Protein AF-0000000075289304 (afdb_homodimer)

Secondary structure (DSSP, 8-state):
---------S---------------------------------------EEEEEESSEEESSSEEETTEEHHHHHHH--HHHHHHHHHHSSPPPHHHHHHHHHHHHHHHHH--HHHHHHHHHHTT---HHHHHHHHHHHHHHHHHHHHHH----GGGG-HHHHHHHHHHHHHHHHTTTTS-TTSPPP-PPPS-HHHHHHHHS-S------TTTTS---S--GGGTGGGSS-----------TTHHHHHHHHHHHHHHHS---S-HHHHHHHHHHHSTT--HHHHHHHHHHHHHHHHTT--HHHHHHHHHS-----TTTTT------TTSSS---------TTHHHHHHHHHHTHHHHEES--TTHHHHHHHHHHHHHHHHHS-HHHHHHHHHHHHHHHHHHHHH--EE-TTHHHHHHHHHHT--GGGHHHHHHHHHHHHHHHHHHHHHHH-PPPEEEEEE-SPPPB---------------/---------SS-------------B-----------S------------EEEEEESSEEESSSEEETTEEHHHHHHH--HHHHHHHHHHSSPPPHHHHHHHHHHHHHHHHH--HHHHHHHHHHTT---HHHHHHHHHHHHHHHHHHHHHH----GGGG-HHHHHHHHHHHHHHHHTTTTS-TTSPPP-PPPS-HHHHHHHHS-S------TTTTS---S--GGGTGGGSS-----------TTHHHHHHHHHHHHHHHS---S-HHHHHHHHHHHSTT--HHHHHHHHHHHHHHHHTT--HHHHHHHHHT-----TTTTT-----STTSSS---------TTHHHHHHHHHHTHHHHEES--TTHHHHHHHHHHHHHHHHHS-HHHHHHHHHHHHHHHHHHHHH--EE-TTHHHHHHHHHHT--GGGHHHHHHHHHHHHHHHHHHHHHHH-PPPEEEEEE-SPPPB---------------

InterPro domains:
  IPR002020 Citrate synthase [PF00285] (64-291)
  IPR002020 Citrate synthase [PF00285] (367-456)
  IPR002020 Citrate synthase [PTHR11739] (62-292)
  IPR016142 Citrate synthase-like, large alpha subdomain [G3DSA:1.10.580.10] (58-292)
  IPR016142 Citrate synthase-like, large alpha subdomain [G3DSA:1.10.580.10] (422-454)
  IPR016143 Citrate synthase-like, small alpha subdomain [G3DSA:1.10.230.10] (369-421)
  IPR036969 Citrate synthase superfamily [SSF48256] (52-286)
  IPR036969 Citrate synthase superfamily [SSF48256] (368-467)

Sequence (962 aa):
MRSLKRALPTTRGREFHLPNNPVYLIRRHSYHLHKNGDRSESTCGHPQPCVMLETEIFLDFKGHFYRGMDVRDLCRRATFDEVIFFFLHKRWPNESELKRKNCYVQNELNRFCERNVLEMGRLLQTSDPLQLIRIALLKFSHQSEQQTETEGEPKSTHDPLFNYLKILAASVKLLLRWGHSELVSPPMNDYADFTSFLIDAYPTEGKEVNFHNKGKEEDDAENLNASRESNESKGQTLTPHPWREERIKLLNAFLVCMCEQGINENTFFVRMLSSVQCHNYFSLCVSASTFYIDAFRNVDLRDSLEGFLRFVVPSVGTIKRGEHNKFHKNREPEGGHLRQGNHLDDEIATHLNVDFFFHKGNSYREKNAILKEHLTEYCNNTCEKNLHCLKHFEQVEEFFLKNQKKHASCYYYPLLTFHLLGVPLPLLPSVFFIMRLLSFMAHRQEQITNNKLVKYAGVYVGVPPRGFHMQPLHRGATSPHMRSLKRALPTTRGREFHLPNNPVYLIRRHSYHLHKNGDRSESTCGHPQPCVMLETEIFLDFKGHFYRGMDVRDLCRRATFDEVIFFFLHKRWPNESELKRKNCYVQNELNRFCERNVLEMGRLLQTSDPLQLIRIALLKFSHQSEQQTETEGEPKSTHDPLFNYLKILAASVKLLLRWGHSELVSPPMNDYADFTSFLIDAYPTEGKEVNFHNKGKEEDDAENLNASRESNESKGQTLTPHPWREERIKLLNAFLVCMCEQGINENTFFVRMLSSVQCHNYFSLCVSASTFYIDAFRNVDLRDSLEGFLRFVVPSVGTIKRGEHNKFHKNREPEGGHLRQGNHLDDEIATHLNVDFFFHKGNSYREKNAILKEHLTEYCNNTCEKNLHCLKHFEQVEEFFLKNQKKHASCYYYPLLTFHLLGVPLPLLPSVFFIMRLLSFMAHRQEQITNNKLVKYAGVYVGVPPRGFHMQPLHRGATSPH

Solvent-accessible surface area (backbone atoms only — not comparable to full-atom values): 57203 Å² total; per-residue (Å²): 140,86,79,75,79,69,86,58,76,59,88,68,83,71,78,82,62,83,72,83,60,78,68,72,57,69,81,75,82,74,80,76,75,77,76,78,72,82,72,77,71,81,69,85,73,67,76,61,60,68,51,74,44,79,36,45,50,53,38,85,68,104,49,53,22,50,52,15,34,43,42,74,56,40,34,75,74,47,50,49,64,49,48,51,36,30,58,64,70,71,38,77,66,49,74,70,54,51,49,50,48,32,49,48,33,42,50,38,44,70,65,54,70,58,63,59,40,52,50,45,22,56,71,58,71,48,84,51,54,48,60,44,40,38,49,44,30,48,45,49,31,50,51,54,55,53,45,66,74,71,46,90,66,68,82,76,82,70,43,66,61,58,56,52,39,46,51,49,23,50,40,51,57,51,54,58,41,61,95,44,60,91,86,54,80,64,88,74,74,81,59,75,44,67,47,54,48,54,49,63,70,38,56,62,74,62,73,74,76,75,78,72,78,68,75,85,86,75,78,84,73,72,70,75,68,68,77,70,67,72,81,69,79,62,86,66,74,74,71,72,48,92,53,46,70,54,46,34,50,43,52,28,26,48,46,52,52,62,22,59,78,59,41,38,71,68,45,47,48,46,27,53,54,44,55,43,81,69,58,49,72,38,50,52,49,35,44,54,46,48,56,47,52,34,66,46,64,88,54,58,63,67,55,25,50,51,42,58,74,63,54,80,77,83,62,85,72,62,73,69,71,66,76,80,75,62,94,56,68,78,76,80,78,79,77,76,80,72,78,59,84,69,52,69,54,53,57,55,35,63,62,37,44,41,73,70,31,31,30,73,56,65,87,32,50,67,56,49,51,55,47,46,53,44,48,50,53,42,19,74,71,68,43,69,68,51,39,51,52,52,52,50,49,50,51,52,47,49,46,38,33,73,74,64,54,23,26,56,34,84,54,42,62,54,53,50,49,31,58,76,59,26,41,67,67,79,46,50,57,36,52,50,45,60,38,35,46,54,40,42,52,32,46,24,52,49,30,54,73,65,61,72,62,74,44,54,40,52,29,33,67,46,57,68,81,45,77,88,71,67,76,74,74,82,78,78,76,80,71,86,124,141,86,81,75,78,70,82,80,71,84,69,74,79,73,79,81,60,82,71,82,58,74,65,70,54,68,79,74,81,75,79,77,76,76,75,75,75,79,72,75,71,75,71,84,67,68,76,59,60,68,51,74,43,79,36,46,50,53,40,84,66,104,48,53,22,51,52,18,34,42,40,74,55,41,33,74,74,47,51,50,63,49,46,52,36,30,58,62,70,72,40,77,67,49,75,68,54,51,52,50,48,31,50,48,32,41,50,38,43,70,64,54,72,58,62,61,40,52,50,44,23,56,71,57,70,48,84,50,54,47,59,43,41,38,49,45,29,48,45,49,30,49,51,53,54,52,43,66,73,71,48,89,66,69,84,75,81,68,43,66,60,58,57,51,39,47,52,49,22,49,40,50,57,51,53,58,39,62,97,45,62,91,84,54,79,64,88,75,74,81,60,76,44,69,47,55,50,54,50,66,70,36,60,50,86,74,69,73,76,73,76,72,79,71,72,82,82,75,76,85,75,71,71,75,67,68,79,70,68,72,82,70,78,63,87,68,74,73,73,73,58,92,52,46,71,53,44,34,50,42,50,27,26,49,46,50,52,60,22,61,80,59,41,38,72,67,44,46,47,47,29,51,53,42,55,46,80,68,56,46,71,38,50,51,49,37,44,55,46,48,54,48,50,32,67,46,65,87,54,58,64,67,55,24,51,52,42,59,74,62,55,79,77,81,62,86,72,60,75,70,68,69,74,85,73,63,94,59,66,76,76,81,79,77,78,74,80,71,77,58,85,70,54,70,51,56,59,54,35,62,62,36,44,40,75,71,31,32,29,73,58,64,87,34,51,66,55,49,50,54,49,47,53,45,48,50,53,42,19,73,71,67,44,69,68,51,41,50,52,52,50,49,51,51,49,51,47,48,48,39,33,74,76,64,54,23,25,56,33,86,53,41,61,53,55,52,49,30,58,77,57,44,42,67,67,81,48,49,58,37,51,50,44,60,38,34,47,53,41,44,52,28,44,25,52,50,30,55,72,64,60,73,62,74,46,57,42,54,29,38,71,44,57,66,80,42,76,86,73,66,76,73,73,81,77,79,73,80,69,87,121

Nearest PDB structures (foldseek):
  3o8j-assembly2_D  TM=7.242E-01  e=1.486E-09  Salmonella enterica subsp. enterica serovar Typhimurium
  7e8n-assembly1_B-2  TM=7.116E-01  e=1.364E-09  Hymenobacter psoromatis
  7e8n-assembly1_A-2  TM=7.198E-01  e=1.571E-08  Hymenobacter psoromatis
  3msu-assembly1_B  TM=6.867E-01  e=1.284E-07  Francisella tularensis
  8gmi-assembly1_B  TM=5.875E-01  e=1.301E-06  Mycobacterium tuberculosis H37Rv

Foldseek 3Di:
DDCPDPPDPDPPDPDCPPPVPPPPPDPDPDPDDDPDPPPPCPDDVPPDDDDDDDDQAWDDDVAIDGNRHGLLVCLQPHFLLQVLCCLQVVDGDDPVRLVVLLVLLQVLLVVDDLVVLVVVCVVVVHLQLLVSLLSVLVVVLVVVVVCVVPDPDDPPVPRLSSVLSSSLSNSLQSLLCPPPDPVDRQDADRGNDSLLRQLVSQQDFQPVPPPPPPDDPPDPPDPPPPPPPDPPVPPPPPPGRPCSVLLSSLVRSLLSLQLDQPDDPLLVVLLQVLLPPPDDPSVSLSVSSVVLCVLCVLPDLVQLLVLLQPPDQDDPPVVPPPDPDPVPDDDDDDPDPPPPPCPVVPVSCSRNVCPSFWALDCSCVNSVVSSLVSQCVSDVPPDVVSVVSSVSLVSVQVSCCVPVVIHTDSVSVVSSSCNVSSNDSSCSSSSSSSSNVSNSSSSSVVSNVVSDHDDDDDDDPDDPDDPPPVVPDDPPPPDDD/DDDPDPDADPVPDPDPPPPVPVPPPDPDPPPDDDPDPPPPCPPPVPPDDDDDDDDQAWDDDVAIAGNRHGLLCCLQPHFLLQVLCCLQVVDGDDPVRLVVLLVLLQVLLVVDDLVVLVVVCVVVVHLQLLVSLLSVLVVVLVVVVVCVVPDPDDPPVPRLSSVLSSSVSNSLQSLLCVPPDPVDRQDADRGNDSLLRQLVSQQDPPPVPPPPPPPDPPDPPDPPPPVPPDPPVPPPPPPHDPCSVLLSSLVRSLLSLQLDQPDDPLLVVLLQVLLPPPDDPSVSLSVSSVVLCVLCVPPDLVQLLVLLQPPDQDDPPVVPPPDPDPVPPDDDCDPDPPPPPCPVPPVSCSRNVCPSFWALDCSCVNSVVSSLVSQCVSDVPPDVVSVVSSVSLVSVQVRCCVPVVIHTDSVSVVSSSCVVSSNDSSCSSSSSSSSNVSNSSSSSVVSNVVSDHDDDDDDDPDDPDDPPPVVPPPPPPPDDD

pLDDT: mean 70.98, std 28.03, range [16.8, 98.56]

Organism: Plasmodium knowlesi (strain H) (NCBI:txid5851)

Structure (mmCIF, N/CA/C/O backbone):
data_AF-0000000075289304-model_v1
#
loop_
_entity.id
_entity.type
_entity.pdbx_description
1 polymer 'Citrate synthase-like protein, putative'
#
loop_
_atom_site.group_PDB
_atom_site.id
_atom_site.type_symbol
_atom_site.label_atom_id
_atom_site.label_alt_id
_atom_site.label_comp_id
_atom_site.label_asym_id
_atom_site.label_entity_id
_atom_site.label_seq_id
_atom_site.pdbx_PDB_ins_code
_atom_site.Cartn_x
_atom_site.Cartn_y
_atom_site.Cartn_z
_atom_site.occupancy
_atom_site.B_iso_or_equiv
_atom_site.auth_seq_id
_atom_site.auth_comp_id
_atom_site.auth_asym_id
_atom_site.auth_atom_id
_atom_site.pdbx_PDB_model_num
ATOM 1 N N . MET A 1 1 ? 5.77 -47.656 28.656 1 18.08 1 MET A N 1
ATOM 2 C CA . MET A 1 1 ? 4.812 -47.531 29.75 1 18.08 1 MET A CA 1
ATOM 3 C C . MET A 1 1 ? 4.227 -46.125 29.766 1 18.08 1 MET A C 1
ATOM 5 O O . MET A 1 1 ? 4.965 -45.125 29.859 1 18.08 1 MET A O 1
ATOM 9 N N . ARG A 1 2 ? 2.807 -45.938 29.328 1 18.14 2 ARG A N 1
ATOM 10 C CA . ARG A 1 2 ? 1.944 -45.062 28.578 1 18.14 2 ARG A CA 1
ATOM 11 C C . ARG A 1 2 ? 1.284 -44.031 29.484 1 18.14 2 ARG A C 1
ATOM 13 O O . ARG A 1 2 ? 0.062 -44.031 29.656 1 18.14 2 ARG A O 1
ATOM 20 N N . SER A 1 3 ? 1.942 -43.562 30.531 1 17.09 3 SER A N 1
ATOM 21 C CA . SER A 1 3 ? 1.271 -43.062 31.719 1 17.09 3 SER A CA 1
ATOM 22 C C . SER A 1 3 ? 0.66 -41.688 31.438 1 17.09 3 SER A C 1
ATOM 24 O O . SER A 1 3 ? 1.35 -40.781 30.984 1 17.09 3 SER A O 1
ATOM 26 N N . LEU A 1 4 ? -0.726 -41.594 31.281 1 17.64 4 LEU A N 1
ATOM 27 C CA . LEU A 1 4 ? -1.718 -40.594 30.969 1 17.64 4 LEU A CA 1
ATOM 28 C C . LEU A 1 4 ? -1.835 -39.594 32.094 1 17.64 4 LEU A C 1
ATOM 30 O O . LEU A 1 4 ? -2.51 -39.844 33.094 1 17.64 4 LEU A O 1
ATOM 34 N N . LYS A 1 5 ? -0.793 -39.031 32.688 1 17.34 5 LYS A N 1
ATOM 35 C CA . LYS A 1 5 ? -1.085 -38.531 34.031 1 17.34 5 LYS A CA 1
ATOM 36 C C . LYS A 1 5 ? -2.031 -37.344 34 1 17.34 5 LYS A C 1
ATOM 38 O O . LYS A 1 5 ? -1.835 -36.406 33.188 1 17.34 5 LYS A O 1
ATOM 43 N N . ARG A 1 6 ? -3.232 -37.438 34.562 1 16.8 6 ARG A N 1
ATOM 44 C CA . ARG A 1 6 ? -4.453 -36.656 34.719 1 16.8 6 ARG A CA 1
ATOM 45 C C . ARG A 1 6 ? -4.168 -35.344 35.469 1 16.8 6 ARG A C 1
ATOM 47 O O . ARG A 1 6 ? -5.008 -34.438 35.469 1 16.8 6 ARG A O 1
ATOM 54 N N . ALA A 1 7 ? -3.123 -34.625 35.719 1 19.14 7 ALA A N 1
ATOM 55 C CA . ALA A 1 7 ? -3.256 -34.031 37.062 1 19.14 7 ALA A CA 1
ATOM 56 C C . ALA A 1 7 ? -4.391 -33 37.062 1 19.14 7 ALA A C 1
ATOM 58 O O . ALA A 1 7 ? -4.562 -32.25 36.125 1 19.14 7 ALA A O 1
ATOM 59 N N . LEU A 1 8 ? -5.52 -33.188 37.844 1 18.33 8 LEU A N 1
ATOM 60 C CA . LEU A 1 8 ? -6.672 -32.438 38.281 1 18.33 8 LEU A CA 1
ATOM 61 C C . LEU A 1 8 ? -6.25 -31.047 38.781 1 18.33 8 LEU A C 1
ATOM 63 O O . LEU A 1 8 ? -7.086 -30.156 38.969 1 18.33 8 LEU A O 1
ATOM 67 N N . PRO A 1 9 ? -5.461 -30.25 39.312 1 20.98 9 PRO A N 1
ATOM 68 C CA . PRO A 1 9 ? -5.543 -29.875 40.719 1 20.98 9 PRO A CA 1
ATOM 69 C C . PRO A 1 9 ? -6.973 -29.594 41.188 1 20.98 9 PRO A C 1
ATOM 71 O O . PRO A 1 9 ? -7.801 -29.156 40.375 1 20.98 9 PRO A O 1
ATOM 74 N N . THR A 1 10 ? -7.355 -28.797 40.875 1 24.89 10 THR A N 1
ATOM 75 C CA . THR A 1 10 ? -6.594 -28 39.938 1 24.89 10 THR A CA 1
ATOM 76 C C . THR A 1 10 ? -7.516 -27.359 38.875 1 24.89 10 THR A C 1
ATOM 78 O O . THR A 1 10 ? -8.07 -28.062 38.031 1 24.89 10 THR A O 1
ATOM 81 N N . THR A 1 11 ? -8.695 -26.406 38.031 1 22.91 11 THR A N 1
ATOM 82 C CA . THR A 1 11 ? -9.781 -25.734 38.75 1 22.91 11 THR A CA 1
ATOM 83 C C . THR A 1 11 ? -10.961 -26.688 38.938 1 22.91 11 THR A C 1
ATOM 85 O O . THR A 1 11 ? -11.359 -27.391 38 1 22.91 11 THR A O 1
ATOM 88 N N . ARG A 1 12 ? -11.57 -27.484 39.906 1 21.45 12 ARG A N 1
ATOM 89 C CA . ARG A 1 12 ? -12.531 -28.594 39.844 1 21.45 12 ARG A CA 1
ATOM 90 C C . ARG A 1 12 ? -13.859 -28.125 39.25 1 21.45 12 ARG A C 1
ATOM 92 O O . ARG A 1 12 ? -14.773 -28.922 39.062 1 21.45 12 ARG A O 1
ATOM 99 N N . GLY A 1 13 ? -14.352 -26.984 39.688 1 20.56 13 GLY A N 1
ATOM 100 C CA . GLY A 1 13 ? -15.797 -26.828 39.75 1 20.56 13 GLY A CA 1
ATOM 101 C C . GLY A 1 13 ? -16.516 -27.266 38.5 1 20.56 13 GLY A C 1
ATOM 102 O O . GLY A 1 13 ? -15.953 -27.172 37.406 1 20.56 13 GLY A O 1
ATOM 103 N N . ARG A 1 14 ? -17.453 -28.266 38.344 1 22.67 14 ARG A N 1
ATOM 104 C CA . ARG A 1 14 ? -18.188 -29.125 37.438 1 22.67 14 ARG A CA 1
ATOM 105 C C . ARG A 1 14 ? -18.906 -28.297 36.375 1 22.67 14 ARG A C 1
ATOM 107 O O . ARG A 1 14 ? -19.625 -28.844 35.531 1 22.67 14 ARG A O 1
ATOM 114 N N . GLU A 1 15 ? -19.297 -27.125 36.75 1 22.06 15 GLU A N 1
ATOM 115 C CA . GLU A 1 15 ? -20.359 -26.672 35.844 1 22.06 15 GLU A CA 1
ATOM 116 C C . GLU A 1 15 ? -19.938 -26.797 34.375 1 22.06 15 GLU A C 1
ATOM 118 O O . GLU A 1 15 ? -18.781 -26.594 34.031 1 22.06 15 GLU A O 1
ATOM 123 N N . PHE A 1 16 ? -20.578 -27.625 33.5 1 22.64 16 PHE A N 1
ATOM 124 C CA . PHE A 1 16 ? -20.469 -28.172 32.156 1 22.64 16 PHE A CA 1
ATOM 125 C C . PHE A 1 16 ? -20.141 -27.078 31.141 1 22.64 16 PHE A C 1
ATOM 127 O O . PHE A 1 16 ? -21.031 -26.344 30.703 1 22.64 16 PHE A O 1
ATOM 134 N N . HIS A 1 17 ? -19.312 -26.203 31.531 1 21.69 17 HIS A N 1
ATOM 135 C CA . HIS A 1 17 ? -19.047 -25.094 30.625 1 21.69 17 HIS A CA 1
ATOM 136 C C . HIS A 1 17 ? -18.547 -25.609 29.266 1 21.69 17 HIS A C 1
ATOM 138 O O . HIS A 1 17 ? -17.688 -26.5 29.219 1 21.69 17 HIS A O 1
ATOM 144 N N . LEU A 1 18 ? -19.438 -25.578 28.188 1 24.5 18 LEU A N 1
ATOM 145 C CA . LEU A 1 18 ? -19.141 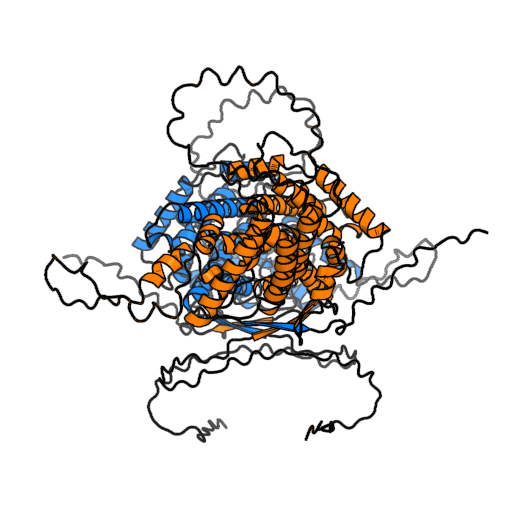-26.203 26.906 1 24.5 18 LEU A CA 1
ATOM 146 C C . LEU A 1 18 ? -17.688 -26.016 26.516 1 24.5 18 LEU A C 1
ATOM 148 O O . LEU A 1 18 ? -17.156 -24.906 26.609 1 24.5 18 LEU A O 1
ATOM 152 N N . PRO A 1 19 ? -16.797 -27.094 26.578 1 24.83 19 PRO A N 1
ATOM 153 C CA . PRO A 1 19 ? -15.352 -27.234 26.406 1 24.83 19 PRO A CA 1
ATOM 154 C C . PRO A 1 19 ? -14.859 -26.688 25.078 1 24.83 19 PRO A C 1
ATOM 156 O O . PRO A 1 19 ? -13.781 -27.062 24.609 1 24.83 19 PRO A O 1
ATOM 159 N N . ASN A 1 20 ? -15.844 -26.141 24.234 1 24.64 20 ASN A N 1
ATOM 160 C CA . ASN A 1 20 ? -15.32 -25.953 22.875 1 24.64 20 ASN A CA 1
ATOM 161 C C . ASN A 1 20 ? -14.039 -25.125 22.891 1 24.64 20 ASN A C 1
ATOM 163 O O . ASN A 1 20 ? -14.086 -23.906 22.844 1 24.64 20 ASN A O 1
ATOM 167 N N . ASN A 1 21 ? -13.164 -25.5 23.703 1 23.39 21 ASN A N 1
ATOM 168 C CA . ASN A 1 21 ? -11.867 -24.844 23.828 1 23.39 21 ASN A CA 1
ATOM 169 C C . ASN A 1 21 ? -11.102 -24.844 22.516 1 23.39 21 ASN A C 1
ATOM 171 O O . ASN A 1 21 ? -10.859 -25.906 21.938 1 23.39 21 ASN A O 1
ATOM 175 N N . PRO A 1 22 ? -11.227 -23.875 21.672 1 23.81 22 PRO A N 1
ATOM 176 C CA . PRO A 1 22 ? -10.477 -23.938 20.422 1 23.81 22 PRO A CA 1
ATOM 177 C C . PRO A 1 22 ? -9.016 -24.328 20.625 1 23.81 22 PRO A C 1
ATOM 179 O O . PRO A 1 22 ? -8.406 -23.953 21.625 1 23.81 22 PRO A O 1
ATOM 182 N N . VAL A 1 23 ? -8.641 -25.609 20.359 1 24.55 23 VAL A N 1
ATOM 183 C CA . VAL A 1 23 ? -7.289 -26.156 20.375 1 24.55 23 VAL A CA 1
ATOM 184 C C . VAL A 1 23 ? -6.367 -25.266 19.547 1 24.55 23 VAL A C 1
ATOM 186 O O . VAL A 1 23 ? -6.66 -24.969 18.391 1 24.55 23 VAL A O 1
ATOM 189 N N . TYR A 1 24 ? -5.672 -24.406 20.188 1 24.19 24 TYR A N 1
ATOM 190 C CA . TYR A 1 24 ? -4.668 -23.562 19.562 1 24.19 24 TYR A CA 1
ATOM 191 C C . TYR A 1 24 ? -3.436 -24.359 19.172 1 24.19 24 TYR A C 1
ATOM 193 O O . TYR A 1 24 ? -2.906 -25.125 19.984 1 24.19 24 TYR A O 1
ATOM 201 N N . LEU A 1 25 ? -3.387 -24.984 18.016 1 23.69 25 LEU A N 1
ATOM 202 C CA . LEU A 1 25 ? -2.158 -25.625 17.578 1 23.69 25 LEU A CA 1
ATOM 203 C C . LEU A 1 25 ? -1.113 -24.594 17.172 1 23.69 25 LEU A C 1
ATOM 205 O O . LEU A 1 25 ? -1.366 -23.766 16.297 1 23.69 25 LEU A O 1
ATOM 209 N N . ILE A 1 26 ? -0.324 -24.203 18.094 1 25.67 26 ILE A N 1
ATOM 210 C CA . ILE A 1 26 ? 0.767 -23.266 17.844 1 25.67 26 ILE A CA 1
ATOM 211 C C . ILE A 1 26 ? 1.959 -24.016 17.25 1 25.67 26 ILE A C 1
ATOM 213 O O . ILE A 1 26 ? 2.441 -24.984 17.828 1 25.67 26 ILE A O 1
ATOM 217 N N . ARG A 1 27 ? 2.182 -24 15.992 1 26.81 27 ARG A N 1
ATOM 218 C CA . ARG A 1 27 ? 3.443 -24.531 15.492 1 26.81 27 ARG A CA 1
ATOM 219 C C . ARG A 1 27 ? 4.625 -23.719 16 1 26.81 27 ARG A C 1
ATOM 221 O O . ARG A 1 27 ? 4.715 -22.516 15.742 1 26.81 27 ARG A O 1
ATOM 228 N N . ARG A 1 28 ? 5.285 -24.219 17 1 25.47 28 ARG A N 1
ATOM 229 C CA . ARG A 1 28 ? 6.516 -23.625 17.516 1 25.47 28 ARG A CA 1
ATOM 230 C C . ARG A 1 28 ? 7.684 -23.875 16.562 1 25.47 28 ARG A C 1
ATOM 232 O O . ARG A 1 28 ? 7.977 -25.031 16.234 1 25.47 28 ARG A O 1
ATOM 239 N N . HIS A 1 29 ? 8.008 -23.016 15.625 1 25.59 29 HIS A N 1
ATOM 240 C CA . HIS A 1 29 ? 9.266 -23.188 14.914 1 25.59 29 HIS A CA 1
ATOM 241 C C . HIS A 1 29 ? 10.453 -23.109 15.867 1 25.59 29 HIS A C 1
ATOM 243 O O . HIS A 1 29 ? 10.594 -22.141 16.609 1 25.59 29 HIS A 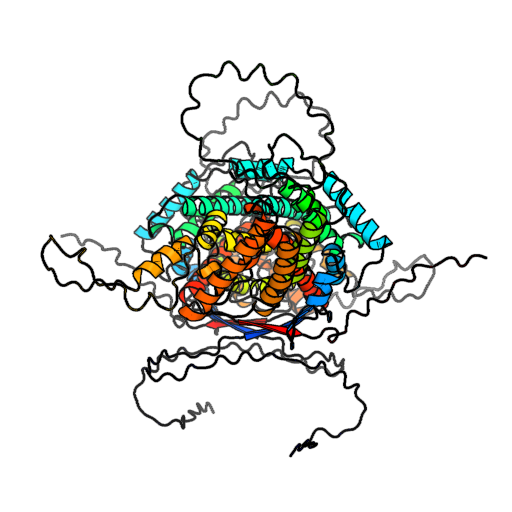O 1
ATOM 249 N N . SER A 1 30 ? 10.93 -24.25 16.281 1 25.78 30 SER A N 1
ATOM 250 C CA . SER A 1 30 ? 12.164 -24.375 17.047 1 25.78 30 SER A CA 1
ATOM 251 C C . SER A 1 30 ? 13.375 -23.953 16.203 1 25.78 30 SER A C 1
ATOM 253 O O . SER A 1 30 ? 13.602 -24.5 15.125 1 25.78 30 SER A O 1
ATOM 255 N N . TYR A 1 31 ? 13.82 -22.734 16.141 1 26.02 31 TYR A N 1
ATOM 256 C CA . TYR A 1 31 ? 15.141 -22.438 15.594 1 26.02 31 TYR A CA 1
ATOM 257 C C . TYR A 1 31 ? 16.219 -23.234 16.328 1 26.02 31 TYR A C 1
ATOM 259 O O . TYR A 1 31 ? 16.297 -23.203 17.547 1 26.02 31 TYR A O 1
ATOM 267 N N . HIS A 1 32 ? 16.594 -24.328 15.781 1 25.47 32 HIS A N 1
ATOM 268 C CA . HIS A 1 32 ? 17.75 -25.094 16.266 1 25.47 32 HIS A CA 1
ATOM 269 C C . HIS A 1 32 ? 19.016 -24.266 16.172 1 25.47 32 HIS A C 1
ATOM 271 O O . HIS A 1 32 ? 19.328 -23.672 15.133 1 25.47 32 HIS A O 1
ATOM 277 N N . LEU A 1 33 ? 19.562 -23.844 17.266 1 26.38 33 LEU A N 1
ATOM 278 C CA . LEU A 1 33 ? 20.938 -23.422 17.469 1 26.38 33 LEU A CA 1
ATOM 279 C C . LEU A 1 33 ? 21.922 -24.453 16.953 1 26.38 33 LEU A C 1
ATOM 281 O O . LEU A 1 33 ? 21.891 -25.609 17.375 1 26.38 33 LEU A O 1
ATOM 285 N N . HIS A 1 34 ? 22.344 -24.344 15.766 1 26.31 34 HIS A N 1
ATOM 286 C CA . HIS A 1 34 ? 23.469 -25.203 15.422 1 26.31 34 HIS A CA 1
ATOM 287 C C . HIS A 1 34 ? 24.562 -25.156 16.484 1 26.31 34 HIS A C 1
ATOM 289 O O . HIS A 1 34 ? 24.906 -24.078 16.969 1 26.31 34 HIS A O 1
ATOM 295 N N . LYS A 1 35 ? 24.922 -26.219 17.156 1 25.73 35 LYS A N 1
ATOM 296 C CA . LYS A 1 35 ? 25.938 -26.547 18.156 1 25.73 35 LYS A CA 1
ATOM 297 C C . LYS A 1 35 ? 27.344 -26.297 17.609 1 25.73 35 LYS A C 1
ATOM 299 O O . LYS A 1 35 ? 28.328 -26.672 18.234 1 25.73 35 LYS A O 1
ATOM 304 N N . ASN A 1 36 ? 27.609 -26.109 16.375 1 26.84 36 ASN A N 1
ATOM 305 C CA . ASN A 1 36 ? 29.062 -26.062 16.219 1 26.84 36 ASN A CA 1
ATOM 306 C C . ASN A 1 36 ? 29.672 -24.906 17.016 1 26.84 36 ASN A C 1
ATOM 308 O O . ASN A 1 36 ? 29.031 -23.875 17.219 1 26.84 36 ASN A O 1
ATOM 312 N N . GLY A 1 37 ? 30.844 -25.078 17.875 1 26.33 37 GLY A N 1
ATOM 313 C CA . GLY A 1 37 ? 31.766 -24.438 18.797 1 26.33 37 GLY A CA 1
ATOM 314 C C . GLY A 1 37 ? 32.188 -23.047 18.344 1 26.33 37 GLY A C 1
ATOM 315 O O . GLY A 1 37 ? 33 -22.391 19.016 1 26.33 37 GLY A O 1
ATOM 316 N N . ASP A 1 38 ? 32.562 -22.859 17.156 1 25.92 38 ASP A N 1
ATOM 317 C CA . ASP A 1 38 ? 33.219 -21.562 17.078 1 25.92 38 ASP A CA 1
ATOM 318 C C . ASP A 1 38 ? 32.281 -20.438 17.531 1 25.92 38 ASP A C 1
ATOM 320 O O . ASP A 1 38 ? 31.172 -20.297 16.984 1 25.92 38 ASP A O 1
ATOM 324 N N . ARG A 1 39 ? 32.375 -19.984 18.859 1 26.12 39 ARG A N 1
ATOM 325 C CA . ARG A 1 39 ? 31.875 -18.922 19.719 1 26.12 39 ARG A CA 1
ATOM 326 C C . ARG A 1 39 ? 31.703 -17.625 18.938 1 26.12 39 ARG A C 1
ATOM 328 O O . ARG A 1 39 ? 32.469 -16.672 19.141 1 26.12 39 ARG A O 1
ATOM 335 N N . SER A 1 40 ? 31.844 -17.562 17.703 1 26.31 40 SER A N 1
ATOM 336 C CA . SER A 1 40 ? 31.547 -16.156 17.438 1 26.31 40 SER A CA 1
ATOM 337 C C . SER A 1 40 ? 30.234 -15.734 18.062 1 26.31 40 SER A C 1
ATOM 339 O O . SER A 1 40 ? 29.203 -16.359 17.828 1 26.31 40 SER A O 1
ATOM 341 N N . GLU A 1 41 ? 30.188 -15.242 19.391 1 26.69 41 GLU A N 1
ATOM 342 C CA . GLU A 1 41 ? 29.297 -14.5 20.281 1 26.69 41 GLU A CA 1
ATOM 343 C C . GLU A 1 41 ? 28.328 -13.617 19.484 1 26.69 41 GLU A C 1
ATOM 345 O O . GLU A 1 41 ? 28.625 -12.453 19.234 1 26.69 41 GLU A O 1
ATOM 350 N N . SER A 1 42 ? 28.094 -13.914 18.359 1 27.55 42 SER A N 1
ATOM 351 C CA . SER A 1 42 ? 27.141 -12.945 17.828 1 27.55 42 SER A CA 1
ATOM 352 C C . SER A 1 42 ? 25.984 -12.719 18.797 1 27.55 42 SER A C 1
ATOM 354 O O . SER A 1 42 ? 25.328 -13.672 19.219 1 27.55 42 SER A O 1
ATOM 356 N N . THR A 1 43 ? 26.078 -11.727 19.781 1 27.92 43 THR A N 1
ATOM 357 C CA . THR A 1 43 ? 25.453 -11.141 20.969 1 27.92 43 THR A CA 1
ATOM 358 C C . THR A 1 43 ? 23.938 -11.344 20.922 1 27.92 43 THR A C 1
ATOM 360 O O . THR A 1 43 ? 23.344 -11.836 21.891 1 27.92 43 THR A O 1
ATOM 363 N N . CYS A 1 44 ? 23.109 -10.156 20.578 1 28.44 44 CYS A N 1
ATOM 364 C CA . CYS A 1 44 ? 21.781 -9.859 21.094 1 28.44 44 CYS A CA 1
ATOM 365 C C . CYS A 1 44 ? 20.766 -10.891 20.594 1 28.44 44 CYS A C 1
ATOM 367 O O . CYS A 1 44 ? 20.391 -10.883 19.438 1 28.44 44 CYS A O 1
ATOM 369 N N . GLY A 1 45 ? 20.734 -11.984 20.906 1 32.12 45 GLY A N 1
ATOM 370 C CA . GLY A 1 45 ? 19.703 -12.984 20.719 1 32.12 45 GLY A CA 1
ATOM 371 C C . GLY A 1 45 ? 18.312 -12.453 20.969 1 32.12 45 GLY A C 1
ATOM 372 O O . GLY A 1 45 ? 17.688 -12.789 21.984 1 32.12 45 GLY A O 1
ATOM 373 N N . HIS A 1 46 ? 17.969 -11.156 21.031 1 34.16 46 HIS A N 1
ATOM 374 C CA . HIS A 1 46 ? 16.609 -10.688 21.281 1 34.16 46 HIS A CA 1
ATOM 375 C C . HIS A 1 46 ? 15.594 -11.531 20.531 1 34.16 46 HIS A C 1
ATOM 377 O O . HIS A 1 46 ? 15.805 -11.867 19.359 1 34.16 46 HIS A O 1
ATOM 383 N N . PRO A 1 47 ? 14.836 -12.328 21.281 1 38 47 PRO A N 1
ATOM 384 C CA . PRO A 1 47 ? 13.734 -13.062 20.656 1 38 47 PRO A CA 1
ATOM 385 C C . PRO A 1 47 ? 13.016 -12.25 19.578 1 38 47 PRO A C 1
ATOM 387 O O . PRO A 1 47 ? 12.828 -11.039 19.75 1 38 47 PRO A O 1
ATOM 390 N N . GLN A 1 48 ? 13.219 -12.57 18.469 1 50.5 48 GLN A N 1
ATOM 391 C CA . GLN A 1 48 ? 12.484 -11.914 17.391 1 50.5 48 GLN A CA 1
ATOM 392 C C . GLN A 1 48 ? 10.984 -11.883 17.688 1 50.5 48 GLN A C 1
ATOM 394 O O . GLN A 1 48 ? 10.398 -12.891 18.078 1 50.5 48 GLN A O 1
ATOM 399 N N . PRO A 1 49 ? 10.445 -10.656 17.984 1 56.12 49 PRO A N 1
ATOM 400 C CA . PRO A 1 49 ? 9 -10.547 18.203 1 56.12 49 PRO A CA 1
ATOM 401 C C . PRO A 1 49 ? 8.188 -11.297 17.141 1 56.12 49 PRO A C 1
ATOM 403 O O . PRO A 1 49 ? 8.586 -11.359 15.984 1 56.12 49 PRO A O 1
ATOM 406 N N . CYS A 1 50 ? 7.457 -12.43 17.641 1 59.19 50 CYS A N 1
ATOM 407 C CA . CYS A 1 50 ? 6.547 -13.148 16.766 1 59.19 50 CYS A CA 1
ATOM 408 C C . CYS A 1 50 ? 5.105 -12.719 17 1 59.19 50 CYS A C 1
ATOM 410 O O . CYS A 1 50 ? 4.656 -12.625 18.141 1 59.19 50 CYS A O 1
ATOM 412 N N . VAL A 1 51 ? 4.461 -12.203 15.977 1 68.12 51 VAL A N 1
ATOM 413 C CA . VAL A 1 51 ? 3.053 -11.836 16.031 1 68.12 51 VAL A CA 1
ATOM 414 C C . VAL A 1 51 ? 2.197 -12.977 15.484 1 68.12 51 VAL A C 1
ATOM 416 O O . VAL A 1 51 ? 2.449 -13.484 14.391 1 68.12 51 VAL A O 1
ATOM 419 N N . MET A 1 52 ? 1.255 -13.484 16.281 1 68.88 52 MET A N 1
ATOM 420 C CA . MET A 1 52 ? 0.373 -14.57 15.859 1 68.88 52 MET A CA 1
ATOM 421 C C . MET A 1 52 ? -1.046 -14.062 15.633 1 68.88 52 MET A C 1
ATOM 423 O O . MET A 1 52 ? -1.571 -13.289 16.438 1 68.88 52 MET A O 1
ATOM 427 N N . LEU A 1 53 ? -1.596 -14.383 14.469 1 76.31 53 LEU A N 1
ATOM 428 C CA . LEU A 1 53 ? -2.982 -14.055 14.148 1 76.31 53 LEU A CA 1
ATOM 429 C C . LEU A 1 53 ? -3.826 -15.312 14.023 1 76.31 53 LEU A C 1
ATOM 431 O O . LEU A 1 53 ? -3.357 -16.328 13.508 1 76.31 53 LEU A O 1
ATOM 435 N N . GLU A 1 54 ? -5.004 -15.25 14.414 1 79.88 54 GLU A N 1
ATOM 436 C CA . GLU A 1 54 ? -5.934 -16.359 14.234 1 79.88 54 GLU A CA 1
ATOM 437 C C . GLU A 1 54 ? -6.5 -16.391 12.82 1 79.88 54 GLU A C 1
ATOM 439 O O . GLU A 1 54 ? -6.773 -15.336 12.242 1 79.88 54 GLU A O 1
ATOM 444 N N . THR A 1 55 ? -6.617 -17.625 12.258 1 87.56 55 THR A N 1
ATOM 445 C CA . THR A 1 55 ? -7.191 -17.734 10.922 1 87.56 55 THR A CA 1
ATOM 446 C C . THR A 1 55 ? -7.941 -19.047 10.758 1 87.56 55 THR A C 1
ATOM 448 O O . THR A 1 55 ? -7.574 -20.047 11.367 1 87.56 55 THR A O 1
ATOM 451 N N . GLU A 1 56 ? -8.969 -19.031 10.039 1 89.81 56 GLU A N 1
ATOM 452 C CA . GLU A 1 56 ? -9.727 -20.234 9.703 1 89.81 56 GLU A CA 1
ATOM 453 C C . GLU A 1 56 ? -9.398 -20.703 8.289 1 89.81 56 GLU A C 1
ATOM 455 O O . GLU A 1 56 ? -10.031 -21.625 7.773 1 89.81 56 GLU A O 1
ATOM 460 N N . ILE A 1 57 ? -8.453 -20.172 7.645 1 92.44 57 ILE A N 1
ATOM 461 C CA . ILE A 1 57 ? -8.266 -20.375 6.211 1 92.44 57 ILE A CA 1
ATOM 462 C C . ILE A 1 57 ? -7.195 -21.438 5.973 1 92.44 57 ILE A C 1
ATOM 464 O O . ILE A 1 57 ? -7.406 -22.359 5.184 1 92.44 57 ILE A O 1
ATOM 468 N N . PHE A 1 58 ? -6.066 -21.391 6.609 1 92.06 58 PHE A N 1
ATOM 469 C CA . PHE A 1 58 ? -4.953 -22.281 6.297 1 92.06 58 PHE A CA 1
ATOM 470 C C . PHE A 1 58 ? -4.477 -23.016 7.547 1 92.06 58 PHE A C 1
ATOM 472 O O . PHE A 1 58 ? -4.234 -22.391 8.578 1 92.06 58 PHE A O 1
ATOM 479 N N . LEU A 1 59 ? -4.359 -24.281 7.477 1 85.44 59 LEU A N 1
ATOM 480 C CA . LEU A 1 59 ? -3.83 -25.125 8.539 1 85.44 59 LEU A CA 1
ATOM 481 C C . LEU A 1 59 ? -2.676 -25.984 8.031 1 85.44 59 LEU A C 1
ATOM 483 O O . LEU A 1 59 ? -2.803 -26.656 7.012 1 85.44 59 LEU A O 1
ATOM 487 N N . ASP A 1 60 ? -1.572 -25.844 8.625 1 82.75 60 ASP A N 1
ATOM 488 C CA . ASP A 1 60 ? -0.411 -26.688 8.367 1 82.75 60 ASP A CA 1
ATOM 489 C C . ASP A 1 60 ? -0.231 -27.734 9.477 1 82.75 60 ASP A C 1
ATOM 491 O O . ASP A 1 60 ? 0.335 -27.422 10.531 1 82.75 60 ASP A O 1
ATOM 495 N N . PHE A 1 61 ? -0.756 -28.938 9.273 1 78.69 61 PHE A N 1
ATOM 496 C CA . PHE A 1 61 ? -0.702 -30.016 10.242 1 78.69 61 PHE A CA 1
ATOM 497 C C . PHE A 1 61 ? -0.654 -31.375 9.539 1 78.69 61 PHE A C 1
ATOM 499 O O . PHE A 1 61 ? -1.693 -31.922 9.172 1 78.69 61 PHE A O 1
ATOM 506 N N . LYS A 1 62 ? 0.541 -32.062 9.523 1 76 62 LYS A N 1
ATOM 507 C CA . LYS A 1 62 ? 0.742 -33.344 8.805 1 76 62 LYS A CA 1
ATOM 508 C C . LYS A 1 62 ? 0.199 -33.25 7.383 1 76 62 LYS A C 1
ATOM 510 O O . LYS A 1 62 ? -0.4 -34.188 6.883 1 76 62 LYS A O 1
ATOM 515 N N . GLY A 1 63 ? 0.163 -32.062 6.906 1 83.5 63 GLY A N 1
ATOM 516 C CA . GLY A 1 63 ? -0.349 -31.688 5.598 1 83.5 63 GLY A CA 1
ATOM 517 C C . GLY A 1 63 ? -0.882 -30.266 5.543 1 83.5 63 GLY A C 1
ATOM 518 O O . GLY A 1 63 ? -0.819 -29.531 6.531 1 83.5 63 GLY A O 1
ATOM 519 N N . HIS A 1 64 ? -1.28 -29.875 4.367 1 91.25 64 HIS A N 1
ATOM 520 C CA . HIS A 1 64 ? -1.842 -28.547 4.199 1 91.25 64 HIS A CA 1
ATOM 521 C C . HIS A 1 64 ? -3.348 -28.609 3.971 1 91.25 64 HIS A C 1
ATOM 523 O O . HIS A 1 64 ? -3.83 -29.438 3.207 1 91.25 64 HIS A O 1
ATOM 529 N N . PHE A 1 65 ? -4.07 -27.781 4.641 1 90.56 65 PHE A N 1
ATOM 530 C CA . PHE A 1 65 ? -5.523 -27.75 4.543 1 90.56 65 PHE A CA 1
ATOM 531 C C . PHE A 1 65 ? -6.031 -26.328 4.344 1 90.56 65 PHE A C 1
ATOM 533 O O . PHE A 1 65 ? -5.527 -25.391 4.969 1 90.56 65 PHE A O 1
ATOM 540 N N . TYR A 1 66 ? -6.914 -26.156 3.414 1 94.5 66 TYR A N 1
ATOM 541 C CA . TYR A 1 66 ? -7.676 -24.922 3.273 1 94.5 66 TYR A CA 1
ATOM 542 C C . TYR A 1 66 ? -9.055 -25.062 3.898 1 94.5 66 TYR A C 1
ATOM 544 O O . TYR A 1 66 ? -9.875 -25.859 3.441 1 94.5 66 TYR A O 1
ATOM 552 N N . ARG A 1 67 ? -9.312 -24.25 4.926 1 91.81 67 ARG A N 1
ATOM 553 C CA . ARG A 1 67 ? -10.578 -24.297 5.652 1 91.81 67 ARG A CA 1
ATOM 554 C C . ARG A 1 67 ? -10.969 -25.75 5.961 1 91.81 67 ARG A C 1
ATOM 556 O O . ARG A 1 67 ? -12.109 -26.141 5.727 1 91.81 67 ARG A O 1
ATOM 563 N N . GLY A 1 68 ? -10.047 -26.5 6.242 1 87.81 68 GLY A N 1
ATOM 564 C CA . GLY A 1 68 ? -10.281 -27.859 6.703 1 87.81 68 GLY A CA 1
ATOM 565 C C . GLY A 1 68 ? -10.203 -28.891 5.59 1 87.81 68 GLY A C 1
ATOM 566 O O . GLY A 1 68 ? -10.227 -30.094 5.848 1 87.81 68 GLY A O 1
ATOM 567 N N . MET A 1 69 ? -10.031 -28.5 4.348 1 91.88 69 MET A N 1
ATOM 568 C CA . MET A 1 69 ? -9.969 -29.438 3.227 1 91.88 69 MET A CA 1
ATOM 569 C C . MET A 1 69 ? -8.531 -29.656 2.779 1 91.88 69 MET A C 1
ATOM 571 O O . MET A 1 69 ? -7.766 -28.703 2.645 1 91.88 69 MET A O 1
ATOM 575 N N . ASP A 1 70 ? -8.227 -30.875 2.541 1 92.56 70 ASP A N 1
ATOM 576 C CA . ASP A 1 70 ? -6.875 -31.219 2.129 1 92.56 70 ASP A CA 1
ATOM 577 C C . ASP A 1 70 ? -6.527 -30.594 0.783 1 92.56 70 ASP A C 1
ATOM 579 O O . ASP A 1 70 ? -7.281 -30.719 -0.183 1 92.56 70 ASP A O 1
ATOM 583 N N . VAL A 1 71 ? -5.414 -29.953 0.702 1 95.88 71 VAL A N 1
ATOM 584 C CA . VAL A 1 71 ? -4.992 -29.234 -0.494 1 95.88 71 VAL A CA 1
ATOM 585 C C . VAL A 1 71 ? -4.777 -30.219 -1.644 1 95.88 71 VAL A C 1
ATOM 587 O O . VAL A 1 71 ? -5.094 -29.906 -2.795 1 95.88 71 VAL A O 1
ATOM 590 N N . ARG A 1 72 ? -4.219 -31.453 -1.393 1 95.19 72 ARG A N 1
ATOM 591 C CA . ARG A 1 72 ? -4.016 -32.469 -2.416 1 95.19 72 ARG A CA 1
ATOM 592 C C . ARG A 1 72 ? -5.332 -32.844 -3.072 1 95.19 72 ARG A C 1
ATOM 594 O O . ARG A 1 72 ? -5.41 -33 -4.293 1 95.19 72 ARG A O 1
ATOM 601 N N . ASP A 1 73 ? -6.305 -32.969 -2.238 1 94.44 73 ASP A N 1
ATOM 602 C CA . ASP A 1 73 ? -7.633 -33.312 -2.74 1 94.44 73 ASP A CA 1
ATOM 603 C C . ASP A 1 73 ? -8.234 -32.156 -3.539 1 94.44 73 ASP A C 1
ATOM 605 O O . ASP A 1 73 ? -8.859 -32.375 -4.578 1 94.44 73 ASP A O 1
ATOM 609 N N . LEU A 1 74 ? -8.055 -31 -3.035 1 95.94 74 LEU A N 1
ATOM 610 C CA . LEU A 1 74 ? -8.586 -29.828 -3.719 1 95.94 74 LEU A CA 1
ATOM 611 C C . LEU A 1 74 ? -7.973 -29.688 -5.109 1 95.94 74 LEU A C 1
ATOM 613 O O . LEU A 1 74 ? -8.672 -29.359 -6.07 1 95.94 74 LEU A O 1
ATOM 617 N N . CYS A 1 75 ? -6.684 -29.922 -5.246 1 97.06 75 CYS A N 1
ATOM 618 C CA . CYS A 1 75 ? -5.98 -29.781 -6.52 1 97.06 75 CYS A CA 1
ATOM 619 C C . CYS A 1 75 ? -6.516 -30.781 -7.547 1 97.06 75 CYS A C 1
ATOM 621 O O . CYS A 1 75 ? -6.492 -30.5 -8.75 1 97.06 75 CYS A O 1
ATOM 623 N N . ARG A 1 76 ? -7.031 -31.906 -7.102 1 94.94 76 ARG A N 1
ATOM 624 C CA . ARG A 1 76 ? -7.477 -32.969 -8 1 94.94 76 ARG A CA 1
ATOM 625 C C . ARG A 1 76 ? -8.961 -32.844 -8.312 1 94.94 76 ARG A C 1
ATOM 627 O O . ARG A 1 76 ? -9.414 -33.219 -9.391 1 94.94 76 ARG A O 1
ATOM 634 N N . ARG A 1 77 ? -9.727 -32.219 -7.395 1 93.94 77 ARG A N 1
ATOM 635 C CA . ARG A 1 77 ? -11.172 -32.375 -7.504 1 93.94 77 ARG A CA 1
ATOM 636 C C . ARG A 1 77 ? -11.867 -31.031 -7.691 1 93.94 77 ARG A C 1
ATOM 638 O O . ARG A 1 77 ? -13.031 -30.969 -8.078 1 93.94 77 ARG A O 1
ATOM 645 N N . ALA A 1 78 ? -11.18 -30 -7.402 1 95 78 ALA A N 1
ATOM 646 C CA . ALA A 1 78 ? -11.828 -28.703 -7.457 1 95 78 ALA A CA 1
ATOM 647 C C . ALA A 1 78 ? -11.172 -27.797 -8.5 1 95 78 ALA A C 1
ATOM 649 O O . ALA A 1 78 ? -9.969 -27.906 -8.75 1 95 78 ALA A O 1
ATOM 650 N N . THR A 1 79 ? -11.969 -26.953 -9.094 1 95.44 79 THR A N 1
ATOM 651 C CA . THR A 1 79 ? -11.438 -25.906 -9.969 1 95.44 79 THR A CA 1
ATOM 652 C C . THR A 1 79 ? -11.102 -24.656 -9.164 1 95.44 79 THR A C 1
ATOM 654 O O . THR A 1 79 ? -11.656 -24.438 -8.086 1 95.44 79 THR A O 1
ATOM 657 N N . PHE A 1 80 ? -10.195 -23.859 -9.703 1 97.19 80 PHE A N 1
ATOM 658 C CA . PHE A 1 80 ? -9.836 -22.609 -9.047 1 97.19 80 PHE A CA 1
ATOM 659 C C . PHE A 1 80 ? -11.07 -21.734 -8.844 1 97.19 80 PHE A C 1
ATOM 661 O O . PHE A 1 80 ? -11.195 -21.078 -7.812 1 97.19 80 PHE A O 1
ATOM 668 N N . ASP A 1 81 ? -11.992 -21.719 -9.773 1 95.19 81 ASP A N 1
ATOM 669 C CA . ASP A 1 81 ? -13.211 -20.922 -9.695 1 95.19 81 ASP A CA 1
ATOM 670 C C . ASP A 1 81 ? -14.086 -21.375 -8.531 1 95.19 81 ASP A C 1
ATOM 672 O O . ASP A 1 81 ? -14.711 -20.547 -7.863 1 95.19 81 ASP A O 1
ATOM 676 N N . GLU A 1 82 ? -14.18 -22.672 -8.328 1 95 82 GLU A N 1
ATOM 677 C CA . GLU A 1 82 ? -14.922 -23.188 -7.176 1 95 82 GLU A CA 1
ATOM 678 C C . GLU A 1 82 ? -14.242 -22.797 -5.863 1 95 82 GLU A C 1
ATOM 680 O O . GLU A 1 82 ? -14.922 -22.5 -4.875 1 95 82 GLU A O 1
ATOM 685 N N . VAL A 1 83 ? -12.938 -22.797 -5.871 1 96.25 83 VAL A N 1
ATOM 686 C CA . VAL A 1 83 ? -12.164 -22.453 -4.684 1 96.25 83 VAL A CA 1
ATOM 687 C C . VAL A 1 83 ? -12.359 -20.984 -4.348 1 96.25 83 VAL A C 1
ATOM 689 O O . VAL A 1 83 ? -12.344 -20.594 -3.174 1 96.25 83 VAL A O 1
ATOM 692 N N . ILE A 1 84 ? -12.586 -20.109 -5.387 1 96 84 ILE A N 1
ATOM 693 C CA . ILE A 1 84 ? -12.891 -18.703 -5.148 1 96 84 ILE A CA 1
ATOM 694 C C . ILE A 1 84 ? -14.109 -18.594 -4.238 1 96 84 ILE A C 1
ATOM 696 O O . ILE A 1 84 ? -14.078 -17.859 -3.244 1 96 84 ILE A O 1
ATOM 700 N N . PHE A 1 85 ? -15.141 -19.375 -4.52 1 92.81 85 PHE A N 1
ATOM 701 C CA . PHE A 1 85 ? -16.359 -19.359 -3.711 1 92.81 85 PHE A CA 1
ATOM 702 C C . PHE A 1 85 ? -16.078 -19.922 -2.316 1 92.81 85 PHE A C 1
ATOM 704 O O . PHE A 1 85 ? -16.562 -19.375 -1.321 1 92.81 85 PHE A O 1
ATOM 711 N N . PHE A 1 86 ? -15.32 -20.953 -2.363 1 94.19 86 PHE A N 1
ATOM 712 C CA . PHE A 1 86 ? -15 -21.656 -1.126 1 94.19 86 PHE A CA 1
ATOM 713 C C . PHE A 1 86 ? -14.258 -20.734 -0.164 1 94.19 86 PHE A C 1
ATOM 715 O O . PHE A 1 86 ? -14.523 -20.734 1.038 1 94.19 86 PHE A O 1
ATOM 722 N N . PHE A 1 87 ? -13.344 -19.891 -0.646 1 96.06 87 PHE A N 1
ATOM 723 C CA . PHE A 1 87 ? -12.555 -19 0.181 1 96.06 87 PHE A CA 1
ATOM 724 C C . PHE A 1 87 ? -13.391 -17.828 0.667 1 96.06 87 PHE A C 1
ATOM 726 O O . PHE A 1 87 ? -13.344 -17.469 1.845 1 96.06 87 PHE A O 1
ATOM 733 N N . LEU A 1 88 ? -14.195 -17.266 -0.17 1 94.12 88 LEU A N 1
ATOM 734 C CA . LEU A 1 88 ? -14.828 -15.992 0.133 1 94.12 88 LEU A CA 1
ATOM 735 C C . LEU A 1 88 ? -16.203 -16.203 0.77 1 94.12 88 LEU A C 1
ATOM 737 O O . LEU A 1 88 ? -16.656 -15.367 1.556 1 94.12 88 LEU A O 1
ATOM 741 N N . HIS A 1 89 ? -16.922 -17.328 0.499 1 91.81 89 HIS A N 1
ATOM 742 C CA . HIS A 1 89 ? -18.234 -17.578 1.074 1 91.81 89 HIS A CA 1
ATOM 743 C C . HIS A 1 89 ? -18.188 -18.703 2.094 1 91.81 89 HIS A C 1
ATOM 745 O O . HIS A 1 89 ? -19.203 -19.031 2.721 1 91.81 89 HIS A O 1
ATOM 751 N N . LYS A 1 90 ? -17.016 -19.391 2.209 1 89.88 90 LYS A N 1
ATOM 752 C CA . LYS A 1 90 ? -16.766 -20.391 3.232 1 89.88 90 LYS A CA 1
ATOM 753 C C . LYS A 1 90 ? -17.594 -21.656 2.975 1 89.88 90 LYS A C 1
ATOM 755 O O . LYS A 1 90 ? -17.875 -22.406 3.9 1 89.88 90 LYS A O 1
ATOM 760 N N . ARG A 1 91 ? -18.094 -21.719 1.726 1 89.38 91 ARG A N 1
ATOM 761 C CA . ARG A 1 91 ? -18.844 -22.906 1.299 1 89.38 91 ARG A CA 1
ATOM 762 C C . ARG A 1 91 ? -18.672 -23.141 -0.196 1 89.38 91 ARG A C 1
ATOM 764 O O . ARG A 1 91 ? -18.219 -22.266 -0.928 1 89.38 91 ARG A O 1
ATOM 771 N N . TRP A 1 92 ? -19.078 -24.359 -0.583 1 91.75 92 TRP A N 1
ATOM 772 C CA . TRP A 1 92 ? -18.984 -24.703 -1.999 1 91.75 92 TRP A CA 1
ATOM 773 C C . TRP A 1 92 ? -20.172 -24.109 -2.771 1 91.75 92 TRP A C 1
ATOM 775 O O . TRP A 1 92 ? -21.281 -24.016 -2.246 1 91.75 92 TRP A O 1
ATOM 785 N N . PRO A 1 93 ? -19.906 -23.703 -3.975 1 92.31 93 PRO A N 1
ATOM 786 C CA . PRO A 1 93 ? -21 -23.203 -4.801 1 92.31 93 PRO A CA 1
ATOM 787 C C . PRO A 1 93 ? -21.859 -24.312 -5.391 1 92.31 93 PRO A C 1
ATOM 789 O O . PRO A 1 93 ? -21.359 -25.438 -5.59 1 92.31 93 PRO A O 1
ATOM 792 N N . ASN A 1 94 ? -23.109 -23.953 -5.621 1 91.88 94 ASN A N 1
ATOM 793 C CA . ASN A 1 94 ? -23.922 -24.828 -6.457 1 91.88 94 ASN A CA 1
ATOM 794 C C . ASN A 1 94 ? -23.812 -24.453 -7.934 1 91.88 94 ASN A C 1
ATOM 796 O O . ASN A 1 94 ? -23.141 -23.484 -8.281 1 91.88 94 ASN A O 1
ATOM 800 N N . GLU A 1 95 ? -24.422 -25.312 -8.734 1 90.94 95 GLU A N 1
ATOM 801 C CA . GLU A 1 95 ? -24.281 -25.125 -10.172 1 90.94 95 GLU A CA 1
ATOM 802 C C . GLU A 1 95 ? -24.859 -23.781 -10.602 1 90.94 95 GLU A C 1
ATOM 804 O O . GLU A 1 95 ? -24.297 -23.109 -11.477 1 90.94 95 GLU A O 1
ATOM 809 N N . SER A 1 96 ? -25.922 -23.438 -10.008 1 92.06 96 SER A N 1
ATOM 810 C CA . SER A 1 96 ? -26.562 -22.172 -10.352 1 92.06 96 SER A CA 1
ATOM 811 C C . SER A 1 96 ? -25.688 -20.984 -9.945 1 92.06 96 SER A C 1
ATOM 813 O O . SER A 1 96 ? -25.609 -19.984 -10.672 1 92.06 96 SER A O 1
ATOM 815 N N . GLU A 1 97 ? -25.031 -21.078 -8.789 1 91.25 97 GLU A N 1
ATOM 816 C CA . GLU A 1 97 ? -24.141 -20.031 -8.305 1 91.25 97 GLU A CA 1
ATOM 817 C C . GLU A 1 97 ? -22.922 -19.891 -9.203 1 91.25 97 GLU A C 1
ATOM 819 O O . GLU A 1 97 ? -22.453 -18.781 -9.469 1 91.25 97 GLU A O 1
ATOM 824 N N . LEU A 1 98 ? -22.406 -20.984 -9.641 1 91.19 98 LEU A N 1
ATOM 825 C CA . LEU A 1 98 ? -21.25 -20.953 -10.539 1 91.19 98 LEU A CA 1
ATOM 826 C C . LEU A 1 98 ? -21.609 -20.312 -11.875 1 91.19 98 LEU A C 1
ATOM 828 O O . LEU A 1 98 ? -20.812 -19.547 -12.43 1 91.19 98 LEU A O 1
ATOM 832 N N . LYS A 1 99 ? -22.797 -20.641 -12.383 1 90.5 99 LYS A N 1
ATOM 833 C CA . LYS A 1 99 ? -23.266 -20.047 -13.633 1 90.5 99 LYS A CA 1
ATOM 834 C C . LYS A 1 99 ? -23.438 -18.531 -13.484 1 90.5 99 LYS A C 1
ATOM 836 O O . LYS A 1 99 ? -23.078 -17.766 -14.383 1 90.5 99 LYS A O 1
ATOM 841 N N . ARG A 1 100 ? -23.969 -18.172 -12.391 1 90.5 100 ARG A N 1
ATOM 842 C CA . ARG A 1 100 ? -24.156 -16.75 -12.117 1 90.5 100 ARG A CA 1
ATOM 843 C C . ARG A 1 100 ? -22.812 -16.031 -12.023 1 90.5 100 ARG A C 1
ATOM 845 O O . ARG A 1 100 ? -22.672 -14.906 -12.508 1 90.5 100 ARG A O 1
ATOM 852 N N . LYS A 1 101 ? -21.969 -16.656 -11.375 1 91.31 101 LYS A N 1
ATOM 853 C CA . LYS A 1 101 ? -20.625 -16.109 -11.266 1 91.31 101 LYS A CA 1
ATOM 854 C C . LYS A 1 101 ? -20 -15.93 -12.648 1 91.31 101 LYS A C 1
ATOM 856 O O . LYS A 1 101 ? -19.438 -14.867 -12.938 1 91.31 101 LYS A O 1
ATOM 861 N N . ASN A 1 102 ? -20.094 -16.953 -13.461 1 91.5 102 ASN A N 1
ATOM 862 C CA . ASN A 1 102 ? -19.531 -16.891 -14.797 1 91.5 102 ASN A CA 1
ATOM 863 C C . ASN A 1 102 ? -20.172 -15.789 -15.633 1 91.5 102 ASN A C 1
ATOM 865 O O . ASN A 1 102 ? -19.484 -15.094 -16.375 1 91.5 102 ASN A O 1
ATOM 869 N N . CYS A 1 103 ? -21.422 -15.633 -15.453 1 91.44 103 CYS A N 1
ATOM 870 C CA . CYS A 1 103 ? -22.141 -14.57 -16.156 1 91.44 103 CYS A CA 1
ATOM 871 C C . CYS A 1 103 ? -21.672 -13.203 -15.688 1 91.44 103 CYS A C 1
ATOM 873 O O . CYS A 1 103 ? -21.5 -12.289 -16.5 1 91.44 103 CYS A O 1
ATOM 875 N N . TYR A 1 104 ? -21.484 -13.133 -14.43 1 92.19 104 TYR A N 1
ATOM 876 C CA . TYR A 1 104 ? -21 -11.867 -13.883 1 92.19 104 TYR A CA 1
ATOM 877 C C . TYR A 1 104 ? -19.625 -11.531 -14.438 1 92.19 104 TYR A C 1
ATOM 879 O O . TYR A 1 104 ? -19.375 -10.391 -14.852 1 92.19 104 TYR A O 1
ATOM 887 N N . VAL A 1 105 ? -18.734 -12.477 -14.438 1 92.75 105 VAL A N 1
ATOM 888 C CA . VAL A 1 105 ? -17.391 -12.258 -14.945 1 92.75 105 VAL A CA 1
ATOM 889 C C . VAL A 1 105 ? -17.438 -11.859 -16.422 1 92.75 105 VAL A C 1
ATOM 891 O O . VAL A 1 105 ? -16.734 -10.945 -16.844 1 92.75 105 VAL A O 1
ATOM 894 N N . GLN A 1 106 ? -18.297 -12.531 -17.141 1 91.19 106 GLN A N 1
ATOM 895 C CA . GLN A 1 106 ? -18.453 -12.227 -18.562 1 91.19 106 GLN A CA 1
ATOM 896 C C . GLN A 1 106 ? -18.938 -10.797 -18.766 1 91.19 106 GLN A C 1
ATOM 898 O O . GLN A 1 106 ? -18.438 -10.086 -19.641 1 91.19 106 GLN A O 1
ATOM 903 N N . ASN A 1 107 ? -19.875 -10.422 -18 1 91.81 107 ASN A N 1
ATOM 904 C CA . ASN A 1 107 ? -20.391 -9.062 -18.094 1 91.81 107 ASN A CA 1
ATOM 905 C C . ASN A 1 107 ? -19.328 -8.031 -17.75 1 91.81 107 ASN A C 1
ATOM 907 O O . ASN A 1 107 ? -19.219 -6.992 -18.406 1 91.81 107 ASN A O 1
ATOM 911 N N . GLU A 1 108 ? -18.594 -8.32 -16.672 1 91.69 108 GLU A N 1
ATOM 912 C CA . GLU A 1 108 ? -17.531 -7.406 -16.266 1 91.69 108 GLU A CA 1
ATOM 913 C C . GLU A 1 108 ? -16.438 -7.324 -17.328 1 91.69 108 GLU A C 1
ATOM 915 O O . GLU A 1 108 ? -15.852 -6.266 -17.547 1 91.69 108 GLU A O 1
ATOM 920 N N . LEU A 1 109 ? -16.188 -8.445 -17.984 1 89.94 109 LEU A N 1
ATOM 921 C CA . LEU A 1 109 ? -15.227 -8.469 -19.078 1 89.94 109 LEU A CA 1
ATOM 922 C C . LEU A 1 109 ? -15.672 -7.543 -20.203 1 89.94 109 LEU A C 1
ATOM 924 O O . LEU A 1 109 ? -14.852 -6.816 -20.781 1 89.94 109 LEU A O 1
ATOM 928 N N . ASN A 1 110 ? -16.906 -7.594 -20.469 1 87.69 110 ASN A N 1
ATOM 929 C CA . ASN A 1 110 ? -17.469 -6.785 -21.547 1 87.69 110 ASN A CA 1
ATOM 930 C C . ASN A 1 110 ? -17.5 -5.309 -21.172 1 87.69 110 ASN A C 1
ATOM 932 O O . ASN A 1 110 ? -17.312 -4.441 -22.031 1 87.69 110 ASN A O 1
ATOM 936 N N . ARG A 1 111 ? -17.719 -5.008 -19.953 1 88.19 111 ARG A N 1
ATOM 937 C CA . ARG A 1 111 ? -17.891 -3.639 -19.469 1 88.19 111 ARG A CA 1
ATOM 938 C C . ARG A 1 111 ? -16.547 -2.955 -19.281 1 88.19 111 ARG A C 1
ATOM 940 O O . ARG A 1 111 ? -16.422 -1.737 -19.438 1 88.19 111 ARG A O 1
ATOM 947 N N . PHE A 1 112 ? -15.586 -3.686 -18.891 1 89.25 112 PHE A N 1
ATOM 948 C CA . PHE A 1 112 ? -14.281 -3.117 -18.578 1 89.25 112 PHE A CA 1
ATOM 949 C C . PHE A 1 112 ? -13.641 -2.502 -19.812 1 89.25 112 PHE A C 1
ATOM 951 O O . PHE A 1 112 ? -13.422 -3.191 -20.812 1 89.25 112 PHE A O 1
ATOM 958 N N . CYS A 1 113 ? -13.406 -1.153 -19.734 1 83.62 113 CYS A N 1
ATOM 959 C CA . CYS A 1 113 ? -12.742 -0.433 -20.812 1 83.62 113 CYS A CA 1
ATOM 960 C C . CYS A 1 113 ? -11.242 -0.346 -20.562 1 83.62 113 CYS A C 1
ATOM 962 O O . CYS A 1 113 ? -10.797 0.395 -19.672 1 83.62 113 CYS A O 1
ATOM 964 N N . GLU A 1 114 ? -10.5 -1.055 -21.375 1 87.88 114 GLU A N 1
ATOM 965 C CA . GLU A 1 114 ? -9.055 -1.137 -21.188 1 87.88 114 GLU A CA 1
ATOM 966 C C . GLU A 1 114 ? -8.352 0.069 -21.797 1 87.88 114 GLU A C 1
ATOM 968 O O . GLU A 1 114 ? -7.168 0.306 -21.531 1 87.88 114 GLU A O 1
ATOM 973 N N . ARG A 1 115 ? -9.031 0.889 -22.578 1 87.12 115 ARG A N 1
ATOM 974 C CA . ARG A 1 115 ? -8.398 1.981 -23.312 1 87.12 115 ARG A CA 1
ATOM 975 C C . ARG A 1 115 ? -7.734 2.971 -22.359 1 87.12 115 ARG A C 1
ATOM 977 O O . ARG A 1 115 ? -6.586 3.367 -22.578 1 87.12 115 ARG A O 1
ATOM 984 N N . ASN A 1 116 ? -8.453 3.33 -21.312 1 90 116 ASN A N 1
ATOM 985 C CA . ASN A 1 116 ? -7.902 4.281 -20.359 1 90 116 ASN A CA 1
ATOM 986 C C . ASN A 1 116 ? -6.688 3.705 -19.641 1 90 116 ASN A C 1
ATOM 988 O O . ASN A 1 116 ? -5.719 4.422 -19.375 1 90 116 ASN A O 1
ATOM 992 N N . VAL A 1 117 ? -6.801 2.453 -19.375 1 93.44 117 VAL A N 1
ATOM 993 C CA . VAL A 1 117 ? -5.711 1.785 -18.672 1 93.44 117 VAL A CA 1
ATOM 994 C C . VAL A 1 117 ? -4.48 1.719 -19.578 1 93.44 117 VAL A C 1
ATOM 996 O O . VAL A 1 117 ? -3.363 2 -19.141 1 93.44 117 VAL A O 1
ATOM 999 N N . LEU A 1 118 ? -4.668 1.379 -20.844 1 92.19 118 LEU A N 1
ATOM 1000 C CA . LEU A 1 118 ? -3.572 1.283 -21.812 1 92.19 118 LEU A CA 1
ATOM 1001 C C . LEU A 1 118 ? -2.967 2.656 -22.078 1 92.19 118 LEU A C 1
ATOM 1003 O O . LEU A 1 118 ? -1.749 2.785 -22.219 1 92.19 118 LEU A O 1
ATOM 1007 N N . GLU A 1 119 ? -3.842 3.641 -22.141 1 92.94 119 GLU A N 1
ATOM 1008 C CA . GLU A 1 119 ? -3.35 5.004 -22.328 1 92.94 119 GLU A CA 1
ATOM 1009 C C . GLU A 1 119 ? -2.488 5.445 -21.156 1 92.94 119 GLU A C 1
ATOM 1011 O O . GLU A 1 119 ? -1.44 6.07 -21.344 1 92.94 119 GLU A O 1
ATOM 1016 N N . MET A 1 120 ? -2.936 5.16 -20 1 92.75 120 MET A N 1
ATOM 1017 C CA . MET A 1 120 ? -2.139 5.484 -18.828 1 92.75 120 MET A CA 1
ATOM 1018 C C . MET A 1 120 ? -0.826 4.707 -18.828 1 92.75 120 MET A C 1
ATOM 1020 O O . MET A 1 120 ? 0.214 5.234 -18.422 1 92.75 120 MET A O 1
ATOM 1024 N N . GLY A 1 121 ? -0.941 3.447 -19.219 1 91.62 121 GLY A N 1
ATOM 1025 C CA . GLY A 1 121 ? 0.278 2.67 -19.375 1 91.62 121 GLY A CA 1
ATOM 1026 C C . GLY A 1 121 ? 1.274 3.311 -20.328 1 91.62 121 GLY A C 1
ATOM 1027 O O . GLY A 1 121 ? 2.479 3.314 -20.062 1 91.62 121 GLY A O 1
ATOM 1028 N N . ARG A 1 122 ? 0.811 3.863 -21.375 1 90.88 122 ARG A N 1
ATOM 1029 C CA . ARG A 1 122 ? 1.664 4.547 -22.344 1 90.88 122 ARG A CA 1
ATOM 1030 C C . ARG A 1 122 ? 2.303 5.789 -21.734 1 90.88 122 ARG A C 1
ATOM 1032 O O . ARG A 1 122 ? 3.49 6.051 -21.938 1 90.88 122 ARG A O 1
ATOM 1039 N N . LEU A 1 123 ? 1.468 6.492 -20.984 1 90.62 123 LEU A N 1
ATOM 1040 C CA . LEU A 1 123 ? 1.967 7.699 -20.328 1 90.62 123 LEU A CA 1
ATOM 1041 C C . LEU A 1 123 ? 3.064 7.355 -19.328 1 90.62 123 LEU A C 1
ATOM 1043 O O . LEU A 1 123 ? 4.004 8.133 -19.141 1 90.62 123 LEU A O 1
ATOM 1047 N N . LEU A 1 124 ? 2.936 6.227 -18.766 1 89 124 LEU A N 1
ATOM 1048 C CA . LEU A 1 124 ? 3.918 5.773 -17.781 1 89 124 LEU A CA 1
ATOM 1049 C C . LEU A 1 124 ? 5.027 4.973 -18.453 1 89 124 LEU A C 1
ATOM 1051 O O . LEU A 1 124 ? 5.973 4.535 -17.797 1 89 124 LEU A O 1
ATOM 1055 N N . GLN A 1 125 ? 4.906 4.699 -19.719 1 85.88 125 GLN A N 1
ATOM 1056 C CA . GLN A 1 125 ? 5.863 3.955 -20.531 1 85.88 125 GLN A CA 1
ATOM 1057 C C . GLN A 1 125 ? 6.039 2.531 -20 1 85.88 125 GLN A C 1
ATOM 1059 O O . GLN A 1 125 ? 7.164 2.068 -19.812 1 85.88 125 GLN A O 1
ATOM 1064 N N . THR A 1 126 ? 4.926 1.912 -19.672 1 86.19 126 THR A N 1
ATOM 1065 C CA . THR A 1 126 ? 4.977 0.522 -19.234 1 86.19 126 THR A CA 1
ATOM 1066 C C . THR A 1 126 ? 3.928 -0.314 -19.969 1 86.19 126 THR A C 1
ATOM 1068 O O . THR A 1 126 ? 2.836 0.174 -20.266 1 86.19 126 THR A O 1
ATOM 1071 N N . SER A 1 127 ? 4.367 -1.526 -20.297 1 84.94 127 SER A N 1
ATOM 1072 C CA . SER A 1 127 ? 3.441 -2.494 -20.891 1 84.94 127 SER A CA 1
ATOM 1073 C C . SER A 1 127 ? 3.42 -3.791 -20.078 1 84.94 127 SER A C 1
ATOM 1075 O O . SER A 1 127 ? 2.879 -4.801 -20.531 1 84.94 127 SER A O 1
ATOM 1077 N N . ASP A 1 128 ? 4.031 -3.711 -18.875 1 90.38 128 ASP A N 1
ATOM 1078 C CA . ASP A 1 128 ? 4.055 -4.879 -18 1 90.38 128 ASP A CA 1
ATOM 1079 C C . ASP A 1 128 ? 2.646 -5.23 -17.516 1 90.38 128 ASP A C 1
ATOM 1081 O O . ASP A 1 128 ? 1.92 -4.367 -17.031 1 90.38 128 ASP A O 1
ATOM 1085 N N . PRO A 1 129 ? 2.289 -6.48 -17.672 1 93.81 129 PRO A N 1
ATOM 1086 C CA . PRO A 1 129 ? 0.912 -6.867 -17.359 1 93.81 129 PRO A CA 1
ATOM 1087 C C . PRO A 1 129 ? 0.516 -6.547 -15.914 1 93.81 129 PRO A C 1
ATOM 1089 O O . PRO A 1 129 ? -0.589 -6.055 -15.672 1 93.81 129 PRO A O 1
ATOM 1092 N N . LEU A 1 130 ? 1.352 -6.82 -14.953 1 95.62 130 LEU A N 1
ATOM 1093 C CA . LEU A 1 130 ? 0.993 -6.574 -13.562 1 95.62 130 LEU A CA 1
ATOM 1094 C C . LEU A 1 130 ? 0.91 -5.078 -13.281 1 95.62 130 LEU A C 1
ATOM 1096 O O . LEU A 1 130 ? 0.091 -4.641 -12.469 1 95.62 130 LEU A O 1
ATOM 1100 N N . GLN A 1 131 ? 1.739 -4.289 -13.938 1 93.38 131 GLN A N 1
ATOM 1101 C CA . GLN A 1 131 ? 1.648 -2.838 -13.812 1 93.38 131 GLN A CA 1
ATOM 1102 C C . GLN A 1 131 ? 0.333 -2.316 -14.391 1 93.38 131 GLN A C 1
ATOM 1104 O O . GLN A 1 131 ? -0.275 -1.402 -13.828 1 93.38 131 GLN A O 1
ATOM 1109 N N . LEU A 1 132 ? -0.062 -2.869 -15.508 1 94.44 132 LEU A N 1
ATOM 1110 C CA . LEU A 1 132 ? -1.339 -2.48 -16.094 1 94.44 132 LEU A CA 1
ATOM 1111 C C . LEU A 1 132 ? -2.496 -2.842 -15.172 1 94.44 132 LEU A C 1
ATOM 1113 O O . LEU A 1 132 ? -3.459 -2.08 -15.055 1 94.44 132 LEU A O 1
ATOM 1117 N N . ILE A 1 133 ? -2.389 -3.998 -14.547 1 97.06 133 ILE A N 1
ATOM 1118 C CA . ILE A 1 133 ? -3.406 -4.402 -13.586 1 97.06 133 ILE A CA 1
ATOM 1119 C C . ILE A 1 133 ? -3.438 -3.414 -12.422 1 97.06 133 ILE A C 1
ATOM 1121 O O . ILE A 1 133 ? -4.512 -3.025 -11.953 1 97.06 133 ILE A O 1
ATOM 1125 N N . ARG A 1 134 ? -2.279 -2.992 -11.945 1 95.06 134 ARG A N 1
ATOM 1126 C CA . ARG A 1 134 ? -2.211 -2.008 -10.867 1 95.06 134 ARG A CA 1
ATOM 1127 C C . ARG A 1 134 ? -2.916 -0.716 -11.266 1 95.06 134 ARG A C 1
ATOM 1129 O O . ARG A 1 134 ? -3.613 -0.108 -10.453 1 95.06 134 ARG A O 1
ATOM 1136 N N . ILE A 1 135 ? -2.717 -0.261 -12.477 1 94 135 ILE A N 1
ATOM 1137 C CA . ILE A 1 135 ? -3.369 0.942 -12.984 1 94 135 ILE A CA 1
ATOM 1138 C C . ILE A 1 135 ? -4.883 0.739 -13 1 94 135 ILE A C 1
ATOM 1140 O O . ILE A 1 135 ? -5.641 1.639 -12.625 1 94 135 ILE A O 1
ATOM 1144 N N . ALA A 1 136 ? -5.324 -0.424 -13.453 1 95.75 136 ALA A N 1
ATOM 1145 C CA . ALA A 1 136 ? -6.75 -0.727 -13.445 1 95.75 136 ALA A CA 1
ATOM 1146 C C . ALA A 1 136 ? -7.316 -0.666 -12.023 1 95.75 136 ALA A C 1
ATOM 1148 O O . ALA A 1 136 ? -8.422 -0.164 -11.812 1 95.75 136 ALA A O 1
ATOM 1149 N N . LEU A 1 137 ? -6.578 -1.211 -11.117 1 95.19 137 LEU A N 1
ATOM 1150 C CA . LEU A 1 137 ? -7.008 -1.181 -9.719 1 95.19 137 LEU A CA 1
ATOM 1151 C C . LEU A 1 137 ? -7.105 0.254 -9.211 1 95.19 137 LEU A C 1
ATOM 1153 O O . LEU A 1 137 ? -8.016 0.584 -8.445 1 95.19 137 LEU A O 1
ATOM 1157 N N . LEU A 1 138 ? -6.121 1.035 -9.586 1 92.31 138 LEU A N 1
ATOM 1158 C CA . LEU A 1 138 ? -6.164 2.451 -9.242 1 92.31 138 LEU A CA 1
ATOM 1159 C C . LEU A 1 138 ? -7.441 3.102 -9.766 1 92.31 138 LEU A C 1
ATOM 1161 O O . LEU A 1 138 ? -8.086 3.881 -9.055 1 92.31 138 LEU A O 1
ATOM 1165 N N . LYS A 1 139 ? -7.758 2.812 -10.961 1 92.69 139 LYS A N 1
ATOM 1166 C CA . LYS A 1 139 ? -8.992 3.316 -11.555 1 92.69 139 LYS A CA 1
ATOM 1167 C C . LYS A 1 139 ? -10.211 2.869 -10.758 1 92.69 139 LYS A C 1
ATOM 1169 O O . LYS A 1 139 ? -11.109 3.672 -10.484 1 92.69 139 LYS A O 1
ATOM 1174 N N . PHE A 1 140 ? -10.227 1.569 -10.375 1 92 140 PHE A N 1
ATOM 1175 C CA . PHE A 1 140 ? -11.328 1.048 -9.578 1 92 140 PHE A CA 1
ATOM 1176 C C . PHE A 1 140 ? -11.422 1.773 -8.242 1 92 140 PHE A C 1
ATOM 1178 O O . PHE A 1 140 ? -12.523 2.053 -7.758 1 92 140 PHE A O 1
ATOM 1185 N N . SER A 1 141 ? -10.297 2.027 -7.66 1 89.06 141 SER A N 1
ATOM 1186 C CA . SER A 1 141 ? -10.266 2.705 -6.367 1 89.06 141 SER A CA 1
ATOM 1187 C C . SER A 1 141 ? -10.883 4.098 -6.461 1 89.06 141 SER A C 1
ATOM 1189 O O . SER A 1 141 ? -11.609 4.523 -5.562 1 89.06 141 SER A O 1
ATOM 1191 N N . HIS A 1 142 ? -10.602 4.801 -7.52 1 84.94 142 HIS A N 1
ATOM 1192 C CA . HIS A 1 142 ? -11.148 6.137 -7.73 1 84.94 142 HIS A CA 1
ATOM 1193 C C . HIS A 1 142 ? -12.648 6.086 -7.977 1 84.94 142 HIS A C 1
ATOM 1195 O O . HIS A 1 142 ? -13.391 6.926 -7.465 1 84.94 142 HIS A O 1
ATOM 1201 N N . GLN A 1 143 ? -13.07 5.137 -8.758 1 83.06 143 GLN A N 1
ATOM 1202 C CA . GLN A 1 143 ? -14.484 4.996 -9.078 1 83.06 143 GLN A CA 1
ATOM 1203 C C . GLN A 1 143 ? -15.305 4.648 -7.84 1 83.06 143 GLN A C 1
ATOM 1205 O O . GLN A 1 143 ? -16.422 5.125 -7.676 1 83.06 143 GLN A O 1
ATOM 1210 N N . SER A 1 144 ? -14.727 3.838 -7.078 1 79.94 144 SER A N 1
ATOM 1211 C CA . SER A 1 144 ? -15.414 3.438 -5.852 1 79.94 144 SER A CA 1
ATOM 1212 C C . SER A 1 144 ? -15.555 4.613 -4.891 1 79.94 144 SER A C 1
ATOM 1214 O O . SER A 1 144 ? -16.531 4.703 -4.152 1 79.94 144 SER A O 1
ATOM 1216 N N . GLU A 1 145 ? -14.68 5.461 -4.883 1 69.69 145 GLU A N 1
ATOM 1217 C CA . GLU A 1 145 ? -14.711 6.645 -4.031 1 69.69 145 GLU A CA 1
ATOM 1218 C C . GLU A 1 145 ? -15.797 7.617 -4.469 1 69.69 145 GLU A C 1
ATOM 1220 O O . GLU A 1 145 ? -16.469 8.227 -3.631 1 69.69 145 GLU A O 1
ATOM 1225 N N . GLN A 1 146 ? -15.992 7.711 -5.742 1 66.12 146 GLN A N 1
ATOM 1226 C CA . GLN A 1 146 ? -16.984 8.617 -6.297 1 66.12 146 GLN A CA 1
ATOM 1227 C C . GLN A 1 146 ? -18.406 8.078 -6.07 1 66.12 146 GLN A C 1
ATOM 1229 O O . GLN A 1 146 ? -19.344 8.852 -5.863 1 66.12 146 GLN A O 1
ATOM 1234 N N . GLN A 1 147 ? -18.516 6.766 -6.172 1 62.31 147 GLN A N 1
ATOM 1235 C CA . GLN A 1 147 ? -19.828 6.152 -5.988 1 62.31 147 GLN A CA 1
ATOM 1236 C C . GLN A 1 147 ? -20.312 6.297 -4.547 1 62.31 147 GLN A C 1
ATOM 1238 O O . GLN A 1 147 ? -21.5 6.492 -4.301 1 62.31 147 GLN A O 1
ATOM 1243 N N . THR A 1 148 ? -19.453 6.141 -3.613 1 55.75 148 THR A N 1
ATOM 1244 C CA . THR A 1 148 ? -19.844 6.316 -2.219 1 55.75 148 THR A CA 1
ATOM 1245 C C . THR A 1 148 ? -20.312 7.746 -1.962 1 55.75 148 THR A C 1
ATOM 1247 O O . THR A 1 148 ? -21.219 7.973 -1.166 1 55.75 148 THR A O 1
ATOM 1250 N N . GLU A 1 149 ? -19.75 8.75 -2.689 1 51.62 149 GLU A N 1
ATOM 1251 C CA . GLU A 1 149 ? -20.109 10.148 -2.502 1 51.62 149 GLU A CA 1
ATOM 1252 C C . GLU A 1 149 ? -21.516 10.438 -3.045 1 51.62 149 GLU A C 1
ATOM 1254 O O . GLU A 1 149 ? -22.219 11.312 -2.533 1 51.62 149 GLU A O 1
ATOM 1259 N N . THR A 1 150 ? -21.875 9.789 -4.223 1 47.94 150 THR A N 1
ATOM 1260 C CA . THR A 1 150 ? -23.141 10.133 -4.867 1 47.94 150 THR A CA 1
ATOM 1261 C C . THR A 1 150 ? -24.281 9.266 -4.328 1 47.94 150 THR A C 1
ATOM 1263 O O . THR A 1 150 ? -25.422 9.719 -4.219 1 47.94 150 THR A O 1
ATOM 1266 N N . GLU A 1 151 ? -24.219 7.871 -4.461 1 45.28 151 GLU A N 1
ATOM 1267 C CA . GLU A 1 151 ? -25.422 7.043 -4.336 1 45.28 151 GLU A CA 1
ATOM 1268 C C . GLU A 1 151 ? -25.438 6.297 -3.006 1 45.28 151 GLU A C 1
ATOM 1270 O O . GLU A 1 151 ? -24.391 5.941 -2.475 1 45.28 151 GLU A O 1
ATOM 1275 N N . GLY A 1 152 ? -26.359 6.559 -2.049 1 40.94 152 GLY A N 1
ATOM 1276 C CA . GLY A 1 152 ? -26.859 5.648 -1.029 1 40.94 152 GLY A CA 1
ATOM 1277 C C . GLY A 1 152 ? -26.781 4.188 -1.438 1 40.94 152 GLY A C 1
ATOM 1278 O O . GLY A 1 152 ? -27.797 3.533 -1.644 1 40.94 152 GLY A O 1
ATOM 1279 N N . GLU A 1 153 ? -26.047 3.77 -2.217 1 41.38 153 GLU A N 1
ATOM 1280 C CA . GLU A 1 153 ? -26.141 2.504 -2.941 1 41.38 153 GLU A CA 1
ATOM 1281 C C . GLU A 1 153 ? -26.406 1.343 -1.989 1 41.38 153 GLU A C 1
ATOM 1283 O O . GLU A 1 153 ? -25.828 1.272 -0.906 1 41.38 153 GLU A O 1
ATOM 1288 N N . PRO A 1 154 ? -27.406 0.584 -2.348 1 41.75 154 PRO A N 1
ATOM 1289 C CA . PRO A 1 154 ? -27.875 -0.602 -1.627 1 41.75 154 PRO A CA 1
ATOM 1290 C C . PRO A 1 154 ? -26.734 -1.505 -1.172 1 41.75 154 PRO A C 1
ATOM 1292 O O . PRO A 1 154 ? -25.656 -1.497 -1.776 1 41.75 154 PRO A O 1
ATOM 1295 N N . LYS A 1 155 ? -26.922 -2.33 -0.119 1 42.47 155 LYS A N 1
ATOM 1296 C CA . LYS A 1 155 ? -26.219 -3.379 0.614 1 42.47 155 LYS A CA 1
ATOM 1297 C C . LYS A 1 155 ? -25.516 -4.336 -0.34 1 42.47 155 LYS A C 1
ATOM 1299 O O . LYS A 1 155 ? -24.75 -5.203 0.095 1 42.47 155 LYS A O 1
ATOM 1304 N N . SER A 1 156 ? -26 -4.527 -1.541 1 42.62 156 SER A N 1
ATOM 1305 C CA . SER A 1 156 ? -25.594 -5.57 -2.479 1 42.62 156 SER A CA 1
ATOM 1306 C C . SER A 1 156 ? -24.125 -5.441 -2.852 1 42.62 156 SER A C 1
ATOM 1308 O O . SER A 1 156 ? -23.484 -6.43 -3.209 1 42.62 156 SER A O 1
ATOM 1310 N N . THR A 1 157 ? -23.484 -4.191 -2.91 1 50.81 157 THR A N 1
ATOM 1311 C CA . THR A 1 157 ? -22.156 -3.811 -3.377 1 50.81 157 THR A CA 1
ATOM 1312 C C . THR A 1 157 ? -21.078 -4.242 -2.377 1 50.81 157 THR A C 1
ATOM 1314 O O . THR A 1 157 ? -19.891 -4.148 -2.658 1 50.81 157 THR A O 1
ATOM 1317 N N . HIS A 1 158 ? -21.516 -5.023 -1.409 1 61.88 158 HIS A N 1
ATOM 1318 C CA . HIS A 1 158 ? -20.594 -5.289 -0.318 1 61.88 158 HIS A CA 1
ATOM 1319 C C . HIS A 1 158 ? -20.125 -6.738 -0.329 1 61.88 158 HIS A C 1
ATOM 1321 O O . HIS A 1 158 ? -19.484 -7.199 0.621 1 61.88 158 HIS A O 1
ATOM 1327 N N . ASP A 1 159 ? -20.562 -7.375 -1.488 1 79.25 159 ASP A N 1
ATOM 1328 C CA . ASP A 1 159 ? -20.094 -8.758 -1.483 1 79.25 159 ASP A CA 1
ATOM 1329 C C . ASP A 1 159 ? -18.656 -8.852 -1.956 1 79.25 159 ASP A C 1
ATOM 1331 O O . ASP A 1 159 ? -18.344 -8.5 -3.096 1 79.25 159 ASP A O 1
ATOM 1335 N N . PRO A 1 160 ? -17.844 -9.328 -1.095 1 83.25 160 PRO A N 1
ATOM 1336 C CA . PRO A 1 160 ? -16.422 -9.445 -1.43 1 83.25 160 PRO A CA 1
ATOM 1337 C C . PRO A 1 160 ? -16.172 -10.297 -2.672 1 83.25 160 PRO A C 1
ATOM 1339 O O . PRO A 1 160 ? -15.188 -10.094 -3.377 1 83.25 160 PRO A O 1
ATOM 1342 N N . LEU A 1 161 ? -17.125 -11.219 -2.969 1 89.94 161 LEU A N 1
ATOM 1343 C CA . LEU A 1 161 ? -16.984 -12.086 -4.129 1 89.94 161 LEU A CA 1
ATOM 1344 C C . LEU A 1 161 ? -17.016 -11.281 -5.422 1 89.94 161 LEU A C 1
ATOM 1346 O O . LEU A 1 161 ? -16.172 -11.461 -6.297 1 89.94 161 LEU A O 1
ATOM 1350 N N . PHE A 1 162 ? -17.875 -10.391 -5.504 1 90.62 162 PHE A N 1
ATOM 1351 C CA . PHE A 1 162 ? -18.078 -9.672 -6.758 1 90.62 162 PHE A CA 1
ATOM 1352 C C . PHE A 1 162 ? -16.953 -8.664 -6.984 1 90.62 162 PHE A C 1
ATOM 1354 O O . PHE A 1 162 ? -16.562 -8.406 -8.125 1 90.62 162 PHE A O 1
ATOM 1361 N N . ASN A 1 163 ? -16.438 -8.078 -5.902 1 92.44 163 ASN A N 1
ATOM 1362 C CA . ASN A 1 163 ? -15.273 -7.215 -6.051 1 92.44 163 ASN A CA 1
ATOM 1363 C C . ASN A 1 163 ? -14.078 -7.98 -6.594 1 92.44 163 ASN A C 1
ATOM 1365 O O . ASN A 1 163 ? -13.375 -7.496 -7.484 1 92.44 163 ASN A O 1
ATOM 1369 N N . TYR A 1 164 ? -13.859 -9.133 -6.027 1 96.06 164 TYR A N 1
ATOM 1370 C CA . TYR A 1 164 ? -12.758 -9.953 -6.516 1 96.06 164 TYR A CA 1
ATOM 1371 C C . TYR A 1 164 ? -12.961 -10.32 -7.98 1 96.06 164 TYR A C 1
ATOM 1373 O O . TYR A 1 164 ? -12.016 -10.266 -8.773 1 96.06 164 TYR A O 1
ATOM 1381 N N . LEU A 1 165 ? -14.195 -10.742 -8.305 1 95.62 165 LEU A N 1
ATOM 1382 C CA . LEU A 1 165 ? -14.484 -11.172 -9.672 1 95.62 165 LEU A CA 1
ATOM 1383 C C . LEU A 1 165 ? -14.336 -10.008 -10.648 1 95.62 165 LEU A C 1
ATOM 1385 O O . LEU A 1 165 ? -13.922 -10.211 -11.797 1 95.62 165 LEU A O 1
ATOM 1389 N N . LYS A 1 166 ? -14.672 -8.836 -10.234 1 94.44 166 LYS A N 1
ATOM 1390 C CA . LYS A 1 166 ? -14.461 -7.645 -11.055 1 94.44 166 LYS A CA 1
ATOM 1391 C C . LYS A 1 166 ? -12.984 -7.461 -11.383 1 94.44 166 LYS A C 1
ATOM 1393 O O . LYS A 1 166 ? -12.625 -7.18 -12.523 1 94.44 166 LYS A O 1
ATOM 1398 N N . ILE A 1 167 ? -12.148 -7.586 -10.383 1 96.31 167 ILE A N 1
ATOM 1399 C CA . ILE A 1 167 ? -10.711 -7.473 -10.562 1 96.31 167 ILE A CA 1
ATOM 1400 C C . ILE A 1 167 ? -10.211 -8.602 -11.469 1 96.31 167 ILE A C 1
ATOM 1402 O O . ILE A 1 167 ? -9.383 -8.375 -12.359 1 96.31 167 ILE A O 1
ATOM 1406 N N . LEU A 1 168 ? -10.727 -9.805 -11.234 1 96.31 168 LEU A N 1
ATOM 1407 C CA . LEU A 1 168 ? -10.352 -10.953 -12.055 1 96.31 168 LEU A CA 1
ATOM 1408 C C . LEU A 1 168 ? -10.664 -10.688 -13.523 1 96.31 168 LEU A C 1
ATOM 1410 O O . LEU A 1 168 ? -9.82 -10.914 -14.398 1 96.31 168 LEU A O 1
ATOM 1414 N N . ALA A 1 169 ? -11.828 -10.219 -13.789 1 94.56 169 ALA A N 1
ATOM 1415 C CA . ALA A 1 169 ? -12.258 -9.953 -15.156 1 94.56 169 ALA A CA 1
ATOM 1416 C C . ALA A 1 169 ? -11.344 -8.922 -15.828 1 94.56 169 ALA A C 1
ATOM 1418 O O . ALA A 1 169 ? -10.867 -9.141 -16.938 1 94.56 169 ALA A O 1
ATOM 1419 N N . ALA A 1 170 ? -11.094 -7.824 -15.148 1 94.38 170 ALA A N 1
ATOM 1420 C CA . ALA A 1 170 ? -10.227 -6.781 -15.688 1 94.38 170 ALA A CA 1
ATOM 1421 C C . ALA A 1 170 ? -8.82 -7.316 -15.93 1 94.38 170 ALA A C 1
ATOM 1423 O O . ALA A 1 170 ? -8.203 -7.023 -16.953 1 94.38 170 ALA A O 1
ATOM 1424 N N . SER A 1 171 ? -8.312 -8.047 -14.938 1 95 171 SER A N 1
ATOM 1425 C CA . SER A 1 171 ? -6.965 -8.602 -15.031 1 95 171 SER A CA 1
ATOM 1426 C C . SER A 1 171 ? -6.836 -9.555 -16.219 1 95 171 SER A C 1
ATOM 1428 O O . SER A 1 171 ? -5.867 -9.477 -16.969 1 95 171 SER A O 1
ATOM 1430 N N . VAL A 1 172 ? -7.809 -10.414 -16.344 1 92 172 VAL A N 1
ATOM 1431 C CA . VAL A 1 172 ? -7.77 -11.406 -17.422 1 92 172 VAL A CA 1
ATOM 1432 C C . VAL A 1 172 ? -7.801 -10.703 -18.766 1 92 172 VAL A C 1
ATOM 1434 O O . VAL A 1 172 ? -7.082 -11.086 -19.688 1 92 172 VAL A O 1
ATOM 1437 N N . LYS A 1 173 ? -8.609 -9.742 -18.891 1 90.31 173 LYS A N 1
ATOM 1438 C CA . LYS A 1 173 ? -8.68 -8.984 -20.141 1 90.31 173 LYS A CA 1
ATOM 1439 C C . LYS A 1 173 ? -7.336 -8.344 -20.484 1 90.31 173 LYS A C 1
ATOM 1441 O O . LYS A 1 173 ? -6.922 -8.328 -21.641 1 90.31 173 LYS A O 1
ATOM 1446 N N . LEU A 1 174 ? -6.695 -7.848 -19.516 1 91.81 174 LEU A N 1
ATOM 1447 C CA . LEU A 1 174 ? -5.398 -7.207 -19.719 1 91.81 174 LEU A CA 1
ATOM 1448 C C . LEU A 1 174 ? -4.324 -8.242 -20.047 1 91.81 174 LEU A C 1
ATOM 1450 O O . LEU A 1 174 ? -3.412 -7.965 -20.828 1 91.81 174 LEU A O 1
ATOM 1454 N N . LEU A 1 175 ? -4.406 -9.422 -19.406 1 90.25 175 LEU A N 1
ATOM 1455 C CA . LEU A 1 175 ? -3.457 -10.492 -19.688 1 90.25 175 LEU A CA 1
ATOM 1456 C C . LEU A 1 175 ? -3.564 -10.938 -21.141 1 90.25 175 LEU A C 1
ATOM 1458 O O . LEU A 1 175 ? -2.553 -11.25 -21.781 1 90.25 175 LEU A O 1
ATOM 1462 N N . LEU A 1 176 ? -4.734 -10.953 -21.625 1 84.75 176 LEU A N 1
ATOM 1463 C CA . LEU A 1 176 ? -4.98 -11.422 -22.984 1 84.75 176 LEU A CA 1
ATOM 1464 C C . LEU A 1 176 ? -4.398 -10.453 -24 1 84.75 176 LEU A C 1
ATOM 1466 O O . LEU A 1 176 ? -4.191 -10.812 -25.156 1 84.75 176 LEU A O 1
ATOM 1470 N N . ARG A 1 177 ? -4.113 -9.266 -23.547 1 81.88 177 ARG A N 1
ATOM 1471 C CA . ARG A 1 177 ? -3.566 -8.266 -24.453 1 81.88 177 ARG A CA 1
ATOM 1472 C C . ARG A 1 177 ? -2.072 -8.477 -24.672 1 81.88 177 ARG A C 1
ATOM 1474 O O . ARG A 1 177 ? -1.498 -7.945 -25.625 1 81.88 177 ARG A O 1
ATOM 1481 N N . TRP A 1 178 ? -1.582 -9.18 -23.781 1 79.94 178 TRP A N 1
ATOM 1482 C CA . TRP A 1 178 ? -0.146 -9.406 -23.906 1 79.94 178 TRP A CA 1
ATOM 1483 C C . TRP A 1 178 ? 0.18 -10.102 -25.219 1 79.94 178 TRP A C 1
ATOM 1485 O O . TRP A 1 178 ? -0.409 -11.141 -25.547 1 79.94 178 TRP A O 1
ATOM 1495 N N . GLY A 1 179 ? 1.128 -9.594 -25.953 1 70.5 179 GLY A N 1
ATOM 1496 C CA . GLY A 1 179 ? 1.552 -10.18 -27.219 1 70.5 179 GLY A CA 1
ATOM 1497 C C . GLY A 1 179 ? 0.72 -9.719 -28.406 1 70.5 179 GLY A C 1
ATOM 1498 O O . GLY A 1 179 ? 1.007 -10.078 -29.547 1 70.5 179 GLY A O 1
ATOM 1499 N N . HIS A 1 180 ? -0.364 -9.047 -28.016 1 67 180 HIS A N 1
ATOM 1500 C CA . HIS A 1 180 ? -1.22 -8.547 -29.094 1 67 180 HIS A CA 1
ATOM 1501 C C . HIS A 1 180 ? -1.091 -7.035 -29.25 1 67 180 HIS A C 1
ATOM 1503 O O . HIS A 1 180 ? -0.696 -6.344 -28.297 1 67 180 HIS A O 1
ATOM 1509 N N . SER A 1 181 ? -1.296 -6.715 -30.469 1 60.56 181 SER A N 1
ATOM 1510 C CA . SER A 1 181 ? -1.25 -5.281 -30.734 1 60.56 181 SER A CA 1
ATOM 1511 C C . SER A 1 181 ? -2.342 -4.539 -29.984 1 60.56 181 SER A C 1
ATOM 1513 O O . SER A 1 181 ? -3.393 -5.109 -29.672 1 60.56 181 SER A O 1
ATOM 1515 N N . GLU A 1 182 ? -2.086 -3.41 -29.5 1 60.97 182 GLU A N 1
ATOM 1516 C CA . GLU A 1 182 ? -2.99 -2.572 -28.719 1 60.97 182 GLU A CA 1
ATOM 1517 C C . GLU A 1 182 ? -4.262 -2.256 -29.484 1 60.97 182 GLU A C 1
ATOM 1519 O O . GLU A 1 182 ? -5.297 -1.939 -28.906 1 60.97 182 GLU A O 1
ATOM 1524 N N . LEU A 1 183 ? -4.207 -2.424 -30.719 1 51.62 183 LEU A N 1
ATOM 1525 C CA . LEU A 1 183 ? -5.281 -1.951 -31.578 1 51.62 183 LEU A CA 1
ATOM 1526 C C . LEU A 1 183 ? -6.344 -3.031 -31.766 1 51.62 183 LEU A C 1
ATOM 1528 O O . LEU A 1 183 ? -7.473 -2.736 -32.156 1 51.62 183 LEU A O 1
ATOM 1532 N N . VAL A 1 184 ? -5.934 -4.289 -31.516 1 55.22 184 VAL A N 1
ATOM 1533 C CA . VAL A 1 184 ? -6.871 -5.375 -31.781 1 55.22 184 VAL A CA 1
ATOM 1534 C C . VAL A 1 184 ? -7.301 -6.027 -30.484 1 55.22 184 VAL A C 1
ATOM 1536 O O . VAL A 1 184 ? -6.469 -6.297 -29.609 1 55.22 184 VAL A O 1
ATOM 1539 N N . SER A 1 185 ? -8.609 -5.977 -30.297 1 61.16 185 SER A N 1
ATOM 1540 C CA . SER A 1 185 ? -9.109 -6.711 -29.156 1 61.16 185 SER A CA 1
ATOM 1541 C C . SER A 1 185 ? -8.977 -8.219 -29.344 1 61.16 185 SER A C 1
ATOM 1543 O O . SER A 1 185 ? -9.391 -8.75 -30.375 1 61.16 185 SER A O 1
ATOM 1545 N N . PRO A 1 186 ? -8.297 -8.805 -28.484 1 59.94 186 PRO A N 1
ATOM 1546 C CA . PRO A 1 186 ? -8.172 -10.258 -28.656 1 59.94 186 PRO A CA 1
ATOM 1547 C C . PRO A 1 186 ? -9.523 -10.969 -28.656 1 59.94 186 PRO A C 1
ATOM 1549 O O . PRO A 1 186 ? -10.469 -10.5 -28.016 1 59.94 186 PRO A O 1
ATOM 1552 N N . PRO A 1 187 ? -9.695 -11.953 -29.531 1 57.41 187 PRO A N 1
ATOM 1553 C CA . PRO A 1 187 ? -10.93 -12.742 -29.5 1 57.41 187 PRO A CA 1
ATOM 1554 C C . PRO A 1 187 ? -11.18 -13.398 -28.141 1 57.41 187 PRO A C 1
ATOM 1556 O O . PRO A 1 187 ? -10.25 -13.906 -27.516 1 57.41 187 PRO A O 1
ATOM 1559 N N . MET A 1 188 ? -12.32 -12.953 -27.594 1 63.47 188 MET A N 1
ATOM 1560 C CA . MET A 1 188 ? -12.578 -13.539 -26.281 1 63.47 188 MET A CA 1
ATOM 1561 C C . MET A 1 188 ? -13.703 -14.57 -26.359 1 63.47 188 MET A C 1
ATOM 1563 O O . MET A 1 188 ? -14.766 -14.297 -26.938 1 63.47 188 MET A O 1
ATOM 1567 N N . ASN A 1 189 ? -13.336 -15.859 -26.031 1 68 189 ASN A N 1
ATOM 1568 C CA . ASN A 1 189 ? -14.391 -16.844 -25.781 1 68 189 ASN A CA 1
ATOM 1569 C C . ASN A 1 189 ? -15.172 -16.516 -24.516 1 68 189 ASN A C 1
ATOM 1571 O O . ASN A 1 189 ? -14.766 -15.656 -23.734 1 68 189 ASN A O 1
ATOM 1575 N N . ASP A 1 190 ? -16.312 -17.125 -24.484 1 83 190 ASP A N 1
ATOM 1576 C CA . ASP A 1 190 ? -17.078 -16.969 -23.266 1 83 190 ASP A CA 1
ATOM 1577 C C . ASP A 1 190 ? -16.297 -17.469 -22.047 1 83 190 ASP A C 1
ATOM 1579 O O . ASP A 1 190 ? -15.594 -18.484 -22.125 1 83 190 ASP A O 1
ATOM 1583 N N . TYR A 1 191 ? -16.375 -16.75 -21.078 1 88.31 191 TYR A N 1
ATOM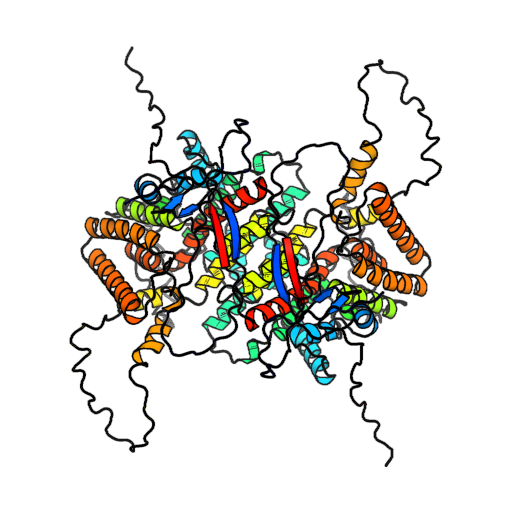 1584 C CA . TYR A 1 191 ? -15.672 -17.109 -19.859 1 88.31 191 TYR A CA 1
ATOM 1585 C C . TYR A 1 191 ? -16.281 -18.344 -19.219 1 88.31 191 TYR A C 1
ATOM 1587 O O . TYR A 1 191 ? -17.484 -18.359 -18.891 1 88.31 191 TYR A O 1
ATOM 1595 N N . ALA A 1 192 ? -15.586 -19.406 -19.109 1 85.88 192 ALA A N 1
ATOM 1596 C CA . ALA A 1 192 ? -16.016 -20.609 -18.406 1 85.88 192 ALA A CA 1
ATOM 1597 C C . ALA A 1 192 ? -15.336 -20.703 -17.047 1 85.88 192 ALA A C 1
ATOM 1599 O O . ALA A 1 192 ? -16.016 -20.844 -16.016 1 85.88 192 ALA A O 1
ATOM 1600 N N . ASP A 1 193 ? -14.078 -20.703 -17 1 90.56 193 ASP A N 1
ATOM 1601 C CA . ASP A 1 193 ? -13.242 -20.641 -15.805 1 90.56 193 ASP A CA 1
ATOM 1602 C C . ASP A 1 193 ? -11.898 -20 -16.109 1 90.56 193 ASP A C 1
ATOM 1604 O O . ASP A 1 193 ? -11.484 -19.906 -17.266 1 90.56 193 ASP A O 1
ATOM 1608 N N . PHE A 1 194 ? -11.234 -19.531 -15.125 1 93.12 194 PHE A N 1
ATOM 1609 C CA . PHE A 1 194 ? -10.008 -18.75 -15.281 1 93.12 194 PHE A CA 1
ATOM 1610 C C . PHE A 1 194 ? -8.938 -19.578 -15.992 1 93.12 194 PHE A C 1
ATOM 1612 O O . PHE A 1 194 ? -8.273 -19.094 -16.906 1 93.12 194 PHE A O 1
ATOM 1619 N N . THR A 1 195 ? -8.766 -20.875 -15.57 1 94.5 195 THR A N 1
ATOM 1620 C CA . THR A 1 195 ? -7.719 -21.75 -16.094 1 94.5 195 THR A CA 1
ATOM 1621 C C . THR A 1 195 ? -7.918 -22 -17.594 1 94.5 195 THR A C 1
ATOM 1623 O O . THR A 1 195 ? -6.984 -21.828 -18.375 1 94.5 195 THR A O 1
ATOM 1626 N N . SER A 1 196 ? -9.094 -22.422 -17.969 1 91.69 196 SER A N 1
ATOM 1627 C CA . SER A 1 196 ? -9.383 -22.688 -19.375 1 91.69 196 SER A CA 1
ATOM 1628 C C . SER A 1 196 ? -9.273 -21.422 -20.219 1 91.69 196 SER A C 1
ATOM 1630 O O . SER A 1 196 ? -8.797 -21.453 -21.359 1 91.69 196 SER A O 1
ATOM 1632 N N . PHE A 1 197 ? -9.711 -20.359 -19.641 1 89.62 197 PHE A N 1
ATOM 1633 C CA . PHE A 1 197 ? -9.664 -19.078 -20.344 1 89.62 197 PHE A CA 1
ATOM 1634 C C . PHE A 1 197 ? -8.227 -18.703 -20.672 1 89.62 197 PHE A C 1
ATOM 1636 O O . PHE A 1 197 ? -7.934 -18.266 -21.797 1 89.62 197 PHE A O 1
ATOM 1643 N N . LEU A 1 198 ? -7.336 -18.828 -19.75 1 90.62 198 LEU A N 1
ATOM 1644 C CA . LEU A 1 198 ? -5.934 -18.469 -19.938 1 90.62 198 LEU A CA 1
ATOM 1645 C C . LEU A 1 198 ? -5.258 -19.422 -20.922 1 90.62 198 LEU A C 1
ATOM 1647 O O . LEU A 1 198 ? -4.508 -18.984 -21.797 1 90.62 198 LEU A O 1
ATOM 1651 N N . ILE A 1 199 ? -5.5 -20.734 -20.781 1 91.56 199 ILE A N 1
ATOM 1652 C CA . ILE A 1 199 ? -4.887 -21.75 -21.641 1 91.56 199 ILE A CA 1
ATOM 1653 C C . ILE A 1 199 ? -5.363 -21.547 -23.078 1 91.56 199 ILE A C 1
ATOM 1655 O O . ILE A 1 199 ? -4.578 -21.672 -24.031 1 91.56 199 ILE A O 1
ATOM 1659 N N . ASP A 1 200 ? -6.637 -21.25 -23.25 1 87.88 200 ASP A N 1
ATOM 1660 C CA . ASP A 1 200 ? -7.215 -21.094 -24.578 1 87.88 200 ASP A CA 1
ATOM 1661 C C . ASP A 1 200 ? -6.707 -19.812 -25.234 1 87.88 200 ASP A C 1
ATOM 1663 O O . ASP A 1 200 ? -6.695 -19.703 -26.469 1 87.88 200 ASP A O 1
ATOM 1667 N N . ALA A 1 201 ? -6.359 -18.891 -24.453 1 83 201 ALA A N 1
ATOM 1668 C CA . ALA A 1 201 ? -5.84 -17.625 -24.984 1 83 201 ALA A CA 1
ATOM 1669 C C . ALA A 1 201 ? -4.426 -17.797 -25.531 1 83 201 ALA A C 1
ATOM 1671 O O . ALA A 1 201 ? -3.984 -17.031 -26.391 1 83 201 ALA A O 1
ATOM 1672 N N . TYR A 1 202 ? -3.785 -18.719 -25.062 1 80.94 202 TYR A N 1
ATOM 1673 C CA . TYR A 1 202 ? -2.416 -18.969 -25.484 1 80.94 202 TYR A CA 1
ATOM 1674 C C . TYR A 1 202 ? -2.258 -20.406 -25.969 1 80.94 202 TYR A C 1
ATOM 1676 O O . TYR A 1 202 ? -1.604 -21.219 -25.312 1 80.94 202 TYR A O 1
ATOM 1684 N N . PRO A 1 203 ? -3.031 -20.688 -27.188 1 66.5 203 PRO A N 1
ATOM 1685 C CA . PRO A 1 203 ? -3.051 -22.078 -27.672 1 66.5 203 PRO A CA 1
ATOM 1686 C C . PRO A 1 203 ? -1.665 -22.578 -28.047 1 66.5 203 PRO A C 1
ATOM 1688 O O . PRO A 1 203 ? -1.406 -23.797 -27.984 1 66.5 203 PRO A O 1
ATOM 1691 N N . THR A 1 204 ? -1.122 -21.734 -29.203 1 56.19 204 THR A N 1
ATOM 1692 C CA . THR A 1 204 ? 0.044 -22.297 -29.875 1 56.19 204 THR A CA 1
ATOM 1693 C C . THR A 1 204 ? 1.215 -22.438 -28.906 1 56.19 204 THR A C 1
ATOM 1695 O O . THR A 1 204 ? 1.276 -21.734 -27.891 1 56.19 204 THR A O 1
ATOM 1698 N N . GLU A 1 205 ? 2.176 -23.438 -29.203 1 47.88 205 GLU A N 1
ATOM 1699 C CA . GLU A 1 205 ? 3.551 -23.438 -28.719 1 47.88 205 GLU A CA 1
ATOM 1700 C C . GLU A 1 205 ? 4.137 -22.031 -28.703 1 47.88 205 GLU A C 1
ATOM 1702 O O . GLU A 1 205 ? 3.754 -21.188 -29.516 1 47.88 205 GLU A O 1
ATOM 1707 N N . GLY A 1 206 ? 4.691 -21.469 -27.641 1 37.88 206 GLY A N 1
ATOM 1708 C CA . GLY A 1 206 ? 5.508 -20.281 -27.484 1 37.88 206 GLY A CA 1
ATOM 1709 C C . GLY A 1 206 ? 6.094 -19.797 -28.797 1 37.88 206 GLY A C 1
ATOM 1710 O O . GLY A 1 206 ? 7.039 -20.391 -29.328 1 37.88 206 GLY A O 1
ATOM 1711 N N . LYS A 1 207 ? 5.582 -19.516 -29.875 1 34.16 207 LYS A N 1
ATOM 1712 C CA . LYS A 1 207 ? 6.445 -18.797 -30.797 1 34.16 207 LYS A CA 1
ATOM 1713 C C . LYS A 1 207 ? 7.414 -17.875 -30.047 1 34.16 207 LYS A C 1
ATOM 1715 O O . LYS A 1 207 ? 6.992 -17.016 -29.281 1 34.16 207 LYS A O 1
ATOM 1720 N N . GLU A 1 208 ? 8.625 -18.297 -29.703 1 32.28 208 GLU A N 1
ATOM 1721 C CA . GLU A 1 208 ? 9.695 -17.391 -29.297 1 32.28 208 GLU A CA 1
ATOM 1722 C C . GLU A 1 208 ? 9.656 -16.094 -30.094 1 32.28 208 GLU A C 1
ATOM 1724 O O . GLU A 1 208 ? 9.781 -16.109 -31.328 1 32.28 208 GLU A O 1
ATOM 1729 N N . VAL A 1 209 ? 8.945 -15.211 -29.969 1 32.53 209 VAL A N 1
ATOM 1730 C CA . VAL A 1 209 ? 9.219 -13.922 -30.594 1 32.53 209 VAL A CA 1
ATOM 1731 C C . VAL A 1 209 ? 10.711 -13.609 -30.5 1 32.53 209 VAL A C 1
ATOM 1733 O O . VAL A 1 209 ? 11.258 -13.484 -29.391 1 32.53 209 VAL A O 1
ATOM 1736 N N . ASN A 1 210 ? 11.57 -13.977 -31.531 1 28.17 210 ASN A N 1
ATOM 1737 C CA . ASN A 1 210 ? 12.945 -13.516 -31.703 1 28.17 210 ASN A CA 1
ATOM 1738 C C . ASN A 1 210 ? 13.039 -11.992 -31.578 1 28.17 210 ASN A C 1
ATOM 1740 O O . ASN A 1 210 ? 12.672 -11.273 -32.5 1 28.17 210 ASN A O 1
ATOM 1744 N N . PHE A 1 211 ? 13.016 -11.469 -30.516 1 28.44 211 PHE A N 1
ATOM 1745 C CA . PHE A 1 211 ? 13.258 -10.055 -30.266 1 28.44 211 PHE A CA 1
ATOM 1746 C C . PHE A 1 211 ? 14.633 -9.641 -30.781 1 28.44 211 PHE A C 1
ATOM 1748 O O . PHE A 1 211 ? 15.047 -8.492 -30.609 1 28.44 211 PHE A O 1
ATOM 1755 N N . HIS A 1 212 ? 15.492 -10.516 -31.391 1 28.66 212 HIS A N 1
ATOM 1756 C CA . HIS A 1 212 ? 16.812 -10.039 -31.828 1 28.66 212 HIS A CA 1
ATOM 1757 C C . HIS A 1 212 ? 16.688 -9.148 -33.062 1 28.66 212 HIS A C 1
ATOM 1759 O O . HIS A 1 212 ? 17.703 -8.633 -33.531 1 28.66 212 HIS A O 1
ATOM 1765 N N . ASN A 1 213 ? 15.789 -9.156 -33.938 1 26.12 213 ASN A N 1
ATOM 1766 C CA . ASN A 1 213 ? 16.078 -8.438 -35.188 1 26.12 213 ASN A CA 1
ATOM 1767 C C . ASN A 1 213 ? 15.906 -6.934 -35 1 26.12 213 ASN A C 1
ATOM 1769 O O . ASN A 1 213 ? 14.875 -6.367 -35.375 1 26.12 213 ASN A O 1
ATOM 1773 N N . LYS A 1 214 ? 16.344 -6.383 -34 1 29.06 214 LYS A N 1
ATOM 1774 C CA . LYS A 1 214 ? 16.391 -4.926 -34.062 1 29.06 214 LYS A CA 1
ATOM 1775 C C . LYS A 1 214 ? 17.375 -4.469 -35.156 1 29.06 214 LYS A C 1
ATOM 1777 O O . LYS A 1 214 ? 17.672 -3.277 -35.281 1 29.06 214 LYS A O 1
ATOM 1782 N N . GLY A 1 215 ? 18.234 -5.215 -35.906 1 26.69 215 GLY A N 1
ATOM 1783 C CA . GLY A 1 215 ? 19.156 -4.434 -36.719 1 26.69 215 GLY A CA 1
ATOM 1784 C C . GLY A 1 215 ? 18.453 -3.586 -37.781 1 26.69 215 GLY A C 1
ATOM 1785 O O . GLY A 1 215 ? 18.375 -2.363 -37.625 1 26.69 215 GLY A O 1
ATOM 1786 N N . LYS A 1 216 ? 18.875 -3.828 -39.312 1 25.72 216 LYS A N 1
ATOM 1787 C CA . LYS A 1 216 ? 18.906 -2.941 -40.469 1 25.72 216 LYS A CA 1
ATOM 1788 C C . LYS A 1 216 ? 17.516 -2.791 -41.094 1 25.72 216 LYS A C 1
ATOM 1790 O O . LYS A 1 216 ? 17.156 -3.518 -42.031 1 25.72 216 LYS A O 1
ATOM 1795 N N . GLU A 1 217 ? 16.375 -2.742 -40.562 1 27.22 217 GLU A N 1
ATOM 1796 C CA . GLU A 1 217 ? 15.234 -2.395 -41.406 1 27.22 217 GLU A CA 1
ATOM 1797 C C . GLU A 1 217 ? 15.391 -0.999 -42 1 27.22 217 GLU A C 1
ATOM 1799 O O . GLU A 1 217 ? 15.055 -0.002 -41.375 1 27.22 217 GLU A O 1
ATOM 1804 N N . GLU A 1 218 ? 16.562 -0.599 -42.5 1 28.94 218 GLU A N 1
ATOM 1805 C CA . GLU A 1 218 ? 16.547 0.607 -43.312 1 28.94 218 GLU A CA 1
ATOM 1806 C C . GLU A 1 218 ? 15.406 0.57 -44.344 1 28.94 218 GLU A C 1
ATOM 1808 O O . GLU A 1 218 ? 14.625 1.519 -44.438 1 28.94 218 GLU A O 1
ATOM 1813 N N . ASP A 1 219 ? 15.742 0.177 -45.781 1 27.67 219 ASP A N 1
ATOM 1814 C CA . ASP A 1 219 ? 15.359 0.736 -47.062 1 27.67 219 ASP A CA 1
ATOM 1815 C C . ASP A 1 219 ? 13.992 0.215 -47.5 1 27.67 219 ASP A C 1
ATOM 1817 O O . ASP A 1 219 ? 13.383 0.754 -48.438 1 27.67 219 ASP A O 1
ATOM 1821 N N . ASP A 1 220 ? 13.656 -1.083 -47.531 1 24.28 220 ASP A N 1
ATOM 1822 C CA . ASP A 1 220 ? 12.57 -1.468 -48.438 1 24.28 220 ASP A CA 1
ATOM 1823 C C . ASP A 1 220 ? 11.211 -1.099 -47.844 1 24.28 220 ASP A C 1
ATOM 1825 O O . ASP A 1 220 ? 10.641 -1.864 -47.062 1 24.28 220 ASP A O 1
ATOM 1829 N N . ALA A 1 221 ? 10.812 0.155 -47.5 1 30.52 221 ALA A N 1
ATOM 1830 C CA . ALA A 1 221 ? 9.555 0.864 -47.281 1 30.52 221 ALA A CA 1
ATOM 1831 C C . ALA A 1 221 ? 8.484 0.414 -48.281 1 30.52 221 ALA A C 1
ATOM 1833 O O . ALA A 1 221 ? 7.297 0.666 -48.062 1 30.52 221 ALA A O 1
ATOM 1834 N N . GLU A 1 222 ? 8.938 0.049 -49.469 1 26.67 222 GLU A N 1
ATOM 1835 C CA . GLU A 1 222 ? 7.98 0 -50.562 1 26.67 222 GLU A CA 1
ATOM 1836 C C . GLU A 1 222 ? 6.953 -1.107 -50.344 1 26.67 222 GLU A C 1
ATOM 1838 O O . GLU A 1 222 ? 5.777 -0.94 -50.688 1 26.67 222 GLU A O 1
ATOM 1843 N N . ASN A 1 223 ? 7.402 -2.35 -50.062 1 25.39 223 ASN A N 1
ATOM 1844 C CA . ASN A 1 223 ? 6.492 -3.447 -50.375 1 25.39 223 ASN A CA 1
ATOM 1845 C C . ASN A 1 223 ? 5.531 -3.723 -49.219 1 25.39 223 ASN A C 1
ATOM 1847 O O . ASN A 1 223 ? 4.965 -4.812 -49.125 1 25.39 223 ASN A O 1
ATOM 1851 N N . LEU A 1 224 ? 5.445 -2.967 -48.188 1 29.47 224 LEU A N 1
ATOM 1852 C CA . LEU A 1 224 ? 4.539 -3.219 -47.094 1 29.47 224 LEU A CA 1
ATOM 1853 C C . LEU A 1 224 ? 3.084 -3.078 -47.531 1 29.47 224 LEU A C 1
ATOM 1855 O O . LEU A 1 224 ? 2.17 -3.289 -46.719 1 29.47 224 LEU A O 1
ATOM 1859 N N . ASN A 1 225 ? 2.801 -2.439 -48.625 1 27.16 225 ASN A N 1
ATOM 1860 C CA . ASN A 1 225 ? 1.447 -2.18 -49.094 1 27.16 225 ASN A CA 1
ATOM 1861 C C . ASN A 1 225 ? 0.748 -3.467 -49.531 1 27.16 225 ASN A C 1
ATOM 1863 O O . ASN A 1 225 ? -0.481 -3.553 -49.5 1 27.16 225 ASN A O 1
ATOM 1867 N N . ALA A 1 226 ? 1.408 -4.375 -50.344 1 27.52 226 ALA A N 1
ATOM 1868 C CA . ALA A 1 226 ? 0.656 -5.371 -51.094 1 27.52 226 ALA A CA 1
ATOM 1869 C C . ALA A 1 226 ? 0.074 -6.438 -50.188 1 27.52 226 ALA A C 1
ATOM 1871 O O . ALA A 1 226 ? -0.951 -7.047 -50.5 1 27.52 226 ALA A O 1
ATOM 1872 N N . SER A 1 227 ? 0.826 -6.91 -49.188 1 24.12 227 SER A N 1
ATOM 1873 C CA . SER A 1 227 ? 0.328 -8.164 -48.625 1 24.12 227 SER A CA 1
ATOM 1874 C C . SER A 1 227 ? -0.832 -7.93 -47.656 1 24.12 227 SER A C 1
ATOM 1876 O O . SER A 1 227 ? -1.208 -8.828 -46.906 1 24.12 227 SER A O 1
ATOM 1878 N N . ARG A 1 228 ? -1.428 -6.82 -47.5 1 29.12 228 ARG A N 1
ATOM 1879 C CA . ARG A 1 228 ? -2.662 -6.5 -46.781 1 29.12 228 ARG A CA 1
ATOM 1880 C C . ARG A 1 228 ? -3.84 -7.285 -47.375 1 29.12 228 ARG A C 1
ATOM 1882 O O . ARG A 1 228 ? -4.961 -7.184 -46.844 1 29.12 228 ARG A O 1
ATOM 1889 N N . GLU A 1 229 ? -3.764 -7.41 -48.625 1 26.38 229 GLU A N 1
ATOM 1890 C CA . GLU A 1 229 ? -5.039 -7.805 -49.219 1 26.38 229 GLU A CA 1
ATOM 1891 C C . GLU A 1 229 ? -5.605 -9.047 -48.531 1 26.38 229 GLU A C 1
ATOM 1893 O O . GLU A 1 229 ? -6.781 -9.078 -48.188 1 26.38 229 GLU A O 1
ATOM 1898 N N . SER A 1 230 ? -5.254 -10.297 -49.031 1 25.78 230 SER A N 1
ATOM 1899 C CA . SER A 1 230 ? -6.129 -11.461 -49.156 1 25.78 230 SER A CA 1
ATOM 1900 C C . SER A 1 230 ? -6.242 -12.203 -47.812 1 25.78 230 SER A C 1
ATOM 1902 O O . SER A 1 230 ? -7.043 -13.133 -47.688 1 25.78 230 SER A O 1
ATOM 1904 N N . ASN A 1 231 ? -5.203 -12.289 -47.031 1 24.48 231 ASN A N 1
ATOM 1905 C CA . ASN A 1 231 ? -5.445 -13.398 -46.094 1 24.48 231 ASN A CA 1
ATOM 1906 C C . ASN A 1 231 ? -6.484 -13.039 -45.031 1 24.48 231 ASN A C 1
ATOM 1908 O O . ASN A 1 231 ? -6.203 -12.25 -44.125 1 24.48 231 ASN A O 1
ATOM 1912 N N . GLU A 1 232 ? -7.711 -12.758 -45.312 1 29.11 232 GLU A N 1
ATOM 1913 C CA . GLU A 1 232 ? -8.93 -13.047 -44.562 1 29.11 232 GLU A CA 1
ATOM 1914 C C . GLU A 1 232 ? -8.758 -14.273 -43.656 1 29.11 232 GLU A C 1
ATOM 1916 O O . GLU A 1 232 ? -8.672 -15.398 -44.156 1 29.11 232 GLU A O 1
ATOM 1921 N N . SER A 1 233 ? -7.805 -14.242 -42.812 1 27.58 233 SER A N 1
ATOM 1922 C CA . SER A 1 233 ? -7.797 -15.391 -41.938 1 27.58 233 SER A CA 1
ATOM 1923 C C . SER A 1 233 ? -9.211 -15.781 -41.5 1 27.58 233 SER A C 1
ATOM 1925 O O . SER A 1 233 ? -9.867 -15.039 -40.781 1 27.58 233 SER A O 1
ATOM 1927 N N . LYS A 1 234 ? -9.977 -16.359 -42.25 1 28.28 234 LYS A N 1
ATOM 1928 C CA . LYS A 1 234 ? -11.148 -17.203 -42.031 1 28.28 234 LYS A CA 1
ATOM 1929 C C . LYS A 1 234 ? -11.07 -17.922 -40.688 1 28.28 234 LYS A C 1
ATOM 1931 O O . LYS A 1 234 ? -9.977 -18.234 -40.219 1 28.28 234 LYS A O 1
ATOM 1936 N N . GLY A 1 235 ? -12.266 -18.094 -39.938 1 32.09 235 GLY A N 1
ATOM 1937 C CA . GLY A 1 235 ? -12.609 -18.797 -38.719 1 32.09 235 GLY A CA 1
ATOM 1938 C C . GLY A 1 235 ? -11.75 -20.016 -38.469 1 32.09 235 GLY A C 1
ATOM 1939 O O . GLY A 1 235 ? -12.18 -21.141 -38.719 1 32.09 235 GLY A O 1
ATOM 1940 N N . GLN A 1 236 ? -10.57 -20.031 -38.844 1 32.28 236 GLN A N 1
ATOM 1941 C CA . GLN A 1 236 ? -9.914 -21.312 -38.625 1 32.28 236 GLN A CA 1
ATOM 1942 C C . GLN A 1 236 ? -10.195 -21.875 -37.25 1 32.28 236 GLN A C 1
ATOM 1944 O O . GLN A 1 236 ? -10.016 -21.172 -36.25 1 32.28 236 GLN A O 1
ATOM 1949 N N . THR A 1 237 ? -11.094 -22.734 -37.125 1 34.47 237 THR A N 1
ATOM 1950 C CA . THR A 1 237 ? -11.352 -23.609 -35.969 1 34.47 237 THR A CA 1
ATOM 1951 C C . THR A 1 237 ? -10.047 -24 -35.281 1 34.47 237 THR A C 1
ATOM 1953 O O . THR A 1 237 ? -9.227 -24.719 -35.875 1 34.47 237 THR A O 1
ATOM 1956 N N . LEU A 1 238 ? -9.383 -23.125 -34.656 1 41.81 238 LEU A N 1
ATOM 1957 C CA . LEU A 1 238 ? -8.188 -23.469 -33.906 1 41.81 238 LEU A CA 1
ATOM 1958 C C . LEU A 1 238 ? -8.336 -24.828 -33.25 1 41.81 238 LEU A C 1
ATOM 1960 O O . LEU A 1 238 ? -9.211 -25.016 -32.375 1 41.81 238 LEU A O 1
ATOM 1964 N N . THR A 1 239 ? -8.016 -25.938 -33.906 1 46.62 239 THR A N 1
ATOM 1965 C CA . THR A 1 239 ? -7.922 -27.25 -33.281 1 46.62 239 THR A CA 1
ATOM 1966 C C . THR A 1 239 ? -7.258 -27.172 -31.922 1 46.62 239 THR A C 1
ATOM 1968 O O . THR A 1 239 ? -6.191 -26.562 -31.781 1 46.62 239 THR A O 1
ATOM 1971 N N . PRO A 1 240 ? -8.133 -27.422 -30.906 1 58.84 240 PRO A N 1
ATOM 1972 C CA . PRO A 1 240 ? -7.57 -27.375 -29.562 1 58.84 240 PRO A CA 1
ATOM 1973 C C . PRO A 1 240 ? -6.262 -28.156 -29.438 1 58.84 240 PRO A C 1
ATOM 1975 O O . PRO A 1 240 ? -6.078 -29.172 -30.125 1 58.84 240 PRO A O 1
ATOM 1978 N N . HIS A 1 241 ? -5.203 -27.578 -28.875 1 68 241 HIS A N 1
ATOM 1979 C CA . HIS A 1 241 ? -3.947 -28.25 -28.562 1 68 241 HIS A CA 1
ATOM 1980 C C . HIS A 1 241 ? -4.195 -29.641 -28.016 1 68 241 HIS A C 1
ATOM 1982 O O . HIS A 1 241 ? -5.117 -29.859 -27.234 1 68 241 HIS A O 1
ATOM 1988 N N . PRO A 1 242 ? -3.633 -30.656 -28.625 1 77.19 242 PRO A N 1
ATOM 1989 C CA . PRO A 1 242 ? -3.877 -32.031 -28.219 1 77.19 242 PRO A CA 1
ATOM 1990 C C . PRO A 1 242 ? -3.787 -32.219 -26.703 1 77.19 242 PRO A C 1
ATOM 1992 O O . PRO A 1 242 ? -4.438 -33.125 -26.141 1 77.19 242 PRO A O 1
ATOM 1995 N N . TRP A 1 243 ? -3.09 -31.359 -26.047 1 89.62 243 TRP A N 1
ATOM 1996 C CA . TRP A 1 243 ? -2.916 -31.516 -24.609 1 89.62 243 TRP A CA 1
ATOM 1997 C C . TRP A 1 243 ? -3.715 -30.484 -23.844 1 89.62 243 TRP A C 1
ATOM 1999 O O . TRP A 1 243 ? -3.363 -30.125 -22.719 1 89.62 243 TRP A O 1
ATOM 2009 N N . ARG A 1 244 ? -4.707 -29.938 -24.391 1 91.25 244 ARG A N 1
ATOM 2010 C CA . ARG A 1 244 ? -5.473 -28.859 -23.781 1 91.25 244 ARG A CA 1
ATOM 2011 C C . ARG A 1 244 ? -5.953 -29.25 -22.375 1 91.25 244 ARG A C 1
ATOM 2013 O O . ARG A 1 244 ? -5.742 -28.516 -21.422 1 91.25 244 ARG A O 1
ATOM 2020 N N . GLU A 1 245 ? -6.617 -30.438 -22.25 1 93.94 245 GLU A N 1
ATOM 2021 C CA . GLU A 1 245 ? -7.184 -30.875 -20.984 1 93.94 245 GLU A CA 1
ATOM 2022 C C . GLU A 1 245 ? -6.094 -31.062 -19.938 1 93.94 245 GLU A C 1
ATOM 2024 O O . GLU A 1 245 ? -6.277 -30.703 -18.766 1 93.94 245 GLU A O 1
ATOM 2029 N N . GLU A 1 246 ? -4.949 -31.641 -20.344 1 95.62 246 GLU A N 1
ATOM 2030 C CA . GLU A 1 246 ? -3.832 -31.828 -19.422 1 95.62 246 GLU A CA 1
ATOM 2031 C C . GLU A 1 246 ? -3.24 -30.5 -18.984 1 95.62 246 GLU A C 1
ATOM 2033 O O . GLU A 1 246 ? -2.836 -30.344 -17.828 1 95.62 246 GLU A O 1
ATOM 2038 N N . ARG A 1 247 ? -3.18 -29.578 -19.938 1 96.31 247 ARG A N 1
ATOM 2039 C CA . ARG A 1 247 ? -2.674 -28.25 -19.625 1 96.31 247 ARG A CA 1
ATOM 2040 C C . ARG A 1 247 ? -3.559 -27.547 -18.594 1 96.31 247 ARG A C 1
ATOM 2042 O O . ARG A 1 247 ? -3.059 -26.922 -17.656 1 96.31 247 ARG A O 1
ATOM 2049 N N . ILE A 1 248 ? -4.887 -27.656 -18.766 1 96.25 248 ILE A N 1
ATOM 2050 C CA . ILE A 1 248 ? -5.855 -27.047 -17.859 1 96.25 248 ILE A CA 1
ATOM 2051 C C . ILE A 1 248 ? -5.727 -27.656 -16.469 1 96.25 248 ILE A C 1
ATOM 2053 O O . ILE A 1 248 ? -5.723 -26.953 -15.469 1 96.25 248 ILE A O 1
ATOM 2057 N N . LYS A 1 249 ? -5.574 -28.953 -16.438 1 97.06 249 LYS A N 1
ATOM 2058 C CA . LYS A 1 249 ? -5.449 -29.656 -15.164 1 97.06 249 LYS A CA 1
ATOM 2059 C C . LYS A 1 249 ? -4.219 -29.188 -14.391 1 97.06 249 LYS A C 1
ATOM 2061 O O . LYS A 1 249 ? -4.293 -28.938 -13.188 1 97.06 249 LYS A O 1
ATOM 2066 N N . LEU A 1 250 ? -3.107 -29.062 -15.07 1 98.12 250 LEU A N 1
ATOM 2067 C CA . LEU A 1 250 ? -1.865 -28.672 -14.414 1 98.12 250 LEU A CA 1
ATOM 2068 C C . LEU A 1 250 ? -1.94 -27.234 -13.93 1 98.12 250 LEU A C 1
ATOM 2070 O O . LEU A 1 250 ? -1.552 -26.922 -12.805 1 98.12 250 LEU A O 1
ATOM 2074 N N . LEU A 1 251 ? -2.424 -26.328 -14.82 1 98.06 251 LEU A N 1
ATOM 2075 C CA . LEU A 1 251 ? -2.541 -24.922 -14.414 1 98.06 251 LEU A CA 1
ATOM 2076 C C . LEU A 1 251 ? -3.484 -24.781 -13.227 1 98.06 251 LEU A C 1
ATOM 2078 O O . LEU A 1 251 ? -3.217 -24 -12.305 1 98.06 251 LEU A O 1
ATOM 2082 N N . ASN A 1 252 ? -4.613 -25.5 -13.242 1 98.25 252 ASN A N 1
ATOM 2083 C CA . ASN A 1 252 ? -5.566 -25.469 -12.141 1 98.25 252 ASN A CA 1
ATOM 2084 C C . ASN A 1 252 ? -4.922 -25.938 -10.836 1 98.25 252 ASN A C 1
ATOM 2086 O O . ASN A 1 252 ? -5.129 -25.328 -9.781 1 98.25 252 ASN A O 1
ATOM 2090 N N . ALA A 1 253 ? -4.176 -27 -10.938 1 98.44 253 ALA A N 1
ATOM 2091 C CA . ALA A 1 253 ? -3.496 -27.516 -9.758 1 98.44 253 ALA A CA 1
ATOM 2092 C C . ALA A 1 253 ? -2.529 -26.484 -9.18 1 98.44 253 ALA A C 1
ATOM 2094 O O . ALA A 1 253 ? -2.428 -26.344 -7.965 1 98.44 253 ALA A O 1
ATOM 2095 N N . PHE A 1 254 ? -1.83 -25.812 -10.086 1 98.56 254 PHE A N 1
ATOM 2096 C CA . PHE A 1 254 ? -0.914 -24.766 -9.656 1 98.56 254 PHE A CA 1
ATOM 2097 C C . PHE A 1 254 ? -1.661 -23.672 -8.914 1 98.56 254 PHE A C 1
ATOM 2099 O O . PHE A 1 254 ? -1.265 -23.281 -7.812 1 98.56 254 PHE A O 1
ATOM 2106 N N . LEU A 1 255 ? -2.744 -23.172 -9.469 1 98.5 255 LEU A N 1
ATOM 2107 C CA . LEU A 1 255 ? -3.508 -22.078 -8.875 1 98.5 255 LEU A CA 1
ATOM 2108 C C . LEU A 1 255 ? -4.078 -22.484 -7.52 1 98.5 255 LEU A C 1
ATOM 2110 O O . LEU A 1 255 ? -3.951 -21.734 -6.543 1 98.5 255 LEU A O 1
ATOM 2114 N N . VAL A 1 256 ? -4.652 -23.641 -7.449 1 98.31 256 VAL A N 1
ATOM 2115 C CA . VAL A 1 256 ? -5.293 -24.094 -6.223 1 98.31 256 VAL A CA 1
ATOM 2116 C C . VAL A 1 256 ? -4.234 -24.375 -5.156 1 98.31 256 VAL A C 1
ATOM 2118 O O . VAL A 1 256 ? -4.398 -24 -3.994 1 98.31 256 VAL A O 1
ATOM 2121 N N . CYS A 1 257 ? -3.137 -24.953 -5.527 1 98 257 CYS A N 1
ATOM 2122 C CA . CYS A 1 257 ? -2.082 -25.359 -4.605 1 98 257 CYS A CA 1
ATOM 2123 C C . CYS A 1 257 ? -1.411 -24.141 -3.969 1 98 257 CYS A C 1
ATOM 2125 O O . CYS A 1 257 ? -1.141 -24.141 -2.768 1 98 257 CYS A O 1
ATOM 2127 N N . MET A 1 258 ? -1.192 -23.109 -4.727 1 97.25 258 MET A N 1
ATOM 2128 C CA . MET A 1 258 ? -0.323 -22.031 -4.281 1 97.25 258 MET A CA 1
ATOM 2129 C C . MET A 1 258 ? -1.144 -20.812 -3.852 1 97.25 258 MET A C 1
ATOM 2131 O O . MET A 1 258 ? -0.587 -19.812 -3.393 1 97.25 258 MET A O 1
ATOM 2135 N N . CYS A 1 259 ? -2.434 -20.844 -3.908 1 97.31 259 CYS A N 1
ATOM 2136 C CA . CYS A 1 259 ? -3.248 -19.656 -3.721 1 97.31 259 CYS A CA 1
ATOM 2137 C C . CYS A 1 259 ? -3.236 -19.203 -2.264 1 97.31 259 CYS A C 1
ATOM 2139 O O . CYS A 1 259 ? -3.543 -18.062 -1.959 1 97.31 259 CYS A O 1
ATOM 2141 N N . GLU A 1 260 ? -2.934 -20 -1.35 1 96 260 GLU A N 1
ATOM 2142 C CA . GLU A 1 260 ? -2.861 -19.656 0.068 1 96 260 GLU A CA 1
ATOM 2143 C C . GLU A 1 260 ? -1.52 -20.062 0.667 1 96 260 GLU A C 1
ATOM 2145 O O . GLU A 1 260 ? -1.046 -21.188 0.445 1 96 260 GLU A O 1
ATOM 2150 N N . GLN A 1 261 ? -0.889 -19.156 1.353 1 91.19 261 GLN A N 1
ATOM 2151 C CA . GLN A 1 261 ? 0.464 -19.406 1.845 1 91.19 261 GLN A CA 1
ATOM 2152 C C . GLN A 1 261 ? 0.56 -19.125 3.344 1 91.19 261 GLN A C 1
ATOM 2154 O O . GLN A 1 261 ? 1.655 -18.938 3.877 1 91.19 261 GLN A O 1
ATOM 2159 N N . GLY A 1 262 ? -0.524 -19.031 4.008 1 89.12 262 GLY A N 1
ATOM 2160 C CA . GLY A 1 262 ? -0.499 -18.781 5.441 1 89.12 262 GLY A CA 1
ATOM 2161 C C . GLY A 1 262 ? -0.31 -17.328 5.789 1 89.12 262 GLY A C 1
ATOM 2162 O O . GLY A 1 262 ? -0.475 -16.453 4.938 1 89.12 262 GLY A O 1
ATOM 2163 N N . ILE A 1 263 ? -0.012 -17.109 7.07 1 86.94 263 ILE A N 1
ATOM 2164 C CA . ILE A 1 263 ? 0.153 -15.742 7.543 1 86.94 263 ILE A CA 1
ATOM 2165 C C . ILE A 1 263 ? 1.615 -15.328 7.41 1 86.94 263 ILE A C 1
ATOM 2167 O O . ILE A 1 263 ? 2.371 -15.367 8.383 1 86.94 263 ILE A O 1
ATOM 2171 N N . ASN A 1 264 ? 1.96 -15.016 6.254 1 82.88 264 ASN A N 1
ATOM 2172 C CA . ASN A 1 264 ? 3.279 -14.438 6.031 1 82.88 264 ASN A CA 1
ATOM 2173 C C . ASN A 1 264 ? 3.25 -12.914 6.141 1 82.88 264 ASN A C 1
ATOM 2175 O O . ASN A 1 264 ? 2.262 -12.344 6.605 1 82.88 264 ASN A O 1
ATOM 2179 N N . GLU A 1 265 ? 4.312 -12.25 5.824 1 80.5 265 GLU A N 1
ATOM 2180 C CA . GLU A 1 265 ? 4.422 -10.797 5.957 1 80.5 265 GLU A CA 1
ATOM 2181 C C . GLU A 1 265 ? 3.344 -10.086 5.141 1 80.5 265 GLU A C 1
ATOM 2183 O O . GLU A 1 265 ? 2.705 -9.148 5.629 1 80.5 265 GLU A O 1
ATOM 2188 N N . ASN A 1 266 ? 3.129 -10.555 3.871 1 86.5 266 ASN A N 1
ATOM 2189 C CA . ASN A 1 266 ? 2.148 -9.93 2.992 1 86.5 266 ASN A CA 1
ATOM 2190 C C . ASN A 1 266 ? 0.729 -10.094 3.523 1 86.5 266 ASN A C 1
ATOM 2192 O O . ASN A 1 266 ? -0.052 -9.141 3.535 1 86.5 266 ASN A O 1
ATOM 2196 N N . THR A 1 267 ? 0.429 -11.305 3.951 1 90.06 267 THR A N 1
ATOM 2197 C CA . THR A 1 267 ? -0.901 -11.562 4.492 1 90.06 267 THR A CA 1
ATOM 2198 C C . THR A 1 267 ? -1.136 -10.75 5.762 1 90.06 267 THR A C 1
ATOM 2200 O O . THR A 1 267 ? -2.232 -10.227 5.977 1 90.06 267 THR A O 1
ATOM 2203 N N . PHE A 1 268 ? -0.169 -10.711 6.602 1 84.06 268 PHE A N 1
ATOM 2204 C CA . PHE A 1 268 ? -0.269 -9.914 7.816 1 84.06 268 PHE A CA 1
ATOM 2205 C C . PHE A 1 268 ? -0.547 -8.453 7.488 1 84.06 268 PHE A C 1
ATOM 2207 O O . PHE A 1 268 ? -1.368 -7.809 8.141 1 84.06 268 PHE A O 1
ATOM 2214 N N . PHE A 1 269 ? 0.161 -8.031 6.535 1 82.25 269 PHE A N 1
ATOM 2215 C CA . PHE A 1 269 ? 0.001 -6.645 6.105 1 82.25 269 PHE A CA 1
ATOM 2216 C C . PHE A 1 269 ? -1.43 -6.379 5.652 1 82.25 269 PHE A C 1
ATOM 2218 O O . PHE A 1 269 ? -2.027 -5.371 6.027 1 82.25 269 PHE A O 1
ATOM 2225 N N . VAL A 1 270 ? -1.94 -7.207 4.82 1 88.25 270 VAL A N 1
ATOM 2226 C CA . VAL A 1 270 ? -3.299 -7.059 4.309 1 88.25 270 VAL A CA 1
ATOM 2227 C C . VAL A 1 270 ? -4.293 -7.062 5.469 1 88.25 270 VAL A C 1
ATOM 2229 O O . VAL A 1 270 ? -5.234 -6.266 5.488 1 88.25 270 VAL A O 1
ATOM 2232 N N . ARG A 1 271 ? -4.098 -7.91 6.414 1 86.38 271 ARG A N 1
ATOM 2233 C CA . ARG A 1 271 ? -4.988 -7.984 7.57 1 86.38 271 ARG A CA 1
ATOM 2234 C C . ARG A 1 271 ? -4.898 -6.719 8.414 1 86.38 271 ARG A C 1
ATOM 2236 O O . ARG A 1 271 ? -5.914 -6.215 8.898 1 86.38 271 ARG A O 1
ATOM 2243 N N . MET A 1 272 ? -3.734 -6.293 8.594 1 80.19 272 MET A N 1
ATOM 2244 C CA . MET A 1 272 ? -3.541 -5.082 9.391 1 80.19 272 MET A CA 1
ATOM 2245 C C . MET A 1 272 ? -4.219 -3.887 8.734 1 80.19 272 MET A C 1
ATOM 2247 O O . MET A 1 272 ? -4.898 -3.105 9.406 1 80.19 272 MET A O 1
ATOM 2251 N N . LEU A 1 273 ? -4.016 -3.756 7.449 1 79.44 273 LEU A N 1
ATOM 2252 C CA . LEU A 1 273 ? -4.625 -2.643 6.734 1 79.44 273 LEU A CA 1
ATOM 2253 C C . LEU A 1 273 ? -6.145 -2.746 6.758 1 79.44 273 LEU A C 1
ATOM 2255 O O . LEU A 1 273 ? -6.844 -1.73 6.727 1 79.44 273 LEU A O 1
ATOM 2259 N N . SER A 1 274 ? -6.559 -3.945 6.82 1 81.5 274 SER A N 1
ATOM 2260 C CA . SER A 1 274 ? -8 -4.168 6.816 1 81.5 274 SER A CA 1
ATOM 2261 C C . SER A 1 274 ? -8.625 -3.803 8.156 1 81.5 274 SER A C 1
ATOM 2263 O O . SER A 1 274 ? -9.836 -3.605 8.25 1 81.5 274 SER A O 1
ATOM 2265 N N . SER A 1 275 ? -7.777 -3.83 9.188 1 71.5 275 SER A N 1
ATOM 2266 C CA . SER A 1 275 ? -8.273 -3.521 10.523 1 71.5 275 SER A CA 1
ATOM 2267 C C . SER A 1 275 ? -8.461 -2.02 10.711 1 71.5 275 SER A C 1
ATOM 2269 O O . SER A 1 275 ? -9.258 -1.589 11.547 1 71.5 275 SER A O 1
ATOM 2271 N N . VAL A 1 276 ? -7.473 -1.326 10.117 1 61.5 276 VAL A N 1
ATOM 2272 C CA . VAL A 1 276 ? -7.551 0.123 10.266 1 61.5 276 VAL A CA 1
ATOM 2273 C C . VAL A 1 276 ? -8.82 0.646 9.594 1 61.5 276 VAL A C 1
ATOM 2275 O O . VAL A 1 276 ? -9.328 0.03 8.656 1 61.5 276 VAL A O 1
ATOM 2278 N N . GLN A 1 277 ? -9.484 1.532 10.188 1 57.09 277 GLN A N 1
ATOM 2279 C CA . GLN A 1 277 ? -10.75 2.131 9.789 1 57.09 277 GLN A CA 1
ATOM 2280 C C . GLN A 1 277 ? -10.758 2.459 8.297 1 57.09 277 GLN A C 1
ATOM 2282 O O . GLN A 1 277 ? -9.789 3.01 7.777 1 57.09 277 GLN A O 1
ATOM 2287 N N . CYS A 1 278 ? -11.859 2.174 7.496 1 60.97 278 CYS A N 1
ATOM 2288 C CA . CYS A 1 278 ? -12.57 2.516 6.27 1 60.97 278 CYS A CA 1
ATOM 2289 C C . CYS A 1 278 ? -11.656 2.393 5.055 1 60.97 278 CYS A C 1
ATOM 2291 O O . CYS A 1 278 ? -11.562 3.32 4.25 1 60.97 278 CYS A O 1
ATOM 2293 N N . HIS A 1 279 ? -10.828 1.248 5.086 1 67.62 279 HIS A N 1
ATOM 2294 C CA . HIS A 1 279 ? -10.016 1.156 3.883 1 67.62 279 HIS A CA 1
ATOM 2295 C C . HIS A 1 279 ? -10.836 0.679 2.693 1 67.62 279 HIS A C 1
ATOM 2297 O O . HIS A 1 279 ? -11.648 -0.242 2.824 1 67.62 279 HIS A O 1
ATOM 2303 N N . ASN A 1 280 ? -10.656 1.442 1.668 1 80.25 280 ASN A N 1
ATOM 2304 C CA . ASN A 1 280 ? -11.25 1.088 0.383 1 80.25 280 ASN A CA 1
ATOM 2305 C C . ASN A 1 280 ? -10.719 -0.243 -0.134 1 80.25 280 ASN A C 1
ATOM 2307 O O . ASN A 1 280 ? -9.508 -0.484 -0.104 1 80.25 280 ASN A O 1
ATOM 2311 N N . TYR A 1 281 ? -11.617 -1.156 -0.495 1 87.12 281 TYR A N 1
ATOM 2312 C CA . TYR A 1 281 ? -11.289 -2.486 -0.994 1 87.12 281 TYR A CA 1
ATOM 2313 C C . TYR A 1 281 ? -10.234 -2.406 -2.096 1 87.12 281 TYR A C 1
ATOM 2315 O O . TYR A 1 281 ? -9.211 -3.094 -2.037 1 87.12 281 TYR A O 1
ATOM 2323 N N . PHE A 1 282 ? -10.43 -1.579 -3.057 1 90.88 282 PHE A N 1
ATOM 2324 C CA . PHE A 1 282 ? -9.562 -1.515 -4.227 1 90.88 282 PHE A CA 1
ATOM 2325 C C . PHE A 1 282 ? -8.242 -0.834 -3.887 1 90.88 282 PHE A C 1
ATOM 2327 O O . PHE A 1 282 ? -7.199 -1.168 -4.457 1 90.88 282 PHE A O 1
ATOM 2334 N N . SER A 1 283 ? -8.25 0.112 -3.01 1 88.44 283 SER A N 1
ATOM 2335 C CA . SER A 1 283 ? -7 0.723 -2.564 1 88.44 283 SER A CA 1
ATOM 2336 C C . SER A 1 283 ? -6.086 -0.305 -1.907 1 88.44 283 SER A C 1
ATOM 2338 O O . SER A 1 283 ? -4.867 -0.256 -2.076 1 88.44 283 SER A O 1
ATOM 2340 N N . LEU A 1 284 ? -6.738 -1.14 -1.137 1 89.88 284 LEU A N 1
ATOM 2341 C CA . LEU A 1 284 ? -5.977 -2.229 -0.535 1 89.88 284 LEU A CA 1
ATOM 2342 C C . LEU A 1 284 ? -5.367 -3.123 -1.609 1 89.88 284 LEU A C 1
ATOM 2344 O O . LEU A 1 284 ? -4.223 -3.572 -1.476 1 89.88 284 LEU A O 1
ATOM 2348 N N . CYS A 1 285 ? -6.094 -3.363 -2.643 1 94.19 285 CYS A N 1
ATOM 2349 C CA . CYS A 1 285 ? -5.617 -4.219 -3.725 1 94.19 285 CYS A CA 1
ATOM 2350 C C . CYS A 1 285 ? -4.469 -3.557 -4.48 1 94.19 285 CYS A C 1
ATOM 2352 O O . CYS A 1 285 ? -3.561 -4.238 -4.957 1 94.19 285 CYS A O 1
ATOM 2354 N N . VAL A 1 286 ? -4.512 -2.227 -4.609 1 92.19 286 VAL A N 1
ATOM 2355 C CA . VAL A 1 286 ? -3.406 -1.492 -5.211 1 92.19 286 VAL A CA 1
ATOM 2356 C C . VAL A 1 286 ? -2.133 -1.72 -4.398 1 92.19 286 VAL A C 1
ATOM 2358 O O . VAL A 1 286 ? -1.079 -2.031 -4.961 1 92.19 286 VAL A O 1
ATOM 2361 N N . SER A 1 287 ? -2.254 -1.622 -3.111 1 89.31 287 SER A N 1
ATOM 2362 C CA . SER A 1 287 ? -1.104 -1.849 -2.242 1 89.31 287 SER A CA 1
ATOM 2363 C C . SER A 1 287 ? -0.61 -3.287 -2.342 1 89.31 287 SER A C 1
ATOM 2365 O O . SER A 1 287 ? 0.598 -3.533 -2.387 1 89.31 287 SER A O 1
ATOM 2367 N N . ALA A 1 288 ? -1.526 -4.211 -2.393 1 92.69 288 ALA A N 1
ATOM 2368 C CA . ALA A 1 288 ? -1.158 -5.621 -2.475 1 92.69 288 ALA A CA 1
ATOM 2369 C C . ALA A 1 288 ? -0.425 -5.922 -3.779 1 92.69 288 ALA A C 1
ATOM 2371 O O . ALA A 1 288 ? 0.467 -6.773 -3.816 1 92.69 288 ALA A O 1
ATOM 2372 N N . SER A 1 289 ? -0.794 -5.23 -4.875 1 93.62 289 SER A N 1
ATOM 2373 C CA . SER A 1 289 ? -0.134 -5.457 -6.156 1 93.62 289 SER A CA 1
ATOM 2374 C C . SER A 1 289 ? 1.344 -5.086 -6.09 1 93.62 289 SER A C 1
ATOM 2376 O O . SER A 1 289 ? 2.168 -5.672 -6.793 1 93.62 289 SER A O 1
ATOM 2378 N N . THR A 1 290 ? 1.68 -4.145 -5.25 1 87.62 290 THR A N 1
ATOM 2379 C CA . THR A 1 290 ? 3.061 -3.691 -5.113 1 87.62 290 THR A CA 1
ATOM 2380 C C . THR A 1 290 ? 3.943 -4.812 -4.57 1 87.62 290 THR A C 1
ATOM 2382 O O . THR A 1 290 ? 5.121 -4.902 -4.918 1 87.62 290 THR A O 1
ATOM 2385 N N . PHE A 1 291 ? 3.344 -5.75 -3.783 1 88.56 291 PHE A N 1
ATOM 2386 C CA . PHE A 1 291 ? 4.102 -6.867 -3.236 1 88.56 291 PHE A CA 1
ATOM 2387 C C . PHE A 1 291 ? 4.754 -7.676 -4.352 1 88.56 291 PHE A C 1
ATOM 2389 O O . PHE A 1 291 ? 5.941 -8 -4.277 1 88.56 291 PHE A O 1
ATOM 2396 N N . TYR A 1 292 ? 4.027 -7.91 -5.309 1 91.62 292 TYR A N 1
ATOM 2397 C CA . TYR A 1 292 ? 4.504 -8.828 -6.34 1 91.62 292 TYR A CA 1
ATOM 2398 C C . TYR A 1 292 ? 5.227 -8.07 -7.449 1 91.62 292 TYR A C 1
ATOM 2400 O O . TYR A 1 292 ? 6.086 -8.633 -8.133 1 91.62 292 TYR A O 1
ATOM 2408 N N . ILE A 1 293 ? 4.891 -6.785 -7.633 1 90.25 293 ILE A N 1
ATOM 2409 C CA . ILE A 1 293 ? 5.691 -5.965 -8.539 1 90.25 293 ILE A CA 1
ATOM 2410 C C . ILE A 1 293 ? 7.117 -5.855 -8.008 1 90.25 293 ILE A C 1
ATOM 2412 O O . ILE A 1 293 ? 8.078 -6.062 -8.75 1 90.25 293 ILE A O 1
ATOM 2416 N N . ASP A 1 294 ? 7.227 -5.648 -6.734 1 85 294 ASP A N 1
ATOM 2417 C CA . ASP A 1 294 ? 8.539 -5.492 -6.113 1 85 294 ASP A CA 1
ATOM 2418 C C . ASP A 1 294 ? 9.281 -6.824 -6.059 1 85 294 ASP A C 1
ATOM 2420 O O . ASP A 1 294 ? 10.492 -6.875 -6.266 1 85 294 ASP A O 1
ATOM 2424 N N . ALA A 1 295 ? 8.562 -7.914 -5.754 1 86.88 295 ALA A N 1
ATOM 2425 C CA . ALA A 1 295 ? 9.188 -9.234 -5.66 1 86.88 295 ALA A CA 1
ATOM 2426 C C . ALA A 1 295 ? 9.836 -9.625 -6.98 1 86.88 295 ALA A C 1
ATOM 2428 O O . ALA A 1 295 ? 10.914 -10.234 -6.992 1 86.88 295 ALA A O 1
ATOM 2429 N N . PHE A 1 296 ? 9.195 -9.25 -8.094 1 89.88 296 PHE A N 1
ATOM 2430 C CA . PHE A 1 296 ? 9.656 -9.727 -9.391 1 89.88 296 PHE A CA 1
ATOM 2431 C C . PHE A 1 296 ? 10.484 -8.656 -10.094 1 89.88 296 PHE A C 1
ATOM 2433 O O . PHE A 1 296 ? 10.977 -8.875 -11.203 1 89.88 296 PHE A O 1
ATOM 2440 N N . ARG A 1 297 ? 10.664 -7.539 -9.5 1 81.38 297 ARG A N 1
ATOM 2441 C CA . ARG A 1 297 ? 11.281 -6.375 -10.125 1 81.38 297 ARG A CA 1
ATOM 2442 C C . ARG A 1 297 ? 12.68 -6.707 -10.641 1 81.38 297 ARG A C 1
ATOM 2444 O O . ARG A 1 297 ? 13.062 -6.277 -11.727 1 81.38 297 ARG A O 1
ATOM 2451 N N . ASN A 1 298 ? 13.469 -7.422 -9.938 1 78.31 298 ASN A N 1
ATOM 2452 C CA . ASN A 1 298 ? 14.852 -7.684 -10.312 1 78.31 298 ASN A CA 1
ATOM 2453 C C . ASN A 1 298 ? 15.039 -9.117 -10.805 1 78.31 298 ASN A C 1
ATOM 2455 O O . ASN A 1 298 ? 16.156 -9.656 -10.758 1 78.31 298 ASN A O 1
ATOM 2459 N N . VAL A 1 299 ? 13.984 -9.688 -11.266 1 87.75 299 VAL A N 1
ATOM 2460 C CA . VAL A 1 299 ? 14.078 -11.078 -11.703 1 87.75 299 VAL A CA 1
ATOM 2461 C C . VAL A 1 299 ? 13.758 -11.18 -13.188 1 87.75 299 VAL A C 1
ATOM 2463 O O . VAL A 1 299 ? 12.656 -10.836 -13.625 1 87.75 299 VAL A O 1
ATOM 2466 N N . ASP A 1 300 ? 14.719 -11.5 -13.945 1 88.75 300 ASP A N 1
ATOM 2467 C CA . ASP A 1 300 ? 14.453 -11.867 -15.328 1 88.75 300 ASP A CA 1
ATOM 2468 C C . ASP A 1 300 ? 14.039 -13.336 -15.438 1 88.75 300 ASP A C 1
ATOM 2470 O O . ASP A 1 300 ? 14.883 -14.234 -15.422 1 88.75 300 ASP A O 1
ATOM 2474 N N . LEU A 1 301 ? 12.828 -13.539 -15.633 1 93.69 301 LEU A N 1
ATOM 2475 C CA . LEU A 1 301 ? 12.266 -14.883 -15.602 1 93.69 301 LEU A CA 1
ATOM 2476 C C . LEU A 1 301 ? 12.781 -15.719 -16.766 1 93.69 301 LEU A C 1
ATOM 2478 O O . LEU A 1 301 ? 13.031 -16.906 -16.625 1 93.69 301 LEU A O 1
ATOM 2482 N N . ARG A 1 302 ? 12.945 -15.109 -17.922 1 92.62 302 ARG A N 1
ATOM 2483 C CA . ARG A 1 302 ? 13.438 -15.828 -19.078 1 92.62 302 ARG A CA 1
ATOM 2484 C C . ARG A 1 302 ? 14.883 -16.266 -18.891 1 92.62 302 ARG A C 1
ATOM 2486 O O . ARG A 1 302 ? 15.227 -17.422 -19.156 1 92.62 302 ARG A O 1
ATOM 2493 N N . ASP A 1 303 ? 15.617 -15.312 -18.406 1 92.19 303 ASP A N 1
ATOM 2494 C CA . ASP A 1 303 ? 17.031 -15.617 -18.141 1 92.19 303 ASP A CA 1
ATOM 2495 C C . ASP A 1 303 ? 17.172 -16.688 -17.062 1 92.19 303 ASP A C 1
ATOM 2497 O O . ASP A 1 303 ? 18.031 -17.562 -17.156 1 92.19 303 ASP A O 1
ATOM 2501 N N . SER A 1 304 ? 16.375 -16.578 -16.109 1 94 304 SER A N 1
ATOM 2502 C CA . SER A 1 304 ? 16.422 -17.562 -15.031 1 94 304 SER A CA 1
ATOM 2503 C C . SER A 1 304 ? 16.016 -18.953 -15.531 1 94 304 SER A C 1
ATOM 2505 O O . SER A 1 304 ? 16.656 -19.953 -15.188 1 94 304 SER A O 1
ATOM 2507 N N . LEU A 1 305 ? 14.969 -19.016 -16.312 1 95.44 305 LEU A N 1
ATOM 2508 C CA . LEU A 1 305 ? 14.516 -20.281 -16.859 1 95.44 305 LEU A CA 1
ATOM 2509 C C . LEU A 1 305 ? 15.609 -20.922 -17.719 1 95.44 305 LEU A C 1
ATOM 2511 O O . LEU A 1 305 ? 15.922 -22.109 -17.547 1 95.44 305 LEU A O 1
ATOM 2515 N N . GLU A 1 306 ? 16.172 -20.125 -18.578 1 93.06 306 GLU A N 1
ATOM 2516 C CA . GLU A 1 306 ? 17.234 -20.641 -19.438 1 93.06 306 GLU A CA 1
ATOM 2517 C C . GLU A 1 306 ? 18.438 -21.078 -18.625 1 93.06 306 GLU A C 1
ATOM 2519 O O . GLU A 1 306 ? 19.047 -22.109 -18.922 1 93.06 306 GLU A O 1
ATOM 2524 N N . GLY A 1 307 ? 18.688 -20.297 -17.641 1 92.25 307 GLY A N 1
ATOM 2525 C CA . GLY A 1 307 ? 19.781 -20.656 -16.75 1 92.25 307 GLY A CA 1
ATOM 2526 C C . GLY A 1 307 ? 19.562 -22 -16.062 1 92.25 307 GLY A C 1
ATOM 2527 O O . GLY A 1 307 ? 20.484 -22.812 -15.977 1 92.25 307 GLY A O 1
ATOM 2528 N N . PHE A 1 308 ? 18.391 -22.234 -15.602 1 94.38 308 PHE A N 1
ATOM 2529 C CA . PHE A 1 308 ? 18.078 -23.484 -14.922 1 94.38 308 PHE A CA 1
ATOM 2530 C C . PHE A 1 308 ? 18.047 -24.641 -15.906 1 94.38 308 PHE A C 1
ATOM 2532 O O . PHE A 1 308 ? 18.484 -25.75 -15.586 1 94.38 308 PHE A O 1
ATOM 2539 N N . LEU A 1 309 ? 17.531 -24.406 -17.094 1 93.06 309 LEU A N 1
ATOM 2540 C CA . LEU A 1 309 ? 17.438 -25.453 -18.094 1 93.06 309 LEU A CA 1
ATOM 2541 C C . LEU A 1 309 ? 18.828 -25.875 -18.562 1 93.06 309 LEU A C 1
ATOM 2543 O O . LEU A 1 309 ? 19.047 -27.031 -18.938 1 93.06 309 LEU A O 1
ATOM 2547 N N . ARG A 1 310 ? 19.734 -24.938 -18.484 1 90.88 310 ARG A N 1
ATOM 2548 C CA . ARG A 1 310 ? 21.078 -25.203 -18.984 1 90.88 310 ARG A CA 1
ATOM 2549 C C . ARG A 1 310 ? 22.047 -25.484 -17.844 1 90.88 310 ARG A C 1
ATOM 2551 O O . ARG A 1 310 ? 23.234 -25.734 -18.062 1 90.88 310 ARG A O 1
ATOM 2558 N N . PHE A 1 311 ? 21.5 -25.438 -16.719 1 90.5 311 PHE A N 1
ATOM 2559 C CA . PHE A 1 311 ? 22.344 -25.656 -15.539 1 90.5 311 PHE A CA 1
ATOM 2560 C C . PHE A 1 311 ? 23 -27.031 -15.594 1 90.5 311 PHE A C 1
ATOM 2562 O O . PHE A 1 311 ? 22.328 -28.047 -15.789 1 90.5 311 PHE A O 1
ATOM 2569 N N . VAL A 1 312 ? 24.359 -27.078 -15.508 1 86.5 312 VAL A N 1
ATOM 2570 C CA . VAL A 1 312 ? 25.078 -28.344 -15.531 1 86.5 312 VAL A CA 1
ATOM 2571 C C . VAL A 1 312 ? 25.297 -28.844 -14.102 1 86.5 312 VAL A C 1
ATOM 2573 O O . VAL A 1 312 ? 26 -28.219 -13.32 1 86.5 312 VAL A O 1
ATOM 2576 N N . VAL A 1 313 ? 24.609 -29.859 -13.742 1 85.25 313 VAL A N 1
ATOM 2577 C CA . VAL A 1 313 ? 24.75 -30.469 -12.422 1 85.25 313 VAL A CA 1
ATOM 2578 C C . VAL A 1 313 ? 26.016 -31.297 -12.367 1 85.25 313 VAL A C 1
ATOM 2580 O O . VAL A 1 313 ? 26.203 -32.219 -13.164 1 85.25 313 VAL A O 1
ATOM 2583 N N . PRO A 1 314 ? 27.031 -30.875 -11.57 1 74.62 314 PRO A N 1
ATOM 2584 C CA . PRO A 1 314 ? 28.281 -31.641 -11.5 1 74.62 314 PRO A CA 1
ATOM 2585 C C . PRO A 1 314 ? 28.078 -33.062 -11.031 1 74.62 314 PRO A C 1
ATOM 2587 O O . PRO A 1 314 ? 27.203 -33.344 -10.188 1 74.62 314 PRO A O 1
ATOM 2590 N N . SER A 1 315 ? 28.531 -34.188 -11.727 1 58.59 315 SER A N 1
ATOM 2591 C CA . SER A 1 315 ? 28.5 -35.594 -11.32 1 58.59 315 SER A CA 1
ATOM 2592 C C . SER A 1 315 ? 29.328 -35.844 -10.07 1 58.59 315 SER A C 1
ATOM 2594 O O . SER A 1 315 ? 30.328 -35.156 -9.836 1 58.59 315 SER A O 1
ATOM 2596 N N . VAL A 1 316 ? 28.922 -36.562 -9.016 1 48.66 316 VAL A N 1
ATOM 2597 C CA . VAL A 1 316 ? 29.625 -36.875 -7.773 1 48.66 316 VAL A CA 1
ATOM 2598 C C . VAL A 1 316 ? 31.078 -37.25 -8.07 1 48.66 316 VAL A C 1
ATOM 2600 O O . VAL A 1 316 ? 31.969 -36.938 -7.281 1 48.66 316 VAL A O 1
ATOM 2603 N N . GLY A 1 317 ? 31.531 -38.094 -9.07 1 40.56 317 GLY A N 1
ATOM 2604 C CA . GLY A 1 317 ? 32.875 -38.625 -9.273 1 40.56 317 GLY A CA 1
ATOM 2605 C C . GLY A 1 317 ? 33.875 -37.594 -9.766 1 40.56 317 GLY A C 1
ATOM 2606 O O . GLY A 1 317 ? 35.062 -37.812 -9.672 1 40.56 317 GLY A O 1
ATOM 2607 N N . THR A 1 318 ? 33.594 -36.75 -10.633 1 38.38 318 THR A N 1
ATOM 2608 C CA . THR A 1 318 ? 34.531 -35.875 -11.281 1 38.38 318 THR A CA 1
ATOM 2609 C C . THR A 1 318 ? 34.938 -34.719 -10.352 1 38.38 318 THR A C 1
ATOM 2611 O O . THR A 1 318 ? 35.719 -33.844 -10.727 1 38.38 318 THR A O 1
ATOM 2614 N N . ILE A 1 319 ? 34.312 -34.5 -9.273 1 37.53 319 ILE A N 1
ATOM 2615 C CA . ILE A 1 319 ? 34.875 -33.5 -8.398 1 37.53 319 ILE A CA 1
ATOM 2616 C C . ILE A 1 319 ? 36.25 -33.938 -7.891 1 37.53 319 ILE A C 1
ATOM 2618 O O . ILE A 1 319 ? 37 -33.156 -7.328 1 37.53 319 ILE A O 1
ATOM 2622 N N . LYS A 1 320 ? 36.625 -35.25 -7.879 1 34.03 320 LYS A N 1
ATOM 2623 C CA . LYS A 1 320 ? 37.969 -35.562 -7.434 1 34.03 320 LYS A CA 1
ATOM 2624 C C . LYS A 1 320 ? 39 -35.219 -8.5 1 34.03 320 LYS A C 1
ATOM 2626 O O . LYS A 1 320 ? 40.125 -34.875 -8.188 1 34.03 320 LYS A O 1
ATOM 2631 N N . ARG A 1 321 ? 39.031 -35.75 -9.766 1 31.56 321 ARG A N 1
ATOM 2632 C CA . ARG A 1 321 ? 40.219 -35.719 -10.641 1 31.56 321 ARG A CA 1
ATOM 2633 C C . ARG A 1 321 ? 40.312 -34.375 -11.375 1 31.56 321 ARG A C 1
ATOM 2635 O O . ARG A 1 321 ? 40.656 -34.344 -12.562 1 31.56 321 ARG A O 1
ATOM 2642 N N . GLY A 1 322 ? 39.562 -33.406 -11.188 1 29.66 322 GLY A N 1
ATOM 2643 C CA . GLY A 1 322 ? 40 -32.25 -11.945 1 29.66 322 GLY A CA 1
ATOM 2644 C C . GLY A 1 322 ? 41.438 -31.844 -11.648 1 29.66 322 GLY A C 1
ATOM 2645 O O . GLY A 1 322 ? 41.781 -31.625 -10.492 1 29.66 322 GLY A O 1
ATOM 2646 N N . GLU A 1 323 ? 42.375 -32.375 -12.453 1 28.2 323 GLU A N 1
ATOM 2647 C CA . GLU A 1 323 ? 43.719 -31.828 -12.758 1 28.2 323 GLU A CA 1
ATOM 2648 C C . GLU A 1 323 ? 43.688 -30.297 -12.695 1 28.2 323 GLU A C 1
ATOM 2650 O O . GLU A 1 323 ? 42.75 -29.656 -13.156 1 28.2 323 GLU A O 1
ATOM 2655 N N . HIS A 1 324 ? 44.594 -29.703 -11.859 1 29.48 324 HIS A N 1
ATOM 2656 C CA . HIS A 1 324 ? 45.375 -28.469 -11.727 1 29.48 324 HIS A CA 1
ATOM 2657 C C . HIS A 1 324 ? 45.906 -28.016 -13.078 1 29.48 324 HIS A C 1
ATOM 2659 O O . HIS A 1 324 ? 47 -27.422 -13.148 1 29.48 324 HIS A O 1
ATOM 2665 N N . ASN A 1 325 ? 45.719 -28.531 -14.219 1 24.48 325 ASN A N 1
ATOM 2666 C CA . ASN A 1 325 ? 46.531 -28.031 -15.328 1 24.48 325 ASN A CA 1
ATOM 2667 C C . ASN A 1 325 ? 46.562 -26.5 -15.336 1 24.48 325 ASN A C 1
ATOM 2669 O O . ASN A 1 325 ? 45.625 -25.844 -14.883 1 24.48 325 ASN A O 1
ATOM 2673 N N . LYS A 1 326 ? 47.75 -25.938 -16.016 1 26.19 326 LYS A N 1
ATOM 2674 C CA . LYS A 1 326 ? 48.562 -24.734 -16.172 1 26.19 326 LYS A CA 1
ATOM 2675 C C . LYS A 1 326 ? 47.781 -23.594 -16.781 1 26.19 326 LYS A C 1
ATOM 2677 O O . LYS A 1 326 ? 47.938 -23.266 -17.953 1 26.19 326 LYS A O 1
ATOM 2682 N N . PHE A 1 327 ? 46.594 -23.266 -16.75 1 25.45 327 PHE A N 1
ATOM 2683 C CA . PHE A 1 327 ? 46.719 -21.875 -17.188 1 25.45 327 PHE A CA 1
ATOM 2684 C C . PHE A 1 327 ? 47.812 -21.141 -16.438 1 25.45 327 PHE A C 1
ATOM 2686 O O . PHE A 1 327 ? 47.531 -20.359 -15.516 1 25.45 327 PHE A O 1
ATOM 2693 N N . HIS A 1 328 ? 48.781 -22.016 -15.914 1 25.3 328 HIS A N 1
ATOM 2694 C CA . HIS A 1 328 ? 50 -21.5 -15.297 1 25.3 328 HIS A CA 1
ATOM 2695 C C . HIS A 1 328 ? 50.75 -20.594 -16.25 1 25.3 328 HIS A C 1
ATOM 2697 O O . HIS A 1 328 ? 51.781 -20.031 -15.891 1 25.3 328 HIS A O 1
ATOM 2703 N N . LYS A 1 329 ? 50.938 -21.016 -17.531 1 24.17 329 LYS A N 1
ATOM 2704 C CA . LYS A 1 329 ? 52.344 -20.781 -17.859 1 24.17 329 LYS A CA 1
ATOM 2705 C C . LYS A 1 329 ? 52.719 -19.297 -17.688 1 24.17 329 LYS A C 1
ATOM 2707 O O . LYS A 1 329 ? 53.781 -18.984 -17.172 1 24.17 329 LYS A O 1
ATOM 2712 N N . ASN A 1 330 ? 52.5 -18.422 -18.688 1 24.06 330 ASN A N 1
ATOM 2713 C CA . ASN A 1 330 ? 53.625 -17.5 -18.844 1 24.06 330 ASN A CA 1
ATOM 2714 C C . ASN A 1 330 ? 53.688 -16.5 -17.688 1 24.06 330 ASN A C 1
ATOM 2716 O O . ASN A 1 330 ? 54.75 -15.93 -17.422 1 24.06 330 ASN A O 1
ATOM 2720 N N . ARG A 1 331 ? 52.688 -15.594 -17.531 1 23.53 331 ARG A N 1
ATOM 2721 C CA . ARG A 1 331 ? 53.312 -14.445 -16.906 1 23.53 331 ARG A CA 1
ATOM 2722 C C . ARG A 1 331 ? 53.75 -14.766 -15.477 1 23.53 331 ARG A C 1
ATOM 2724 O O . ARG A 1 331 ? 53.219 -15.688 -14.859 1 23.53 331 ARG A O 1
ATOM 2731 N N . GLU A 1 332 ? 54.625 -14.008 -14.852 1 26.2 332 GLU A N 1
ATOM 2732 C CA . GLU A 1 332 ? 55.344 -13.945 -13.594 1 26.2 332 GLU A CA 1
ATOM 2733 C C . GLU A 1 332 ? 54.469 -14.312 -12.414 1 26.2 332 GLU A C 1
ATOM 2735 O O . GLU A 1 332 ? 53.25 -14.078 -12.438 1 26.2 332 GLU A O 1
ATOM 2740 N N . PRO A 1 333 ? 55 -15.211 -11.422 1 27.08 333 PRO A N 1
ATOM 2741 C CA . PRO A 1 333 ? 54.656 -15.969 -10.219 1 27.08 333 PRO A CA 1
ATOM 2742 C C . PRO A 1 333 ? 53.844 -15.156 -9.211 1 27.08 333 PRO A C 1
ATOM 2744 O O . PRO A 1 333 ? 53.75 -15.539 -8.047 1 27.08 333 PRO A O 1
ATOM 2747 N N . GLU A 1 334 ? 53.438 -13.914 -9.516 1 25.89 334 GLU A N 1
ATOM 2748 C CA . GLU A 1 334 ? 53.156 -13.281 -8.234 1 25.89 334 GLU A CA 1
ATOM 2749 C C . GLU A 1 334 ? 52.062 -14.031 -7.473 1 25.89 334 GLU A C 1
ATOM 2751 O O . GLU A 1 334 ? 51.156 -14.594 -8.078 1 25.89 334 GLU A O 1
ATOM 2756 N N . GLY A 1 335 ? 52.188 -14.484 -6.195 1 24.92 335 GLY A N 1
ATOM 2757 C CA . GLY A 1 335 ? 51.688 -15.32 -5.109 1 24.92 335 GLY A CA 1
ATOM 2758 C C . GLY A 1 335 ? 50.188 -15.18 -4.883 1 24.92 335 GLY A C 1
ATOM 2759 O O . GLY A 1 335 ? 49.688 -15.633 -3.861 1 24.92 335 GLY A O 1
ATOM 2760 N N . GLY A 1 336 ? 49.469 -14.242 -5.449 1 25.45 336 GLY A N 1
ATOM 2761 C CA . GLY A 1 336 ? 48.219 -14.016 -4.734 1 25.45 336 GLY A CA 1
ATOM 2762 C C . GLY A 1 336 ? 47.188 -15.133 -4.922 1 25.45 336 GLY A C 1
ATOM 2763 O O . GLY A 1 336 ? 47 -15.602 -6.043 1 25.45 336 GLY A O 1
ATOM 2764 N N . HIS A 1 337 ? 47 -16.094 -3.928 1 26.09 337 HIS A N 1
ATOM 2765 C CA . HIS A 1 337 ? 46.094 -17.234 -3.779 1 26.09 337 HIS A CA 1
ATOM 2766 C C . HIS A 1 337 ? 44.719 -16.891 -4.285 1 26.09 337 HIS A C 1
ATOM 2768 O O . HIS A 1 337 ? 44 -16.062 -3.701 1 26.09 337 HIS A O 1
ATOM 2774 N N . LEU A 1 338 ? 44.5 -16.984 -5.547 1 27.95 338 LEU A N 1
ATOM 2775 C CA . LEU A 1 338 ? 43.188 -16.812 -6.137 1 27.95 338 LEU A CA 1
ATOM 2776 C C . LEU A 1 338 ? 42.219 -17.875 -5.633 1 27.95 338 LEU A C 1
ATOM 2778 O O . LEU A 1 338 ? 42.438 -19.062 -5.844 1 27.95 338 LEU A O 1
ATOM 2782 N N . ARG A 1 339 ? 41.531 -17.625 -4.488 1 27.67 339 ARG A N 1
ATOM 2783 C CA . ARG A 1 339 ? 40.406 -18.391 -3.967 1 27.67 339 ARG A CA 1
ATOM 2784 C C . ARG A 1 339 ? 39.5 -18.891 -5.098 1 27.67 339 ARG A C 1
ATOM 2786 O O . ARG A 1 339 ? 38.719 -18.109 -5.648 1 27.67 339 ARG A O 1
ATOM 2793 N N . GLN A 1 340 ? 39.719 -19.781 -5.895 1 30.2 340 GLN A N 1
ATOM 2794 C CA . GLN A 1 340 ? 39.188 -20.359 -7.121 1 30.2 340 GLN A CA 1
ATOM 2795 C C . GLN A 1 340 ? 37.812 -20.969 -6.879 1 30.2 340 GLN A C 1
ATOM 2797 O O . GLN A 1 340 ? 36.969 -21 -7.785 1 30.2 340 GLN A O 1
ATOM 2802 N N . GLY A 1 341 ? 37.656 -21.859 -5.934 1 34.91 341 GLY A N 1
ATOM 2803 C CA . GLY A 1 341 ? 36.469 -22.672 -5.805 1 34.91 341 GLY A CA 1
ATOM 2804 C C . GLY A 1 341 ? 35.188 -21.844 -5.637 1 34.91 341 GLY A C 1
ATOM 2805 O O . GLY A 1 341 ? 34.094 -22.375 -5.75 1 34.91 341 GLY A O 1
ATOM 2806 N N . ASN A 1 342 ? 35.156 -20.734 -4.914 1 35.59 342 ASN A N 1
ATOM 2807 C CA . ASN A 1 342 ? 34.094 -19.797 -4.594 1 35.59 342 ASN A CA 1
ATOM 2808 C C . ASN A 1 342 ? 33.656 -19 -5.82 1 35.59 342 ASN A C 1
ATOM 2810 O O . ASN A 1 342 ? 32.781 -18.125 -5.723 1 35.59 342 ASN A O 1
ATOM 2814 N N . HIS A 1 343 ? 34.219 -19.016 -6.914 1 38.56 343 HIS A N 1
ATOM 2815 C CA . HIS A 1 343 ? 34.031 -18.156 -8.07 1 38.56 343 HIS A CA 1
ATOM 2816 C C . HIS A 1 343 ? 32.938 -18.719 -8.992 1 38.56 343 HIS A C 1
ATOM 2818 O O . HIS A 1 343 ? 32.406 -18 -9.844 1 38.56 343 HIS A O 1
ATOM 2824 N N . LEU A 1 344 ? 33.094 -20 -9.398 1 42 344 LEU A N 1
ATOM 2825 C CA . LEU A 1 344 ? 31.984 -20.516 -10.18 1 42 344 LEU A CA 1
ATOM 2826 C C . LEU A 1 344 ? 30.641 -20.094 -9.578 1 42 344 LEU A C 1
ATOM 2828 O O . LEU A 1 344 ? 29.625 -20.062 -10.266 1 42 344 LEU A O 1
ATOM 2832 N N . ASP A 1 345 ? 30.453 -20.062 -8.266 1 46.06 345 ASP A N 1
ATOM 2833 C CA . ASP A 1 345 ? 29.328 -19.906 -7.348 1 46.06 345 ASP A CA 1
ATOM 2834 C C . ASP A 1 345 ? 28.672 -18.531 -7.516 1 46.06 345 ASP A C 1
ATOM 2836 O O . ASP A 1 345 ? 27.438 -18.422 -7.516 1 46.06 345 ASP A O 1
ATOM 2840 N N . ASP A 1 346 ? 29.531 -17.531 -7.539 1 49.12 346 ASP A N 1
ATOM 2841 C CA . ASP A 1 346 ? 28.922 -16.203 -7.438 1 49.12 346 ASP A CA 1
ATOM 2842 C C . ASP A 1 346 ? 28.266 -15.805 -8.758 1 49.12 346 ASP A C 1
ATOM 2844 O O . ASP A 1 346 ? 27.188 -15.203 -8.766 1 49.12 346 ASP A O 1
ATOM 2848 N N . GLU A 1 347 ? 28.938 -16.094 -9.945 1 50.81 347 GLU A N 1
ATOM 2849 C CA . GLU A 1 347 ? 28.391 -15.648 -11.227 1 50.81 347 GLU A CA 1
ATOM 2850 C C . GLU A 1 347 ? 27.125 -16.422 -11.586 1 50.81 347 GLU A C 1
ATOM 2852 O O . GLU A 1 347 ? 26.156 -15.844 -12.086 1 50.81 347 GLU A O 1
ATOM 2857 N N . ILE A 1 348 ? 27.25 -17.75 -11.43 1 54.31 348 ILE A N 1
ATOM 2858 C CA . ILE A 1 348 ? 26.078 -18.562 -11.703 1 54.31 348 ILE A CA 1
ATOM 2859 C C . ILE A 1 348 ? 24.922 -18.125 -10.805 1 54.31 348 ILE A C 1
ATOM 2861 O O . ILE A 1 348 ? 23.781 -18.047 -11.258 1 54.31 348 ILE A O 1
ATOM 2865 N N . ALA A 1 349 ? 25.328 -17.781 -9.656 1 57.12 349 ALA A N 1
ATOM 2866 C CA . ALA A 1 349 ? 24.312 -17.406 -8.68 1 57.12 349 ALA A CA 1
ATOM 2867 C C . ALA A 1 349 ? 23.641 -16.094 -9.062 1 57.12 349 ALA A C 1
ATOM 2869 O O . ALA A 1 349 ? 22.422 -15.945 -8.922 1 57.12 349 ALA A O 1
ATOM 2870 N N . THR A 1 350 ? 24.422 -15.164 -9.547 1 58.56 350 THR A N 1
ATOM 2871 C CA . THR A 1 350 ? 23.859 -13.859 -9.867 1 58.56 350 THR A CA 1
ATOM 2872 C C . THR A 1 350 ? 22.953 -13.953 -11.094 1 58.56 350 THR A C 1
ATOM 2874 O O . THR A 1 350 ? 21.875 -13.367 -11.125 1 58.56 350 THR A O 1
ATOM 2877 N N . HIS A 1 351 ? 23.375 -14.789 -12.07 1 61.28 351 HIS A N 1
ATOM 2878 C CA . HIS A 1 351 ? 22.609 -14.883 -13.312 1 61.28 351 HIS A CA 1
ATOM 2879 C C . HIS A 1 351 ? 21.328 -15.688 -13.117 1 61.28 351 HIS A C 1
ATOM 2881 O O . HIS A 1 351 ? 20.312 -15.406 -13.75 1 61.28 351 HIS A O 1
ATOM 2887 N N . LEU A 1 352 ? 21.312 -16.531 -12.148 1 71.56 352 LEU A N 1
ATOM 2888 C CA . LEU A 1 352 ? 20.203 -17.438 -11.938 1 71.56 352 LEU A CA 1
ATOM 2889 C C . LEU A 1 352 ? 19.219 -16.875 -10.914 1 71.56 352 LEU A C 1
ATOM 2891 O O . LEU A 1 352 ? 18.109 -17.375 -10.766 1 71.56 352 LEU A O 1
ATOM 2895 N N . ASN A 1 353 ? 19.453 -15.734 -10.484 1 80.81 353 ASN A N 1
ATOM 2896 C CA . ASN A 1 353 ? 18.656 -15.242 -9.367 1 80.81 353 ASN A CA 1
ATOM 2897 C C . ASN A 1 353 ? 18.375 -16.344 -8.352 1 80.81 353 ASN A C 1
ATOM 2899 O O . ASN A 1 353 ? 17.219 -16.531 -7.938 1 80.81 353 ASN A O 1
ATOM 2903 N N . VAL A 1 354 ? 19.391 -17.078 -7.941 1 88 354 VAL A N 1
ATOM 2904 C CA . VAL A 1 354 ? 19.281 -18.266 -7.102 1 88 354 VAL A CA 1
ATOM 2905 C C . VAL A 1 354 ? 18.594 -17.891 -5.785 1 88 354 VAL A C 1
ATOM 2907 O O . VAL A 1 354 ? 17.766 -18.656 -5.277 1 88 354 VAL A O 1
ATOM 2910 N N . ASP A 1 355 ? 18.812 -16.734 -5.289 1 87.31 355 ASP A N 1
ATOM 2911 C CA . ASP A 1 355 ? 18.266 -16.344 -3.992 1 87.31 355 ASP A CA 1
ATOM 2912 C C . ASP A 1 355 ? 16.766 -16.109 -4.078 1 87.31 355 ASP A C 1
ATOM 2914 O O . ASP A 1 355 ? 16.062 -16.109 -3.061 1 87.31 355 ASP A O 1
ATOM 2918 N N . PHE A 1 356 ? 16.312 -15.867 -5.277 1 91.19 356 PHE A N 1
ATOM 2919 C CA . PHE A 1 356 ? 14.883 -15.695 -5.484 1 91.19 356 PHE A CA 1
ATOM 2920 C C . PHE A 1 356 ? 14.172 -17.047 -5.531 1 91.19 356 PHE A C 1
ATOM 2922 O O . PHE A 1 356 ? 13.07 -17.188 -5 1 91.19 356 PHE A O 1
ATOM 2929 N N . PHE A 1 357 ? 14.82 -17.984 -6.051 1 95.62 357 PHE A N 1
ATOM 2930 C CA . PHE A 1 357 ? 14.164 -19.266 -6.336 1 95.62 357 PHE A CA 1
ATOM 2931 C C . PHE A 1 357 ? 14.516 -20.297 -5.277 1 95.62 357 PHE A C 1
ATOM 2933 O O . PHE A 1 357 ? 13.859 -21.344 -5.172 1 95.62 357 PHE A O 1
ATOM 2940 N N . PHE A 1 358 ? 15.547 -20.062 -4.5 1 94.5 358 PHE A N 1
ATOM 2941 C CA . PHE A 1 358 ? 15.969 -21 -3.467 1 94.5 358 PHE A CA 1
ATOM 2942 C C . PHE A 1 358 ? 16.234 -20.266 -2.154 1 94.5 358 PHE A C 1
ATOM 2944 O O . PHE A 1 358 ? 16.969 -19.281 -2.123 1 94.5 358 PHE A O 1
ATOM 2951 N N . HIS A 1 359 ? 15.562 -20.828 -1.174 1 91.69 359 HIS A N 1
ATOM 2952 C CA . HIS A 1 359 ? 15.664 -20.203 0.138 1 91.69 359 HIS A CA 1
ATOM 2953 C C . HIS A 1 359 ? 16.172 -21.188 1.184 1 91.69 359 HIS A C 1
ATOM 2955 O O . HIS A 1 359 ? 16.109 -22.406 0.979 1 91.69 359 HIS A O 1
ATOM 2961 N N . LYS A 1 360 ? 16.641 -20.656 2.271 1 88.19 360 LYS A N 1
ATOM 2962 C CA . LYS A 1 360 ? 17.109 -21.5 3.375 1 88.19 360 LYS A CA 1
ATOM 2963 C C . LYS A 1 360 ? 15.922 -22.141 4.102 1 88.19 360 LYS A C 1
ATOM 2965 O O . LYS A 1 360 ? 16.031 -23.281 4.57 1 88.19 360 LYS A O 1
ATOM 2970 N N . GLY A 1 361 ? 14.82 -21.484 4.027 1 86.06 361 GLY A N 1
ATOM 2971 C CA . GLY A 1 361 ? 13.633 -22.031 4.656 1 86.06 361 GLY A CA 1
ATOM 2972 C C . GLY A 1 361 ? 12.914 -23.047 3.795 1 86.06 361 GLY A C 1
ATOM 2973 O O . GLY A 1 361 ? 12.883 -22.922 2.568 1 86.06 361 GLY A O 1
ATOM 2974 N N . ASN A 1 362 ? 12.289 -24.047 4.457 1 88.06 362 ASN A N 1
ATOM 2975 C CA . ASN A 1 362 ? 11.586 -25.094 3.727 1 88.06 362 ASN A CA 1
ATOM 2976 C C . ASN A 1 362 ? 10.078 -24.891 3.76 1 88.06 362 ASN A C 1
ATOM 2978 O O . ASN A 1 362 ? 9.312 -25.859 3.715 1 88.06 362 ASN A O 1
ATOM 2982 N N . SER A 1 363 ? 9.609 -23.688 3.793 1 85.81 363 SER A N 1
ATOM 2983 C CA . SER A 1 363 ? 8.203 -23.344 4 1 85.81 363 SER A CA 1
ATOM 2984 C C . SER A 1 363 ? 7.336 -23.875 2.859 1 85.81 363 SER A C 1
ATOM 2986 O O . SER A 1 363 ? 6.141 -24.125 3.045 1 85.81 363 SER A O 1
ATOM 2988 N N . TYR A 1 364 ? 7.91 -24.141 1.691 1 92.81 364 TYR A N 1
ATOM 2989 C CA . TYR A 1 364 ? 7.09 -24.5 0.54 1 92.81 364 TYR A CA 1
ATOM 2990 C C . TYR A 1 364 ? 7.379 -25.922 0.082 1 92.81 364 TYR A C 1
ATOM 2992 O O . TYR A 1 364 ? 6.988 -26.312 -1.019 1 92.81 364 TYR A O 1
ATOM 3000 N N . ARG A 1 365 ? 8.031 -26.688 0.918 1 93.19 365 ARG A N 1
ATOM 3001 C CA . ARG A 1 365 ? 8.406 -28.062 0.572 1 93.19 365 ARG A CA 1
ATOM 3002 C C . ARG A 1 365 ? 7.18 -28.906 0.247 1 93.19 365 ARG A C 1
ATOM 3004 O O . ARG A 1 365 ? 7.148 -29.594 -0.769 1 93.19 365 ARG A O 1
ATOM 3011 N N . GLU A 1 366 ? 6.172 -28.797 1.093 1 93.94 366 GLU A N 1
ATOM 3012 C CA . GLU A 1 366 ? 4.969 -29.609 0.904 1 93.94 366 GLU A CA 1
ATOM 3013 C C . GLU A 1 366 ? 4.207 -29.172 -0.348 1 93.94 366 GLU A C 1
ATOM 3015 O O . GLU A 1 366 ? 3.775 -30.016 -1.138 1 93.94 366 GLU A O 1
ATOM 3020 N N . LYS A 1 367 ? 4.027 -27.953 -0.554 1 96.12 367 LYS A N 1
ATOM 3021 C CA . LYS A 1 367 ? 3.307 -27.438 -1.719 1 96.12 367 LYS A CA 1
ATOM 3022 C C . LYS A 1 367 ? 4.066 -27.75 -3.008 1 96.12 367 LYS A C 1
ATOM 3024 O O . LYS A 1 367 ? 3.459 -28.062 -4.031 1 96.12 367 LYS A O 1
ATOM 3029 N N . ASN A 1 368 ? 5.371 -27.609 -2.951 1 97.19 368 ASN A N 1
ATOM 3030 C CA . ASN A 1 368 ? 6.172 -27.984 -4.109 1 97.19 368 ASN A CA 1
ATOM 3031 C C . ASN A 1 368 ? 6.047 -29.484 -4.418 1 97.19 368 ASN A C 1
ATOM 3033 O O . ASN A 1 368 ? 6.055 -29.875 -5.582 1 97.19 368 ASN A O 1
ATOM 3037 N N . ALA A 1 369 ? 5.984 -30.266 -3.355 1 96.81 369 ALA A N 1
ATOM 3038 C CA . ALA A 1 369 ? 5.797 -31.703 -3.553 1 96.81 369 ALA A CA 1
ATOM 3039 C C . ALA A 1 369 ? 4.477 -31.984 -4.258 1 96.81 369 ALA A C 1
ATOM 3041 O O . ALA A 1 369 ? 4.414 -32.844 -5.152 1 96.81 369 ALA A O 1
ATOM 3042 N N . ILE A 1 370 ? 3.441 -31.312 -3.832 1 97.38 370 ILE A N 1
ATOM 3043 C CA . ILE A 1 370 ? 2.129 -31.484 -4.449 1 97.38 370 ILE A CA 1
ATOM 3044 C C . ILE A 1 370 ? 2.195 -31.062 -5.918 1 97.38 370 ILE A C 1
ATOM 3046 O O . ILE A 1 370 ? 1.697 -31.781 -6.793 1 97.38 370 ILE A O 1
ATOM 3050 N N . LEU A 1 371 ? 2.783 -29.938 -6.207 1 98.19 371 LEU A N 1
ATOM 3051 C CA . LEU A 1 371 ? 2.865 -29.438 -7.574 1 98.19 371 LEU A CA 1
ATOM 3052 C C . LEU A 1 371 ? 3.701 -30.375 -8.445 1 98.19 371 LEU A C 1
ATOM 3054 O O . LEU A 1 371 ? 3.377 -30.594 -9.609 1 98.19 371 LEU A O 1
ATOM 3058 N N . LYS A 1 372 ? 4.793 -30.938 -7.891 1 98 372 LYS A N 1
ATOM 3059 C CA . LYS A 1 372 ? 5.648 -31.875 -8.617 1 98 372 LYS A CA 1
ATOM 3060 C C . LYS A 1 372 ? 4.867 -33.125 -9.031 1 98 372 LYS A C 1
ATOM 3062 O O . LYS A 1 372 ? 5.102 -33.656 -10.117 1 98 372 LYS A O 1
ATOM 3067 N N . GLU A 1 373 ? 3.988 -33.562 -8.188 1 97.94 373 GLU A N 1
ATOM 3068 C CA . GLU A 1 373 ? 3.146 -34.688 -8.539 1 97.94 373 GLU A CA 1
ATOM 3069 C C . GLU A 1 373 ? 2.309 -34.406 -9.781 1 97.94 373 GLU A C 1
ATOM 3071 O O . GLU A 1 373 ? 2.203 -35.25 -10.672 1 97.94 373 GLU A O 1
ATOM 3076 N N . HIS A 1 374 ? 1.759 -33.281 -9.805 1 98.31 374 HIS A N 1
ATOM 3077 C CA . HIS A 1 374 ? 0.934 -32.875 -10.945 1 98.31 374 HIS A CA 1
ATOM 3078 C C . HIS A 1 374 ? 1.788 -32.625 -12.188 1 98.31 374 HIS A C 1
ATOM 3080 O O . HIS A 1 374 ? 1.365 -32.906 -13.305 1 98.31 374 HIS A O 1
ATOM 3086 N N . LEU A 1 375 ? 2.953 -32.062 -11.992 1 98.44 375 LEU A N 1
ATOM 3087 C CA . LEU A 1 375 ? 3.898 -31.875 -13.094 1 98.44 375 LEU A CA 1
ATOM 3088 C C . LEU A 1 375 ? 4.312 -33.219 -13.68 1 98.44 375 LEU A C 1
ATOM 3090 O O . LEU A 1 375 ? 4.395 -33.375 -14.906 1 98.44 375 LEU A O 1
ATOM 3094 N N . THR A 1 376 ? 4.609 -34.156 -12.797 1 98.19 376 THR A N 1
ATOM 3095 C CA . THR A 1 376 ? 4.984 -35.5 -13.234 1 98.19 376 THR A CA 1
ATOM 3096 C C . THR A 1 376 ? 3.867 -36.125 -14.062 1 98.19 376 THR A C 1
ATOM 3098 O O . THR A 1 376 ? 4.117 -36.719 -15.117 1 98.19 376 THR A O 1
ATOM 3101 N N . GLU A 1 377 ? 2.65 -36.031 -13.555 1 97.5 377 GLU A N 1
ATOM 3102 C CA . GLU A 1 377 ? 1.496 -36.562 -14.273 1 97.5 377 GLU A CA 1
ATOM 3103 C C . GLU A 1 377 ? 1.358 -35.906 -15.648 1 97.5 377 GLU A C 1
ATOM 3105 O O . GLU A 1 377 ? 1.129 -36.594 -16.641 1 97.5 377 GLU A O 1
ATOM 3110 N N . TYR A 1 378 ? 1.477 -34.625 -15.727 1 97.69 378 TYR A N 1
ATOM 3111 C CA . TYR A 1 378 ? 1.395 -33.875 -16.984 1 97.69 378 TYR A CA 1
ATOM 3112 C C . TYR A 1 378 ? 2.465 -34.344 -17.969 1 97.69 378 TYR A C 1
ATOM 3114 O O . TYR A 1 378 ? 2.178 -34.594 -19.141 1 97.69 378 TYR A O 1
ATOM 3122 N N . CYS A 1 379 ? 3.705 -34.406 -17.469 1 97.12 379 CYS A N 1
ATOM 3123 C CA . CYS A 1 379 ? 4.828 -34.781 -18.328 1 97.12 379 CYS A CA 1
ATOM 3124 C C . CYS A 1 379 ? 4.684 -36.219 -18.844 1 97.12 379 CYS A C 1
ATOM 3126 O O . CYS A 1 379 ? 5.004 -36.5 -20 1 97.12 379 CYS A O 1
ATOM 3128 N N . ASN A 1 380 ? 4.219 -37.094 -17.984 1 96.75 380 ASN A N 1
ATOM 3129 C CA . ASN A 1 380 ? 3.998 -38.469 -18.391 1 96.75 380 ASN A CA 1
ATOM 3130 C C . ASN A 1 380 ? 2.912 -38.562 -19.469 1 96.75 380 ASN A C 1
ATOM 3132 O O . ASN A 1 380 ? 2.977 -39.438 -20.344 1 96.75 380 ASN A O 1
ATOM 3136 N N . ASN A 1 381 ? 1.909 -37.719 -19.422 1 95.44 381 ASN A N 1
ATOM 3137 C CA . ASN A 1 381 ? 0.753 -37.781 -20.297 1 95.44 381 ASN A CA 1
ATOM 3138 C C . ASN A 1 381 ? 0.998 -37 -21.594 1 95.44 381 ASN A C 1
ATOM 3140 O O . ASN A 1 381 ? 0.189 -37.031 -22.516 1 95.44 381 ASN A O 1
ATOM 3144 N N . THR A 1 382 ? 2.047 -36.312 -21.75 1 93.38 382 THR A N 1
ATOM 3145 C CA . THR A 1 382 ? 2.234 -35.438 -22.906 1 93.38 382 THR A CA 1
ATOM 3146 C C . THR A 1 382 ? 3.41 -35.938 -23.75 1 93.38 382 THR A C 1
ATOM 3148 O O . THR A 1 382 ? 3.234 -36.75 -24.656 1 93.38 382 THR A O 1
ATOM 3151 N N . CYS A 1 383 ? 4.738 -35.562 -23.391 1 91.75 383 CYS A N 1
ATOM 3152 C CA . CYS A 1 383 ? 5.875 -36 -24.203 1 91.75 383 CYS A CA 1
ATOM 3153 C C . CYS A 1 383 ? 7.109 -36.219 -23.328 1 91.75 383 CYS A C 1
ATOM 3155 O O . CYS A 1 383 ? 7.188 -35.688 -22.219 1 91.75 383 CYS A O 1
ATOM 3157 N N . GLU A 1 384 ? 8.031 -36.906 -23.844 1 93.62 384 GLU A N 1
ATOM 3158 C CA . GLU A 1 384 ? 9.25 -37.281 -23.141 1 93.62 384 GLU A CA 1
ATOM 3159 C C . GLU A 1 384 ? 10.125 -36.062 -22.875 1 93.62 384 GLU A C 1
ATOM 3161 O O . GLU A 1 384 ? 10.812 -35.969 -21.859 1 93.62 384 GLU A O 1
ATOM 3166 N N . LYS A 1 385 ? 10.102 -35.156 -23.719 1 94.25 385 LYS A N 1
ATOM 3167 C CA . LYS A 1 385 ? 10.883 -33.906 -23.547 1 94.25 385 LYS A CA 1
ATOM 3168 C C . LYS A 1 385 ? 10.484 -33.188 -22.281 1 94.25 385 LYS A C 1
ATOM 3170 O O . LYS A 1 385 ? 11.336 -32.656 -21.562 1 94.25 385 LYS A O 1
ATOM 3175 N N . ASN A 1 386 ? 9.156 -33.125 -22.047 1 95.69 386 ASN A N 1
ATOM 3176 C CA . ASN A 1 386 ? 8.664 -32.469 -20.828 1 95.69 386 ASN A CA 1
ATOM 3177 C C . ASN A 1 386 ? 9.156 -33.219 -19.578 1 95.69 386 ASN A C 1
ATOM 3179 O O . ASN A 1 386 ? 9.5 -32.562 -18.594 1 95.69 386 ASN A O 1
ATOM 3183 N N . LEU A 1 387 ? 9.172 -34.5 -19.641 1 96.56 387 LEU A N 1
ATOM 3184 C CA . LEU A 1 387 ? 9.648 -35.312 -18.5 1 96.56 387 LEU A CA 1
ATOM 3185 C C . LEU A 1 387 ? 11.117 -35.031 -18.234 1 96.56 387 LEU A C 1
ATOM 3187 O O . LEU A 1 387 ? 11.539 -34.969 -17.078 1 96.56 387 LEU A O 1
ATOM 3191 N N . HIS A 1 388 ? 11.898 -34.906 -19.312 1 95.88 388 HIS A N 1
ATOM 3192 C CA . HIS A 1 388 ? 13.32 -34.594 -19.156 1 95.88 388 HIS A CA 1
ATOM 3193 C C . HIS A 1 388 ? 13.523 -33.25 -18.5 1 95.88 388 HIS A C 1
ATOM 3195 O O . HIS A 1 388 ? 14.414 -33.094 -17.656 1 95.88 388 HIS A O 1
ATOM 3201 N N . CYS A 1 389 ? 12.711 -32.25 -18.906 1 96.25 389 CYS A N 1
ATOM 3202 C CA . CYS A 1 389 ? 12.797 -30.938 -18.297 1 96.25 389 CYS A CA 1
ATOM 3203 C C . CYS A 1 389 ? 12.516 -30.984 -16.797 1 96.25 389 CYS A C 1
ATOM 3205 O O . CYS A 1 389 ? 13.242 -30.391 -16 1 96.25 389 CYS A O 1
ATOM 3207 N N . LEU A 1 390 ? 11.469 -31.703 -16.438 1 98.19 390 LEU A N 1
ATOM 3208 C CA . LEU A 1 390 ? 11.086 -31.828 -15.031 1 98.19 390 LEU A CA 1
ATOM 3209 C C . LEU A 1 390 ? 12.188 -32.5 -14.234 1 98.19 390 LEU A C 1
ATOM 3211 O O . LEU A 1 390 ? 12.555 -32.031 -13.148 1 98.19 390 LEU A O 1
ATOM 3215 N N . LYS A 1 391 ? 12.734 -33.594 -14.766 1 97.19 391 LYS A N 1
ATOM 3216 C CA . LYS A 1 391 ? 13.789 -34.312 -14.078 1 97.19 391 LYS A CA 1
ATOM 3217 C C . LYS A 1 391 ? 15.031 -33.438 -13.891 1 97.19 391 LYS A C 1
ATOM 3219 O O . LYS A 1 391 ? 15.68 -33.5 -12.844 1 97.19 391 LYS A O 1
ATOM 3224 N N . HIS A 1 392 ? 15.32 -32.719 -14.938 1 96.56 392 HIS A N 1
ATOM 3225 C CA . HIS A 1 392 ? 16.453 -31.812 -14.836 1 96.56 392 HIS A CA 1
ATOM 3226 C C . HIS A 1 392 ? 16.234 -30.766 -13.742 1 96.56 392 HIS A C 1
ATOM 3228 O O . HIS A 1 392 ? 17.141 -30.5 -12.953 1 96.56 392 HIS A O 1
ATOM 3234 N N . PHE A 1 393 ? 15.047 -30.172 -13.68 1 97.62 393 PHE A N 1
ATOM 3235 C CA . PHE A 1 393 ? 14.711 -29.188 -12.648 1 97.62 393 PHE A CA 1
ATOM 3236 C C . PHE A 1 393 ? 14.836 -29.812 -11.266 1 97.62 393 PHE A C 1
ATOM 3238 O O . PHE A 1 393 ? 15.305 -29.156 -10.328 1 97.62 393 PHE A O 1
ATOM 3245 N N . GLU A 1 394 ? 14.398 -31.047 -11.094 1 97.81 394 GLU A N 1
ATOM 3246 C CA . GLU A 1 394 ? 14.516 -31.734 -9.82 1 97.81 394 GLU A CA 1
ATOM 3247 C C . GLU A 1 394 ? 15.977 -31.953 -9.438 1 97.81 394 GLU A C 1
ATOM 3249 O O . GLU A 1 394 ? 16.328 -31.859 -8.266 1 97.81 394 GLU A O 1
ATOM 3254 N N . GLN A 1 395 ? 16.797 -32.25 -10.422 1 96.19 395 GLN A N 1
ATOM 3255 C CA . GLN A 1 395 ? 18.219 -32.406 -10.164 1 96.19 395 GLN A CA 1
ATOM 3256 C C . GLN A 1 395 ? 18.859 -31.125 -9.688 1 96.19 395 GLN A C 1
ATOM 3258 O O . GLN A 1 395 ? 19.719 -31.141 -8.797 1 96.19 395 GLN A O 1
ATOM 3263 N N . VAL A 1 396 ? 18.422 -30.078 -10.328 1 95.44 396 VAL A N 1
ATOM 3264 C CA . VAL A 1 396 ? 18.938 -28.766 -9.93 1 95.44 396 VAL A CA 1
ATOM 3265 C C . VAL A 1 396 ? 18.516 -28.469 -8.492 1 95.44 396 VAL A C 1
ATOM 3267 O O . VAL A 1 396 ? 19.312 -27.969 -7.699 1 95.44 396 VAL A O 1
ATOM 3270 N N . GLU A 1 397 ? 17.25 -28.703 -8.156 1 96.56 397 GLU A N 1
ATOM 3271 C CA . GLU A 1 397 ? 16.781 -28.516 -6.789 1 96.56 397 GLU A CA 1
ATOM 3272 C C . GLU A 1 397 ? 17.609 -29.328 -5.797 1 96.56 397 GLU A C 1
ATOM 3274 O O . GLU A 1 397 ? 18 -28.812 -4.746 1 96.56 397 GLU A O 1
ATOM 3279 N N . GLU A 1 398 ? 17.891 -30.594 -6.133 1 95.56 398 GLU A N 1
ATOM 3280 C CA . GLU A 1 398 ? 18.672 -31.453 -5.27 1 95.56 398 GLU A CA 1
ATOM 3281 C C . GLU A 1 398 ? 20.094 -30.922 -5.09 1 95.56 398 GLU A C 1
ATOM 3283 O O . GLU A 1 398 ? 20.672 -31.031 -4.008 1 95.56 398 GLU A O 1
ATOM 3288 N N . PHE A 1 399 ? 20.594 -30.422 -6.113 1 93.38 399 PHE A N 1
ATOM 3289 C CA . PHE A 1 399 ? 21.938 -29.844 -6.066 1 93.38 399 PHE A CA 1
ATOM 3290 C C . PHE A 1 399 ? 22 -28.719 -5.039 1 93.38 399 PHE A C 1
ATOM 3292 O O . PHE A 1 399 ? 22.906 -28.688 -4.203 1 93.38 399 PHE A O 1
ATOM 3299 N N . PHE A 1 400 ? 21.062 -27.828 -5.129 1 93.69 400 PHE A N 1
ATOM 3300 C CA . PHE A 1 400 ? 21.094 -26.688 -4.223 1 93.69 400 PHE A CA 1
ATOM 3301 C C . PHE A 1 400 ? 20.797 -27.125 -2.793 1 93.69 400 PHE A C 1
ATOM 3303 O O . PHE A 1 400 ? 21.328 -26.547 -1.84 1 93.69 400 PHE A O 1
ATOM 3310 N N . LEU A 1 401 ? 19.906 -28.094 -2.627 1 94.44 401 LEU A N 1
ATOM 3311 C CA . LEU A 1 401 ? 19.625 -28.609 -1.297 1 94.44 401 LEU A CA 1
ATOM 3312 C C . LEU A 1 401 ? 20.875 -29.234 -0.687 1 94.44 401 LEU A C 1
ATOM 3314 O O . LEU A 1 401 ? 21.203 -28.984 0.471 1 94.44 401 LEU A O 1
ATOM 3318 N N . LYS A 1 402 ? 21.609 -30.016 -1.41 1 92.12 402 LYS A N 1
ATOM 3319 C CA . LYS A 1 402 ? 22.766 -30.766 -0.923 1 92.12 402 LYS A CA 1
ATOM 3320 C C . LYS A 1 402 ? 23.969 -29.844 -0.699 1 92.12 402 LYS A C 1
ATOM 3322 O O . LYS A 1 402 ? 24.688 -29.984 0.29 1 92.12 402 LYS A O 1
ATOM 3327 N N . ASN A 1 403 ? 24.141 -28.906 -1.585 1 89.44 403 ASN A N 1
ATOM 3328 C CA . ASN A 1 403 ? 25.375 -28.125 -1.574 1 89.44 403 ASN A CA 1
ATOM 3329 C C . ASN A 1 403 ? 25.188 -26.828 -0.806 1 89.44 403 ASN A C 1
ATOM 3331 O O . ASN A 1 403 ? 26.156 -26.297 -0.242 1 89.44 403 ASN A O 1
ATOM 3335 N N . GLN A 1 404 ? 24 -26.344 -0.826 1 89.81 404 GLN A N 1
ATOM 3336 C CA . GLN A 1 404 ? 23.812 -25.031 -0.212 1 89.81 404 GLN A CA 1
ATOM 3337 C C . GLN A 1 404 ? 22.734 -25.062 0.867 1 89.81 404 GLN A C 1
ATOM 3339 O O . GLN A 1 404 ? 22.469 -24.062 1.515 1 89.81 404 GLN A O 1
ATOM 3344 N N . LYS A 1 405 ? 22.156 -26.172 1.072 1 93.06 405 LYS A N 1
ATOM 3345 C CA . LYS A 1 405 ? 21.078 -26.344 2.055 1 93.06 405 LYS A CA 1
ATOM 3346 C C . LYS A 1 405 ? 19.938 -25.359 1.803 1 93.06 405 LYS A C 1
ATOM 3348 O O . LYS A 1 405 ? 19.422 -24.75 2.74 1 93.06 405 LYS A O 1
ATOM 3353 N N . LYS A 1 406 ? 19.641 -25.109 0.567 1 94.44 406 LYS A N 1
ATOM 3354 C CA . LYS A 1 406 ? 18.531 -24.234 0.157 1 94.44 406 LYS A CA 1
ATOM 3355 C C . LYS A 1 406 ? 17.391 -25.047 -0.454 1 94.44 406 LYS A C 1
ATOM 3357 O O . LYS A 1 406 ? 17.625 -26.047 -1.127 1 94.44 406 LYS A O 1
ATOM 3362 N N . HIS A 1 407 ? 16.25 -24.625 -0.166 1 95.69 407 HIS A N 1
ATOM 3363 C CA . HIS A 1 407 ? 15.039 -25.266 -0.672 1 95.69 407 HIS A CA 1
ATOM 3364 C C . HIS A 1 407 ? 14.391 -24.422 -1.768 1 95.69 407 HIS A C 1
ATOM 3366 O O . HIS A 1 407 ? 14.516 -23.188 -1.776 1 95.69 407 HIS A O 1
ATOM 3372 N N . ALA A 1 408 ? 13.719 -25.141 -2.639 1 96.62 408 ALA A N 1
ATOM 3373 C CA . ALA A 1 408 ? 13.016 -24.438 -3.715 1 96.62 408 ALA A CA 1
ATOM 3374 C C . ALA A 1 408 ? 11.93 -23.531 -3.162 1 96.62 408 ALA A C 1
ATOM 3376 O O . ALA A 1 408 ? 11.188 -23.906 -2.252 1 96.62 408 ALA A O 1
ATOM 3377 N N . SER A 1 409 ? 11.836 -22.297 -3.686 1 95.75 409 SER A N 1
ATOM 3378 C CA . SER A 1 409 ? 10.805 -21.328 -3.303 1 95.75 409 SER A CA 1
ATOM 3379 C C . SER A 1 409 ? 9.469 -21.656 -3.973 1 95.75 409 SER A C 1
ATOM 3381 O O . SER A 1 409 ? 9.375 -22.609 -4.738 1 95.75 409 SER A O 1
ATOM 3383 N N . CYS A 1 410 ? 8.469 -20.812 -3.691 1 95.75 410 CYS A N 1
ATOM 3384 C CA . CYS A 1 410 ? 7.145 -20.984 -4.281 1 95.75 410 CYS A CA 1
ATOM 3385 C C . CYS A 1 410 ? 7.145 -20.562 -5.746 1 95.75 410 CYS A C 1
ATOM 3387 O O . CYS A 1 410 ? 6.168 -20.812 -6.461 1 95.75 410 CYS A O 1
ATOM 3389 N N . TYR A 1 411 ? 8.297 -20.062 -6.289 1 96.5 411 TYR A N 1
ATOM 3390 C CA . TYR A 1 411 ? 8.359 -19.547 -7.652 1 96.5 411 TYR A CA 1
ATOM 3391 C C . TYR A 1 411 ? 9.086 -20.516 -8.57 1 96.5 411 TYR A C 1
ATOM 3393 O O . TYR A 1 411 ? 8.992 -20.406 -9.797 1 96.5 411 TYR A O 1
ATOM 3401 N N . TYR A 1 412 ? 9.82 -21.469 -8.016 1 97.75 412 TYR A N 1
ATOM 3402 C CA . TYR A 1 412 ? 10.719 -22.297 -8.805 1 97.75 412 TYR A CA 1
ATOM 3403 C C . TYR A 1 412 ? 9.938 -23.203 -9.742 1 97.75 412 TYR A C 1
ATOM 3405 O O . TYR A 1 412 ? 10.133 -23.156 -10.961 1 97.75 412 TYR A O 1
ATOM 3413 N N . TYR A 1 413 ? 9.047 -23.984 -9.273 1 98.25 413 TYR A N 1
ATOM 3414 C CA . TYR A 1 413 ? 8.32 -24.922 -10.117 1 98.25 413 TYR A CA 1
ATOM 3415 C C . TYR A 1 413 ? 7.242 -24.219 -10.93 1 98.25 413 TYR A C 1
ATOM 3417 O O . TYR A 1 413 ? 6.891 -24.656 -12.023 1 98.25 413 TYR A O 1
ATOM 3425 N N . PRO A 1 414 ? 6.652 -23.109 -10.391 1 98 414 PRO A N 1
ATOM 3426 C CA . PRO A 1 414 ? 5.777 -22.312 -11.258 1 98 414 PRO A CA 1
ATOM 3427 C C . PRO A 1 414 ? 6.488 -21.797 -12.508 1 98 414 PRO A C 1
ATOM 3429 O O . PRO A 1 414 ? 5.887 -21.719 -13.578 1 98 414 PRO A O 1
ATOM 3432 N N . LEU A 1 415 ? 7.727 -21.438 -12.352 1 97.69 415 LEU A N 1
ATOM 3433 C CA . LEU A 1 415 ? 8.539 -21.047 -13.508 1 97.69 415 LEU A CA 1
ATOM 3434 C C . LEU A 1 415 ? 8.531 -22.141 -14.57 1 97.69 415 LEU A C 1
ATOM 3436 O O . LEU A 1 415 ? 8.281 -21.875 -15.742 1 97.69 415 LEU A O 1
ATOM 3440 N N . LEU A 1 416 ? 8.773 -23.359 -14.141 1 97.88 416 LEU A N 1
ATOM 3441 C CA . LEU A 1 416 ? 8.766 -24.516 -15.039 1 97.88 416 LEU A CA 1
ATOM 3442 C C . LEU A 1 416 ? 7.363 -24.766 -15.594 1 97.88 416 LEU A C 1
ATOM 3444 O O . LEU A 1 416 ? 7.207 -25.094 -16.766 1 97.88 416 LEU A O 1
ATOM 3448 N N . THR A 1 417 ? 6.363 -24.641 -14.742 1 97.88 417 THR A N 1
ATOM 3449 C CA . THR A 1 417 ? 4.977 -24.875 -15.133 1 97.88 417 THR A CA 1
ATOM 3450 C C . THR A 1 417 ? 4.586 -23.969 -16.297 1 97.88 417 THR A C 1
ATOM 3452 O O . THR A 1 417 ? 4.016 -24.422 -17.281 1 97.88 417 THR A O 1
ATOM 3455 N N . PHE A 1 418 ? 4.898 -22.703 -16.203 1 97.25 418 PHE A N 1
ATOM 3456 C CA . PHE A 1 418 ? 4.566 -21.766 -17.281 1 97.25 418 PHE A CA 1
ATOM 3457 C C . PHE A 1 418 ? 5.285 -22.141 -18.562 1 97.25 418 PHE A C 1
ATOM 3459 O O . PHE A 1 418 ? 4.703 -22.078 -19.656 1 97.25 418 PHE A O 1
ATOM 3466 N N . HIS A 1 419 ? 6.484 -22.594 -18.453 1 96.12 419 HIS A N 1
ATOM 3467 C CA . HIS A 1 419 ? 7.262 -23 -19.609 1 96.12 419 HIS A CA 1
ATOM 3468 C C . HIS A 1 419 ? 6.641 -24.219 -20.297 1 96.12 419 HIS A C 1
ATOM 3470 O O . HIS A 1 419 ? 6.461 -24.219 -21.516 1 96.12 419 HIS A O 1
ATOM 3476 N N . LEU A 1 420 ? 6.328 -25.188 -19.516 1 96.12 420 LEU A N 1
ATOM 3477 C CA . LEU A 1 420 ? 5.793 -26.438 -20.062 1 96.12 420 LEU A CA 1
ATOM 3478 C C . LEU A 1 420 ? 4.41 -26.219 -20.672 1 96.12 420 LEU A C 1
ATOM 3480 O O . LEU A 1 420 ? 4.047 -26.859 -21.656 1 96.12 420 LEU A O 1
ATOM 3484 N N . LEU A 1 421 ? 3.65 -25.297 -20.078 1 95.62 421 LEU A N 1
ATOM 3485 C CA . LEU A 1 421 ? 2.291 -25.031 -20.547 1 95.62 421 LEU A CA 1
ATOM 3486 C C . LEU A 1 421 ? 2.297 -24.125 -21.766 1 95.62 421 LEU A C 1
ATOM 3488 O O . LEU A 1 421 ? 1.28 -23.984 -22.453 1 95.62 421 LEU A O 1
ATOM 3492 N N . GLY A 1 422 ? 3.395 -23.5 -21.984 1 92.06 422 GLY A N 1
ATOM 3493 C CA . GLY A 1 422 ? 3.48 -22.578 -23.094 1 92.06 422 GLY A CA 1
ATOM 3494 C C . GLY A 1 422 ? 2.816 -21.234 -22.812 1 92.06 422 GLY A C 1
ATOM 3495 O O . GLY A 1 422 ? 2.367 -20.562 -23.734 1 92.06 422 GLY A O 1
ATOM 3496 N N . VAL A 1 423 ? 2.58 -20.953 -21.594 1 92.94 423 VAL A N 1
ATOM 3497 C CA . VAL A 1 423 ? 2.072 -19.641 -21.188 1 92.94 423 VAL A CA 1
ATOM 3498 C C . VAL A 1 423 ? 3.229 -18.656 -21.078 1 92.94 423 VAL A C 1
ATOM 3500 O O . VAL A 1 423 ? 4.273 -18.969 -20.5 1 92.94 423 VAL A O 1
ATOM 3503 N N . PRO A 1 424 ? 3.062 -17.438 -21.656 1 92.75 424 PRO A N 1
ATOM 3504 C CA . PRO A 1 424 ? 4.164 -16.469 -21.609 1 92.75 424 PRO A CA 1
ATOM 3505 C C . PRO A 1 424 ? 4.648 -16.188 -20.188 1 92.75 424 PRO A C 1
ATOM 3507 O O . PRO A 1 424 ? 3.838 -15.906 -19.312 1 92.75 424 PRO A O 1
ATOM 3510 N N . LEU A 1 425 ? 5.934 -16.266 -19.984 1 94.38 425 LEU A N 1
ATOM 3511 C CA . LEU A 1 425 ? 6.555 -16.156 -18.672 1 94.38 425 LEU A CA 1
ATOM 3512 C C . LEU A 1 425 ? 6.273 -14.789 -18.047 1 94.38 425 LEU A C 1
ATOM 3514 O O . LEU A 1 425 ? 6.109 -14.68 -16.844 1 94.38 425 LEU A O 1
ATOM 3518 N N . PRO A 1 426 ? 6.18 -13.734 -18.844 1 92.75 426 PRO A N 1
ATOM 3519 C CA . PRO A 1 426 ? 5.922 -12.414 -18.25 1 92.75 426 PRO A CA 1
ATOM 3520 C C . PRO A 1 426 ? 4.559 -12.336 -17.578 1 92.75 426 PRO A C 1
ATOM 3522 O O . PRO A 1 426 ? 4.297 -11.391 -16.828 1 92.75 426 PRO A O 1
ATOM 3525 N N . LEU A 1 427 ? 3.689 -13.289 -17.766 1 95.69 427 LEU A N 1
ATOM 3526 C CA . LEU A 1 427 ? 2.373 -13.297 -17.141 1 95.69 427 LEU A CA 1
ATOM 3527 C C . LEU A 1 427 ? 2.443 -13.883 -15.734 1 95.69 427 LEU A C 1
ATOM 3529 O O . LEU A 1 427 ? 1.499 -13.758 -14.953 1 95.69 427 LEU A O 1
ATOM 3533 N N . LEU A 1 428 ? 3.547 -14.5 -15.422 1 97.19 428 LEU A N 1
ATOM 3534 C CA . LEU A 1 428 ? 3.672 -15.242 -14.172 1 97.19 428 LEU A CA 1
ATOM 3535 C C . LEU A 1 428 ? 3.414 -14.336 -12.977 1 97.19 428 LEU A C 1
ATOM 3537 O O . LEU A 1 428 ? 2.6 -14.664 -12.109 1 97.19 428 LEU A O 1
ATOM 3541 N N . PRO A 1 429 ? 4.008 -13.102 -12.875 1 96.38 429 PRO A N 1
ATOM 3542 C CA . PRO A 1 429 ? 3.734 -12.242 -11.719 1 96.38 429 PRO A CA 1
ATOM 3543 C C . PRO A 1 429 ? 2.26 -11.867 -11.602 1 96.38 429 PRO A C 1
ATOM 3545 O O . PRO A 1 429 ? 1.716 -11.828 -10.492 1 96.38 429 PRO A O 1
ATOM 3548 N N . SER A 1 430 ? 1.634 -11.578 -12.75 1 97.31 430 SER A N 1
ATOM 3549 C CA . SER A 1 430 ? 0.227 -11.195 -12.75 1 97.31 430 SER A CA 1
ATOM 3550 C C . SER A 1 430 ? -0.664 -12.344 -12.297 1 97.31 430 SER A C 1
ATOM 3552 O O . SER A 1 430 ? -1.602 -12.141 -11.523 1 97.31 430 SER A O 1
ATOM 3554 N N . VAL A 1 431 ? -0.354 -13.5 -12.773 1 97.56 431 VAL A N 1
ATOM 3555 C CA . VAL A 1 431 ? -1.139 -14.68 -12.406 1 97.56 431 VAL A CA 1
ATOM 3556 C C . VAL A 1 431 ? -0.945 -14.984 -10.922 1 97.56 431 VAL A C 1
ATOM 3558 O O . VAL A 1 431 ? -1.903 -15.305 -10.219 1 97.56 431 VAL A O 1
ATOM 3561 N N . PHE A 1 432 ? 0.292 -14.859 -10.5 1 96.75 432 PHE A N 1
ATOM 3562 C CA . PHE A 1 432 ? 0.587 -15.055 -9.086 1 96.75 432 PHE A CA 1
ATOM 3563 C C . PHE A 1 432 ? -0.193 -14.062 -8.227 1 96.75 432 PHE A C 1
ATOM 3565 O O . PHE A 1 432 ? -0.732 -14.43 -7.184 1 96.75 432 PHE A O 1
ATOM 3572 N N . PHE A 1 433 ? -0.249 -12.844 -8.641 1 97.44 433 PHE A N 1
ATOM 3573 C CA . PHE A 1 433 ? -0.981 -11.812 -7.914 1 97.44 433 PHE A CA 1
ATOM 3574 C C . PHE A 1 433 ? -2.465 -12.148 -7.844 1 97.44 433 PHE A C 1
ATOM 3576 O O . PHE A 1 433 ? -3.066 -12.102 -6.77 1 97.44 433 PHE A O 1
ATOM 3583 N N . ILE A 1 434 ? -3.086 -12.453 -9 1 97.69 434 ILE A N 1
ATOM 3584 C CA . ILE A 1 434 ? -4.508 -12.758 -9.062 1 97.69 434 ILE A CA 1
ATOM 3585 C C . ILE A 1 434 ? -4.828 -13.93 -8.141 1 97.69 434 ILE A C 1
ATOM 3587 O O . ILE A 1 434 ? -5.812 -13.898 -7.398 1 97.69 434 ILE A O 1
ATOM 3591 N N . MET A 1 435 ? -3.955 -14.891 -8.203 1 97.5 435 MET A N 1
ATOM 3592 C CA . MET A 1 435 ? -4.133 -16.094 -7.391 1 97.5 435 MET A CA 1
ATOM 3593 C C . MET A 1 435 ? -4.039 -15.766 -5.906 1 97.5 435 MET A C 1
ATOM 3595 O O . MET A 1 435 ? -4.918 -16.125 -5.129 1 97.5 435 MET A O 1
ATOM 3599 N N . ARG A 1 436 ? -3.086 -14.984 -5.484 1 97.19 436 ARG A N 1
ATOM 3600 C CA . ARG A 1 436 ? -2.859 -14.664 -4.078 1 97.19 436 ARG A CA 1
ATOM 3601 C C . ARG A 1 436 ? -3.865 -13.633 -3.584 1 97.19 436 ARG A C 1
ATOM 3603 O O . ARG A 1 436 ? -4.172 -13.578 -2.393 1 97.19 436 ARG A O 1
ATOM 3610 N N . LEU A 1 437 ? -4.277 -12.797 -4.488 1 97.62 437 LEU A N 1
ATOM 3611 C CA . LEU A 1 437 ? -5.273 -11.797 -4.117 1 97.62 437 LEU A CA 1
ATOM 3612 C C . LEU A 1 437 ? -6.504 -12.461 -3.508 1 97.62 437 LEU A C 1
ATOM 3614 O O . LEU A 1 437 ? -7.129 -11.906 -2.602 1 97.62 437 LEU A O 1
ATOM 3618 N N . LEU A 1 438 ? -6.875 -13.656 -4.02 1 97.12 438 LEU A N 1
ATOM 3619 C CA . LEU A 1 438 ? -8.016 -14.391 -3.484 1 97.12 438 LEU A CA 1
ATOM 3620 C C . LEU A 1 438 ? -7.855 -14.633 -1.986 1 97.12 438 LEU A C 1
ATOM 3622 O O . LEU A 1 438 ? -8.758 -14.328 -1.205 1 97.12 438 LEU A O 1
ATOM 3626 N N . SER A 1 439 ? -6.723 -15.164 -1.611 1 96.56 439 SER A N 1
ATOM 3627 C CA . SER A 1 439 ? -6.473 -15.445 -0.201 1 96.56 439 SER A CA 1
ATOM 3628 C C . SER A 1 439 ? -6.406 -14.164 0.615 1 96.56 439 SER A C 1
ATOM 3630 O O . SER A 1 439 ? -6.895 -14.109 1.746 1 96.56 439 SER A O 1
ATOM 3632 N N . PHE A 1 440 ? -5.773 -13.102 0.099 1 95.81 440 PHE A N 1
ATOM 3633 C CA . PHE A 1 440 ? -5.711 -11.812 0.777 1 95.81 440 PHE A CA 1
ATOM 3634 C C . PHE A 1 440 ? -7.109 -11.312 1.119 1 95.81 440 PHE A C 1
ATOM 3636 O O . PHE A 1 440 ? -7.352 -10.844 2.232 1 95.81 440 PHE A O 1
ATOM 3643 N N . MET A 1 441 ? -7.992 -11.414 0.148 1 94.81 441 MET A N 1
ATOM 3644 C CA . MET A 1 441 ? -9.344 -10.906 0.348 1 94.81 441 MET A CA 1
ATOM 3645 C C . MET A 1 441 ? -10.102 -11.766 1.361 1 94.81 441 MET A C 1
ATOM 3647 O O . MET A 1 441 ? -10.93 -11.25 2.119 1 94.81 441 MET A O 1
ATOM 3651 N N . ALA A 1 442 ? -9.852 -13.055 1.33 1 95.12 442 ALA A N 1
ATOM 3652 C CA . ALA A 1 442 ? -10.438 -13.906 2.359 1 95.12 442 ALA A CA 1
ATOM 3653 C C . ALA A 1 442 ? -9.953 -13.508 3.748 1 95.12 442 ALA A C 1
ATOM 3655 O O . ALA A 1 442 ? -10.742 -13.438 4.691 1 95.12 442 ALA A O 1
ATOM 3656 N N . HIS A 1 443 ? -8.656 -13.25 3.914 1 93 443 HIS A N 1
ATOM 3657 C CA . HIS A 1 443 ? -8.078 -12.805 5.18 1 93 443 HIS A CA 1
ATOM 3658 C C . HIS A 1 443 ? -8.641 -11.453 5.59 1 93 443 HIS A C 1
ATOM 3660 O O . HIS A 1 443 ? -8.844 -11.195 6.781 1 93 443 HIS A O 1
ATOM 3666 N N . ARG A 1 444 ? -8.789 -10.609 4.621 1 91.19 444 ARG A N 1
ATOM 3667 C CA . ARG A 1 444 ? -9.406 -9.32 4.895 1 91.19 444 ARG A CA 1
ATOM 3668 C C . ARG A 1 444 ? -10.789 -9.492 5.5 1 91.19 444 ARG A C 1
ATOM 3670 O O . ARG A 1 444 ? -11.133 -8.828 6.484 1 91.19 444 ARG A O 1
ATOM 3677 N N . GLN A 1 445 ? -11.594 -10.336 4.836 1 88.75 445 GLN A N 1
ATOM 3678 C CA . GLN A 1 445 ? -12.953 -10.578 5.324 1 88.75 445 GLN A CA 1
ATOM 3679 C C . GLN A 1 445 ? -12.93 -11.133 6.746 1 88.75 445 GLN A C 1
ATOM 3681 O O . GLN A 1 445 ? -13.758 -10.758 7.578 1 88.75 445 GLN A O 1
ATOM 3686 N N . GLU A 1 446 ? -11.992 -11.992 6.938 1 87.81 446 GLU A N 1
ATOM 3687 C CA . GLU A 1 446 ? -11.844 -12.547 8.281 1 87.81 446 GLU A CA 1
ATOM 3688 C C . GLU A 1 446 ? -11.5 -11.461 9.289 1 87.81 446 GLU A C 1
ATOM 3690 O O . GLU A 1 446 ? -12.039 -11.453 10.406 1 87.81 446 GLU A O 1
ATOM 3695 N N . GLN A 1 447 ? -10.602 -10.609 8.93 1 85.5 447 GLN A N 1
ATOM 3696 C CA . GLN A 1 447 ? -10.164 -9.539 9.82 1 85.5 447 GLN A CA 1
ATOM 3697 C C . GLN A 1 447 ? -11.312 -8.57 10.125 1 85.5 447 GLN A C 1
ATOM 3699 O O . GLN A 1 447 ? -11.477 -8.141 11.266 1 85.5 447 GLN A O 1
ATOM 3704 N N . ILE A 1 448 ? -12.047 -8.203 9.125 1 82.31 448 ILE A N 1
ATOM 3705 C CA . ILE A 1 448 ? -13.156 -7.27 9.289 1 82.31 448 ILE A CA 1
ATOM 3706 C C . ILE A 1 448 ? -14.219 -7.883 10.203 1 82.31 448 ILE A C 1
ATOM 3708 O O . ILE A 1 448 ? -14.797 -7.195 11.039 1 82.31 448 ILE A O 1
ATOM 3712 N N . THR A 1 449 ? -14.492 -9.148 10.008 1 79.75 449 THR A N 1
ATOM 3713 C CA . THR A 1 449 ? -15.516 -9.836 10.781 1 79.75 449 THR A CA 1
ATOM 3714 C C . THR A 1 449 ? -15.086 -9.984 12.234 1 79.75 449 THR A C 1
ATOM 3716 O O . THR A 1 449 ? -15.898 -9.836 13.148 1 79.75 449 THR A O 1
ATOM 3719 N N . ASN A 1 450 ? -13.867 -10.32 12.484 1 75.44 450 ASN A N 1
ATOM 3720 C CA . ASN A 1 450 ? -13.359 -10.531 13.836 1 75.44 450 ASN A CA 1
ATOM 3721 C C . ASN A 1 450 ? -13.055 -9.211 14.531 1 75.44 450 ASN A C 1
ATOM 3723 O O . ASN A 1 450 ? -13.141 -9.117 15.758 1 75.44 450 ASN A O 1
ATOM 3727 N N . ASN A 1 451 ? -12.703 -8.18 13.859 1 67.62 451 ASN A N 1
ATOM 3728 C CA . ASN A 1 451 ? -12.406 -6.812 14.266 1 67.62 451 ASN A CA 1
ATOM 3729 C C . ASN A 1 451 ? -11.438 -6.773 15.445 1 67.62 451 ASN A C 1
ATOM 3731 O O . ASN A 1 451 ? -11.578 -5.941 16.344 1 67.62 451 ASN A O 1
ATOM 3735 N N . LYS A 1 452 ? -10.664 -7.828 15.664 1 64.69 452 LYS A N 1
ATOM 3736 C CA . LYS A 1 452 ? -9.633 -7.789 16.688 1 64.69 452 LYS A CA 1
ATOM 3737 C C . LYS A 1 452 ? -8.453 -6.914 16.266 1 64.69 452 LYS A C 1
ATOM 3739 O O . LYS A 1 452 ? -7.961 -7.035 15.141 1 64.69 452 LYS A O 1
ATOM 3744 N N . LEU A 1 453 ? -8.164 -5.902 17.062 1 62.12 453 LEU A N 1
ATOM 3745 C CA . LEU A 1 453 ? -7.148 -4.918 16.719 1 62.12 453 LEU A CA 1
ATOM 3746 C C . LEU A 1 453 ? -5.801 -5.289 17.328 1 62.12 453 LEU A C 1
ATOM 3748 O O . LEU A 1 453 ? -5.742 -5.785 18.453 1 62.12 453 LEU A O 1
ATOM 3752 N N . VAL A 1 454 ? -4.812 -5.352 16.516 1 64.62 454 VAL A N 1
ATOM 3753 C CA . VAL A 1 454 ? -3.445 -5.43 17.016 1 64.62 454 VAL A CA 1
ATOM 3754 C C . VAL A 1 454 ? -2.984 -4.051 17.484 1 64.62 454 VAL A C 1
ATOM 3756 O O . VAL A 1 454 ? -3.244 -3.045 16.828 1 64.62 454 VAL A O 1
ATOM 3759 N N . LYS A 1 455 ? -2.539 -3.996 18.719 1 65.25 455 LYS A N 1
ATOM 3760 C CA . LYS A 1 455 ? -1.996 -2.734 19.219 1 65.25 455 LYS A CA 1
ATOM 3761 C C . LYS A 1 455 ? -0.504 -2.621 18.922 1 65.25 455 LYS A C 1
ATOM 3763 O O . LYS A 1 455 ? 0.21 -3.625 18.906 1 65.25 455 LYS A O 1
ATOM 3768 N N . TYR A 1 456 ? -0.085 -1.429 18.562 1 68.06 456 TYR A N 1
ATOM 3769 C CA . TYR A 1 456 ? 1.308 -1.169 18.219 1 68.06 456 TYR A CA 1
ATOM 3770 C C . TYR A 1 456 ? 1.923 -0.144 19.156 1 68.06 456 TYR A C 1
ATOM 3772 O O . TYR A 1 456 ? 1.242 0.779 19.609 1 68.06 456 TYR A O 1
ATOM 3780 N N . ALA A 1 457 ? 3.148 -0.429 19.625 1 65.06 457 ALA A N 1
ATOM 3781 C CA . ALA A 1 457 ? 3.859 0.522 20.469 1 65.06 457 ALA A CA 1
ATOM 3782 C C . ALA A 1 457 ? 5.348 0.546 20.141 1 65.06 457 ALA A C 1
ATOM 3784 O O . ALA A 1 457 ? 5.859 -0.355 19.469 1 65.06 457 ALA A O 1
ATOM 3785 N N . GLY A 1 458 ? 5.977 1.651 20.453 1 62.94 458 GLY A N 1
ATOM 3786 C CA . GLY A 1 458 ? 7.406 1.798 20.219 1 62.94 458 GLY A CA 1
ATOM 3787 C C . GLY A 1 458 ? 8.219 1.886 21.484 1 62.94 458 GLY A C 1
ATOM 3788 O O . GLY A 1 458 ? 7.73 2.383 22.516 1 62.94 458 GLY A O 1
ATOM 3789 N N . VAL A 1 459 ? 9.359 1.262 21.453 1 64.38 459 VAL A N 1
ATOM 3790 C CA . VAL A 1 459 ? 10.359 1.433 22.5 1 64.38 459 VAL A CA 1
ATOM 3791 C C . VAL A 1 459 ? 11.469 2.369 22 1 64.38 459 VAL A C 1
ATOM 3793 O O . VAL A 1 459 ? 12.102 2.107 20.984 1 64.38 459 VAL A O 1
ATOM 3796 N N . TYR A 1 460 ? 11.656 3.465 22.719 1 62.69 460 TYR A N 1
ATOM 3797 C CA . TYR A 1 460 ? 12.633 4.461 22.297 1 62.69 460 TYR A CA 1
ATOM 3798 C C . TYR A 1 460 ? 14.047 4.039 22.688 1 62.69 460 TYR A C 1
ATOM 3800 O O . TYR A 1 460 ? 14.305 3.723 23.859 1 62.69 460 TYR A O 1
ATOM 3808 N N . VAL A 1 461 ? 14.969 3.998 21.766 1 70.44 461 VAL A N 1
ATOM 3809 C CA . VAL A 1 461 ? 16.344 3.586 22 1 70.44 461 VAL A CA 1
ATOM 3810 C C . VAL A 1 461 ? 17.297 4.668 21.516 1 70.44 461 VAL A C 1
ATOM 3812 O O . VAL A 1 461 ? 18.5 4.414 21.328 1 70.44 461 VAL A O 1
ATOM 3815 N N . GLY A 1 462 ? 16.781 5.906 21.281 1 72.88 462 GLY A N 1
ATOM 3816 C CA . GLY A 1 462 ? 17.594 6.984 20.75 1 72.88 462 GLY A CA 1
ATOM 3817 C C . GLY A 1 462 ? 18.266 7.82 21.812 1 72.88 462 GLY A C 1
ATOM 3818 O O . GLY A 1 462 ? 18.422 7.363 22.953 1 72.88 462 GLY A O 1
ATOM 3819 N N . VAL A 1 463 ? 18.781 9.031 21.422 1 73.06 463 VAL A N 1
ATOM 3820 C CA . VAL A 1 463 ? 19.484 9.969 22.297 1 73.06 463 VAL A CA 1
ATOM 3821 C C . VAL A 1 463 ? 18.547 10.453 23.406 1 73.06 463 VAL A C 1
ATOM 3823 O O . VAL A 1 463 ? 17.375 10.742 23.141 1 73.06 463 VAL A O 1
ATOM 3826 N N . PRO A 1 464 ? 18.953 10.406 24.594 1 68.88 464 PRO A N 1
ATOM 3827 C CA . PRO A 1 464 ? 18.094 10.906 25.688 1 68.88 464 PRO A CA 1
ATOM 3828 C C . PRO A 1 464 ? 17.688 12.367 25.484 1 68.88 464 PRO A C 1
ATOM 3830 O O . PRO A 1 464 ? 18.359 13.109 24.766 1 68.88 464 PRO A O 1
ATOM 3833 N N . PRO A 1 465 ? 16.594 12.695 26.078 1 72.56 465 PRO A N 1
ATOM 3834 C CA . PRO A 1 465 ? 16.125 14.078 25.953 1 72.56 465 PRO A CA 1
ATOM 3835 C C . PRO A 1 465 ? 17.203 15.102 26.328 1 72.56 465 PRO A C 1
ATOM 3837 O O . PRO A 1 465 ? 17.891 14.93 27.344 1 72.56 465 PRO A O 1
ATOM 3840 N N . ARG A 1 466 ? 17.609 15.969 25.391 1 68.12 466 ARG A N 1
ATOM 3841 C CA . ARG A 1 466 ? 18.594 17.016 25.641 1 68.12 466 ARG A CA 1
ATOM 3842 C C . ARG A 1 466 ? 18 18.391 25.297 1 68.12 466 ARG A C 1
ATOM 3844 O O . ARG A 1 466 ? 17.031 18.484 24.547 1 68.12 466 ARG A O 1
ATOM 3851 N N . GLY A 1 467 ? 18.25 19.453 26.109 1 58.09 467 GLY A N 1
ATOM 3852 C CA . GLY A 1 467 ? 17.828 20.812 25.781 1 58.09 467 GLY A CA 1
ATOM 3853 C C . GLY A 1 467 ? 18.375 21.281 24.438 1 58.09 467 GLY A C 1
ATOM 3854 O O . GLY A 1 467 ? 19.203 20.609 23.828 1 58.09 467 GLY A O 1
ATOM 3855 N N . PHE A 1 468 ? 17.703 22.141 23.781 1 53.91 468 PHE A N 1
ATOM 3856 C CA . PHE A 1 468 ? 18.047 22.688 22.469 1 53.91 468 PHE A CA 1
ATOM 3857 C C . PHE A 1 468 ? 19.484 23.203 22.453 1 53.91 468 PHE A C 1
ATOM 3859 O O . PHE A 1 468 ? 19.734 24.328 22.922 1 53.91 468 PHE A O 1
ATOM 3866 N N . HIS A 1 469 ? 20.531 22.688 22.953 1 45.69 469 HIS A N 1
ATOM 3867 C CA . HIS A 1 469 ? 21.828 23.312 22.672 1 45.69 469 HIS A CA 1
ATOM 3868 C C . HIS A 1 469 ? 22.141 23.25 21.188 1 45.69 469 HIS A C 1
ATOM 3870 O O . HIS A 1 469 ? 22.5 22.188 20.672 1 45.69 469 HIS A O 1
ATOM 3876 N N . MET A 1 470 ? 21.438 23.969 20.453 1 43.97 470 MET A N 1
ATOM 3877 C CA . MET A 1 470 ? 21.859 24.109 19.062 1 43.97 470 MET A CA 1
ATOM 3878 C C . MET A 1 470 ? 23.344 24.469 18.969 1 43.97 470 MET A C 1
ATOM 3880 O O . MET A 1 470 ? 23.797 25.422 19.609 1 43.97 470 MET A O 1
ATOM 3884 N N . GLN A 1 471 ? 24.344 23.781 19.062 1 37.31 471 GLN A N 1
ATOM 3885 C CA . GLN A 1 471 ? 25.656 24.344 18.781 1 37.31 471 GLN A CA 1
ATOM 3886 C C . GLN A 1 471 ? 25.578 25.359 17.641 1 37.31 471 GLN A C 1
ATOM 3888 O O . GLN A 1 471 ? 25.109 25.047 16.547 1 37.31 471 GLN A O 1
ATOM 3893 N N . PRO A 1 472 ? 25.453 26.781 17.984 1 34.56 472 PRO A N 1
ATOM 3894 C CA . PRO A 1 472 ? 25.688 27.781 16.938 1 34.56 472 PRO A CA 1
ATOM 3895 C C . PRO A 1 472 ? 26.875 27.422 16.047 1 34.56 472 PRO A C 1
ATOM 3897 O O . PRO A 1 472 ? 27.969 27.109 16.547 1 34.56 472 PRO A O 1
ATOM 3900 N N . LEU A 1 473 ? 26.859 26.781 15.031 1 34.5 473 LEU A N 1
ATOM 3901 C CA . LEU A 1 473 ? 28.062 26.953 14.227 1 34.5 473 LEU A CA 1
ATOM 3902 C C . LEU A 1 473 ? 28.531 28.406 14.258 1 34.5 473 LEU A C 1
ATOM 3904 O O . LEU A 1 473 ? 27.719 29.328 14.32 1 34.5 473 LEU A O 1
ATOM 3908 N N . HIS A 1 474 ? 29.875 28.797 14.609 1 31.67 474 HIS A N 1
ATOM 3909 C CA . HIS A 1 474 ? 30.703 30 14.5 1 31.67 474 HIS A CA 1
ATOM 3910 C C . HIS A 1 474 ? 30.359 30.797 13.25 1 31.67 474 HIS A C 1
ATOM 3912 O O . HIS A 1 474 ? 30.516 30.312 12.125 1 31.67 474 HIS A O 1
ATOM 3918 N N . ARG A 1 475 ? 29.438 31.75 13.25 1 30.25 475 ARG A N 1
ATOM 3919 C CA . ARG A 1 475 ? 29.562 32.875 12.352 1 30.25 475 ARG A CA 1
ATOM 3920 C C . ARG A 1 475 ? 30.906 33.594 12.547 1 30.25 475 ARG A C 1
ATOM 3922 O O . ARG A 1 475 ? 31.172 34.125 13.625 1 30.25 475 ARG A O 1
ATOM 3929 N N . GLY A 1 476 ? 32.062 33.094 12.062 1 27.36 476 GLY A N 1
ATOM 3930 C CA . GLY A 1 476 ? 33.375 33.688 12.078 1 27.36 476 GLY A CA 1
ATOM 3931 C C . GLY A 1 476 ? 33.344 35.188 11.758 1 27.36 476 GLY A C 1
ATOM 3932 O O . GLY A 1 476 ? 32.938 35.594 10.664 1 27.36 476 GLY A O 1
ATOM 3933 N N . ALA A 1 477 ? 33.094 36.125 12.734 1 27.47 477 ALA A N 1
ATOM 3934 C CA . ALA A 1 477 ? 33.531 37.5 12.766 1 27.47 477 ALA A CA 1
ATOM 3935 C C . ALA A 1 477 ? 35.031 37.594 12.508 1 27.47 477 ALA A C 1
ATOM 3937 O O . ALA A 1 477 ? 35.844 37.062 13.273 1 27.47 477 ALA A O 1
ATOM 3938 N N . THR A 1 478 ? 35.594 37.688 11.227 1 25.83 478 THR A N 1
ATOM 3939 C CA . THR A 1 478 ? 36.875 38.25 10.891 1 25.83 478 THR A CA 1
ATOM 3940 C C . THR A 1 478 ? 37.094 39.594 11.625 1 25.83 478 THR A C 1
ATOM 3942 O O . THR A 1 478 ? 36.281 40.5 11.523 1 25.83 478 THR A O 1
ATOM 3945 N N . SER A 1 479 ? 37.656 39.531 12.836 1 22.44 479 SER A N 1
ATOM 3946 C CA . SER A 1 479 ? 38.312 40.719 13.406 1 22.44 479 SER A CA 1
ATOM 3947 C C . SER A 1 479 ? 39.188 41.406 12.375 1 22.44 479 SER A C 1
ATOM 3949 O O . SER A 1 479 ? 39.781 40.75 11.516 1 22.44 479 SER A O 1
ATOM 3951 N N . PRO A 1 480 ? 39.094 42.719 12.195 1 28.19 480 PRO A N 1
ATOM 3952 C CA . PRO A 1 480 ? 40 43.625 11.453 1 28.19 480 PRO A CA 1
ATOM 3953 C C . PRO A 1 480 ? 41.469 43.406 11.82 1 28.19 480 PRO A C 1
ATOM 3955 O O . PRO A 1 480 ? 41.812 43.5 12.992 1 28.19 480 PRO A O 1
ATOM 3958 N N . HIS A 1 481 ? 42.219 42.312 11.477 1 20.38 481 HIS A N 1
ATOM 3959 C CA . HIS A 1 481 ? 43.531 42.906 11.227 1 20.38 481 HIS A CA 1
ATOM 3960 C C . HIS A 1 481 ? 43.562 43.656 9.914 1 20.38 481 HIS A C 1
ATOM 3962 O O . HIS A 1 481 ? 42.906 43.281 8.938 1 20.38 481 HIS A O 1
ATOM 3968 N N . MET B 1 1 ? 8.125 9.227 52.25 1 18.44 1 MET B N 1
ATOM 3969 C CA . MET B 1 1 ? 9.328 8.422 52.469 1 18.44 1 MET B CA 1
ATOM 3970 C C . MET B 1 1 ? 9.641 7.594 51.219 1 18.44 1 MET B C 1
ATOM 3972 O O . MET B 1 1 ? 8.805 6.793 50.781 1 18.44 1 MET B O 1
ATOM 3976 N N . ARG B 1 2 ? 10.719 8.055 50.281 1 18.81 2 ARG B N 1
ATOM 3977 C CA . ARG B 1 2 ? 11.062 8.125 48.875 1 18.81 2 ARG B CA 1
ATOM 3978 C C . ARG B 1 2 ? 11.852 6.887 48.438 1 18.81 2 ARG B C 1
ATOM 3980 O O . ARG B 1 2 ? 12.852 7 47.719 1 18.81 2 ARG B O 1
ATOM 3987 N N . SER B 1 3 ? 11.664 5.699 48.969 1 17.97 3 SER B N 1
ATOM 3988 C CA . SER B 1 3 ? 12.656 4.637 49.094 1 17.97 3 SER B CA 1
ATOM 3989 C C . SER B 1 3 ? 12.938 4.004 47.719 1 17.97 3 SER B C 1
ATOM 3991 O O . SER B 1 3 ? 12.008 3.623 47 1 17.97 3 SER B O 1
ATOM 3993 N N . LEU B 1 4 ? 14.148 4.316 47.094 1 18.91 4 LEU B N 1
ATOM 3994 C CA . LEU B 1 4 ? 14.859 3.969 45.875 1 18.91 4 LEU B CA 1
ATOM 3995 C C . LEU B 1 4 ? 15.242 2.494 45.875 1 18.91 4 LEU B C 1
ATOM 3997 O O . LEU B 1 4 ? 16.125 2.074 46.625 1 18.91 4 LEU B O 1
ATOM 4001 N N . LYS B 1 5 ? 14.461 1.521 46.094 1 18.72 5 LYS B N 1
ATOM 4002 C CA . LYS B 1 5 ? 15.07 0.248 46.469 1 18.72 5 LYS B CA 1
ATOM 4003 C C . LYS B 1 5 ? 15.867 -0.346 45.312 1 18.72 5 LYS B C 1
ATOM 4005 O O . LYS B 1 5 ? 15.383 -0.388 44.188 1 18.72 5 LYS B O 1
ATOM 4010 N N . ARG B 1 6 ? 17.156 -0.412 45.406 1 18.45 6 ARG B N 1
ATOM 4011 C CA . ARG B 1 6 ? 18.297 -0.883 44.594 1 18.45 6 ARG B CA 1
ATOM 4012 C C . ARG B 1 6 ? 18.156 -2.367 44.281 1 18.45 6 ARG B C 1
ATOM 4014 O O . ARG B 1 6 ? 18.875 -2.893 43.438 1 18.45 6 ARG B O 1
ATOM 4021 N N . ALA B 1 7 ? 17.203 -3.062 44.156 1 20.38 7 ALA B N 1
ATOM 4022 C CA . ALA B 1 7 ? 17.531 -4.457 44.438 1 20.38 7 ALA B CA 1
ATOM 4023 C C . ALA B 1 7 ? 18.672 -4.941 43.531 1 20.38 7 ALA B C 1
ATOM 4025 O O . ALA B 1 7 ? 18.812 -4.461 42.406 1 20.38 7 ALA B O 1
ATOM 4026 N N . LEU B 1 8 ? 19.859 -5.496 44.094 1 18.94 8 LEU B N 1
ATOM 4027 C CA . LEU B 1 8 ? 21.062 -6.242 43.781 1 18.94 8 LEU B CA 1
ATOM 4028 C C . LEU B 1 8 ? 20.781 -7.289 42.719 1 18.94 8 LEU B C 1
ATOM 4030 O O . LEU B 1 8 ? 19.781 -7.996 42.781 1 18.94 8 LEU B O 1
ATOM 4034 N N . PRO B 1 9 ? 21.188 -7.289 41.375 1 19.78 9 PRO B N 1
ATOM 4035 C CA . PRO B 1 9 ? 21.484 -8.594 40.781 1 19.78 9 PRO B CA 1
ATOM 4036 C C . PRO B 1 9 ? 22.609 -9.328 41.5 1 19.78 9 PRO B C 1
ATOM 4038 O O . PRO B 1 9 ? 23.531 -8.695 42.031 1 19.78 9 PRO B O 1
ATOM 4041 N N . THR B 1 10 ? 22.406 -10.57 42.219 1 18.8 10 THR B N 1
ATOM 4042 C CA . THR B 1 10 ? 22.391 -12.008 42 1 18.8 10 THR B CA 1
ATOM 4043 C C . THR B 1 10 ? 22.578 -12.32 40.5 1 18.8 10 THR B C 1
ATOM 4045 O O . THR B 1 10 ? 22.578 -13.492 40.125 1 18.8 10 THR B O 1
ATOM 4048 N N . THR B 1 11 ? 23 -11.992 39.219 1 21.64 11 THR B N 1
ATOM 4049 C CA . THR B 1 11 ? 24.203 -12.711 38.812 1 21.64 11 THR B CA 1
ATOM 4050 C C . THR B 1 11 ? 25.453 -12.039 39.375 1 21.64 11 THR B C 1
ATOM 4052 O O . THR B 1 11 ? 25.547 -10.812 39.406 1 21.64 11 THR B O 1
ATOM 4055 N N . ARG B 1 12 ? 26.25 -12.164 40.25 1 22.16 12 ARG B N 1
ATOM 4056 C CA . ARG B 1 12 ? 26.953 -11.102 40.969 1 22.16 12 ARG B CA 1
ATOM 4057 C C . ARG B 1 12 ? 27.844 -10.305 40.031 1 22.16 12 ARG B C 1
ATOM 4059 O O . ARG B 1 12 ? 28.281 -9.203 40.344 1 22.16 12 ARG B O 1
ATOM 4066 N N . GLY B 1 13 ? 28.5 -10.898 38.969 1 21.23 13 GLY B N 1
ATOM 4067 C CA . GLY B 1 13 ? 29.906 -10.758 38.594 1 21.23 13 GLY B CA 1
ATOM 4068 C C . GLY B 1 13 ? 30.234 -9.391 38.031 1 21.23 13 GLY B C 1
ATOM 4069 O O . GLY B 1 13 ? 29.359 -8.719 37.469 1 21.23 13 GLY B O 1
ATOM 4070 N N . ARG B 1 14 ? 31.312 -8.57 38.469 1 22.56 14 ARG B N 1
ATOM 4071 C CA . ARG B 1 14 ? 31.938 -7.258 38.406 1 22.56 14 ARG B CA 1
ATOM 4072 C C . ARG B 1 14 ? 32.312 -6.918 36.969 1 22.56 14 ARG B C 1
ATOM 4074 O O . ARG B 1 14 ? 32.938 -5.902 36.688 1 22.56 14 ARG B O 1
ATOM 4081 N N . GLU B 1 15 ? 32.5 -7.84 36.062 1 22.86 15 GLU B N 1
ATOM 4082 C CA . GLU B 1 15 ? 33.25 -7.301 34.938 1 22.86 15 GLU B CA 1
ATOM 4083 C C . GLU B 1 15 ? 32.562 -6.098 34.312 1 22.86 15 GLU B C 1
ATOM 4085 O O . GLU B 1 15 ? 31.328 -6.035 34.312 1 22.86 15 GLU B O 1
ATOM 4090 N N . PHE B 1 16 ? 33.156 -4.879 34.281 1 23.41 16 PHE B N 1
ATOM 4091 C CA . PHE B 1 16 ? 32.875 -3.492 33.938 1 23.41 16 PHE B CA 1
ATOM 4092 C C . PHE B 1 16 ? 32.156 -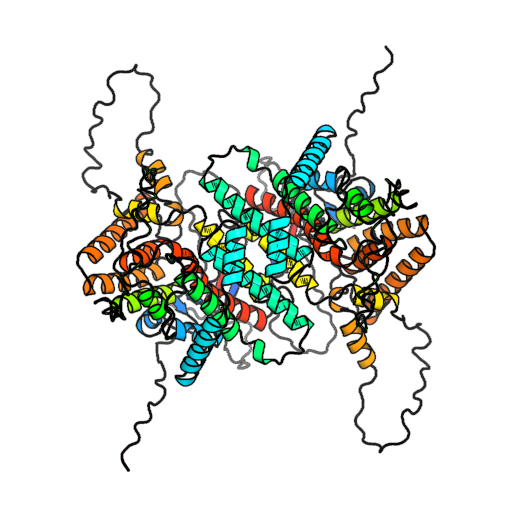3.395 32.594 1 23.41 16 PHE B C 1
ATOM 4094 O O . PHE B 1 16 ? 32.812 -3.371 31.562 1 23.41 16 PHE B O 1
ATOM 4101 N N . HIS B 1 17 ? 31.375 -4.324 32.312 1 22.97 17 HIS B N 1
ATOM 4102 C CA . HIS B 1 17 ? 30.797 -4.281 30.969 1 22.97 17 HIS B CA 1
ATOM 4103 C C . HIS B 1 17 ? 30.016 -2.988 30.75 1 22.97 17 HIS B C 1
ATOM 4105 O O . HIS B 1 17 ? 29.297 -2.535 31.641 1 22.97 17 HIS B O 1
ATOM 4111 N N . LEU B 1 18 ? 30.625 -2.029 29.922 1 24.95 18 LEU B N 1
ATOM 4112 C CA . LEU B 1 18 ? 30.062 -0.69 29.75 1 24.95 18 LEU B CA 1
ATOM 4113 C C . LEU B 1 18 ? 28.547 -0.733 29.719 1 24.95 18 LEU B C 1
ATOM 4115 O O . LEU B 1 18 ? 27.953 -1.544 29 1 24.95 18 LEU B O 1
ATOM 4119 N N . PRO B 1 19 ? 27.859 -0.316 30.828 1 25.45 19 PRO B N 1
ATOM 4120 C CA . PRO B 1 19 ? 26.438 -0.319 31.188 1 25.45 19 PRO B CA 1
ATOM 4121 C C . PRO B 1 19 ? 25.562 0.335 30.109 1 25.45 19 PRO B C 1
ATOM 4123 O O . PRO B 1 19 ? 24.438 0.777 30.406 1 25.45 19 PRO B O 1
ATOM 4126 N N . ASN B 1 20 ? 26.203 0.77 28.938 1 25.41 20 ASN B N 1
ATOM 4127 C CA . ASN B 1 20 ? 25.312 1.586 28.125 1 25.41 20 ASN B CA 1
ATOM 4128 C C . ASN B 1 20 ? 23.984 0.872 27.859 1 25.41 20 ASN B C 1
ATOM 4130 O O . ASN B 1 20 ? 23.875 0.108 26.891 1 25.41 20 ASN B O 1
ATOM 4134 N N . ASN B 1 21 ? 23.469 0.386 28.875 1 23.97 21 ASN B N 1
ATOM 4135 C CA . ASN B 1 21 ? 22.188 -0.326 28.844 1 23.97 21 ASN B CA 1
ATOM 4136 C C . ASN B 1 21 ? 21.078 0.537 28.234 1 23.97 21 ASN B C 1
ATOM 4138 O O . ASN B 1 21 ? 20.797 1.628 28.734 1 23.97 21 ASN B O 1
ATOM 4142 N N . PRO B 1 22 ? 20.859 0.513 26.969 1 24.41 22 PRO B N 1
ATOM 4143 C CA . PRO B 1 22 ? 19.75 1.333 26.469 1 24.41 22 PRO B CA 1
ATOM 4144 C C . PRO B 1 22 ? 18.484 1.206 27.297 1 24.41 22 PRO B C 1
ATOM 4146 O O . PRO B 1 22 ? 18.203 0.133 27.844 1 24.41 22 PRO B O 1
ATOM 4149 N N . VAL B 1 23 ? 18.219 2.174 28.234 1 25.14 23 VAL B N 1
ATOM 4150 C CA . VAL B 1 23 ? 17 2.305 29.031 1 25.14 23 VAL B CA 1
ATOM 4151 C C . VAL B 1 23 ? 15.781 2.141 28.141 1 25.14 23 VAL B C 1
ATOM 4153 O O . VAL B 1 23 ? 15.648 2.816 27.125 1 25.14 23 VAL B O 1
ATOM 4156 N N . TYR B 1 24 ? 15.234 0.974 28.125 1 24.66 24 TYR B N 1
ATOM 4157 C CA . TYR B 1 24 ? 13.984 0.67 27.422 1 24.66 24 TYR B CA 1
ATOM 4158 C C . TYR B 1 24 ? 12.797 1.29 28.141 1 24.66 24 TYR B C 1
ATOM 4160 O O . TYR B 1 24 ? 12.648 1.146 29.359 1 24.66 24 TYR B O 1
ATOM 4168 N N . LEU B 1 25 ? 12.445 2.508 27.906 1 24.22 25 LEU B N 1
ATOM 4169 C CA . LEU B 1 25 ? 11.219 3.064 28.469 1 24.22 25 LEU B CA 1
ATOM 4170 C C . LEU B 1 25 ? 9.992 2.521 27.75 1 24.22 25 LEU B C 1
ATOM 4172 O O . LEU B 1 25 ? 9.883 2.637 26.531 1 24.22 25 LEU B O 1
ATOM 4176 N N . ILE B 1 26 ? 9.445 1.478 28.297 1 26.3 26 ILE B N 1
ATOM 4177 C CA . ILE B 1 26 ? 8.234 0.882 27.75 1 26.3 26 ILE B CA 1
ATOM 4178 C C . ILE B 1 26 ? 7.012 1.628 28.266 1 26.3 26 ILE B C 1
ATOM 4180 O O . ILE B 1 26 ? 6.844 1.785 29.484 1 26.3 26 ILE B O 1
ATOM 4184 N N . ARG B 1 27 ? 6.422 2.475 27.578 1 27.12 27 ARG B N 1
ATOM 4185 C CA . ARG B 1 27 ? 5.133 2.996 28.016 1 27.12 27 ARG B CA 1
ATOM 4186 C C . ARG B 1 27 ? 4.074 1.898 28.031 1 27.12 27 ARG B C 1
ATOM 4188 O O . ARG B 1 27 ? 3.795 1.281 27.016 1 27.12 27 ARG B O 1
ATOM 4195 N N . ARG B 1 28 ? 3.807 1.381 29.219 1 25.86 28 ARG B N 1
ATOM 4196 C CA . ARG B 1 28 ? 2.732 0.412 29.406 1 25.86 28 ARG B CA 1
ATOM 4197 C C . ARG B 1 28 ? 1.369 1.097 29.391 1 25.86 28 ARG B C 1
ATOM 4199 O O . ARG B 1 28 ? 1.142 2.055 30.125 1 25.86 28 ARG B O 1
ATOM 4206 N N . HIS B 1 29 ? 0.652 1.163 28.297 1 25.92 29 HIS B N 1
ATOM 4207 C CA . HIS B 1 29 ? -0.733 1.614 28.375 1 25.92 29 HIS B CA 1
ATOM 4208 C C . HIS B 1 29 ? -1.571 0.674 29.234 1 25.92 29 HIS B C 1
ATOM 4210 O O . HIS B 1 29 ? -1.593 -0.536 29 1 25.92 29 HIS B O 1
ATOM 4216 N N . SER B 1 30 ? -1.729 1.034 30.5 1 26.08 30 SER B N 1
ATOM 4217 C CA . SER B 1 30 ? -2.643 0.33 31.391 1 26.08 30 SER B CA 1
ATOM 4218 C C . SER B 1 30 ? -4.094 0.536 30.969 1 26.08 30 SER B C 1
ATOM 4220 O O . SER B 1 30 ? -4.547 1.672 30.812 1 26.08 30 SER B O 1
ATOM 4222 N N . TYR B 1 31 ? -4.711 -0.275 30.172 1 26.33 31 TYR B N 1
ATOM 4223 C CA . TYR B 1 31 ? -6.164 -0.225 30.031 1 26.33 31 TYR B CA 1
ATOM 4224 C C . TYR B 1 31 ? -6.836 -0.4 31.391 1 26.33 31 TYR B C 1
ATOM 4226 O O . TYR B 1 31 ? -6.574 -1.373 32.094 1 26.33 31 TYR B O 1
ATOM 4234 N N . HIS B 1 32 ? -7.168 0.672 32.031 1 25.53 32 HIS B N 1
ATOM 4235 C CA . HIS B 1 32 ? -8 0.642 33.219 1 25.53 32 HIS B CA 1
ATOM 4236 C C . HIS B 1 32 ? -9.367 0.033 32.906 1 25.53 32 HIS B C 1
ATOM 4238 O O . HIS B 1 32 ? -10.039 0.436 31.969 1 25.53 32 HIS B O 1
ATOM 4244 N N . LEU B 1 33 ? -9.656 -1.109 33.406 1 26.53 33 LEU B N 1
ATOM 4245 C CA . LEU B 1 33 ? -10.977 -1.701 33.625 1 26.53 33 LEU B CA 1
ATOM 4246 C C . LEU B 1 33 ? -11.883 -0.753 34.375 1 26.53 33 LEU B C 1
ATOM 4248 O O . LEU B 1 33 ? -11.555 -0.344 35.5 1 26.53 33 LEU B O 1
ATOM 4252 N N . HIS B 1 34 ? -12.617 0.028 33.75 1 26.48 34 HIS B N 1
ATOM 4253 C CA . HIS B 1 34 ? -13.641 0.707 34.531 1 26.48 34 HIS B CA 1
ATOM 4254 C C . HIS B 1 34 ? -14.383 -0.275 35.438 1 26.48 34 HIS B C 1
ATOM 4256 O O . HIS B 1 34 ? -14.773 -1.357 34.969 1 26.48 34 HIS B O 1
ATOM 4262 N N . LYS B 1 35 ? -14.352 -0.165 36.75 1 25.66 35 LYS B N 1
ATOM 4263 C CA . LYS B 1 35 ? -14.984 -0.845 37.844 1 25.66 35 LYS B CA 1
ATOM 4264 C C . LYS B 1 35 ? -16.5 -0.733 37.781 1 25.66 35 LYS B C 1
ATOM 4266 O O . LYS B 1 35 ? -17.203 -1.08 38.719 1 25.66 35 LYS B O 1
ATOM 4271 N N . ASN B 1 36 ? -17.156 0.066 37 1 27.09 36 ASN B N 1
ATOM 4272 C CA . ASN B 1 36 ? -18.578 -0.025 37.312 1 27.09 36 ASN B CA 1
ATOM 4273 C C . ASN B 1 36 ? -19.109 -1.438 37.094 1 27.09 36 ASN B C 1
ATOM 4275 O O . ASN B 1 36 ? -18.578 -2.182 36.281 1 27.09 36 ASN B O 1
ATOM 4279 N N . GLY B 1 37 ? -19.969 -2.131 38.062 1 26.47 37 GLY B N 1
ATOM 4280 C CA . GLY B 1 37 ? -20.688 -3.355 38.375 1 26.47 37 GLY B CA 1
ATOM 4281 C C . GLY B 1 37 ? -21.359 -3.957 37.156 1 26.47 37 GLY B C 1
ATOM 4282 O O . GLY B 1 37 ? -22.031 -4.988 37.25 1 26.47 37 GLY B O 1
ATOM 4283 N N . ASP B 1 38 ? -22.078 -3.223 36.406 1 25.8 38 ASP B N 1
ATOM 4284 C CA . ASP B 1 38 ? -22.859 -4.07 35.5 1 25.8 38 ASP B CA 1
ATOM 4285 C C . ASP B 1 38 ? -21.953 -4.969 34.656 1 25.8 38 ASP B C 1
ATOM 4287 O O . ASP B 1 38 ? -21.078 -4.484 33.969 1 25.8 38 ASP B O 1
ATOM 4291 N N . ARG B 1 39 ? -21.703 -6.285 35.125 1 26.44 39 ARG B N 1
ATOM 4292 C CA . ARG B 1 39 ? -21.125 -7.535 34.625 1 26.44 39 ARG B CA 1
ATOM 4293 C C . ARG B 1 39 ? -21.375 -7.707 33.125 1 26.44 39 ARG B C 1
ATOM 4295 O O . ARG B 1 39 ? -22.188 -8.531 32.719 1 26.44 39 ARG B O 1
ATOM 4302 N N . SER B 1 40 ? -21.828 -6.785 32.406 1 26.3 40 SER B N 1
ATOM 4303 C CA . SER B 1 40 ? -21.797 -7.387 31.094 1 26.3 40 SER B CA 1
ATOM 4304 C C . SER B 1 40 ? -20.422 -7.965 30.781 1 26.3 40 SER B C 1
ATOM 4306 O O . SER B 1 40 ? -19.406 -7.258 30.844 1 26.3 40 SER B O 1
ATOM 4308 N N . GLU B 1 41 ? -20.047 -9.266 31.172 1 27.28 41 GLU B N 1
ATOM 4309 C CA . GLU B 1 41 ? -19.062 -10.305 30.875 1 27.28 41 GLU B CA 1
ATOM 4310 C C . GLU B 1 41 ? -18.516 -10.148 29.453 1 27.28 41 GLU B C 1
ATOM 4312 O O . GLU B 1 41 ? -19.062 -10.727 28.516 1 27.28 41 GLU B O 1
ATOM 4317 N N . SER B 1 42 ? -18.5 -9.062 28.953 1 27.67 42 SER B N 1
ATOM 4318 C CA . SER B 1 42 ? -17.922 -9.156 27.625 1 27.67 42 SER B CA 1
ATOM 4319 C C . SER B 1 42 ? -16.609 -9.953 27.641 1 27.67 42 SER B C 1
ATOM 4321 O O . SER B 1 42 ? -15.695 -9.625 28.391 1 27.67 42 SER B O 1
ATOM 4323 N N . THR B 1 43 ? -16.594 -11.336 27.594 1 28.64 43 THR B N 1
ATOM 4324 C CA . THR B 1 43 ? -15.75 -12.531 27.547 1 28.64 43 THR B CA 1
ATOM 4325 C C . THR B 1 43 ? -14.398 -12.211 26.906 1 28.64 43 THR B C 1
ATOM 4327 O O . THR B 1 43 ? -13.406 -12.891 27.172 1 28.64 43 THR B O 1
ATOM 4330 N N . CYS B 1 44 ? -14.367 -11.695 25.625 1 29.56 44 CYS B N 1
ATOM 4331 C CA . CYS B 1 44 ? -13.141 -11.898 24.875 1 29.56 44 CYS B CA 1
ATOM 4332 C C . CYS B 1 44 ? -11.984 -11.102 25.469 1 29.56 44 CYS B C 1
ATOM 4334 O O . CYS B 1 44 ? -11.797 -9.93 25.156 1 29.56 44 CYS B O 1
ATOM 4336 N N . GLY B 1 45 ? -11.742 -11.07 26.625 1 32.44 45 GLY B N 1
ATOM 4337 C CA . GLY B 1 45 ? -10.555 -10.531 27.266 1 32.44 45 GLY B CA 1
ATOM 4338 C C . GLY B 1 45 ? -9.266 -10.938 26.594 1 32.44 45 GLY B C 1
ATOM 4339 O O . GLY B 1 45 ? -8.25 -11.172 27.25 1 32.44 45 GLY B O 1
ATOM 4340 N N . HIS B 1 46 ? -9.219 -11.719 25.484 1 34.25 46 HIS B N 1
ATOM 4341 C CA . HIS B 1 46 ? -7.934 -12.102 24.922 1 34.25 46 HIS B CA 1
ATOM 4342 C C . HIS B 1 46 ? -6.984 -10.906 24.844 1 34.25 46 HIS B C 1
ATOM 4344 O O . HIS B 1 46 ? -7.406 -9.805 24.5 1 34.25 46 HIS B O 1
ATOM 4350 N N . PRO B 1 47 ? -5.941 -10.945 25.656 1 37.75 47 PRO B N 1
ATOM 4351 C CA . PRO B 1 47 ? -4.914 -9.914 25.531 1 37.75 47 PRO B CA 1
ATOM 4352 C C . PRO B 1 47 ? -4.648 -9.508 24.094 1 37.75 47 PRO B C 1
ATOM 4354 O O . PRO B 1 47 ? -4.621 -10.359 23.203 1 37.75 47 PRO B O 1
ATOM 4357 N N . GLN B 1 48 ? -5.094 -8.461 23.734 1 50.44 48 GLN B N 1
ATOM 4358 C CA . GLN B 1 48 ? -4.785 -7.953 22.406 1 50.44 48 GLN B CA 1
ATOM 4359 C C . GLN B 1 48 ? -3.283 -7.988 22.141 1 50.44 48 GLN B C 1
ATOM 4361 O O . GLN B 1 48 ? -2.486 -7.562 22.969 1 50.44 48 GLN B O 1
ATOM 4366 N N . PRO B 1 49 ? -2.848 -8.922 21.219 1 56.53 49 PRO B N 1
ATOM 4367 C CA . PRO B 1 49 ? -1.428 -8.953 20.859 1 56.53 49 PRO B CA 1
ATOM 4368 C C . PRO B 1 49 ? -0.86 -7.559 20.594 1 56.53 49 PRO B C 1
ATOM 4370 O O . PRO B 1 49 ? -1.565 -6.688 20.078 1 56.53 49 PRO B O 1
ATOM 4373 N N . CYS B 1 50 ? 0.136 -7.113 21.531 1 59.69 50 CYS B N 1
ATOM 4374 C CA . CYS B 1 50 ? 0.845 -5.859 21.297 1 59.69 50 CYS B CA 1
ATOM 4375 C C . CYS B 1 50 ? 2.219 -6.109 20.688 1 59.69 50 CYS B C 1
ATOM 4377 O O . CYS B 1 50 ? 2.959 -6.98 21.156 1 59.69 50 CYS B O 1
ATOM 4379 N N . VAL B 1 51 ? 2.459 -5.551 19.531 1 68.12 51 VAL B N 1
ATOM 4380 C CA . VAL B 1 51 ? 3.76 -5.633 18.875 1 68.12 51 VAL B CA 1
ATOM 4381 C C . VAL B 1 51 ? 4.57 -4.375 19.188 1 68.12 51 VAL B C 1
ATOM 4383 O O . VAL B 1 51 ? 4.086 -3.256 19.016 1 68.12 51 VAL B O 1
ATOM 4386 N N . MET B 1 52 ? 5.77 -4.516 19.75 1 69 52 MET B N 1
ATOM 4387 C CA . MET B 1 52 ? 6.633 -3.387 20.078 1 69 52 MET B CA 1
ATOM 4388 C C . MET B 1 52 ? 7.844 -3.342 19.156 1 69 52 MET B C 1
ATOM 4390 O O . MET B 1 52 ? 8.477 -4.371 18.906 1 69 52 MET B O 1
ATOM 4394 N N . LEU B 1 53 ? 8.078 -2.176 18.578 1 76.69 53 LEU B N 1
ATOM 4395 C CA . LEU B 1 53 ? 9.258 -1.956 17.734 1 76.69 53 LEU B CA 1
ATOM 4396 C C . LEU B 1 53 ? 10.195 -0.941 18.375 1 76.69 53 LEU B C 1
ATOM 4398 O O . LEU B 1 53 ? 9.742 0.037 18.984 1 76.69 53 LEU B O 1
ATOM 4402 N N . GLU B 1 54 ? 11.406 -1.113 18.219 1 80.25 54 GLU B N 1
ATOM 4403 C CA . GLU B 1 54 ? 12.398 -0.144 18.688 1 80.25 54 GLU B CA 1
ATOM 4404 C C . GLU B 1 54 ? 12.523 1.025 17.719 1 80.25 54 GLU B C 1
ATOM 4406 O O . GLU B 1 54 ? 12.469 0.838 16.5 1 80.25 54 GLU B O 1
ATOM 4411 N N . THR B 1 55 ? 12.641 2.244 18.281 1 87.69 55 THR B N 1
ATOM 4412 C CA . THR B 1 55 ? 12.82 3.408 17.422 1 87.69 55 THR B CA 1
ATOM 4413 C C . THR B 1 55 ? 13.672 4.469 18.109 1 87.69 55 THR B C 1
ATOM 4415 O O . THR B 1 55 ? 13.641 4.594 19.344 1 87.69 55 THR B O 1
ATOM 4418 N N . GLU B 1 56 ? 14.43 5.148 17.391 1 89.94 56 GLU B N 1
ATOM 4419 C CA . GLU B 1 56 ? 15.219 6.273 17.875 1 89.94 56 GLU B CA 1
ATOM 4420 C C . GLU B 1 56 ? 14.57 7.605 17.516 1 89.94 56 GLU B C 1
ATOM 4422 O O . GLU B 1 56 ? 15.156 8.672 17.719 1 89.94 56 GLU B O 1
ATOM 4427 N N . ILE B 1 57 ? 13.406 7.625 17.016 1 92.56 57 ILE B N 1
ATOM 4428 C CA . ILE B 1 57 ? 12.844 8.812 16.391 1 92.56 57 ILE B CA 1
ATOM 4429 C C . ILE B 1 57 ? 11.914 9.523 17.359 1 92.56 57 ILE B C 1
ATOM 4431 O O . ILE B 1 57 ? 12.008 10.742 17.547 1 92.56 57 ILE B O 1
ATOM 4435 N N . PHE B 1 58 ? 11.016 8.875 18.031 1 92.19 58 PHE B N 1
ATOM 4436 C CA . PHE B 1 58 ? 9.992 9.516 18.844 1 92.19 58 PHE B CA 1
ATOM 4437 C C . PHE B 1 58 ? 10 8.961 20.266 1 92.19 58 PHE B C 1
ATOM 4439 O O . PHE B 1 58 ? 9.977 7.742 20.453 1 92.19 58 PHE B O 1
ATOM 4446 N N . LEU B 1 59 ? 10.039 9.805 21.234 1 85.56 59 LEU B N 1
ATOM 4447 C CA . LEU B 1 59 ? 9.961 9.453 22.641 1 85.56 59 LEU B CA 1
ATOM 4448 C C . LEU B 1 59 ? 8.836 10.227 23.328 1 85.56 59 LEU B C 1
ATOM 4450 O O . LEU B 1 59 ? 8.758 11.453 23.219 1 85.56 59 LEU B O 1
ATOM 4454 N N . ASP B 1 60 ? 7.941 9.547 23.875 1 82.81 60 ASP B N 1
ATOM 4455 C CA . ASP B 1 60 ? 6.887 10.125 24.703 1 82.81 60 ASP B CA 1
ATOM 4456 C C . ASP B 1 60 ? 7.176 9.906 26.188 1 82.81 60 ASP B C 1
ATOM 4458 O O . ASP B 1 60 ? 6.895 8.836 26.734 1 82.81 60 ASP B O 1
ATOM 4462 N N . PHE B 1 61 ? 7.777 10.883 26.844 1 78.69 61 PHE B N 1
ATOM 4463 C CA . PHE B 1 61 ? 8.148 10.828 28.25 1 78.69 61 PHE B CA 1
ATOM 4464 C C . PHE B 1 61 ? 8.094 12.219 28.875 1 78.69 61 PHE B C 1
ATOM 4466 O O . PHE B 1 61 ? 9.055 12.984 28.781 1 78.69 61 PHE B O 1
ATOM 4473 N N . LYS B 1 62 ? 7.047 12.508 29.734 1 75.81 62 LYS B N 1
ATOM 4474 C CA . LYS B 1 62 ? 6.828 13.828 30.344 1 75.81 62 LYS B CA 1
ATOM 4475 C C . LYS B 1 62 ? 6.914 14.93 29.281 1 75.81 62 LYS B C 1
ATOM 4477 O O . LYS B 1 62 ? 7.438 16.016 29.562 1 75.81 62 LYS B O 1
ATOM 4482 N N . GLY B 1 63 ? 6.684 14.539 28.094 1 83.88 63 GLY B N 1
ATOM 4483 C CA . GLY B 1 63 ? 6.738 15.367 26.906 1 83.88 63 GLY B CA 1
ATOM 4484 C C . GLY B 1 63 ? 7.031 14.586 25.641 1 83.88 63 GLY B C 1
ATOM 4485 O O . GLY B 1 63 ? 7.148 13.359 25.688 1 83.88 63 GLY B O 1
ATOM 4486 N N . HIS B 1 64 ? 7.016 15.297 24.547 1 91.38 64 HIS B N 1
ATOM 4487 C CA . HIS B 1 64 ? 7.316 14.648 23.281 1 91.38 64 HIS B CA 1
ATOM 4488 C C . HIS B 1 64 ? 8.688 15.07 22.766 1 91.38 64 HIS B C 1
ATOM 4490 O O . HIS B 1 64 ? 9.047 16.25 22.812 1 91.38 64 HIS B O 1
ATOM 4496 N N . PHE B 1 65 ? 9.445 14.133 22.312 1 90.81 65 PHE B N 1
ATOM 4497 C CA . PHE B 1 65 ? 10.789 14.398 21.828 1 90.81 65 PHE B CA 1
ATOM 4498 C C . PHE B 1 65 ? 11.023 13.711 20.484 1 90.81 65 PHE B C 1
ATOM 4500 O O . PHE B 1 65 ? 10.594 12.578 20.281 1 90.81 65 PHE B O 1
ATOM 4507 N N . TYR B 1 66 ? 11.555 14.445 19.547 1 94.62 66 TYR B N 1
ATOM 4508 C CA . TYR B 1 66 ? 12.062 13.875 18.312 1 94.62 66 TYR B CA 1
ATOM 4509 C C . TYR B 1 66 ? 13.57 13.672 18.375 1 94.62 66 TYR B C 1
ATOM 4511 O O . TYR B 1 66 ? 14.328 14.641 18.5 1 94.62 66 TYR B O 1
ATOM 4519 N N . ARG B 1 67 ? 13.992 12.406 18.281 1 92.06 67 ARG B N 1
ATOM 4520 C CA . ARG B 1 67 ? 15.406 12.055 18.375 1 92.06 67 ARG B CA 1
ATOM 4521 C C . ARG B 1 67 ? 16.062 12.789 19.547 1 92.06 67 ARG B C 1
ATOM 4523 O O . ARG B 1 67 ? 17.141 13.375 19.391 1 92.06 67 ARG B O 1
ATOM 4530 N N . GLY B 1 68 ? 15.383 12.93 20.547 1 87.94 68 GLY B N 1
ATOM 4531 C CA . GLY B 1 68 ? 15.93 13.469 21.781 1 87.94 68 GLY B CA 1
ATOM 4532 C C . GLY B 1 68 ? 15.68 14.961 21.938 1 87.94 68 GLY B C 1
ATOM 4533 O O . GLY B 1 68 ? 15.938 15.523 23 1 87.94 68 GLY B O 1
ATOM 4534 N N . MET B 1 69 ? 15.109 15.641 20.984 1 92.06 69 MET B N 1
ATOM 4535 C CA . MET B 1 69 ? 14.859 17.078 21.062 1 92.06 69 MET B CA 1
ATOM 4536 C C . MET B 1 69 ? 13.391 17.359 21.375 1 92.06 69 MET B C 1
ATOM 4538 O O . MET B 1 69 ? 12.492 16.734 20.797 1 92.06 69 MET B O 1
ATOM 4542 N N . ASP B 1 70 ? 13.203 18.266 22.25 1 92.56 70 ASP B N 1
ATOM 4543 C CA . ASP B 1 70 ? 11.852 18.625 22.672 1 92.56 70 ASP B CA 1
ATOM 4544 C C . ASP B 1 70 ? 11.047 19.203 21.5 1 92.56 70 ASP B C 1
ATOM 4546 O O . ASP B 1 70 ? 11.5 20.125 20.828 1 92.56 70 ASP B O 1
ATOM 4550 N N . VAL B 1 71 ? 9.875 18.703 21.297 1 96 71 VAL B N 1
ATOM 4551 C CA . VAL B 1 71 ? 9.039 19.094 20.172 1 96 71 VAL B CA 1
ATOM 4552 C C . VAL B 1 71 ? 8.633 20.562 20.312 1 96 71 VAL B C 1
ATOM 4554 O O . VAL B 1 71 ? 8.555 21.297 19.328 1 96 71 VAL B O 1
ATOM 4557 N N . ARG B 1 72 ? 8.344 21.078 21.562 1 95.25 72 ARG B N 1
ATOM 4558 C CA . ARG B 1 72 ? 8 22.469 21.797 1 95.25 72 ARG B CA 1
ATOM 4559 C C . ARG B 1 72 ? 9.117 23.406 21.344 1 95.25 72 ARG B C 1
ATOM 4561 O O . ARG B 1 72 ? 8.852 24.438 20.703 1 95.25 72 ARG B O 1
ATOM 4568 N N . ASP B 1 73 ? 10.297 22.969 21.625 1 94.5 73 ASP B N 1
ATOM 4569 C CA . ASP B 1 73 ? 11.461 23.766 21.219 1 94.5 73 ASP B CA 1
ATOM 4570 C C . ASP B 1 73 ? 11.641 23.719 19.703 1 94.5 73 ASP B C 1
ATOM 4572 O O . ASP B 1 73 ? 11.961 24.734 19.094 1 94.5 73 ASP B O 1
ATOM 4576 N N . LEU B 1 74 ? 11.445 22.578 19.156 1 96 74 LEU B N 1
ATOM 4577 C CA . LEU B 1 74 ? 11.594 22.422 17.703 1 96 74 LEU B CA 1
ATOM 4578 C C . LEU B 1 74 ? 10.594 23.312 16.969 1 96 74 LEU B C 1
ATOM 4580 O O . LEU B 1 74 ? 10.938 23.938 15.961 1 96 74 LEU B O 1
ATOM 4584 N N . CYS B 1 75 ? 9.375 23.391 17.453 1 97.12 75 CYS B N 1
ATOM 4585 C CA . CYS B 1 75 ? 8.32 24.156 16.797 1 97.12 75 CYS B CA 1
ATOM 4586 C C . CYS B 1 75 ? 8.664 25.641 16.797 1 97.12 75 CYS B C 1
ATOM 4588 O O . CYS B 1 75 ? 8.258 26.391 15.898 1 97.12 75 CYS B O 1
ATOM 4590 N N . ARG B 1 76 ? 9.438 26.109 17.766 1 94.88 76 ARG B N 1
ATOM 4591 C CA . ARG B 1 76 ? 9.742 27.516 17.922 1 94.88 76 ARG B CA 1
ATOM 4592 C C . ARG B 1 76 ? 11.039 27.875 17.203 1 94.88 76 ARG B C 1
ATOM 4594 O O . ARG B 1 76 ? 11.219 29.016 16.766 1 94.88 76 ARG B O 1
ATOM 4601 N N . ARG B 1 77 ? 11.953 26.891 17.047 1 93.94 77 ARG B N 1
ATOM 4602 C CA . ARG B 1 77 ? 13.312 27.281 16.703 1 93.94 77 ARG B CA 1
ATOM 4603 C C . ARG B 1 77 ? 13.727 26.656 15.367 1 93.94 77 ARG B C 1
ATOM 4605 O O . ARG B 1 77 ? 14.719 27.078 14.758 1 93.94 77 ARG B O 1
ATOM 4612 N N . ALA B 1 78 ? 13.023 25.703 14.953 1 95.06 78 ALA B N 1
ATOM 4613 C CA . ALA B 1 78 ? 13.438 25 13.742 1 95.06 78 ALA B CA 1
ATOM 4614 C C . ALA B 1 78 ? 12.391 25.141 12.641 1 95.06 78 ALA B C 1
ATOM 4616 O O . ALA B 1 78 ? 11.195 25.234 12.922 1 95.06 78 ALA B O 1
ATOM 4617 N N . THR B 1 79 ? 12.859 25.156 11.422 1 95.5 79 THR B N 1
ATOM 4618 C CA . THR B 1 79 ? 11.961 25.094 10.273 1 95.5 79 THR B CA 1
ATOM 4619 C C . THR B 1 79 ? 11.703 23.641 9.883 1 95.5 79 THR B C 1
ATOM 4621 O O . THR B 1 79 ? 12.508 22.75 10.18 1 95.5 79 THR B O 1
ATOM 4624 N N . PHE B 1 80 ? 10.578 23.422 9.219 1 97.19 80 PHE B N 1
ATOM 4625 C CA . PHE B 1 80 ? 10.25 22.078 8.758 1 97.19 80 PHE B CA 1
ATOM 4626 C C . PHE B 1 80 ? 11.359 21.531 7.855 1 97.19 80 PHE B C 1
ATOM 4628 O O . PHE B 1 80 ? 11.68 20.344 7.91 1 97.19 80 PHE B O 1
ATOM 4635 N N . ASP B 1 81 ? 11.961 22.375 7.047 1 95.19 81 ASP B N 1
ATOM 4636 C CA . ASP B 1 81 ? 13.023 21.969 6.129 1 95.19 81 ASP B CA 1
ATOM 4637 C C . ASP B 1 81 ? 14.258 21.484 6.887 1 95.19 81 ASP B C 1
ATOM 4639 O O . ASP B 1 81 ? 14.922 20.531 6.465 1 95.19 81 ASP B O 1
ATOM 4643 N N . GLU B 1 82 ? 14.586 22.172 7.965 1 95 82 GLU B N 1
ATOM 4644 C CA . GLU B 1 82 ? 15.695 21.719 8.812 1 95 82 GLU B CA 1
ATOM 4645 C C . GLU B 1 82 ? 15.375 20.375 9.477 1 95 82 GLU B C 1
ATOM 4647 O O . GLU B 1 82 ? 16.25 19.531 9.625 1 95 82 GLU B O 1
ATOM 4652 N N . VAL B 1 83 ? 14.133 20.219 9.859 1 96.25 83 VAL B N 1
ATOM 4653 C CA . VAL B 1 83 ? 13.688 18.984 10.516 1 96.25 83 VAL B CA 1
ATOM 4654 C C . VAL B 1 83 ? 13.766 17.828 9.531 1 96.25 83 VAL B C 1
ATOM 4656 O O . VAL B 1 83 ? 14.031 16.688 9.93 1 96.25 83 VAL B O 1
ATOM 4659 N N . ILE B 1 84 ? 13.57 18.078 8.195 1 96.06 84 ILE B N 1
ATOM 4660 C CA . ILE B 1 84 ? 13.727 17.047 7.176 1 96.06 84 ILE B CA 1
ATOM 4661 C C . ILE B 1 84 ? 15.125 16.453 7.262 1 96.06 84 ILE B C 1
ATOM 4663 O O . ILE B 1 84 ? 15.281 15.227 7.293 1 96.06 84 ILE B O 1
ATOM 4667 N N . PHE B 1 85 ? 16.125 17.312 7.418 1 92.69 85 PHE B N 1
ATOM 4668 C CA . PHE B 1 85 ? 17.5 16.859 7.535 1 92.69 85 PHE B CA 1
ATOM 4669 C C . PHE B 1 85 ? 17.719 16.109 8.844 1 92.69 85 PHE B C 1
ATOM 4671 O O . PHE B 1 85 ? 18.391 15.078 8.875 1 92.69 85 PHE B O 1
ATOM 4678 N N . PHE B 1 86 ? 17.156 16.703 9.844 1 94.38 86 PHE B N 1
ATOM 4679 C CA . PHE B 1 86 ? 17.312 16.156 11.188 1 94.38 86 PHE B CA 1
ATOM 4680 C C . PHE B 1 86 ? 16.75 14.742 11.266 1 94.38 86 PHE B C 1
ATOM 4682 O O . PHE B 1 86 ? 17.359 13.867 11.891 1 94.38 86 PHE B O 1
ATOM 4689 N N . PHE B 1 87 ? 15.617 14.445 10.578 1 96.12 87 PHE B N 1
ATOM 4690 C CA . PHE B 1 87 ? 14.977 13.141 10.602 1 96.12 87 PHE B CA 1
ATOM 4691 C C . PHE B 1 87 ? 15.742 12.141 9.75 1 96.12 87 PHE B C 1
ATOM 4693 O O . PHE B 1 87 ? 15.984 11.008 10.18 1 96.12 87 PHE B O 1
ATOM 4700 N N . LEU B 1 88 ? 16.188 12.539 8.602 1 94.19 88 LEU B N 1
ATOM 4701 C CA . LEU B 1 88 ? 16.703 11.586 7.621 1 94.19 88 LEU B CA 1
ATOM 4702 C C . LEU B 1 88 ? 18.219 11.414 7.762 1 94.19 88 LEU B C 1
ATOM 4704 O O . LEU B 1 88 ? 18.75 10.352 7.453 1 94.19 88 LEU B O 1
ATOM 4708 N N . HIS B 1 89 ? 18.984 12.438 8.258 1 92 89 HIS B N 1
ATOM 4709 C CA . HIS B 1 89 ? 20.422 12.336 8.406 1 92 89 HIS B CA 1
ATOM 4710 C C . HIS B 1 89 ? 20.828 12.273 9.875 1 92 89 HIS B C 1
ATOM 4712 O O . HIS B 1 89 ? 22 12.141 10.203 1 92 89 HIS B O 1
ATOM 4718 N N . LYS B 1 90 ? 19.828 12.453 10.805 1 90 90 LYS B N 1
ATOM 4719 C CA . LYS B 1 90 ? 20.031 12.281 12.242 1 90 90 LYS B CA 1
ATOM 4720 C C . LYS B 1 90 ? 20.922 13.391 12.812 1 90 90 LYS B C 1
ATOM 4722 O O . LYS B 1 90 ? 21.547 13.211 13.859 1 90 90 LYS B O 1
ATOM 4727 N N . ARG B 1 91 ? 21.047 14.453 11.992 1 89.56 91 ARG B N 1
ATOM 4728 C CA . ARG B 1 91 ? 21.812 15.625 12.422 1 89.56 91 ARG B CA 1
ATOM 4729 C C . ARG B 1 91 ? 21.25 16.891 11.789 1 89.56 91 ARG B C 1
ATOM 4731 O O . ARG B 1 91 ? 20.469 16.828 10.828 1 89.56 91 ARG B O 1
ATOM 4738 N N . TRP B 1 92 ? 21.688 18.016 12.359 1 91.81 92 TRP B N 1
ATOM 4739 C CA . TRP B 1 92 ? 21.234 19.312 11.82 1 91.81 92 TRP B CA 1
ATOM 4740 C C . TRP B 1 92 ? 22.047 19.672 10.578 1 91.81 92 TRP B C 1
ATOM 4742 O O . TRP B 1 92 ? 23.234 19.375 10.492 1 91.81 92 TRP B O 1
ATOM 4752 N N . PRO B 1 93 ? 21.391 20.297 9.648 1 92.31 93 PRO B N 1
ATOM 4753 C CA . PRO B 1 93 ? 22.125 20.75 8.469 1 92.31 93 PRO B CA 1
ATOM 4754 C C . PRO B 1 93 ? 22.922 22.031 8.727 1 92.31 93 PRO B C 1
ATOM 4756 O O . PRO B 1 93 ? 22.562 22.812 9.594 1 92.31 93 PRO B O 1
ATOM 4759 N N . ASN B 1 94 ? 24 22.156 7.965 1 91.75 94 ASN B N 1
ATOM 4760 C CA . ASN B 1 94 ? 24.656 23.453 7.91 1 91.75 94 ASN B CA 1
ATOM 4761 C C . ASN B 1 94 ? 24.078 24.328 6.797 1 91.75 94 ASN B C 1
ATOM 4763 O O . ASN B 1 94 ? 23.203 23.891 6.055 1 91.75 94 ASN B O 1
ATOM 4767 N N . GLU B 1 95 ? 24.531 25.562 6.793 1 90.94 95 GLU B N 1
ATOM 4768 C CA . GLU B 1 95 ? 23.969 26.516 5.844 1 90.94 95 GLU B CA 1
ATOM 4769 C C . GLU B 1 95 ? 24.203 26.062 4.406 1 90.94 95 GLU B C 1
ATOM 4771 O O . GLU B 1 95 ? 23.328 26.219 3.551 1 90.94 95 GLU B O 1
ATOM 4776 N N . SER B 1 96 ? 25.328 25.531 4.195 1 92 96 SER B N 1
ATOM 4777 C CA . SER B 1 96 ? 25.656 25.078 2.852 1 92 96 SER B CA 1
ATOM 4778 C C . SER B 1 96 ? 24.781 23.906 2.436 1 92 96 SER B C 1
ATOM 4780 O O . SER B 1 96 ? 24.375 23.812 1.278 1 92 96 SER B O 1
ATOM 4782 N N . GLU B 1 97 ? 24.516 23 3.381 1 91.25 97 GLU B N 1
ATOM 4783 C CA . GLU B 1 97 ? 23.672 21.844 3.117 1 91.25 97 GLU B CA 1
ATOM 4784 C C . GLU B 1 97 ? 22.234 22.266 2.842 1 91.25 97 GLU B C 1
ATOM 4786 O O . GLU B 1 97 ? 21.562 21.688 1.975 1 91.25 97 GLU B O 1
ATOM 4791 N N . LEU B 1 98 ? 21.766 23.219 3.562 1 91.25 98 LEU B N 1
ATOM 4792 C CA . LEU B 1 98 ? 20.422 23.734 3.355 1 91.25 98 LEU B CA 1
ATOM 4793 C C . LEU B 1 98 ? 20.281 24.375 1.982 1 91.25 98 LEU B C 1
ATOM 4795 O O . LEU B 1 98 ? 19.266 24.203 1.306 1 91.25 98 LEU B O 1
ATOM 4799 N N . LYS B 1 99 ? 21.312 25.141 1.593 1 90.44 99 LYS B N 1
ATOM 4800 C CA . LYS B 1 99 ? 21.297 25.781 0.277 1 90.44 99 LYS B CA 1
ATOM 4801 C C . LYS B 1 99 ? 21.297 24.734 -0.835 1 90.44 99 LYS B C 1
ATOM 4803 O O . LYS B 1 99 ? 20.594 24.875 -1.836 1 90.44 99 LYS B O 1
ATOM 4808 N N . ARG B 1 100 ? 22.078 23.734 -0.636 1 90.5 100 ARG B N 1
ATOM 4809 C CA . ARG B 1 1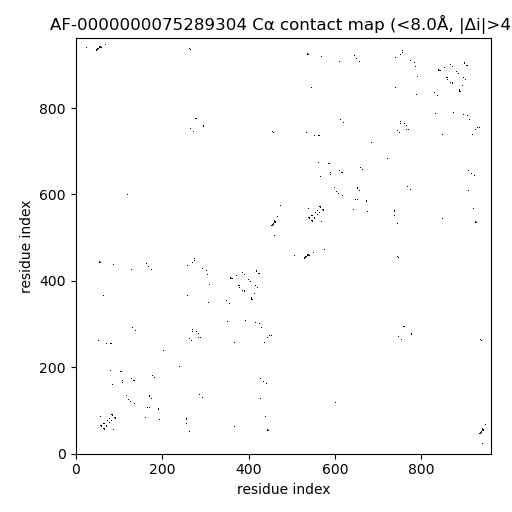00 ? 22.125 22.656 -1.612 1 90.5 100 ARG B CA 1
ATOM 4810 C C . ARG B 1 100 ? 20.781 21.938 -1.716 1 90.5 100 ARG B C 1
ATOM 4812 O O . ARG B 1 100 ? 20.359 21.578 -2.811 1 90.5 100 ARG B O 1
ATOM 4819 N N . LYS B 1 101 ? 20.266 21.734 -0.621 1 91.31 101 LYS B N 1
ATOM 4820 C CA . LYS B 1 101 ? 18.938 21.125 -0.582 1 91.31 101 LYS B CA 1
ATOM 4821 C C . LYS B 1 101 ? 17.922 21.969 -1.342 1 91.31 101 LYS B C 1
ATOM 4823 O O . LYS B 1 101 ? 17.156 21.438 -2.152 1 91.31 101 LYS B O 1
ATOM 4828 N N . ASN B 1 102 ? 17.938 23.25 -1.062 1 91.56 102 ASN B N 1
ATOM 4829 C CA . ASN B 1 102 ? 16.984 24.141 -1.724 1 91.56 102 ASN B CA 1
ATOM 4830 C C . ASN B 1 102 ? 17.203 24.172 -3.234 1 91.56 102 ASN B C 1
ATOM 4832 O O . ASN B 1 102 ? 16.234 24.203 -4.004 1 91.56 102 ASN B O 1
ATOM 4836 N N . CYS B 1 103 ? 18.422 24.109 -3.6 1 91.5 103 CYS B N 1
ATOM 4837 C CA . CYS B 1 103 ? 18.75 24.078 -5.02 1 91.5 103 CYS B CA 1
ATOM 4838 C C . CYS B 1 103 ? 18.25 22.781 -5.656 1 91.5 103 CYS B C 1
ATOM 4840 O O . CYS B 1 103 ? 17.734 22.797 -6.773 1 91.5 103 CYS B O 1
ATOM 4842 N N . TYR B 1 104 ? 18.438 21.75 -4.93 1 92.31 104 TYR B N 1
ATOM 4843 C CA . TYR B 1 104 ? 17.953 20.469 -5.43 1 92.31 104 TYR B CA 1
ATOM 4844 C C . TYR B 1 104 ? 16.438 20.5 -5.613 1 92.31 104 TYR B C 1
ATOM 4846 O O . TYR B 1 104 ? 15.93 20.047 -6.648 1 92.31 104 TYR B O 1
ATOM 4854 N N . VAL B 1 105 ? 15.727 20.984 -4.641 1 92.94 105 VAL B N 1
ATOM 4855 C CA . VAL B 1 105 ? 14.273 21.031 -4.707 1 92.94 105 VAL B CA 1
ATOM 4856 C C . VAL B 1 105 ? 13.844 21.906 -5.887 1 92.94 105 VAL B C 1
ATOM 4858 O O . VAL B 1 105 ? 12.93 21.547 -6.629 1 92.94 105 VAL B O 1
ATOM 4861 N N . GLN B 1 106 ? 14.539 23.016 -6.055 1 91.44 106 GLN B N 1
ATOM 4862 C CA . GLN B 1 106 ? 14.234 23.922 -7.164 1 91.44 106 GLN B CA 1
ATOM 4863 C C . GLN B 1 106 ? 14.438 23.219 -8.508 1 91.44 106 GLN B C 1
ATOM 4865 O O . GLN B 1 106 ? 13.625 23.375 -9.422 1 91.44 106 GLN B O 1
ATOM 4870 N N . ASN B 1 107 ? 15.492 22.531 -8.609 1 92 107 ASN B N 1
ATOM 4871 C CA . ASN B 1 107 ? 15.781 21.812 -9.844 1 92 107 ASN B CA 1
ATOM 4872 C C . ASN B 1 107 ? 14.727 20.734 -10.125 1 92 107 ASN B C 1
ATOM 4874 O O . ASN B 1 107 ? 14.305 20.562 -11.266 1 92 107 ASN B O 1
ATOM 4878 N N . GLU B 1 108 ? 14.375 20.016 -9.07 1 91.81 108 GLU B N 1
ATOM 4879 C CA . GLU B 1 108 ? 13.359 18.984 -9.227 1 91.81 108 GLU B CA 1
ATOM 4880 C C . GLU B 1 108 ? 12.008 19.594 -9.594 1 91.81 108 GLU B C 1
ATOM 4882 O O . GLU B 1 108 ? 11.242 19 -10.352 1 91.81 108 GLU B O 1
ATOM 4887 N N . LEU B 1 109 ? 11.734 20.75 -9.039 1 90.25 109 LEU B N 1
ATOM 4888 C CA . LEU B 1 109 ? 10.516 21.469 -9.391 1 90.25 109 LEU B CA 1
ATOM 4889 C C . LEU B 1 109 ? 10.484 21.797 -10.875 1 90.25 109 LEU B C 1
ATOM 4891 O O . LEU B 1 109 ? 9.445 21.656 -11.531 1 90.25 109 LEU B O 1
ATOM 4895 N N . ASN B 1 110 ? 11.586 22.188 -11.344 1 87.88 110 ASN B N 1
ATOM 4896 C CA . ASN B 1 110 ? 11.695 22.578 -12.75 1 87.88 110 ASN B CA 1
ATOM 4897 C C . ASN B 1 110 ? 11.641 21.359 -13.664 1 87.88 110 ASN B C 1
ATOM 4899 O O . ASN B 1 110 ? 11.094 21.422 -14.766 1 87.88 110 ASN B O 1
ATOM 4903 N N . ARG B 1 111 ? 12.156 20.266 -13.227 1 88.38 111 ARG B N 1
ATOM 4904 C CA . ARG B 1 111 ? 12.266 19.047 -14.039 1 88.38 111 ARG B CA 1
ATOM 4905 C C . ARG B 1 111 ? 10.953 18.281 -14.055 1 88.38 111 ARG B C 1
ATOM 4907 O O . ARG B 1 111 ? 10.633 17.609 -15.031 1 88.38 111 ARG B O 1
ATOM 4914 N N . PHE B 1 112 ? 10.25 18.328 -13 1 89.44 112 PHE B N 1
ATOM 4915 C CA . PHE B 1 112 ? 9.031 17.547 -12.867 1 89.44 112 PHE B CA 1
ATOM 4916 C C . PHE B 1 112 ? 7.984 18 -13.875 1 89.44 112 PHE B C 1
ATOM 4918 O O . PHE B 1 112 ? 7.578 19.156 -13.875 1 89.44 112 PHE B O 1
ATOM 4925 N N . CYS B 1 113 ? 7.609 17.031 -14.781 1 83.94 113 CYS B N 1
ATOM 4926 C CA . CYS B 1 113 ? 6.57 17.297 -15.773 1 83.94 113 CYS B CA 1
ATOM 4927 C C . CYS B 1 113 ? 5.207 16.859 -15.258 1 83.94 113 CYS B C 1
ATOM 4929 O O . CYS B 1 113 ? 4.926 15.656 -15.188 1 83.94 113 CYS B O 1
ATOM 4931 N N . GLU B 1 114 ? 4.367 17.812 -15 1 87.94 114 GLU B N 1
ATOM 4932 C CA . GLU B 1 114 ? 3.061 17.531 -14.406 1 87.94 114 GLU B CA 1
ATOM 4933 C C . GLU B 1 114 ? 2.047 17.141 -15.484 1 87.94 114 GLU B C 1
ATOM 4935 O O . GLU B 1 114 ? 0.971 16.625 -15.172 1 87.94 114 GLU B O 1
ATOM 4940 N N . ARG B 1 115 ? 2.355 17.312 -16.75 1 87.12 115 ARG B N 1
ATOM 4941 C CA . ARG B 1 115 ? 1.397 17.094 -17.828 1 87.12 115 ARG B CA 1
ATOM 4942 C C . ARG B 1 115 ? 0.9 15.656 -17.828 1 87.12 115 ARG B C 1
ATOM 4944 O O . ARG B 1 115 ? -0.304 15.406 -17.938 1 87.12 115 ARG B O 1
ATOM 4951 N N . ASN B 1 116 ? 1.828 14.734 -17.719 1 89.94 116 ASN B N 1
ATOM 4952 C CA . ASN B 1 116 ? 1.448 13.328 -17.719 1 89.94 116 ASN B CA 1
ATOM 4953 C C . ASN B 1 116 ? 0.583 12.977 -16.516 1 89.94 116 ASN B C 1
ATOM 4955 O O . ASN B 1 116 ? -0.358 12.188 -16.625 1 89.94 116 ASN B O 1
ATOM 4959 N N . VAL B 1 117 ? 0.937 13.586 -15.43 1 93.44 117 VAL B N 1
ATOM 4960 C CA . VAL B 1 117 ? 0.193 13.328 -14.203 1 93.44 117 VAL B CA 1
ATOM 4961 C C . VAL B 1 117 ? -1.223 13.891 -14.328 1 93.44 117 VAL B C 1
ATOM 4963 O O . VAL B 1 117 ? -2.195 13.219 -13.969 1 93.44 117 VAL B O 1
ATOM 4966 N N . LEU B 1 118 ? -1.356 15.094 -14.867 1 92.25 118 LEU B N 1
ATOM 4967 C CA . LEU B 1 118 ? -2.656 15.734 -15.039 1 92.25 118 LEU B CA 1
ATOM 4968 C C . LEU B 1 118 ? -3.498 14.984 -16.062 1 92.25 118 LEU B C 1
ATOM 4970 O O . LEU B 1 118 ? -4.711 14.844 -15.898 1 92.25 118 LEU B O 1
ATOM 4974 N N . GLU B 1 119 ? -2.824 14.523 -17.094 1 92.94 119 GLU B N 1
ATOM 4975 C CA . GLU B 1 119 ? -3.533 13.734 -18.109 1 92.94 119 GLU B CA 1
ATOM 4976 C C . GLU B 1 119 ? -4.07 12.438 -17.5 1 92.94 119 GLU B C 1
ATOM 4978 O O . GLU B 1 119 ? -5.203 12.039 -17.797 1 92.94 119 GLU B O 1
ATOM 4983 N N . MET B 1 120 ? -3.279 11.805 -16.75 1 92.75 120 MET B N 1
ATOM 4984 C CA . MET B 1 120 ? -3.74 10.594 -16.078 1 92.75 120 MET B CA 1
ATOM 4985 C C . MET B 1 120 ? -4.879 10.906 -15.117 1 92.75 120 MET B C 1
ATOM 4987 O O . MET B 1 120 ? -5.824 10.133 -14.992 1 92.75 120 MET B O 1
ATOM 4991 N N . GLY B 1 121 ? -4.711 12.023 -14.43 1 91.62 121 GLY B N 1
ATOM 4992 C CA . GLY B 1 121 ? -5.805 12.469 -13.578 1 91.62 121 GLY B CA 1
ATOM 4993 C C . GLY B 1 121 ? -7.109 12.641 -14.336 1 91.62 121 GLY B C 1
ATOM 4994 O O . GLY B 1 121 ? -8.18 12.273 -13.836 1 91.62 121 GLY B O 1
ATOM 4995 N N . ARG B 1 122 ? -7.043 13.164 -15.5 1 91 122 ARG B N 1
ATOM 4996 C CA . ARG B 1 122 ? -8.227 13.352 -16.344 1 91 122 ARG B CA 1
ATOM 4997 C C . ARG B 1 122 ? -8.828 12.008 -16.734 1 91 122 ARG B C 1
ATOM 4999 O O . ARG B 1 122 ? -10.047 11.836 -16.719 1 91 122 ARG B O 1
ATOM 5006 N N . LEU B 1 123 ? -7.926 11.109 -17.078 1 90.69 123 LEU B N 1
ATOM 5007 C CA . LEU B 1 123 ? -8.375 9.773 -17.469 1 90.69 123 LEU B CA 1
ATOM 5008 C C . LEU B 1 123 ? -9.078 9.078 -16.312 1 90.69 123 LEU B C 1
ATOM 5010 O O . LEU B 1 123 ? -10.023 8.312 -16.516 1 90.69 123 LEU B O 1
ATOM 5014 N N . LEU B 1 124 ? -8.641 9.391 -15.148 1 89.19 124 LEU B N 1
ATOM 5015 C CA . LEU B 1 124 ? -9.227 8.797 -13.945 1 89.19 124 LEU B CA 1
ATOM 5016 C C . LEU B 1 124 ? -10.359 9.664 -13.414 1 89.19 124 LEU B C 1
ATOM 5018 O O . LEU B 1 124 ? -11.008 9.305 -12.422 1 89.19 124 LEU B O 1
ATOM 5022 N N . GLN B 1 125 ? -10.57 10.805 -13.977 1 86.12 125 GLN B N 1
ATOM 5023 C CA . GLN B 1 125 ? -11.602 11.766 -13.609 1 86.12 125 GLN B CA 1
ATOM 5024 C C . GLN B 1 125 ? -11.422 12.25 -12.18 1 86.12 125 GLN B C 1
ATOM 5026 O O . GLN B 1 125 ? -12.375 12.242 -11.391 1 86.12 125 GLN B O 1
ATOM 5031 N N . THR B 1 126 ? -10.188 12.539 -11.828 1 86.25 126 THR B N 1
ATOM 5032 C CA . THR B 1 126 ? -9.922 13.078 -10.5 1 86.25 126 THR B CA 1
ATOM 5033 C C . THR B 1 126 ? -9.016 14.305 -10.594 1 86.25 126 THR B C 1
ATOM 5035 O O . THR B 1 126 ? -8.133 14.375 -11.445 1 86.25 126 THR B O 1
ATOM 5038 N N . SER B 1 127 ? -9.367 15.281 -9.75 1 84.94 127 SER B N 1
ATOM 5039 C CA . SER B 1 127 ? -8.523 16.469 -9.617 1 84.94 127 SER B CA 1
ATOM 5040 C C . SER B 1 127 ? -8.094 16.688 -8.172 1 84.94 127 SER B C 1
ATOM 5042 O O . SER B 1 127 ? -7.586 17.75 -7.824 1 84.94 127 SER B O 1
ATOM 5044 N N . ASP B 1 128 ? -8.328 15.625 -7.344 1 90.44 128 ASP B N 1
ATOM 5045 C CA . ASP B 1 128 ? -7.93 15.703 -5.941 1 90.44 128 ASP B CA 1
ATOM 5046 C C . ASP B 1 128 ? -6.41 15.75 -5.801 1 90.44 128 ASP B C 1
ATOM 5048 O O . ASP B 1 128 ? -5.699 14.93 -6.379 1 90.44 128 ASP B O 1
ATOM 5052 N N . PRO B 1 129 ? -5.945 16.703 -5.039 1 93.81 129 PRO B N 1
ATOM 5053 C CA . PRO B 1 129 ? -4.496 16.906 -4.961 1 93.81 129 PRO B CA 1
ATOM 5054 C C . PRO B 1 129 ? -3.75 15.664 -4.48 1 93.81 129 PRO B C 1
ATOM 5056 O O . PRO B 1 129 ? -2.703 15.32 -5.031 1 93.81 129 PRO B O 1
ATOM 5059 N N . LEU B 1 130 ? -4.227 14.992 -3.475 1 95.69 130 LEU B N 1
ATOM 5060 C CA . LEU B 1 130 ? -3.52 13.828 -2.953 1 95.69 130 LEU B CA 1
ATOM 5061 C C . LEU B 1 130 ? -3.566 12.672 -3.949 1 95.69 130 LEU B C 1
ATOM 5063 O O . LEU B 1 130 ? -2.619 11.891 -4.043 1 95.69 130 LEU B O 1
ATOM 5067 N N . GLN B 1 131 ? -4.652 12.562 -4.691 1 93.44 131 GLN B N 1
ATOM 5068 C CA . GLN B 1 131 ? -4.73 11.555 -5.746 1 93.44 131 GLN B CA 1
ATOM 5069 C C . GLN B 1 131 ? -3.725 11.844 -6.855 1 93.44 131 GLN B C 1
ATOM 5071 O O . GLN B 1 131 ? -3.115 10.914 -7.398 1 93.44 131 GLN B O 1
ATOM 5076 N N . LEU B 1 132 ? -3.598 13.102 -7.211 1 94.5 132 LEU B N 1
ATOM 5077 C CA . LEU B 1 132 ? -2.611 13.477 -8.219 1 94.5 132 LEU B CA 1
ATOM 5078 C C . LEU B 1 132 ? -1.198 13.156 -7.738 1 94.5 132 LEU B C 1
ATOM 5080 O O . LEU B 1 132 ? -0.357 12.711 -8.523 1 94.5 132 LEU B O 1
ATOM 5084 N N . ILE B 1 133 ? -0.958 13.406 -6.461 1 97.06 133 ILE B N 1
ATOM 5085 C CA . ILE B 1 133 ? 0.34 13.07 -5.883 1 97.06 133 ILE B CA 1
ATOM 5086 C C . ILE B 1 133 ? 0.567 11.562 -5.965 1 97.06 133 ILE B C 1
ATOM 5088 O O . ILE B 1 133 ? 1.664 11.109 -6.301 1 97.06 133 ILE B O 1
ATOM 5092 N N . ARG B 1 134 ? -0.451 10.773 -5.672 1 95.06 134 ARG B N 1
ATOM 5093 C CA . ARG B 1 134 ? -0.341 9.32 -5.773 1 95.06 134 ARG B CA 1
ATOM 5094 C C . ARG B 1 134 ? 0.033 8.891 -7.188 1 95.06 134 ARG B C 1
ATOM 5096 O O . ARG B 1 134 ? 0.843 7.984 -7.375 1 95.06 134 ARG B O 1
ATOM 5103 N N . ILE B 1 135 ? -0.568 9.508 -8.18 1 94 135 ILE B N 1
ATOM 5104 C CA . ILE B 1 135 ? -0.26 9.211 -9.578 1 94 135 ILE B CA 1
ATOM 5105 C C . ILE B 1 135 ? 1.198 9.562 -9.867 1 94 135 ILE B C 1
ATOM 5107 O O . ILE B 1 135 ? 1.899 8.812 -10.547 1 94 135 ILE B O 1
ATOM 5111 N N . ALA B 1 136 ? 1.649 10.711 -9.375 1 95.81 136 ALA B N 1
ATOM 5112 C CA . ALA B 1 136 ? 3.049 11.094 -9.547 1 95.81 136 ALA B CA 1
ATOM 5113 C C . ALA B 1 136 ? 3.982 10.055 -8.938 1 95.81 136 ALA B C 1
ATOM 5115 O O . ALA B 1 136 ? 5.023 9.727 -9.508 1 95.81 136 ALA B O 1
ATOM 5116 N N . LEU B 1 137 ? 3.615 9.602 -7.773 1 95.19 137 LEU B N 1
ATOM 5117 C CA . LEU B 1 137 ? 4.418 8.578 -7.109 1 95.19 137 LEU B CA 1
ATOM 5118 C C . LEU B 1 137 ? 4.457 7.293 -7.93 1 95.19 137 LEU B C 1
ATOM 5120 O O . LEU B 1 137 ? 5.492 6.625 -7.992 1 95.19 137 LEU B O 1
ATOM 5124 N N . LEU B 1 138 ? 3.316 6.949 -8.461 1 92.25 138 LEU B N 1
ATOM 5125 C CA . LEU B 1 138 ? 3.264 5.789 -9.344 1 92.25 138 LEU B CA 1
ATOM 5126 C C . LEU B 1 138 ? 4.23 5.953 -10.516 1 92.25 138 LEU B C 1
ATOM 5128 O O . LEU B 1 138 ? 4.934 5.008 -10.875 1 92.25 138 LEU B O 1
ATOM 5132 N N . LYS B 1 139 ? 4.227 7.09 -11.078 1 92.69 139 LYS B N 1
ATOM 5133 C CA . LYS B 1 139 ? 5.148 7.395 -12.172 1 92.69 139 LYS B CA 1
ATOM 5134 C C . LYS B 1 139 ? 6.598 7.238 -11.719 1 92.69 139 LYS B C 1
ATOM 5136 O O . LYS B 1 139 ? 7.414 6.645 -12.43 1 92.69 139 LYS B O 1
ATOM 5141 N N . PHE B 1 140 ? 6.906 7.773 -10.508 1 92 140 PHE B N 1
ATOM 5142 C CA . PHE B 1 140 ? 8.258 7.652 -9.969 1 92 140 PHE B CA 1
ATOM 5143 C C . PHE B 1 140 ? 8.625 6.188 -9.766 1 92 140 PHE B C 1
ATOM 5145 O O . PHE B 1 140 ? 9.766 5.793 -10.016 1 92 140 PHE B O 1
ATOM 5152 N N . SER B 1 141 ? 7.695 5.434 -9.281 1 89 141 SER B N 1
ATOM 5153 C CA . SER B 1 141 ? 7.945 4.02 -9.039 1 89 141 SER B CA 1
ATOM 5154 C C . SER B 1 141 ? 8.305 3.287 -10.328 1 89 141 SER B C 1
ATOM 5156 O O . SER B 1 141 ? 9.195 2.436 -10.336 1 89 141 SER B O 1
ATOM 5158 N N . HIS B 1 142 ? 7.641 3.598 -11.391 1 84.94 142 HIS B N 1
ATOM 5159 C CA . HIS B 1 142 ? 7.91 2.982 -12.688 1 84.94 142 HIS B CA 1
ATOM 5160 C C . HIS B 1 142 ? 9.273 3.406 -13.227 1 84.94 142 HIS B C 1
ATOM 5162 O O . HIS B 1 142 ? 10.008 2.588 -13.781 1 84.94 142 HIS B O 1
ATOM 5168 N N . GLN B 1 143 ? 9.57 4.672 -13.094 1 83.12 143 GLN B N 1
ATOM 5169 C CA . GLN B 1 143 ? 10.844 5.199 -13.586 1 83.12 143 GLN B CA 1
ATOM 5170 C C . GLN B 1 143 ? 12.016 4.59 -12.828 1 83.12 143 GLN B C 1
ATOM 5172 O O . GLN B 1 143 ? 13.062 4.316 -13.422 1 83.12 143 GLN B O 1
ATOM 5177 N N . SER B 1 144 ? 11.805 4.441 -11.609 1 80.25 144 SER B N 1
ATOM 5178 C CA . SER B 1 144 ? 12.859 3.861 -10.789 1 80.25 144 SER B CA 1
ATOM 5179 C C . SER B 1 144 ? 13.109 2.402 -11.156 1 80.25 144 SER B C 1
ATOM 5181 O O . SER B 1 144 ? 14.242 1.922 -11.078 1 80.25 144 SER B O 1
ATOM 5183 N N . GLU B 1 145 ? 12.164 1.74 -11.547 1 70 145 GLU B N 1
ATOM 5184 C CA . GLU B 1 145 ? 12.273 0.343 -11.953 1 70 145 GLU B CA 1
ATOM 5185 C C . GLU B 1 145 ? 13.047 0.208 -13.266 1 70 145 GLU B C 1
ATOM 5187 O O . GLU B 1 145 ? 13.836 -0.723 -13.43 1 70 145 GLU B O 1
ATOM 5192 N N . GLN B 1 146 ? 12.844 1.135 -14.133 1 66.31 146 GLN B N 1
ATOM 5193 C CA . GLN B 1 146 ? 13.508 1.118 -15.43 1 66.31 146 GLN B CA 1
ATOM 5194 C C . GLN B 1 146 ? 14.992 1.478 -15.305 1 66.31 146 GLN B C 1
ATOM 5196 O O . GLN B 1 146 ? 15.828 0.961 -16.047 1 66.31 146 GLN B O 1
ATOM 5201 N N . GLN B 1 147 ? 15.25 2.412 -14.398 1 62.12 147 GLN B N 1
ATOM 5202 C CA . GLN B 1 147 ? 16.641 2.838 -14.195 1 62.12 147 GLN B CA 1
ATOM 5203 C C . GLN B 1 147 ? 17.484 1.712 -13.609 1 62.12 147 GLN B C 1
ATOM 5205 O O . GLN B 1 147 ? 18.656 1.566 -13.945 1 62.12 147 GLN B O 1
ATOM 5210 N N . THR B 1 148 ? 16.953 0.977 -12.703 1 55.72 148 THR B N 1
ATOM 5211 C CA . THR B 1 148 ? 17.688 -0.148 -12.133 1 55.72 148 THR B CA 1
ATOM 5212 C C . THR B 1 148 ? 18 -1.188 -13.211 1 55.72 148 THR B C 1
ATOM 5214 O O . THR B 1 148 ? 19.047 -1.839 -13.172 1 55.72 148 THR B O 1
ATOM 5217 N N . GLU B 1 149 ? 17.094 -1.354 -14.227 1 51.56 149 GLU B N 1
ATOM 5218 C CA . GLU B 1 149 ? 17.297 -2.34 -15.289 1 51.56 149 GLU B CA 1
ATOM 5219 C C . GLU B 1 149 ? 18.422 -1.926 -16.234 1 51.56 149 GLU B C 1
ATOM 5221 O O . GLU B 1 149 ? 19.109 -2.777 -16.797 1 51.56 149 GLU B O 1
ATOM 5226 N N . THR B 1 150 ? 18.531 -0.561 -16.531 1 47.94 150 THR B N 1
ATOM 5227 C CA . THR B 1 150 ? 19.5 -0.124 -17.531 1 47.94 150 THR B CA 1
ATOM 5228 C C . THR B 1 150 ? 20.844 0.164 -16.891 1 47.94 150 THR B C 1
ATOM 5230 O O . THR B 1 150 ? 21.891 -0.063 -17.5 1 47.94 150 THR B O 1
ATOM 5233 N N . GLU B 1 151 ? 20.969 1.152 -15.906 1 45.19 151 GLU B N 1
ATOM 5234 C CA . GLU B 1 151 ? 22.266 1.739 -15.547 1 45.19 151 GLU B CA 1
ATOM 5235 C C . GLU B 1 151 ? 22.75 1.214 -14.203 1 45.19 151 GLU B C 1
ATOM 5237 O O . GLU B 1 151 ? 21.953 0.896 -13.328 1 45.19 151 GLU B O 1
ATOM 5242 N N . GLY B 1 152 ? 23.891 0.455 -14.109 1 40.59 152 GLY B N 1
ATOM 5243 C CA . GLY B 1 152 ? 24.781 0.337 -12.977 1 40.59 152 GLY B CA 1
ATOM 5244 C C . GLY B 1 152 ? 24.797 1.573 -12.094 1 40.59 152 GLY B C 1
ATOM 5245 O O . GLY B 1 152 ? 25.859 2.141 -11.836 1 40.59 152 GLY B O 1
ATOM 5246 N N . GLU B 1 153 ? 23.984 2.383 -12.094 1 41.25 153 GLU B N 1
ATOM 5247 C CA . GLU B 1 153 ? 24.109 3.742 -11.578 1 41.25 153 GLU B CA 1
ATOM 5248 C C . GLU B 1 153 ? 24.719 3.748 -10.18 1 41.25 153 GLU B C 1
ATOM 5250 O O . GLU B 1 153 ? 24.375 2.904 -9.344 1 41.25 153 GLU B O 1
ATOM 5255 N N . PRO B 1 154 ? 25.719 4.586 -10.039 1 41.62 154 PRO B N 1
ATOM 5256 C CA . PRO B 1 154 ? 26.5 4.797 -8.82 1 41.62 154 PRO B CA 1
ATOM 5257 C C . PRO B 1 154 ? 25.625 4.887 -7.566 1 41.62 154 PRO B C 1
ATOM 5259 O O . PRO B 1 154 ? 24.453 5.246 -7.652 1 41.62 154 PRO B O 1
ATOM 5262 N N . LYS B 1 155 ? 26.172 4.598 -6.359 1 42.16 155 LYS B N 1
ATOM 5263 C CA . LYS B 1 155 ? 25.844 4.613 -4.938 1 42.16 155 LYS B CA 1
ATOM 5264 C C . LYS B 1 155 ? 25.078 5.883 -4.562 1 42.16 155 LYS B C 1
ATOM 5266 O O . LYS B 1 155 ? 24.641 6.031 -3.424 1 42.16 155 LYS B 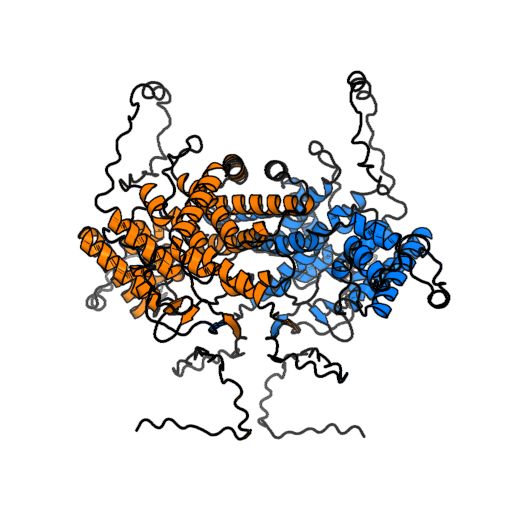O 1
ATOM 5271 N N . SER B 1 156 ? 25.266 6.977 -5.262 1 42.66 156 SER B N 1
ATOM 5272 C CA . SER B 1 156 ? 24.828 8.32 -4.902 1 42.66 156 SER B CA 1
ATOM 5273 C C . SER B 1 156 ? 23.312 8.383 -4.781 1 42.66 156 SER B C 1
ATOM 5275 O O . SER B 1 156 ? 22.766 9.195 -4.023 1 42.66 156 SER B O 1
ATOM 5277 N N . THR B 1 157 ? 22.469 7.594 -5.582 1 50.94 157 THR B N 1
ATOM 5278 C CA . THR B 1 157 ? 21.016 7.605 -5.754 1 50.94 157 THR B CA 1
ATOM 5279 C C . THR B 1 157 ? 20.328 6.992 -4.543 1 50.94 157 THR B C 1
ATOM 5281 O O . THR B 1 157 ? 19.094 7.035 -4.434 1 50.94 157 THR B O 1
ATOM 5284 N N . HIS B 1 158 ? 21.109 6.75 -3.514 1 61.75 158 HIS B N 1
ATOM 5285 C CA . HIS B 1 158 ? 20.562 5.961 -2.414 1 61.75 158 HIS B CA 1
ATOM 5286 C C . HIS B 1 158 ? 20.328 6.828 -1.183 1 61.75 158 HIS B C 1
ATOM 5288 O O . HIS B 1 158 ? 20.047 6.309 -0.098 1 61.75 158 HIS B O 1
ATOM 5294 N N . ASP B 1 159 ? 20.516 8.164 -1.492 1 79.31 159 ASP B N 1
ATOM 5295 C CA . ASP B 1 159 ? 20.266 8.969 -0.305 1 79.31 159 ASP B CA 1
ATOM 5296 C C . ASP B 1 159 ? 18.766 9.188 -0.104 1 79.31 159 ASP B C 1
ATOM 5298 O O . ASP B 1 159 ? 18.094 9.781 -0.951 1 79.31 159 ASP B O 1
ATOM 5302 N N . PRO B 1 160 ? 18.297 8.703 0.979 1 83.12 160 PRO B N 1
ATOM 5303 C CA . PRO B 1 160 ? 16.875 8.828 1.271 1 83.12 160 PRO B CA 1
ATOM 5304 C C . PRO B 1 160 ? 16.406 10.281 1.266 1 83.12 160 PRO B C 1
ATOM 5306 O O . PRO B 1 160 ? 15.227 10.555 0.985 1 83.12 160 PRO B O 1
ATOM 5309 N N . LEU B 1 161 ? 17.328 11.227 1.528 1 90.06 161 LEU B N 1
ATOM 5310 C CA . LEU B 1 161 ? 16.969 12.641 1.555 1 90.06 161 LEU B CA 1
ATOM 5311 C C . LEU B 1 161 ? 16.531 13.117 0.176 1 90.06 161 LEU B C 1
ATOM 5313 O O . LEU B 1 161 ? 15.5 13.773 0.047 1 90.06 161 LEU B O 1
ATOM 5317 N N . PHE B 1 162 ? 17.203 12.727 -0.801 1 90.75 162 PHE B N 1
ATOM 5318 C CA . PHE B 1 162 ? 16.922 13.258 -2.133 1 90.75 162 PHE B CA 1
ATOM 5319 C C . PHE B 1 162 ? 15.664 12.633 -2.709 1 90.75 162 PHE B C 1
ATOM 5321 O O . PHE B 1 162 ? 14.922 13.281 -3.453 1 90.75 162 PHE B O 1
ATOM 5328 N N . ASN B 1 163 ? 15.406 11.367 -2.365 1 92.44 163 ASN B N 1
ATOM 5329 C CA . ASN B 1 163 ? 14.141 10.773 -2.771 1 92.44 163 ASN B CA 1
ATOM 5330 C C . ASN B 1 163 ? 12.953 11.508 -2.158 1 92.44 163 ASN B C 1
ATOM 5332 O O . ASN B 1 163 ? 11.961 11.781 -2.844 1 92.44 163 ASN B O 1
ATOM 5336 N N . TYR B 1 164 ? 13.07 11.773 -0.89 1 96.06 164 TYR B N 1
ATOM 5337 C CA . TYR B 1 164 ? 12 12.516 -0.232 1 96.06 164 TYR B CA 1
ATOM 5338 C C . TYR B 1 164 ? 11.82 13.891 -0.867 1 96.06 164 TYR B C 1
ATOM 5340 O O . TYR B 1 164 ? 10.695 14.336 -1.098 1 96.06 164 TYR B O 1
ATOM 5348 N N . LEU B 1 165 ? 12.961 14.578 -1.092 1 95.69 165 LEU B N 1
ATOM 5349 C CA . LEU B 1 165 ? 12.898 15.93 -1.642 1 95.69 165 LEU B CA 1
ATOM 5350 C C . LEU B 1 165 ? 12.312 15.922 -3.049 1 95.69 165 LEU B C 1
ATOM 5352 O O . LEU B 1 165 ? 11.625 16.859 -3.447 1 95.69 165 LEU B O 1
ATOM 5356 N N . LYS B 1 166 ? 12.594 14.898 -3.809 1 94.44 166 LYS B N 1
ATOM 5357 C CA . LYS B 1 166 ? 11.984 14.734 -5.129 1 94.44 166 LYS B CA 1
ATOM 5358 C C . LYS B 1 166 ? 10.469 14.664 -5.031 1 94.44 166 LYS B C 1
ATOM 5360 O O . LYS B 1 166 ? 9.758 15.312 -5.809 1 94.44 166 LYS B O 1
ATOM 5365 N N . ILE B 1 167 ? 9.984 13.875 -4.105 1 96.38 167 ILE B N 1
ATOM 5366 C CA . ILE B 1 167 ? 8.547 13.742 -3.879 1 96.38 167 ILE B CA 1
ATOM 5367 C C . ILE B 1 167 ? 7.977 15.078 -3.406 1 96.38 167 ILE B C 1
ATOM 5369 O O . ILE B 1 167 ? 6.906 15.492 -3.852 1 96.38 167 ILE B O 1
ATOM 5373 N N . LEU B 1 168 ? 8.703 15.727 -2.502 1 96.38 168 LEU B N 1
ATOM 5374 C CA . LEU B 1 168 ? 8.273 17.031 -2.006 1 96.38 168 LEU B CA 1
ATOM 5375 C C . LEU B 1 168 ? 8.109 18.031 -3.152 1 96.38 168 LEU B C 1
ATOM 5377 O O . LEU B 1 168 ? 7.09 18.719 -3.24 1 96.38 168 LEU B O 1
ATOM 5381 N N . ALA B 1 169 ? 9.07 18.094 -3.992 1 94.62 169 ALA B N 1
ATOM 5382 C CA . ALA B 1 169 ? 9.039 19.016 -5.121 1 94.62 169 ALA B CA 1
ATOM 5383 C C . ALA B 1 169 ? 7.84 18.75 -6.023 1 94.62 169 ALA B C 1
ATOM 5385 O O . ALA B 1 169 ? 7.098 19.672 -6.375 1 94.62 169 ALA B O 1
ATOM 5386 N N . ALA B 1 170 ? 7.645 17.5 -6.391 1 94.44 170 ALA B N 1
ATOM 5387 C CA . ALA B 1 170 ? 6.523 17.125 -7.242 1 94.44 170 ALA B CA 1
ATOM 5388 C C . ALA B 1 170 ? 5.191 17.453 -6.57 1 94.44 170 ALA B C 1
ATOM 5390 O O . ALA B 1 170 ? 4.273 17.969 -7.215 1 94.44 170 ALA B O 1
ATOM 5391 N N . SER B 1 171 ? 5.094 17.094 -5.297 1 95.19 171 SER B N 1
ATOM 5392 C CA . SER B 1 171 ? 3.869 17.328 -4.543 1 95.19 171 SER B CA 1
ATOM 5393 C C . SER B 1 171 ? 3.539 18.828 -4.477 1 95.19 171 SER B C 1
ATOM 5395 O O . SER B 1 171 ? 2.393 19.219 -4.691 1 95.19 171 SER B O 1
ATOM 5397 N N . VAL B 1 172 ? 4.551 19.594 -4.172 1 92.19 172 VAL B N 1
ATOM 5398 C CA . VAL B 1 172 ? 4.344 21.031 -4.035 1 92.19 172 VAL B CA 1
ATOM 5399 C C . VAL B 1 172 ? 3.889 21.625 -5.371 1 92.19 172 VAL B C 1
ATOM 5401 O O . VAL B 1 172 ? 2.992 22.469 -5.41 1 92.19 172 VAL B O 1
ATOM 5404 N N . LYS B 1 173 ? 4.484 21.219 -6.414 1 90.44 173 LYS B N 1
ATOM 5405 C CA . LYS B 1 173 ? 4.09 21.703 -7.734 1 90.44 173 LYS B CA 1
ATOM 5406 C C . LYS B 1 173 ? 2.629 21.375 -8.031 1 90.44 173 LYS B C 1
ATOM 5408 O O . LYS B 1 173 ? 1.902 22.188 -8.602 1 90.44 173 LYS B O 1
ATOM 5413 N N . LEU B 1 174 ? 2.225 20.234 -7.652 1 91.94 174 LEU B N 1
ATOM 5414 C CA . LEU B 1 174 ? 0.851 19.797 -7.883 1 91.94 174 LEU B CA 1
ATOM 5415 C C . LEU B 1 174 ? -0.117 20.547 -6.98 1 91.94 174 LEU B C 1
ATOM 5417 O O . LEU B 1 174 ? -1.245 20.844 -7.383 1 91.94 174 LEU B O 1
ATOM 5421 N N . LEU B 1 175 ? 0.303 20.812 -5.738 1 90.38 175 LEU B N 1
ATOM 5422 C CA . LEU B 1 175 ? -0.53 21.594 -4.82 1 90.38 175 LEU B CA 1
ATOM 5423 C C . LEU B 1 175 ? -0.785 22.984 -5.359 1 90.38 175 LEU B C 1
ATOM 5425 O O . LEU B 1 175 ? -1.88 23.531 -5.199 1 90.38 175 LEU B O 1
ATOM 5429 N N . LEU B 1 176 ? 0.2 23.516 -5.953 1 84.88 176 LEU B N 1
ATOM 5430 C CA . LEU B 1 176 ? 0.11 24.891 -6.457 1 84.88 176 LEU B CA 1
ATOM 5431 C C . LEU B 1 176 ? -0.872 24.969 -7.621 1 84.88 176 LEU B C 1
ATOM 5433 O O . LEU B 1 176 ? -1.347 26.062 -7.961 1 84.88 176 LEU B O 1
ATOM 5437 N N . ARG B 1 177 ? -1.194 23.844 -8.172 1 82.06 177 ARG B N 1
ATOM 5438 C CA . ARG B 1 177 ? -2.113 23.828 -9.305 1 82.06 177 ARG B CA 1
ATOM 5439 C C . ARG B 1 177 ? -3.562 23.922 -8.836 1 82.06 177 ARG B C 1
ATOM 5441 O O . ARG B 1 177 ? -4.457 24.234 -9.633 1 82.06 177 ARG B O 1
ATOM 5448 N N . TRP B 1 178 ? -3.668 23.609 -7.637 1 80.25 178 TRP B N 1
ATOM 5449 C CA . TRP B 1 178 ? -5.035 23.656 -7.125 1 80.25 178 TRP B CA 1
ATOM 5450 C C . TRP B 1 178 ? -5.625 25.062 -7.273 1 80.25 178 TRP B C 1
ATOM 5452 O O . TRP B 1 178 ? -5.016 26.047 -6.848 1 80.25 178 TRP B O 1
ATOM 5462 N N . GLY B 1 179 ? -6.812 25.156 -7.824 1 70.81 179 GLY B N 1
ATOM 5463 C CA . GLY B 1 179 ? -7.488 26.438 -7.992 1 70.81 179 GLY B CA 1
ATOM 5464 C C . GLY B 1 179 ? -7.098 27.156 -9.273 1 70.81 179 GLY B C 1
ATOM 5465 O O . GLY B 1 179 ? -7.648 28.219 -9.586 1 70.81 179 GLY B O 1
ATOM 5466 N N . HIS B 1 180 ? -6.055 26.594 -9.883 1 67.06 180 HIS B N 1
ATOM 5467 C CA . HIS B 1 180 ? -5.613 27.203 -11.133 1 67.06 180 HIS B CA 1
ATOM 5468 C C . HIS B 1 180 ? -5.98 26.344 -12.328 1 67.06 180 HIS B C 1
ATOM 5470 O O . HIS B 1 180 ? -6.18 25.125 -12.188 1 67.06 180 HIS B O 1
ATOM 5476 N N . SER B 1 181 ? -6.168 27.094 -13.359 1 60.91 181 SER B N 1
ATOM 5477 C CA . SER B 1 181 ? -6.484 26.375 -14.594 1 60.91 181 SER B CA 1
ATOM 5478 C C . SER B 1 181 ? -5.336 25.469 -15.016 1 60.91 181 SER B C 1
ATOM 5480 O O . SER B 1 181 ? -4.176 25.734 -14.703 1 60.91 181 SER B O 1
ATOM 5482 N N . GLU B 1 182 ? -5.602 24.344 -15.5 1 61.22 182 GLU B N 1
ATOM 5483 C CA . GLU B 1 182 ? -4.641 23.328 -15.938 1 61.22 182 GLU B CA 1
ATOM 5484 C C . GLU B 1 182 ? -3.707 23.891 -17 1 61.22 182 GLU B C 1
ATOM 5486 O O . GLU B 1 182 ? -2.602 23.375 -17.203 1 61.22 182 GLU B O 1
ATOM 5491 N N . LEU B 1 183 ? -4.102 24.922 -17.562 1 51.94 183 LEU B N 1
ATOM 5492 C CA . LEU B 1 183 ? -3.404 25.406 -18.75 1 51.94 183 LEU B CA 1
ATOM 5493 C C . LEU B 1 183 ? -2.293 26.375 -18.375 1 51.94 183 LEU B C 1
ATOM 5495 O O . LEU B 1 183 ? -1.382 26.625 -19.156 1 51.94 183 LEU B O 1
ATOM 5499 N N . VAL B 1 184 ? -2.428 26.969 -17.156 1 55.81 184 VAL B N 1
ATOM 5500 C CA . VAL B 1 184 ? -1.455 27.984 -16.781 1 55.81 184 VAL B CA 1
ATOM 5501 C C . VAL B 1 184 ? -0.6 27.484 -15.625 1 55.81 184 VAL B C 1
ATOM 5503 O O . VAL B 1 184 ? -1.121 26.922 -14.664 1 55.81 184 VAL B O 1
ATOM 5506 N N . SER B 1 185 ? 0.676 27.469 -15.922 1 61.47 185 SER B N 1
ATOM 5507 C CA . SER B 1 185 ? 1.575 27.141 -14.82 1 61.47 185 SER B CA 1
ATOM 5508 C C . SER B 1 185 ? 1.582 28.234 -13.758 1 61.47 185 SER B C 1
ATOM 5510 O O . SER B 1 185 ? 1.739 29.422 -14.078 1 61.47 185 SER B O 1
ATOM 5512 N N . PRO B 1 186 ? 1.292 27.875 -12.609 1 60.09 186 PRO B N 1
ATOM 5513 C CA . PRO B 1 186 ? 1.32 28.906 -11.578 1 60.09 186 PRO B CA 1
ATOM 5514 C C . PRO B 1 186 ? 2.699 29.547 -11.422 1 60.09 186 PRO B C 1
ATOM 5516 O O . PRO B 1 186 ? 3.717 28.891 -11.68 1 60.09 186 PRO B O 1
ATOM 5519 N N . PRO B 1 187 ? 2.744 30.859 -11.234 1 57.38 187 PRO B N 1
ATOM 5520 C CA . PRO B 1 187 ? 4.031 31.5 -10.977 1 57.38 187 PRO B CA 1
ATOM 5521 C C . PRO B 1 187 ? 4.75 30.938 -9.758 1 57.38 187 PRO B C 1
ATOM 5523 O O . PRO B 1 187 ? 4.117 30.672 -8.734 1 57.38 187 PRO B O 1
ATOM 5526 N N . MET B 1 188 ? 5.918 30.406 -10.109 1 63.5 188 MET B N 1
ATOM 5527 C CA . MET B 1 188 ? 6.621 29.812 -8.969 1 63.5 188 MET B CA 1
ATOM 5528 C C . MET B 1 188 ? 7.805 30.672 -8.555 1 63.5 188 MET B C 1
ATOM 5530 O O . MET B 1 188 ? 8.602 31.094 -9.398 1 63.5 188 MET B O 1
ATOM 5534 N N . ASN B 1 189 ? 7.734 31.188 -7.277 1 68.5 189 ASN B N 1
ATOM 5535 C CA . ASN B 1 189 ? 8.938 31.766 -6.684 1 68.5 189 ASN B CA 1
ATOM 5536 C C . ASN B 1 189 ? 10 30.703 -6.414 1 68.5 189 ASN B C 1
ATOM 5538 O O . ASN B 1 189 ? 9.711 29.516 -6.488 1 68.5 189 ASN B O 1
ATOM 5542 N N . ASP B 1 190 ? 11.156 31.234 -6.246 1 83.31 190 ASP B N 1
ATOM 5543 C CA . ASP B 1 190 ? 12.219 30.297 -5.875 1 83.31 190 ASP B CA 1
ATOM 5544 C C . ASP B 1 190 ? 11.898 29.594 -4.562 1 83.31 190 ASP B C 1
ATOM 5546 O O . ASP B 1 190 ? 11.352 30.203 -3.641 1 83.31 190 ASP B O 1
ATOM 5550 N N . TYR B 1 191 ? 12.164 28.406 -4.574 1 88.44 191 TYR B N 1
ATOM 5551 C CA . TYR B 1 191 ? 11.898 27.609 -3.383 1 88.44 191 TYR B CA 1
ATOM 5552 C C . TYR B 1 191 ? 12.836 28 -2.246 1 88.44 191 TYR B C 1
ATOM 5554 O O . TYR B 1 191 ? 14.055 27.922 -2.393 1 88.44 191 TYR B O 1
ATOM 5562 N N . ALA B 1 192 ? 12.352 28.5 -1.182 1 86.12 192 ALA B N 1
ATOM 5563 C CA . ALA B 1 192 ? 13.125 28.781 0.024 1 86.12 192 ALA B CA 1
ATOM 5564 C C . ALA B 1 192 ? 12.898 27.719 1.087 1 86.12 192 ALA B C 1
ATOM 5566 O O . ALA B 1 192 ? 13.852 27.125 1.59 1 86.12 192 ALA B O 1
ATOM 5567 N N . ASP B 1 193 ? 11.711 27.5 1.467 1 90.56 193 ASP B N 1
ATOM 5568 C CA . ASP B 1 193 ? 11.258 26.438 2.361 1 90.56 193 ASP B CA 1
ATOM 5569 C C . ASP B 1 193 ? 9.805 26.062 2.082 1 90.56 193 ASP B C 1
ATOM 5571 O O . ASP B 1 193 ? 9.07 26.828 1.456 1 90.56 193 ASP B O 1
ATOM 5575 N N . PHE B 1 194 ? 9.398 24.938 2.486 1 93.12 194 PHE B N 1
ATOM 5576 C CA . PHE B 1 194 ? 8.086 24.406 2.158 1 93.12 194 PHE B CA 1
ATOM 5577 C C . PHE B 1 194 ? 6.977 25.312 2.682 1 93.12 194 PHE B C 1
ATOM 5579 O O . PHE B 1 194 ? 6.02 25.609 1.966 1 93.12 194 PHE B O 1
ATOM 5586 N N . THR B 1 195 ? 7.117 25.781 3.963 1 94.62 195 THR B N 1
ATOM 5587 C CA . THR B 1 195 ? 6.09 26.594 4.621 1 94.62 195 THR B CA 1
ATOM 5588 C C . THR B 1 195 ? 5.883 27.906 3.885 1 94.62 195 THR B C 1
ATOM 5590 O O . THR B 1 195 ? 4.75 28.281 3.572 1 94.62 195 THR B O 1
ATOM 5593 N N . SER B 1 196 ? 6.965 28.625 3.643 1 91.69 196 SER B N 1
ATOM 5594 C CA . SER B 1 196 ? 6.875 29.906 2.945 1 91.69 196 SER B CA 1
ATOM 5595 C C . SER B 1 196 ? 6.344 29.734 1.526 1 91.69 196 SER B C 1
ATOM 5597 O O . SER B 1 196 ? 5.574 30.562 1.036 1 91.69 196 SER B O 1
ATOM 5599 N N . PHE B 1 197 ? 6.777 28.688 0.928 1 89.56 197 PHE B N 1
ATOM 5600 C CA . PHE B 1 197 ? 6.352 28.406 -0.438 1 89.56 197 PHE B CA 1
ATOM 5601 C C . PHE B 1 197 ? 4.844 28.203 -0.509 1 89.56 197 PHE B C 1
ATOM 5603 O O . PHE B 1 197 ? 4.188 28.75 -1.404 1 89.56 197 PHE B O 1
ATOM 5610 N N . LEU B 1 198 ? 4.285 27.469 0.392 1 90.75 198 LEU B N 1
ATOM 5611 C CA . LEU B 1 198 ? 2.854 27.188 0.416 1 90.75 198 LEU B CA 1
ATOM 5612 C C . LEU B 1 198 ? 2.061 28.438 0.763 1 90.75 198 LEU B C 1
ATOM 5614 O O . LEU B 1 198 ? 1.035 28.719 0.14 1 90.75 198 LEU B O 1
ATOM 5618 N N . ILE B 1 199 ? 2.506 29.203 1.769 1 91.5 199 ILE B N 1
ATOM 5619 C CA . ILE B 1 199 ? 1.817 30.406 2.207 1 91.5 199 ILE B CA 1
ATOM 5620 C C . ILE B 1 199 ? 1.826 31.438 1.084 1 91.5 199 ILE B C 1
ATOM 5622 O O . ILE B 1 199 ? 0.826 32.125 0.853 1 91.5 199 ILE B O 1
ATOM 5626 N N . ASP B 1 200 ? 2.943 31.547 0.395 1 87.81 200 ASP B N 1
ATOM 5627 C CA . ASP B 1 200 ? 3.082 32.531 -0.672 1 87.81 200 ASP B CA 1
ATOM 5628 C C . ASP B 1 200 ? 2.24 32.156 -1.887 1 87.81 200 ASP B C 1
ATOM 5630 O O . ASP B 1 200 ? 1.856 33.031 -2.68 1 87.81 200 ASP B O 1
ATOM 5634 N N . ALA B 1 201 ? 1.993 30.922 -2.016 1 83.06 201 ALA B N 1
ATOM 5635 C CA . ALA B 1 201 ? 1.185 30.438 -3.135 1 83.06 201 ALA B CA 1
ATOM 5636 C C . ALA B 1 201 ? -0.292 30.766 -2.92 1 83.06 201 ALA B C 1
ATOM 5638 O O . ALA B 1 201 ? -1.06 30.859 -3.881 1 83.06 201 ALA B O 1
ATOM 5639 N N . TYR B 1 202 ? -0.657 30.797 -1.764 1 80.62 202 TYR B N 1
ATOM 5640 C CA . TYR B 1 202 ? -2.051 31.094 -1.442 1 80.62 202 TYR B CA 1
ATOM 5641 C C . TYR B 1 202 ? -2.166 32.344 -0.593 1 80.62 202 TYR B C 1
ATOM 5643 O O . TYR B 1 202 ? -2.484 32.281 0.597 1 80.62 202 TYR B O 1
ATOM 5651 N N . PRO B 1 203 ? -1.879 33.406 -1.296 1 66.38 203 PRO B N 1
ATOM 5652 C CA . PRO B 1 203 ? -1.914 34.625 -0.521 1 66.38 203 PRO B CA 1
ATOM 5653 C C . PRO B 1 203 ? -3.316 35 -0.031 1 66.38 203 PRO B C 1
ATOM 5655 O O . PRO B 1 203 ? -4.309 34.531 -0.607 1 66.38 203 PRO B O 1
ATOM 5658 N N . THR B 1 204 ? -3.889 35.281 0.799 1 54.59 204 THR B N 1
ATOM 5659 C CA . THR B 1 204 ? -5.164 35.562 1.444 1 54.59 204 THR B CA 1
ATOM 5660 C C . THR B 1 204 ? -6.199 36.031 0.42 1 54.59 204 THR B C 1
ATOM 5662 O O . THR B 1 204 ? -7.383 36.156 0.743 1 54.59 204 THR B O 1
ATOM 5665 N N . GLU B 1 205 ? -6.43 36.812 -0.552 1 44.5 205 GLU B N 1
ATOM 5666 C CA . GLU B 1 205 ? -7.84 37.188 -0.452 1 44.5 205 GLU B CA 1
ATOM 5667 C C . GLU B 1 205 ? -8.734 35.969 -0.708 1 44.5 205 GLU B C 1
ATOM 5669 O O . GLU B 1 205 ? -8.609 35.312 -1.741 1 44.5 205 GLU B O 1
ATOM 5674 N N . GLY B 1 206 ? -9.008 35.094 0.261 1 36.19 206 GLY B N 1
ATOM 5675 C CA . GLY B 1 206 ? -10.062 34.094 0.171 1 36.19 206 GLY B CA 1
ATOM 5676 C C . GLY B 1 206 ? -11.125 34.438 -0.857 1 36.19 206 GLY B C 1
ATOM 5677 O O . GLY B 1 206 ? -12.109 35.125 -0.541 1 36.19 206 GLY B O 1
ATOM 5678 N N . LYS B 1 207 ? -11.047 34.938 -1.914 1 33.31 207 LYS B N 1
ATOM 5679 C CA . LYS B 1 207 ? -12.242 34.938 -2.746 1 33.31 207 LYS B CA 1
ATOM 5680 C C . LYS B 1 207 ? -13.023 33.625 -2.592 1 33.31 207 LYS B C 1
ATOM 5682 O O . LYS B 1 207 ? -12.484 32.562 -2.814 1 33.31 207 LYS B O 1
ATOM 5687 N N . GLU B 1 208 ? -14.016 33.531 -1.674 1 31.69 208 GLU B N 1
ATOM 5688 C CA . GLU B 1 208 ? -15.055 32.5 -1.696 1 31.69 208 GLU B CA 1
ATOM 5689 C C . GLU B 1 208 ? -15.406 32.125 -3.127 1 31.69 208 GLU B C 1
ATOM 5691 O O . GLU B 1 208 ? -15.852 32.938 -3.916 1 31.69 208 GLU B O 1
ATOM 5696 N N . VAL B 1 209 ? -14.828 31.438 -3.834 1 32.34 209 VAL B N 1
ATOM 5697 C CA . VAL B 1 209 ? -15.445 30.906 -5.039 1 32.34 209 VAL B CA 1
ATOM 5698 C C . VAL B 1 209 ? -16.859 30.406 -4.719 1 32.34 209 VAL B C 1
ATOM 5700 O O . VAL B 1 209 ? -17.016 29.484 -3.906 1 32.34 209 VAL B O 1
ATOM 5703 N N . ASN B 1 210 ? -17.922 31.25 -4.809 1 28.12 210 ASN B N 1
ATOM 5704 C CA . ASN B 1 210 ? -19.328 30.875 -4.812 1 28.12 210 ASN B CA 1
ATOM 5705 C C . ASN B 1 210 ? -19.594 29.703 -5.762 1 28.12 210 ASN B C 1
ATOM 5707 O O . ASN B 1 210 ? -19.594 29.891 -6.98 1 28.12 210 ASN B O 1
ATOM 5711 N N . PHE B 1 211 ? -19.297 28.625 -5.406 1 28.56 211 PHE B N 1
ATOM 5712 C CA . PHE B 1 211 ? -19.625 27.406 -6.145 1 28.56 211 PHE B CA 1
ATOM 5713 C C . PHE B 1 211 ? -21.125 27.297 -6.348 1 28.56 211 PHE B C 1
ATOM 5715 O O . PHE B 1 211 ? -21.609 26.312 -6.926 1 28.56 211 PHE B O 1
ATOM 5722 N N . HIS B 1 212 ? -22.031 28.203 -5.797 1 28.3 212 HIS B N 1
ATOM 5723 C CA . HIS B 1 212 ? -23.453 28 -5.988 1 28.3 212 HIS B CA 1
ATOM 5724 C C . HIS B 1 212 ? -23.875 28.297 -7.426 1 28.3 212 HIS B C 1
ATOM 5726 O O . HIS B 1 212 ? -25.047 28.156 -7.781 1 28.3 212 HIS B O 1
ATOM 5732 N N . ASN B 1 213 ? -23.297 29.078 -8.25 1 25.92 213 ASN B N 1
ATOM 5733 C CA . ASN B 1 213 ? -24.047 29.453 -9.445 1 25.92 213 ASN B CA 1
ATOM 5734 C C . ASN B 1 213 ? -24.062 28.328 -10.477 1 25.92 213 ASN B C 1
ATOM 5736 O O . ASN B 1 213 ? -23.297 28.359 -11.445 1 25.92 213 ASN B O 1
ATOM 5740 N N . LYS B 1 214 ? -24.188 27.188 -10.07 1 30.67 214 LYS B N 1
ATOM 5741 C CA . LYS B 1 214 ? -24.438 26.25 -11.164 1 30.67 214 LYS B CA 1
ATOM 5742 C C . LYS B 1 214 ? -25.75 26.578 -11.875 1 30.67 214 LYS B C 1
ATOM 5744 O O . LYS B 1 214 ? -26.156 25.859 -12.789 1 30.67 214 LYS B O 1
ATOM 5749 N N . GLY B 1 215 ? -26.719 27.406 -11.406 1 26.86 215 GLY B N 1
ATOM 5750 C CA . GLY B 1 215 ? -27.969 27.328 -12.148 1 26.86 215 GLY B CA 1
ATOM 5751 C C . GLY B 1 215 ? -27.859 27.906 -13.555 1 26.86 215 GLY B C 1
ATOM 5752 O O . GLY B 1 215 ? -28.25 27.25 -14.523 1 26.86 215 GLY B O 1
ATOM 5753 N N . LYS B 1 216 ? -28.25 29.328 -13.828 1 26.7 216 LYS B N 1
ATOM 5754 C CA . LYS B 1 216 ? -28.844 29.844 -15.055 1 26.7 216 LYS B CA 1
ATOM 5755 C C . LYS B 1 216 ? -27.766 30.156 -16.094 1 26.7 216 LYS B C 1
ATOM 5757 O O . LYS B 1 216 ? -27.547 31.328 -16.422 1 26.7 216 LYS B O 1
ATOM 5762 N N . GLU B 1 217 ? -26.594 29.672 -16.172 1 29.67 217 GLU B N 1
ATOM 5763 C CA . GLU B 1 217 ? -25.766 30.172 -17.266 1 29.67 217 GLU B CA 1
ATOM 5764 C C . GLU B 1 217 ? -26.234 29.625 -18.609 1 29.67 217 GLU B C 1
ATOM 5766 O O . GLU B 1 217 ? -25.812 28.547 -19.031 1 29.67 217 GLU B O 1
ATOM 5771 N N . GLU B 1 218 ? -27.531 29.484 -18.844 1 29.78 218 GLU B N 1
ATOM 5772 C CA . GLU B 1 218 ? -27.859 29.156 -20.234 1 29.78 218 GLU B CA 1
ATOM 5773 C C . GLU B 1 218 ? -27.188 30.141 -21.188 1 29.78 218 GLU B C 1
ATOM 5775 O O . GLU B 1 218 ? -26.594 29.734 -22.188 1 29.78 218 GLU B O 1
ATOM 5780 N N . ASP B 1 219 ? -27.875 31.391 -21.5 1 27.81 219 ASP B N 1
ATOM 5781 C CA . ASP B 1 219 ? -28.047 32.031 -22.812 1 27.81 219 ASP B CA 1
ATOM 5782 C C . ASP B 1 219 ? -26.812 32.844 -23.188 1 27.81 219 ASP B C 1
ATOM 5784 O O . ASP B 1 219 ? -26.672 33.281 -24.328 1 27.81 219 ASP B O 1
ATOM 5788 N N . ASP B 1 220 ? -26.25 33.75 -22.375 1 24.77 220 ASP B N 1
ATOM 5789 C CA . ASP B 1 220 ? -25.438 34.812 -22.984 1 24.77 220 ASP B CA 1
ATOM 5790 C C . ASP B 1 220 ? -24.062 34.281 -23.391 1 24.77 220 ASP B C 1
ATOM 5792 O O . ASP B 1 220 ? -23.141 34.281 -22.578 1 24.77 220 ASP B O 1
ATOM 5796 N N . ALA B 1 221 ? -23.812 33.25 -24.219 1 31.33 221 ALA B N 1
ATOM 5797 C CA . ALA B 1 221 ? -22.688 32.719 -24.969 1 31.33 221 ALA B CA 1
ATOM 5798 C C . ALA B 1 221 ? -21.891 33.844 -25.625 1 31.33 221 ALA B C 1
ATOM 5800 O O . ALA B 1 221 ? -20.766 33.656 -26.078 1 31.33 221 ALA B O 1
ATOM 5801 N N . GLU B 1 222 ? -22.609 34.906 -26 1 26.91 222 GLU B N 1
ATOM 5802 C CA . GLU B 1 222 ? -22.031 35.844 -26.969 1 26.91 222 GLU B CA 1
ATOM 5803 C C . GLU B 1 222 ? -20.844 36.594 -26.375 1 26.91 222 GLU B C 1
ATOM 5805 O O . GLU B 1 222 ? -19.859 36.844 -27.078 1 26.91 222 GLU B O 1
ATOM 5810 N N . ASN B 1 223 ? -21 37.188 -25.188 1 25.28 223 ASN B N 1
ATOM 5811 C CA . ASN B 1 223 ? -20.094 38.281 -24.891 1 25.28 223 ASN B CA 1
ATOM 5812 C C . ASN B 1 223 ? -18.781 37.781 -24.281 1 25.28 223 ASN B C 1
ATOM 5814 O O . ASN B 1 223 ? -18.078 38.531 -23.609 1 25.28 223 ASN B O 1
ATOM 5818 N N . LEU B 1 224 ? -18.469 36.531 -24.25 1 29.27 224 LEU B N 1
ATOM 5819 C CA . LEU B 1 224 ? -17.234 36.031 -23.656 1 29.27 224 LEU B CA 1
ATOM 5820 C C . LEU B 1 224 ? -16.031 36.5 -24.453 1 29.27 224 LEU B C 1
ATOM 5822 O O . LEU B 1 224 ? -14.891 36.188 -24.094 1 29.27 224 LEU B O 1
ATOM 5826 N N . ASN B 1 225 ? -16.188 36.938 -25.703 1 27.48 225 ASN B N 1
ATOM 5827 C CA . ASN B 1 225 ? -15.086 37.312 -26.578 1 27.48 225 ASN B CA 1
ATOM 5828 C C . ASN B 1 225 ? -14.383 38.594 -26.078 1 27.48 225 ASN B C 1
ATOM 5830 O O . ASN B 1 225 ? -13.195 38.781 -26.344 1 27.48 225 ASN B O 1
ATOM 5834 N N . ALA B 1 226 ? -15.141 39.688 -25.719 1 27.39 226 ALA B N 1
ATOM 5835 C CA . ALA B 1 226 ? -14.539 41 -25.656 1 27.39 226 ALA B CA 1
ATOM 5836 C C . ALA B 1 226 ? -13.578 41.125 -24.484 1 27.39 226 ALA B C 1
ATOM 5838 O O . ALA B 1 226 ? -12.648 41.938 -24.516 1 27.39 226 ALA B O 1
ATOM 5839 N N . SER B 1 227 ? -13.922 40.562 -23.328 1 24.31 227 SER B N 1
ATOM 5840 C CA . SER B 1 227 ? -13.141 41.062 -22.203 1 24.31 227 SER B CA 1
ATOM 5841 C C . SER B 1 227 ? -11.766 40.406 -22.141 1 24.31 227 SER B C 1
ATOM 5843 O O . SER B 1 227 ? -11.094 40.438 -21.109 1 24.31 227 SER B O 1
ATOM 5845 N N . ARG B 1 228 ? -11.281 39.656 -23.062 1 29.36 228 ARG B N 1
ATOM 5846 C CA . ARG B 1 228 ? -9.93 39.125 -23.234 1 29.36 228 ARG B CA 1
ATOM 5847 C C . ARG B 1 228 ? -8.906 40.25 -23.312 1 29.36 228 ARG B C 1
ATOM 5849 O O . ARG B 1 228 ? -7.699 40 -23.375 1 29.36 228 ARG B O 1
ATOM 5856 N N . GLU B 1 229 ? -9.328 41.281 -23.969 1 26.33 229 GLU B N 1
ATOM 5857 C CA . GLU B 1 229 ? -8.258 42.188 -24.406 1 26.33 229 GLU B CA 1
ATOM 5858 C C . GLU B 1 229 ? -7.395 42.625 -23.234 1 26.33 229 GLU B C 1
ATOM 5860 O O . GLU B 1 229 ? -6.164 42.625 -23.328 1 26.33 229 GLU B O 1
ATOM 5865 N N . SER B 1 230 ? -7.801 43.688 -22.453 1 26.09 230 SER B N 1
ATOM 5866 C CA . SER B 1 230 ? -6.922 44.688 -21.875 1 26.09 230 SER B CA 1
ATOM 5867 C C . SER B 1 230 ? -6.258 44.188 -20.594 1 26.09 230 SER B C 1
ATOM 5869 O O . SER B 1 230 ? -5.312 44.812 -20.109 1 26.09 230 SER B O 1
ATOM 5871 N N . ASN B 1 231 ? -6.941 43.469 -19.719 1 24.66 231 ASN B N 1
ATOM 5872 C CA . ASN B 1 231 ? -6.273 43.594 -18.438 1 24.66 231 ASN B CA 1
ATOM 5873 C C . ASN B 1 231 ? -5.02 42.719 -18.375 1 24.66 231 ASN B C 1
ATOM 5875 O O . ASN B 1 231 ? -5.109 41.5 -18.312 1 24.66 231 ASN B O 1
ATOM 5879 N N . GLU B 1 232 ? -3.998 42.906 -19.125 1 29.05 232 GLU B N 1
ATOM 5880 C CA . GLU B 1 232 ? -2.578 42.75 -18.828 1 29.05 232 GLU B CA 1
ATOM 5881 C C . GLU B 1 232 ? -2.295 42.938 -17.344 1 29.05 232 GLU B C 1
ATOM 5883 O O . GLU B 1 232 ? -2.332 44.062 -16.844 1 29.05 232 GLU B O 1
ATOM 5888 N N . SER B 1 233 ? -2.969 42.219 -16.531 1 27.56 233 SER B N 1
ATOM 5889 C CA . SER B 1 233 ? -2.529 42.375 -15.156 1 27.56 233 SER B CA 1
ATOM 5890 C C . SER B 1 233 ? -1.009 42.438 -15.055 1 27.56 233 SER B C 1
ATOM 5892 O O . SER B 1 233 ? -0.335 41.438 -15.344 1 27.56 233 SER B O 1
ATOM 5894 N N . LYS B 1 234 ? -0.367 43.438 -15.273 1 28.52 234 LYS B N 1
ATOM 5895 C CA . LYS B 1 234 ? 0.948 43.938 -14.891 1 28.52 234 LYS B CA 1
ATOM 5896 C C . LYS B 1 234 ? 1.391 43.375 -13.555 1 28.52 234 LYS B C 1
ATOM 5898 O O . LYS B 1 234 ? 0.557 43.031 -12.703 1 28.52 234 LYS B O 1
ATOM 5903 N N . GLY B 1 235 ? 2.787 43.094 -13.375 1 31.91 235 GLY B N 1
ATOM 5904 C CA . GLY B 1 235 ? 3.596 42.688 -12.242 1 31.91 235 GLY B CA 1
ATOM 5905 C C . GLY B 1 235 ? 3.045 43.156 -10.906 1 31.91 235 GLY B C 1
ATOM 5906 O O . GLY B 1 235 ? 3.539 44.125 -10.328 1 31.91 235 GLY B O 1
ATOM 5907 N N . GLN B 1 236 ? 1.821 43.25 -10.734 1 32.09 236 GLN B N 1
ATOM 5908 C CA . GLN B 1 236 ? 1.45 43.812 -9.438 1 32.09 236 GLN B CA 1
ATOM 5909 C C . GLN B 1 236 ? 2.227 43.156 -8.305 1 32.09 236 GLN B C 1
ATOM 5911 O O . GLN B 1 236 ? 2.26 41.906 -8.203 1 32.09 236 GLN B O 1
ATOM 5916 N N . THR B 1 237 ? 3.252 43.719 -7.852 1 34.38 237 THR B N 1
ATOM 5917 C CA . THR B 1 237 ? 3.967 43.469 -6.609 1 34.38 237 THR B CA 1
ATOM 5918 C C . THR B 1 237 ? 3.006 43 -5.52 1 34.38 237 THR B C 1
ATOM 5920 O O . THR B 1 237 ? 2.162 43.75 -5.055 1 34.38 237 THR B O 1
ATOM 5923 N N . LEU B 1 238 ? 2.438 41.875 -5.625 1 41.41 238 LEU B N 1
ATOM 5924 C CA . LEU B 1 238 ? 1.593 41.312 -4.57 1 41.41 238 LEU B CA 1
ATOM 5925 C C . LEU B 1 238 ? 2.123 41.688 -3.193 1 41.41 238 LEU B C 1
ATOM 5927 O O . LEU B 1 238 ? 3.229 41.312 -2.818 1 41.41 238 LEU B O 1
ATOM 5931 N N . THR B 1 239 ? 1.768 42.844 -2.637 1 46.16 239 THR B N 1
ATOM 5932 C CA . THR B 1 239 ? 2.053 43.219 -1.25 1 46.16 239 THR B CA 1
ATOM 5933 C C . THR B 1 239 ? 1.821 42 -0.327 1 46.16 239 THR B C 1
ATOM 5935 O O . THR B 1 239 ? 0.765 41.375 -0.376 1 46.16 239 THR B O 1
ATOM 5938 N N . PRO B 1 240 ? 2.979 41.531 0.189 1 58.22 240 PRO B N 1
ATOM 5939 C CA . PRO B 1 240 ? 2.838 40.406 1.109 1 58.22 240 PRO B CA 1
ATOM 5940 C C . PRO B 1 240 ? 1.75 40.625 2.156 1 58.22 240 PRO B C 1
ATOM 5942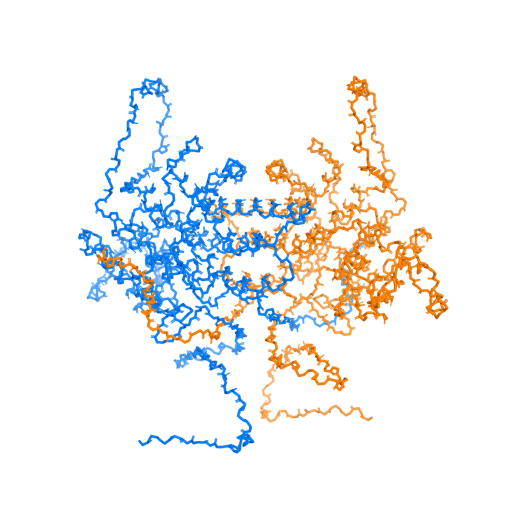 O O . PRO B 1 240 ? 1.523 41.75 2.584 1 58.22 240 PRO B O 1
ATOM 5945 N N . HIS B 1 241 ? 0.835 39.688 2.357 1 67.69 241 HIS B N 1
ATOM 5946 C CA . HIS B 1 241 ? -0.171 39.719 3.414 1 67.69 241 HIS B CA 1
ATOM 5947 C C . HIS B 1 241 ? 0.421 40.188 4.73 1 67.69 241 HIS B C 1
ATOM 5949 O O . HIS B 1 241 ? 1.548 39.844 5.082 1 67.69 241 HIS B O 1
ATOM 5955 N N . PRO B 1 242 ? -0.145 41.25 5.316 1 76.06 242 PRO B N 1
ATOM 5956 C CA . PRO B 1 242 ? 0.399 41.812 6.543 1 76.06 242 PRO B CA 1
ATOM 5957 C C . PRO B 1 242 ? 0.77 40.781 7.586 1 76.06 242 PRO B C 1
ATOM 5959 O O . PRO B 1 242 ? 1.671 41 8.398 1 76.06 242 PRO B O 1
ATOM 5962 N N . TRP B 1 243 ? 0.185 39.625 7.469 1 89.44 243 TRP B N 1
ATOM 5963 C CA . TRP B 1 243 ? 0.452 38.625 8.484 1 89.44 243 TRP B CA 1
ATOM 5964 C C . TRP B 1 243 ? 1.284 37.469 7.914 1 89.44 243 TRP B C 1
ATOM 5966 O O . TRP B 1 243 ? 1.228 36.344 8.406 1 89.44 243 TRP B O 1
ATOM 5976 N N . ARG B 1 244 ? 2.006 37.688 6.91 1 91.31 244 ARG B N 1
ATOM 5977 C CA . ARG B 1 244 ? 2.756 36.625 6.227 1 91.31 244 ARG B CA 1
ATOM 5978 C C . ARG B 1 244 ? 3.666 35.906 7.199 1 91.31 244 ARG B C 1
ATOM 5980 O O . ARG B 1 244 ? 3.643 34.656 7.254 1 91.31 244 ARG B O 1
ATOM 5987 N N . GLU B 1 245 ? 4.48 36.656 7.988 1 94 245 GLU B N 1
ATOM 5988 C CA . GLU B 1 245 ? 5.441 36.031 8.891 1 94 245 GLU B CA 1
ATOM 5989 C C . GLU B 1 245 ? 4.738 35.188 9.961 1 94 245 GLU B C 1
ATOM 5991 O O . GLU B 1 245 ? 5.199 34.094 10.312 1 94 245 GLU B O 1
ATOM 5996 N N . GLU B 1 246 ? 3.619 35.719 10.477 1 95.62 246 GLU B N 1
ATOM 5997 C CA . GLU B 1 246 ? 2.848 35 11.484 1 95.62 246 GLU B CA 1
ATOM 5998 C C . GLU B 1 246 ? 2.232 33.719 10.891 1 95.62 246 GLU B C 1
ATOM 6000 O O . GLU B 1 246 ? 2.16 32.688 11.562 1 95.62 246 GLU B O 1
ATOM 6005 N N . ARG B 1 247 ? 1.788 33.844 9.648 1 96.38 247 ARG B N 1
ATOM 6006 C CA . ARG B 1 247 ? 1.215 32.688 8.961 1 96.38 247 ARG B CA 1
ATOM 6007 C C . ARG B 1 247 ? 2.254 31.594 8.773 1 96.38 247 ARG B C 1
ATOM 6009 O O . ARG B 1 247 ? 1.962 30.422 8.984 1 96.38 247 ARG B O 1
ATOM 6016 N N . ILE B 1 248 ? 3.467 31.984 8.391 1 96.31 248 ILE B N 1
ATOM 6017 C CA . ILE B 1 248 ? 4.559 31.047 8.164 1 96.31 248 ILE B CA 1
ATOM 6018 C C . ILE B 1 248 ? 4.922 30.359 9.484 1 96.31 248 ILE B C 1
ATOM 6020 O O . ILE B 1 248 ? 5.109 29.141 9.523 1 96.31 248 ILE B O 1
ATOM 6024 N N . LYS B 1 249 ? 4.969 31.125 10.531 1 97.12 249 LYS B N 1
ATOM 6025 C CA . LYS B 1 249 ? 5.312 30.594 11.852 1 97.12 249 LYS B CA 1
ATOM 6026 C C . LYS B 1 249 ? 4.301 29.547 12.297 1 97.12 249 LYS B C 1
ATOM 6028 O O . LYS B 1 249 ? 4.684 28.484 12.789 1 97.12 249 LYS B O 1
ATOM 6033 N N . LEU B 1 250 ? 3.041 29.828 12.117 1 98.19 250 LEU B N 1
ATOM 6034 C CA . LEU B 1 250 ? 1.998 28.906 12.555 1 98.19 250 LEU B CA 1
ATOM 6035 C C . LEU B 1 250 ? 2.01 27.625 11.711 1 98.19 250 LEU B C 1
ATOM 6037 O O . LEU B 1 250 ? 1.925 26.516 12.25 1 98.19 250 LEU B O 1
ATOM 6041 N N . LEU B 1 251 ? 2.09 27.797 10.375 1 98.12 251 LEU B N 1
ATOM 6042 C CA . LEU B 1 251 ? 2.121 26.625 9.508 1 98.12 251 LEU B CA 1
ATOM 6043 C C . LEU B 1 251 ? 3.338 25.75 9.82 1 98.12 251 LEU B C 1
ATOM 6045 O O . LEU B 1 251 ? 3.24 24.516 9.844 1 98.12 251 LEU B O 1
ATOM 6049 N N . ASN B 1 252 ? 4.488 26.375 10.016 1 98.25 252 ASN B N 1
ATOM 6050 C CA . ASN B 1 252 ? 5.707 25.656 10.367 1 98.25 252 ASN B CA 1
ATOM 6051 C C . ASN B 1 252 ? 5.531 24.859 11.664 1 98.25 252 ASN B C 1
ATOM 6053 O O . ASN B 1 252 ? 5.949 23.703 11.758 1 98.25 252 ASN B O 1
ATOM 6057 N N . ALA B 1 253 ? 4.953 25.516 12.633 1 98.44 253 ALA B N 1
ATOM 6058 C CA . ALA B 1 253 ? 4.719 24.859 13.914 1 98.44 253 ALA B CA 1
ATOM 6059 C C . ALA B 1 253 ? 3.828 23.625 13.742 1 98.44 253 ALA B C 1
ATOM 6061 O O . ALA B 1 253 ? 4.062 22.594 14.367 1 98.44 253 ALA B O 1
ATOM 6062 N N . PHE B 1 254 ? 2.818 23.797 12.906 1 98.56 254 PHE B N 1
ATOM 6063 C CA . PHE B 1 254 ? 1.929 22.672 12.617 1 98.56 254 PHE B CA 1
ATOM 6064 C C . PHE B 1 254 ? 2.701 21.516 12 1 98.56 254 PHE B C 1
ATOM 6066 O O . PHE B 1 254 ? 2.59 20.375 12.461 1 98.56 254 PHE B O 1
ATOM 6073 N N . LEU B 1 255 ? 3.494 21.766 10.984 1 98.5 255 LEU B N 1
ATOM 6074 C CA . LEU B 1 255 ? 4.234 20.734 10.273 1 98.5 255 LEU B CA 1
ATOM 6075 C C . LEU B 1 255 ? 5.223 20.031 11.203 1 98.5 255 LEU B C 1
ATOM 6077 O O . LEU B 1 255 ? 5.281 18.797 11.242 1 98.5 255 LEU B O 1
ATOM 6081 N N . VAL B 1 256 ? 5.949 20.797 11.961 1 98.38 256 VAL B N 1
ATOM 6082 C CA . VAL B 1 256 ? 6.969 20.234 12.844 1 98.38 256 VAL B CA 1
ATOM 6083 C C . VAL B 1 256 ? 6.309 19.453 13.969 1 98.38 256 VAL B C 1
ATOM 6085 O O . VAL B 1 256 ? 6.75 18.359 14.312 1 98.38 256 VAL B O 1
ATOM 6088 N N . CYS B 1 257 ? 5.242 19.953 14.516 1 98 257 CYS B N 1
ATOM 6089 C CA . CYS B 1 257 ? 4.566 19.359 15.664 1 98 257 CYS B CA 1
ATOM 6090 C C . CYS B 1 257 ? 3.945 18.016 15.305 1 98 257 CYS B C 1
ATOM 6092 O O . CYS B 1 257 ? 4.031 17.062 16.078 1 98 257 CYS B O 1
ATOM 6094 N N . MET B 1 258 ? 3.387 17.906 14.148 1 97.25 258 MET B N 1
ATOM 6095 C CA . MET B 1 258 ? 2.541 16.766 13.828 1 97.25 258 MET B CA 1
ATOM 6096 C C . MET B 1 258 ? 3.271 15.781 12.914 1 97.25 258 MET B C 1
ATOM 6098 O O . MET B 1 258 ? 2.738 14.727 12.586 1 97.25 258 MET B O 1
ATOM 6102 N N . CYS B 1 259 ? 4.473 16.016 12.531 1 97.31 259 CYS B N 1
ATOM 6103 C CA . CYS B 1 259 ? 5.137 15.234 11.5 1 97.31 259 CYS B CA 1
ATOM 6104 C C . CYS B 1 259 ? 5.484 13.844 12.016 1 97.31 259 CYS B C 1
ATOM 6106 O O . CYS B 1 259 ? 5.707 12.922 11.227 1 97.31 259 CYS B O 1
ATOM 6108 N N . GLU B 1 260 ? 5.562 13.609 13.234 1 96.06 260 GLU B N 1
ATOM 6109 C CA . GLU B 1 260 ? 5.855 12.305 13.82 1 96.06 260 GLU B CA 1
ATOM 6110 C C . GLU B 1 260 ? 4.812 11.922 14.867 1 96.06 260 GLU B C 1
ATOM 6112 O O . GLU B 1 260 ? 4.449 12.742 15.719 1 96.06 260 GLU B O 1
ATOM 6117 N N . GLN B 1 261 ? 4.277 10.734 14.758 1 91.19 261 GLN B N 1
ATOM 6118 C CA . GLN B 1 261 ? 3.172 10.328 15.617 1 91.19 261 GLN B CA 1
ATOM 6119 C C . GLN B 1 261 ? 3.479 9 16.312 1 91.19 261 GLN B C 1
ATOM 6121 O O . GLN B 1 261 ? 2.57 8.336 16.812 1 91.19 261 GLN B O 1
ATOM 6126 N N . GLY B 1 262 ? 4.691 8.594 16.312 1 89.19 262 GLY B N 1
ATOM 6127 C CA . GLY B 1 262 ? 5.047 7.348 16.969 1 89.19 262 GLY B CA 1
ATOM 6128 C C . GLY B 1 262 ? 4.766 6.125 16.125 1 89.19 262 GLY B C 1
ATOM 6129 O O . GLY B 1 262 ? 4.562 6.238 14.914 1 89.19 262 GLY B O 1
ATOM 6130 N N . ILE B 1 263 ? 4.816 4.969 16.812 1 87.06 263 ILE B N 1
ATOM 6131 C CA . ILE B 1 263 ? 4.609 3.715 16.094 1 87.06 263 ILE B CA 1
ATOM 6132 C C . ILE B 1 263 ? 3.127 3.35 16.109 1 87.06 263 ILE B C 1
ATOM 6134 O O . ILE B 1 263 ? 2.695 2.531 16.922 1 87.06 263 ILE B O 1
ATOM 6138 N N . ASN B 1 264 ? 2.426 3.988 15.305 1 83.06 264 ASN B N 1
ATOM 6139 C CA . ASN B 1 264 ? 1.03 3.607 15.109 1 83.06 264 ASN B CA 1
ATOM 6140 C C . ASN B 1 264 ? 0.881 2.562 14.008 1 83.06 264 ASN B C 1
ATOM 6142 O O . ASN B 1 264 ? 1.87 1.98 13.562 1 83.06 264 ASN B O 1
ATOM 6146 N N . GLU B 1 265 ? -0.302 2.238 13.625 1 80.62 265 GLU B N 1
ATOM 6147 C CA . GLU B 1 265 ? -0.565 1.2 12.625 1 80.62 265 GLU B CA 1
ATOM 6148 C C . GLU B 1 265 ? 0.124 1.517 11.305 1 80.62 265 GLU B C 1
ATOM 6150 O O . GLU B 1 265 ? 0.74 0.64 10.695 1 80.62 265 GLU B O 1
ATOM 6155 N N . ASN B 1 266 ? 0.014 2.803 10.852 1 86.62 266 ASN B N 1
ATOM 6156 C CA . ASN B 1 266 ? 0.601 3.205 9.578 1 86.62 266 ASN B CA 1
ATOM 6157 C C . ASN B 1 266 ? 2.123 3.105 9.609 1 86.62 266 ASN B C 1
ATOM 6159 O O . ASN B 1 266 ? 2.734 2.602 8.664 1 86.62 266 ASN B O 1
ATOM 6163 N N . THR B 1 267 ? 2.697 3.598 10.695 1 90.12 267 THR B N 1
ATOM 6164 C CA . THR B 1 267 ? 4.148 3.535 10.82 1 90.12 267 THR B CA 1
ATOM 6165 C C . THR B 1 267 ? 4.625 2.086 10.875 1 90.12 267 THR B C 1
ATOM 6167 O O . THR B 1 267 ? 5.656 1.744 10.289 1 90.12 267 THR B O 1
ATOM 6170 N N . PHE B 1 268 ? 3.953 1.288 11.609 1 84.06 268 PHE B N 1
ATOM 6171 C CA . PHE B 1 268 ? 4.289 -0.129 11.688 1 84.06 268 PHE B CA 1
ATOM 6172 C C . PHE B 1 268 ? 4.254 -0.767 10.297 1 84.06 268 PHE B C 1
ATOM 6174 O O . PHE B 1 268 ? 5.133 -1.56 9.953 1 84.06 268 PHE B O 1
ATOM 6181 N N . PHE B 1 269 ? 3.258 -0.414 9.633 1 82.31 269 PHE B N 1
ATOM 6182 C CA . PHE B 1 269 ? 3.094 -0.944 8.281 1 82.31 269 PHE B CA 1
ATOM 6183 C C . PHE B 1 269 ? 4.285 -0.569 7.406 1 82.31 269 PHE B C 1
ATOM 6185 O O . PHE B 1 269 ? 4.812 -1.41 6.68 1 82.31 269 PHE B O 1
ATOM 6192 N N . VAL B 1 270 ? 4.629 0.655 7.395 1 88.25 270 VAL B N 1
ATOM 6193 C CA . VAL B 1 270 ? 5.746 1.139 6.594 1 88.25 270 VAL B CA 1
ATOM 6194 C C . VAL B 1 270 ? 7.02 0.392 6.98 1 88.25 270 VAL B C 1
ATOM 6196 O O . VAL B 1 270 ? 7.805 -0.001 6.117 1 88.25 270 VAL B O 1
ATOM 6199 N N . ARG B 1 271 ? 7.238 0.185 8.234 1 86.44 271 ARG B N 1
ATOM 6200 C CA . ARG B 1 271 ? 8.422 -0.527 8.711 1 86.44 271 ARG B CA 1
ATOM 6201 C C . ARG B 1 271 ? 8.398 -1.985 8.266 1 86.44 271 ARG B C 1
ATOM 6203 O O . ARG B 1 271 ? 9.43 -2.537 7.871 1 86.44 271 ARG B O 1
ATOM 6210 N N . MET B 1 272 ? 7.277 -2.561 8.375 1 80.25 272 MET B N 1
ATOM 6211 C CA . MET B 1 272 ? 7.148 -3.957 7.969 1 80.25 272 MET B CA 1
ATOM 6212 C C . MET B 1 272 ? 7.438 -4.121 6.48 1 80.25 272 MET B C 1
ATOM 6214 O O . MET B 1 272 ? 8.164 -5.031 6.082 1 80.25 272 MET B O 1
ATOM 6218 N N . LEU B 1 273 ? 6.859 -3.252 5.695 1 79.56 273 LEU B N 1
ATOM 6219 C CA . LEU B 1 273 ? 7.078 -3.328 4.258 1 79.56 273 LEU B CA 1
ATOM 6220 C C . LEU B 1 273 ? 8.539 -3.07 3.912 1 79.56 273 LEU B C 1
ATOM 6222 O O . LEU B 1 273 ? 9.047 -3.596 2.92 1 79.56 273 LEU B O 1
ATOM 6226 N N . SER B 1 274 ? 9.117 -2.297 4.742 1 81.81 274 SER B N 1
ATOM 6227 C CA . SER B 1 274 ? 10.516 -1.951 4.492 1 81.81 274 SER B CA 1
ATOM 6228 C C . SER B 1 274 ? 11.438 -3.119 4.816 1 81.81 274 SER B C 1
ATOM 6230 O O . SER B 1 274 ? 12.586 -3.15 4.367 1 81.81 274 SER B O 1
ATOM 6232 N N . SER B 1 275 ? 10.922 -4.004 5.672 1 71.94 275 SER B N 1
ATOM 6233 C CA . SER B 1 275 ? 11.734 -5.152 6.07 1 71.94 275 SER B CA 1
ATOM 6234 C C . SER B 1 275 ? 11.758 -6.215 4.977 1 71.94 275 SER B C 1
ATOM 6236 O O . SER B 1 275 ? 12.688 -7.023 4.91 1 71.94 275 SER B O 1
ATOM 6238 N N . VAL B 1 276 ? 10.555 -6.332 4.379 1 62 276 VAL B N 1
ATOM 6239 C CA . VAL B 1 276 ? 10.477 -7.352 3.338 1 62 276 VAL B CA 1
ATOM 6240 C C . VAL B 1 276 ? 11.414 -6.996 2.189 1 62 276 VAL B C 1
ATOM 6242 O O . VAL B 1 276 ? 11.703 -5.82 1.954 1 62 276 VAL B O 1
ATOM 6245 N N . GLN B 1 277 ? 12.195 -7.887 1.737 1 57 277 GLN B N 1
ATOM 6246 C CA . GLN B 1 277 ? 13.227 -7.766 0.717 1 57 277 GLN B CA 1
ATOM 6247 C C . GLN B 1 277 ? 12.742 -6.93 -0.462 1 57 277 GLN B C 1
ATOM 6249 O O . GLN B 1 277 ? 11.625 -7.121 -0.952 1 57 277 GLN B O 1
ATOM 6254 N N . CYS B 1 278 ? 13.539 -5.91 -0.99 1 60.94 278 CYS B N 1
ATOM 6255 C CA . CYS B 1 278 ? 13.773 -5.145 -2.211 1 60.94 278 CYS B CA 1
ATOM 6256 C C . CYS B 1 278 ? 12.57 -4.27 -2.543 1 60.94 278 CYS B C 1
ATOM 6258 O O . CYS B 1 278 ? 12.141 -4.207 -3.695 1 60.94 278 CYS B O 1
ATOM 6260 N N . HIS B 1 279 ? 11.977 -3.703 -1.421 1 67.31 279 HIS B N 1
ATOM 6261 C CA . HIS B 1 279 ? 10.867 -2.838 -1.806 1 67.31 279 HIS B CA 1
ATOM 6262 C C . HIS B 1 279 ? 11.367 -1.517 -2.379 1 67.31 279 HIS B C 1
ATOM 6264 O O . HIS B 1 279 ? 12.305 -0.918 -1.841 1 67.31 279 HIS B O 1
ATOM 6270 N N . ASN B 1 280 ? 10.805 -1.248 -3.5 1 80.38 280 ASN B N 1
ATOM 6271 C CA . ASN B 1 280 ? 11.039 0.034 -4.156 1 80.38 280 ASN B CA 1
ATOM 6272 C C . ASN B 1 280 ? 10.57 1.2 -3.291 1 80.38 280 ASN B C 1
ATOM 6274 O O . ASN B 1 280 ? 9.469 1.165 -2.74 1 80.38 280 ASN B O 1
ATOM 6278 N N . TYR B 1 281 ? 11.453 2.18 -3.076 1 87.25 281 TYR B N 1
ATOM 6279 C CA . TYR B 1 281 ? 11.18 3.359 -2.262 1 87.25 281 TYR B CA 1
ATOM 6280 C C . TYR B 1 281 ? 9.852 4.004 -2.662 1 87.25 281 TYR B C 1
ATOM 6282 O O . TYR B 1 281 ? 9 4.254 -1.812 1 87.25 281 TYR B O 1
ATOM 6290 N N . PHE B 1 282 ? 9.648 4.234 -3.908 1 90.94 282 PHE B N 1
ATOM 6291 C CA . PHE B 1 282 ? 8.484 4.965 -4.391 1 90.94 282 PHE B CA 1
ATOM 6292 C C . PHE B 1 282 ? 7.234 4.094 -4.328 1 90.94 282 PHE B C 1
ATOM 6294 O O . PHE B 1 282 ? 6.129 4.598 -4.105 1 90.94 282 PHE B O 1
ATOM 6301 N N . SER B 1 283 ? 7.359 2.828 -4.531 1 88.44 283 SER B N 1
ATOM 6302 C CA . SER B 1 283 ? 6.219 1.933 -4.375 1 88.44 283 SER B CA 1
ATOM 6303 C C . SER B 1 283 ? 5.684 1.962 -2.947 1 88.44 283 SER B C 1
ATOM 6305 O O . SER B 1 283 ? 4.469 1.892 -2.732 1 88.44 283 SER B O 1
ATOM 6307 N N . LEU B 1 284 ? 6.641 1.997 -2.055 1 89.88 284 LEU B N 1
ATOM 6308 C CA . LEU B 1 284 ? 6.242 2.131 -0.657 1 89.88 284 LEU B CA 1
ATOM 6309 C C . LEU B 1 284 ? 5.48 3.432 -0.43 1 89.88 284 LEU B C 1
ATOM 6311 O O . LEU B 1 284 ? 4.5 3.459 0.316 1 89.88 284 LEU B O 1
ATOM 6315 N N . CYS B 1 285 ? 5.906 4.469 -1.06 1 94.25 285 CYS B N 1
ATOM 6316 C CA . CYS B 1 285 ? 5.266 5.77 -0.906 1 94.25 285 CYS B CA 1
ATOM 6317 C C . CYS B 1 285 ? 3.869 5.762 -1.517 1 94.25 285 CYS B C 1
ATOM 6319 O O . CYS B 1 285 ? 2.965 6.434 -1.018 1 94.25 285 CYS B O 1
ATOM 6321 N N . VAL B 1 286 ? 3.688 5.02 -2.609 1 92.12 286 VAL B N 1
ATOM 6322 C CA . VAL B 1 286 ? 2.361 4.859 -3.199 1 92.12 286 VAL B CA 1
ATOM 6323 C C . VAL B 1 286 ? 1.421 4.211 -2.186 1 92.12 286 VAL B C 1
ATOM 6325 O O . VAL B 1 286 ? 0.305 4.691 -1.97 1 92.12 286 VAL B O 1
ATOM 6328 N N . SER B 1 287 ? 1.889 3.182 -1.545 1 89.38 287 SER B N 1
ATOM 6329 C CA . SER B 1 287 ? 1.082 2.506 -0.535 1 89.38 287 SER B CA 1
ATOM 6330 C C . SER B 1 287 ? 0.78 3.43 0.641 1 89.38 287 SER B C 1
ATOM 6332 O O . SER B 1 287 ? -0.344 3.451 1.147 1 89.38 287 SER B O 1
ATOM 6334 N N . ALA B 1 288 ? 1.761 4.176 1.048 1 92.69 288 ALA B N 1
ATOM 6335 C CA . ALA B 1 288 ? 1.581 5.086 2.178 1 92.69 288 ALA B CA 1
ATOM 6336 C C . ALA B 1 288 ? 0.555 6.168 1.854 1 92.69 288 ALA B C 1
ATOM 6338 O O . ALA B 1 288 ? -0.184 6.613 2.734 1 92.69 288 ALA B O 1
ATOM 6339 N N . SER B 1 289 ? 0.489 6.617 0.584 1 93.56 289 SER B N 1
ATOM 6340 C CA . SER B 1 289 ? -0.471 7.645 0.197 1 93.56 289 SER B CA 1
ATOM 6341 C C . SER B 1 289 ? -1.905 7.16 0.378 1 93.56 289 SER B C 1
ATOM 6343 O O . SER B 1 289 ? -2.805 7.957 0.651 1 93.56 289 SER B O 1
ATOM 6345 N N . THR B 1 290 ? -2.119 5.875 0.26 1 87.5 290 THR B N 1
ATOM 6346 C CA . THR B 1 290 ? -3.453 5.301 0.391 1 87.5 290 THR B CA 1
ATOM 6347 C C . THR B 1 290 ? -3.98 5.473 1.812 1 87.5 290 THR B C 1
ATOM 6349 O O . THR B 1 290 ? -5.184 5.629 2.02 1 87.5 290 THR B O 1
ATOM 6352 N N . PHE B 1 291 ? -3.047 5.547 2.803 1 88.62 291 PHE B N 1
ATOM 6353 C CA . PHE B 1 291 ? -3.455 5.738 4.191 1 88.62 291 PHE B CA 1
ATOM 6354 C C . PHE B 1 291 ? -4.281 7.008 4.344 1 88.62 291 PHE B C 1
ATOM 6356 O O . PHE B 1 291 ? -5.34 6.996 4.973 1 88.62 291 PHE B O 1
ATOM 6363 N N . TYR B 1 292 ? -3.842 7.988 3.746 1 91.69 292 TYR B N 1
ATOM 6364 C CA . TYR B 1 292 ? -4.461 9.289 3.977 1 91.69 292 TYR B CA 1
ATOM 6365 C C . TYR B 1 292 ? -5.57 9.555 2.965 1 91.69 292 TYR B C 1
ATOM 6367 O O . TYR B 1 292 ? -6.504 10.305 3.242 1 91.69 292 TYR B O 1
ATOM 6375 N N . ILE B 1 293 ? -5.48 8.922 1.789 1 90.31 293 ILE B N 1
ATOM 6376 C CA . ILE B 1 293 ? -6.609 8.977 0.869 1 90.31 293 ILE B CA 1
ATOM 6377 C C . ILE B 1 293 ? -7.828 8.305 1.505 1 90.31 293 ILE B C 1
ATOM 6379 O O . ILE B 1 293 ? -8.922 8.875 1.508 1 90.31 293 ILE B O 1
ATOM 6383 N N . ASP B 1 294 ? -7.59 7.191 2.117 1 85.12 294 ASP B N 1
ATOM 6384 C CA . ASP B 1 294 ? -8.68 6.441 2.736 1 85.12 294 ASP B CA 1
ATOM 6385 C C . ASP B 1 294 ? -9.18 7.141 3.996 1 85.12 294 ASP B C 1
ATOM 6387 O O . ASP B 1 294 ? -10.383 7.156 4.266 1 85.12 294 ASP B O 1
ATOM 6391 N N . ALA B 1 295 ? -8.266 7.703 4.797 1 86.94 295 ALA B N 1
ATOM 6392 C CA . ALA B 1 295 ? -8.648 8.383 6.031 1 86.94 295 ALA B CA 1
ATOM 6393 C C . ALA B 1 295 ? -9.594 9.547 5.75 1 86.94 295 ALA B C 1
ATOM 6395 O O . ALA B 1 295 ? -10.531 9.789 6.512 1 86.94 295 ALA B O 1
ATOM 6396 N N . PHE B 1 296 ? -9.352 10.25 4.637 1 89.94 296 PHE B N 1
ATOM 6397 C CA . PHE B 1 296 ? -10.094 11.477 4.375 1 89.94 296 PHE B CA 1
ATOM 6398 C C . PHE B 1 296 ? -11.227 11.219 3.387 1 89.94 296 PHE B C 1
ATOM 6400 O O . PHE B 1 296 ? -11.984 12.133 3.047 1 89.94 296 PHE B O 1
ATOM 6407 N N . ARG B 1 297 ? -11.383 10.031 2.922 1 81.56 297 ARG B N 1
ATOM 6408 C CA . ARG B 1 297 ? -12.305 9.688 1.845 1 81.56 297 ARG B CA 1
ATOM 6409 C C . ARG B 1 297 ? -13.734 10.094 2.197 1 81.56 297 ARG B C 1
ATOM 6411 O O . ARG B 1 297 ? -14.469 10.602 1.349 1 81.56 297 ARG B O 1
ATOM 6418 N N . ASN B 1 298 ? -14.18 9.906 3.381 1 78.56 298 ASN B N 1
ATOM 6419 C CA . ASN B 1 298 ? -15.57 10.164 3.758 1 78.56 298 ASN B CA 1
ATOM 6420 C C . ASN B 1 298 ? -15.695 11.414 4.617 1 78.56 298 ASN B C 1
ATOM 6422 O O . ASN B 1 298 ? -16.672 11.57 5.359 1 78.56 298 ASN B O 1
ATOM 6426 N N . VAL B 1 299 ? -14.742 12.273 4.488 1 87.94 299 VAL B N 1
ATOM 6427 C CA . VAL B 1 299 ? -14.766 13.469 5.324 1 87.94 299 VAL B CA 1
ATOM 6428 C C . VAL B 1 299 ? -14.883 14.711 4.441 1 87.94 299 VAL B C 1
ATOM 6430 O O . VAL B 1 299 ? -14.008 14.977 3.613 1 87.94 299 VAL B O 1
ATOM 6433 N N . ASP B 1 300 ? -15.969 15.352 4.52 1 88.81 300 ASP B N 1
ATOM 6434 C CA . ASP B 1 300 ? -16.062 16.672 3.916 1 88.81 300 ASP B CA 1
ATOM 6435 C C . ASP B 1 300 ? -15.5 17.75 4.848 1 88.81 300 ASP B C 1
ATOM 6437 O O . ASP B 1 300 ? -16.188 18.188 5.773 1 88.81 300 ASP B O 1
ATOM 6441 N N . LEU B 1 301 ? -14.375 18.188 4.547 1 93.69 301 LEU B N 1
ATOM 6442 C CA . LEU B 1 301 ? -13.641 19.094 5.422 1 93.69 301 LEU B CA 1
ATOM 6443 C C . LEU B 1 301 ? -14.359 20.438 5.527 1 93.69 301 LEU B C 1
ATOM 6445 O O . LEU B 1 301 ? -14.383 21.047 6.598 1 93.69 301 LEU B O 1
ATOM 6449 N N . ARG B 1 302 ? -14.922 20.906 4.453 1 92.62 302 ARG B N 1
ATOM 6450 C CA . ARG B 1 302 ? -15.633 22.188 4.465 1 92.62 302 ARG B CA 1
ATOM 6451 C C . ARG B 1 302 ? -16.891 22.109 5.332 1 92.62 302 ARG B C 1
ATOM 6453 O O . ARG B 1 302 ? -17.141 23 6.148 1 92.62 302 ARG B O 1
ATOM 6460 N N . ASP B 1 303 ? -17.562 21.031 5.09 1 92.12 303 ASP B N 1
ATOM 6461 C CA . ASP B 1 303 ? -18.781 20.828 5.871 1 92.12 303 ASP B CA 1
ATOM 6462 C C . ASP B 1 303 ? -18.453 20.656 7.355 1 92.12 303 ASP B C 1
ATOM 6464 O O . ASP B 1 303 ? -19.188 21.172 8.211 1 92.12 303 ASP B O 1
ATOM 6468 N N . SER B 1 304 ? -17.453 19.984 7.605 1 93.94 304 SER B N 1
ATOM 6469 C CA . SER B 1 304 ? -17.047 19.781 8.992 1 93.94 304 SER B CA 1
ATOM 6470 C C . SER B 1 304 ? -16.625 21.094 9.641 1 93.94 304 SER B C 1
ATOM 6472 O O . SER B 1 304 ? -17 21.375 10.781 1 93.94 304 SER B O 1
ATOM 6474 N N . LEU B 1 305 ? -15.844 21.875 8.93 1 95.38 305 LEU B N 1
ATOM 6475 C CA . LEU B 1 305 ? -15.406 23.172 9.438 1 95.38 305 LEU B CA 1
ATOM 6476 C C . LEU B 1 305 ? -16.594 24.062 9.75 1 95.38 305 LEU B C 1
ATOM 6478 O O . LEU B 1 305 ? -16.672 24.656 10.836 1 95.38 305 LEU B O 1
ATOM 6482 N N . GLU B 1 306 ? -17.469 24.141 8.805 1 92.94 306 GLU B N 1
ATOM 6483 C CA . GLU B 1 306 ? -18.672 24.969 8.992 1 92.94 306 GLU B CA 1
ATOM 6484 C C . GLU B 1 306 ? -19.516 24.453 10.164 1 92.94 306 GLU B C 1
ATOM 6486 O O . GLU B 1 306 ? -20.047 25.25 10.938 1 92.94 306 GLU B O 1
ATOM 6491 N N . GLY B 1 307 ? -19.578 23.172 10.203 1 92.12 307 GLY B N 1
ATOM 6492 C CA . GLY B 1 307 ? -20.297 22.578 11.312 1 92.12 307 GLY B CA 1
ATOM 6493 C C . GLY B 1 307 ? -19.719 22.938 12.672 1 92.12 307 GLY B C 1
ATOM 6494 O O . GLY B 1 307 ? -20.453 23.266 13.602 1 92.12 307 GLY B O 1
ATOM 6495 N N . PHE B 1 308 ? -18.438 22.891 12.766 1 94.25 308 PHE B N 1
ATOM 6496 C CA . PHE B 1 308 ? -17.781 23.203 14.023 1 94.25 308 PHE B CA 1
ATOM 6497 C C . PHE B 1 308 ? -17.875 24.703 14.328 1 94.25 308 PHE B C 1
ATOM 6499 O O . PHE B 1 308 ? -18.047 25.094 15.477 1 94.25 308 PHE B O 1
ATOM 6506 N N . LEU B 1 309 ? -17.75 25.531 13.312 1 92.88 309 LEU B N 1
ATOM 6507 C CA . LEU B 1 309 ? -17.828 26.969 13.492 1 92.88 309 LEU B CA 1
ATOM 6508 C C . LEU B 1 309 ? -19.219 27.391 13.945 1 92.88 309 LEU B C 1
ATOM 6510 O O . LEU B 1 309 ? -19.359 28.375 14.672 1 92.88 309 LEU B O 1
ATOM 6514 N N . ARG B 1 310 ? -20.172 26.609 13.539 1 90.75 310 ARG B N 1
ATOM 6515 C CA . ARG B 1 310 ? -21.547 26.969 13.836 1 90.75 310 ARG B CA 1
ATOM 6516 C C . ARG B 1 310 ? -22.094 26.156 15.008 1 90.75 310 ARG B C 1
ATOM 6518 O O . ARG B 1 310 ? -23.25 26.328 15.398 1 90.75 310 ARG B O 1
ATOM 6525 N N . PHE B 1 311 ? -21.266 25.344 15.461 1 90.38 311 PHE B N 1
ATOM 6526 C CA . PHE B 1 311 ? -21.688 24.469 16.547 1 90.38 311 PHE B CA 1
ATOM 6527 C C . PHE B 1 311 ? -22.156 25.297 17.75 1 90.38 311 PHE B C 1
ATOM 6529 O O . PHE B 1 311 ? -21.422 26.172 18.219 1 90.38 311 PHE B O 1
ATOM 6536 N N . VAL B 1 312 ? -23.406 25.094 18.234 1 86.25 312 VAL B N 1
ATOM 6537 C CA . VAL B 1 312 ? -23.922 25.812 19.391 1 86.25 312 VAL B CA 1
ATOM 6538 C C . VAL B 1 312 ? -23.641 25.016 20.656 1 86.25 312 VAL B C 1
ATOM 6540 O O . VAL B 1 312 ? -24.188 23.922 20.844 1 86.25 312 VAL B O 1
ATOM 6543 N N . VAL B 1 313 ? -22.75 25.453 21.438 1 84.88 313 VAL B N 1
ATOM 6544 C CA . VAL B 1 313 ? -22.422 24.812 22.719 1 84.88 313 VAL B CA 1
ATOM 6545 C C . VAL B 1 313 ? -23.5 25.125 23.75 1 84.88 313 VAL B C 1
ATOM 6547 O O . VAL B 1 313 ? -23.781 26.297 24.031 1 84.88 313 VAL B O 1
ATOM 6550 N N . PRO B 1 314 ? -24.297 24.125 24.172 1 74.12 314 PRO B N 1
ATOM 6551 C CA . PRO B 1 314 ? -25.359 24.375 25.141 1 74.12 314 PRO B CA 1
ATOM 6552 C C . PRO B 1 314 ? -24.828 24.953 26.453 1 74.12 314 PRO B C 1
ATOM 6554 O O . PRO B 1 314 ? -23.734 24.609 26.891 1 74.12 314 PRO B O 1
ATOM 6557 N N . SER B 1 315 ? -25.328 26.156 27.031 1 58.28 315 SER B N 1
ATOM 6558 C CA . SER B 1 315 ? -24.984 26.75 28.312 1 58.28 315 SER B CA 1
ATOM 6559 C C . SER B 1 315 ? -25.375 25.844 29.469 1 58.28 315 SER B C 1
ATOM 6561 O O . SER B 1 315 ? -26.344 25.078 29.359 1 58.28 315 SER B O 1
ATOM 6563 N N . VAL B 1 316 ? -24.594 25.562 30.516 1 48.66 316 VAL B N 1
ATOM 6564 C CA . VAL B 1 316 ? -24.844 24.734 31.688 1 48.66 316 VAL B CA 1
ATOM 6565 C C . VAL B 1 316 ? -26.266 24.953 32.188 1 48.66 316 VAL B C 1
ATOM 6567 O O . VAL B 1 316 ? -26.922 24.016 32.688 1 48.66 316 VAL B O 1
ATOM 6570 N N . GLY B 1 317 ? -26.906 26.156 32.375 1 40.56 317 GLY B N 1
ATOM 6571 C CA . GLY B 1 317 ? -28.172 26.453 33.031 1 40.56 317 GLY B CA 1
ATOM 6572 C C . GLY B 1 317 ? -29.391 26.016 32.219 1 40.56 317 GLY B C 1
ATOM 6573 O O . GLY B 1 317 ? -30.484 25.875 32.781 1 40.56 317 GLY B O 1
ATOM 6574 N N . THR B 1 318 ? -29.484 26.188 30.984 1 38.44 318 THR B N 1
ATOM 6575 C CA . THR B 1 318 ? -30.688 25.953 30.188 1 38.44 318 THR B CA 1
ATOM 6576 C C . THR B 1 318 ? -30.906 24.453 29.969 1 38.44 318 THR B C 1
ATOM 6578 O O . THR B 1 318 ? -31.859 24.062 29.297 1 38.44 318 THR B O 1
ATOM 6581 N N . ILE B 1 319 ? -30 23.594 30.219 1 38 319 ILE B N 1
ATOM 6582 C CA . ILE B 1 319 ? -30.406 22.203 30.094 1 38 319 ILE B CA 1
ATOM 6583 C C . ILE B 1 319 ? -31.484 21.891 31.141 1 38 319 ILE B C 1
ATOM 6585 O O . ILE B 1 319 ? -32.125 20.844 31.078 1 38 319 ILE B O 1
ATOM 6589 N N . LYS B 1 320 ? -31.656 22.625 32.25 1 34.03 320 LYS B N 1
ATOM 6590 C CA . LYS B 1 320 ? -32.781 22.266 33.125 1 34.03 320 LYS B CA 1
ATOM 6591 C C . LYS B 1 320 ? -34.094 22.703 32.531 1 34.03 320 LYS B C 1
ATOM 6593 O O . LYS B 1 320 ? -35.125 22.062 32.75 1 34.03 320 LYS B O 1
ATOM 6598 N N . ARG B 1 321 ? -34.469 24.016 32.188 1 31.11 321 ARG B N 1
ATOM 6599 C CA . ARG B 1 321 ? -35.844 24.484 31.984 1 31.11 321 ARG B CA 1
ATOM 6600 C C . ARG B 1 321 ? -36.281 24.203 30.547 1 31.11 321 ARG B C 1
ATOM 6602 O O . ARG B 1 321 ? -37.219 24.844 30.062 1 31.11 321 ARG B O 1
ATOM 6609 N N . GLY B 1 322 ? -35.625 23.641 29.672 1 29.7 322 GLY B N 1
ATOM 6610 C CA . GLY B 1 322 ? -36.344 23.453 28.438 1 29.7 322 GLY B CA 1
ATOM 6611 C C . GLY B 1 322 ? -37.656 22.703 28.625 1 29.7 322 GLY B C 1
ATOM 6612 O O . GLY B 1 322 ? -37.656 21.609 29.188 1 29.7 322 GLY B O 1
ATOM 6613 N N . GLU B 1 323 ? -38.812 23.438 28.766 1 27.66 323 GLU B N 1
ATOM 6614 C CA . GLU B 1 323 ? -40.219 23.109 28.484 1 27.66 323 GLU B CA 1
ATOM 6615 C C . GLU B 1 323 ? -40.312 22.109 27.344 1 27.66 323 GLU B C 1
ATOM 6617 O O . GLU B 1 323 ? -39.594 22.203 26.359 1 27.66 323 GLU B O 1
ATOM 6622 N N . HIS B 1 324 ? -41.031 20.938 27.578 1 29.75 324 HIS B N 1
ATOM 6623 C CA . HIS B 1 324 ? -41.844 19.938 26.891 1 29.75 324 HIS B CA 1
ATOM 6624 C C . HIS B 1 324 ? -42.781 20.594 25.875 1 29.75 324 HIS B C 1
ATOM 6626 O O . HIS B 1 324 ? -43.844 20.047 25.578 1 29.75 324 HIS B O 1
ATOM 6632 N N . ASN B 1 325 ? -42.812 21.891 25.578 1 25.73 325 ASN B N 1
ATOM 6633 C CA . ASN B 1 325 ? -43.969 22.391 24.828 1 25.73 325 ASN B CA 1
ATOM 6634 C C . ASN B 1 325 ? -44.281 21.484 23.625 1 25.73 325 ASN B C 1
ATOM 6636 O O . ASN B 1 325 ? -43.406 20.75 23.156 1 25.73 325 ASN B O 1
ATOM 6640 N N . LYS B 1 326 ? -45.5 21.906 22.812 1 25.58 326 LYS B N 1
ATOM 6641 C CA . LYS B 1 326 ? -46.656 21.391 22.078 1 25.58 326 LYS B CA 1
ATOM 6642 C C . LYS B 1 326 ? -46.25 20.812 20.734 1 25.58 326 LYS B C 1
ATOM 6644 O O . LYS B 1 326 ? -47.094 20.578 19.859 1 25.58 326 LYS B O 1
ATOM 6649 N N . PHE B 1 327 ? -45.125 20.625 20.266 1 25.19 327 PHE B N 1
ATOM 6650 C CA . PHE B 1 327 ? -45.406 19.984 18.969 1 25.19 327 PHE B CA 1
ATOM 6651 C C . PHE B 1 327 ? -46.188 18.703 19.156 1 25.19 327 PHE B C 1
ATOM 6653 O O . PHE B 1 327 ? -45.656 17.609 18.984 1 25.19 327 PHE B O 1
ATOM 6660 N N . HIS B 1 328 ? -46.812 18.609 20.469 1 25.56 328 HIS B N 1
ATOM 6661 C CA . HIS B 1 328 ? -47.719 17.484 20.641 1 25.56 328 HIS B CA 1
ATOM 6662 C C . HIS B 1 328 ? -48.938 17.609 19.688 1 25.56 328 HIS B C 1
ATOM 6664 O O . HIS B 1 328 ? -49.875 16.844 19.797 1 25.56 328 HIS B O 1
ATOM 6670 N N . LYS B 1 329 ? -49.344 18.859 19.359 1 24.22 329 LYS B N 1
ATOM 6671 C CA . LYS B 1 329 ? -50.812 18.75 19.344 1 24.22 329 LYS B CA 1
ATOM 6672 C C . LYS B 1 329 ? -51.25 17.547 18.531 1 24.22 329 LYS B C 1
ATOM 6674 O O . LYS B 1 329 ? -52.156 16.812 18.953 1 24.22 329 LYS B O 1
ATOM 6679 N N . ASN B 1 330 ? -51.5 17.656 17.203 1 23.75 330 ASN B N 1
ATOM 6680 C CA . ASN B 1 330 ? -52.688 16.984 16.734 1 23.75 330 ASN B CA 1
ATOM 6681 C C . ASN B 1 330 ? -52.531 15.461 16.75 1 23.75 330 ASN B C 1
ATOM 6683 O O . ASN B 1 330 ? -53.5 14.719 16.688 1 23.75 330 ASN B O 1
ATOM 6687 N N . ARG B 1 331 ? -51.562 14.891 15.969 1 23.19 331 ARG B N 1
ATOM 6688 C CA . ARG B 1 331 ? -52.125 13.578 15.664 1 23.19 331 ARG B CA 1
ATOM 6689 C C . ARG B 1 331 ? -52.156 12.695 16.906 1 23.19 331 ARG B C 1
ATOM 6691 O O . ARG B 1 331 ? -51.438 12.922 17.859 1 23.19 331 ARG B O 1
ATOM 6698 N N . GLU B 1 332 ? -52.938 11.672 16.969 1 26.2 332 GLU B N 1
ATOM 6699 C CA . GLU B 1 332 ? -53.375 10.617 17.891 1 26.2 332 GLU B CA 1
ATOM 6700 C C . GLU B 1 332 ? -52.188 10.062 18.672 1 26.2 332 GLU B C 1
ATOM 6702 O O . GLU B 1 332 ? -51.062 10.062 18.172 1 26.2 332 GLU B O 1
ATOM 6707 N N . PRO B 1 333 ? -52.344 9.797 20.094 1 27.27 333 PRO B N 1
ATOM 6708 C CA . PRO B 1 333 ? -51.625 9.422 21.297 1 27.27 333 PRO B CA 1
ATOM 6709 C C . PRO B 1 333 ? -50.656 8.242 21.078 1 27.27 333 PRO B C 1
ATOM 6711 O O . PRO B 1 333 ? -50.219 7.621 22.031 1 27.27 333 PRO B O 1
ATOM 6714 N N . GLU B 1 334 ? -50.531 7.719 19.859 1 25.88 334 GLU B N 1
ATOM 6715 C CA . GLU B 1 334 ? -49.969 6.383 20.062 1 25.88 334 GLU B CA 1
ATOM 6716 C C . GLU B 1 334 ? -48.656 6.434 20.797 1 25.88 334 GLU B C 1
ATOM 6718 O O . GLU B 1 334 ? -47.875 7.379 20.625 1 25.88 334 GLU B O 1
ATOM 6723 N N . GLY B 1 335 ? -48.375 5.766 21.969 1 25.06 335 GLY B N 1
ATOM 6724 C CA . GLY B 1 335 ? -47.531 5.578 23.125 1 25.06 335 GLY B CA 1
ATOM 6725 C C . GLY B 1 335 ? -46.031 5.527 22.766 1 25.06 335 GLY B C 1
ATOM 6726 O O . GLY B 1 335 ? -45.219 5.105 23.594 1 25.06 335 GLY B O 1
ATOM 6727 N N . GLY B 1 336 ? -45.656 5.469 21.516 1 25.58 336 GLY B N 1
ATOM 6728 C CA . GLY B 1 336 ? -44.281 4.98 21.438 1 25.58 336 GLY B CA 1
ATOM 6729 C C . GLY B 1 336 ? -43.25 5.992 21.922 1 25.58 336 GLY B C 1
ATOM 6730 O O . GLY B 1 336 ? -43.344 7.176 21.594 1 25.58 336 GLY B O 1
ATOM 6731 N N . HIS B 1 337 ? -42.688 5.863 23.203 1 26.22 337 HIS B N 1
ATOM 6732 C CA . HIS B 1 337 ? -41.688 6.605 23.922 1 26.22 337 HIS B CA 1
ATOM 6733 C C . HIS B 1 337 ? -40.531 7.027 22.984 1 26.22 337 HIS B C 1
ATOM 6735 O O . HIS B 1 337 ? -39.812 6.18 22.469 1 26.22 337 HIS B O 1
ATOM 6741 N N . LEU B 1 338 ? -40.75 8.094 22.312 1 27.84 338 LEU B N 1
ATOM 6742 C CA . LEU B 1 338 ? -39.688 8.672 21.469 1 27.84 338 LEU B CA 1
ATOM 6743 C C . LEU B 1 338 ? -38.5 9.094 22.312 1 27.84 338 LEU B C 1
ATOM 6745 O O . LEU B 1 338 ? -38.625 9.945 23.203 1 27.84 338 LEU B O 1
ATOM 6749 N N . ARG B 1 339 ? -37.562 8.148 22.578 1 27.73 339 ARG B N 1
ATOM 6750 C CA . ARG B 1 339 ? -36.25 8.414 23.188 1 27.73 339 ARG B CA 1
ATOM 6751 C C . ARG B 1 339 ? -35.688 9.75 22.703 1 27.73 339 ARG B C 1
ATOM 6753 O O . ARG B 1 339 ? -35.219 9.859 21.578 1 27.73 339 ARG B O 1
ATOM 6760 N N . GLN B 1 340 ? -36.031 10.867 23.031 1 29.94 340 GLN B N 1
ATOM 6761 C CA . GLN B 1 340 ? -35.844 12.273 22.672 1 29.94 340 GLN B CA 1
ATOM 6762 C C . GLN B 1 340 ? -34.406 12.695 22.844 1 29.94 340 GLN B C 1
ATOM 6764 O O . GLN B 1 340 ? -33.906 13.578 22.141 1 29.94 340 GLN B O 1
ATOM 6769 N N . GLY B 1 341 ? -33.875 12.57 24.016 1 34.59 341 GLY B N 1
ATOM 6770 C CA . GLY B 1 341 ? -32.594 13.203 24.359 1 34.59 341 GLY B CA 1
ATOM 6771 C C . GLY B 1 341 ? -31.453 12.797 23.469 1 34.59 341 GLY B C 1
ATOM 6772 O O . GLY B 1 341 ? -30.375 13.391 23.516 1 34.59 341 GLY B O 1
ATOM 6773 N N . ASN B 1 342 ? -31.328 11.562 23 1 34.97 342 ASN B N 1
ATOM 6774 C CA . ASN B 1 342 ? -30.344 10.914 22.141 1 34.97 342 ASN B CA 1
ATOM 6775 C C . ASN B 1 342 ? -30.438 11.43 20.703 1 34.97 342 ASN B C 1
ATOM 6777 O O . ASN B 1 342 ? -29.766 10.914 19.812 1 34.97 342 ASN B O 1
ATOM 6781 N N . HIS B 1 343 ? -31.312 12.211 20.281 1 37.81 343 HIS B N 1
ATOM 6782 C CA . HIS B 1 343 ? -31.641 12.594 18.906 1 37.81 343 HIS B CA 1
ATOM 6783 C C . HIS B 1 343 ? -30.812 13.805 18.469 1 37.81 343 HIS B C 1
ATOM 6785 O O . HIS B 1 343 ? -30.859 14.195 17.297 1 37.81 343 HIS B O 1
ATOM 6791 N N . LEU B 1 344 ? -30.844 14.891 19.281 1 41.94 344 LEU B N 1
ATOM 6792 C CA . LEU B 1 344 ? -29.922 15.93 18.844 1 41.94 344 LEU B CA 1
ATOM 6793 C C . LEU B 1 344 ? -28.641 15.328 18.281 1 41.94 344 LEU B C 1
ATOM 6795 O O . LEU B 1 344 ? -27.828 16.031 17.688 1 41.94 344 LEU B O 1
ATOM 6799 N N . ASP B 1 345 ? -28.047 14.328 18.875 1 44.06 345 ASP B N 1
ATOM 6800 C CA . ASP B 1 345 ? -26.75 13.648 18.906 1 44.06 345 ASP B CA 1
ATOM 6801 C C . ASP B 1 345 ? -26.406 13.047 17.547 1 44.06 345 ASP B C 1
ATOM 6803 O O . ASP B 1 345 ? -25.266 13.133 17.094 1 44.06 345 ASP B O 1
ATOM 6807 N N . ASP B 1 346 ? -27.328 12.25 17.031 1 48.41 346 ASP B N 1
ATOM 6808 C CA . ASP B 1 346 ? -26.906 11.438 15.898 1 48.41 346 ASP B CA 1
ATOM 6809 C C . ASP B 1 346 ? -26.719 12.289 14.648 1 48.41 346 ASP B C 1
ATOM 6811 O O . ASP B 1 346 ? -25.797 12.062 13.867 1 48.41 346 ASP B O 1
ATOM 6815 N N . GLU B 1 347 ? -27.672 13.266 14.375 1 50.34 347 GLU B N 1
ATOM 6816 C CA . GLU B 1 347 ? -27.578 14.039 13.141 1 50.34 347 GLU B CA 1
ATOM 6817 C C . GLU B 1 347 ? -26.375 14.977 13.164 1 50.34 347 GLU B C 1
ATOM 6819 O O . GLU B 1 347 ? -25.672 15.133 12.156 1 50.34 347 GLU B O 1
ATOM 6824 N N . ILE B 1 348 ? -26.281 15.688 14.289 1 53.69 348 ILE B N 1
ATOM 6825 C CA . ILE B 1 348 ? -25.125 16.578 14.43 1 53.69 348 ILE B CA 1
ATOM 6826 C C . ILE B 1 348 ? -23.844 15.766 14.289 1 53.69 348 ILE B C 1
ATOM 6828 O O . ILE B 1 348 ? -22.891 16.203 13.633 1 53.69 348 ILE B O 1
ATOM 6832 N N . ALA B 1 349 ? -23.984 14.617 14.82 1 56.44 349 ALA B N 1
ATOM 6833 C CA . ALA B 1 349 ? -22.781 13.773 14.82 1 56.44 349 ALA B CA 1
ATOM 6834 C C . ALA B 1 349 ? -22.438 13.32 13.398 1 56.44 349 ALA B C 1
ATOM 6836 O O . ALA B 1 349 ? -21.266 13.289 13.031 1 56.44 349 ALA B O 1
ATOM 6837 N N . THR B 1 350 ? -23.453 12.992 12.648 1 57.66 350 THR B N 1
ATOM 6838 C CA . THR B 1 350 ? -23.188 12.484 11.305 1 57.66 350 THR B CA 1
ATOM 6839 C C . THR B 1 350 ? -22.656 13.602 10.398 1 57.66 350 THR B C 1
ATOM 6841 O O . THR B 1 350 ? -21.719 13.383 9.625 1 57.66 350 THR B O 1
ATOM 6844 N N . HIS B 1 351 ? -23.219 14.805 10.594 1 60.88 351 HIS B N 1
ATOM 6845 C CA . HIS B 1 351 ? -22.828 15.906 9.719 1 60.88 351 HIS B CA 1
ATOM 6846 C C . HIS B 1 351 ? -21.438 16.438 10.086 1 60.88 351 HIS B C 1
ATOM 6848 O O . HIS B 1 351 ? -20.688 16.891 9.219 1 60.88 351 HIS B O 1
ATOM 6854 N N . LEU B 1 352 ? -21.016 16.234 11.281 1 72.5 352 LEU B N 1
ATOM 6855 C CA . LEU B 1 352 ? -19.781 16.797 11.789 1 72.5 352 LEU B CA 1
ATOM 6856 C C . LEU B 1 352 ? -18.625 15.805 11.672 1 72.5 352 LEU B C 1
ATOM 6858 O O . LEU B 1 352 ? -17.469 16.172 11.82 1 72.5 352 LEU B O 1
ATOM 6862 N N . ASN B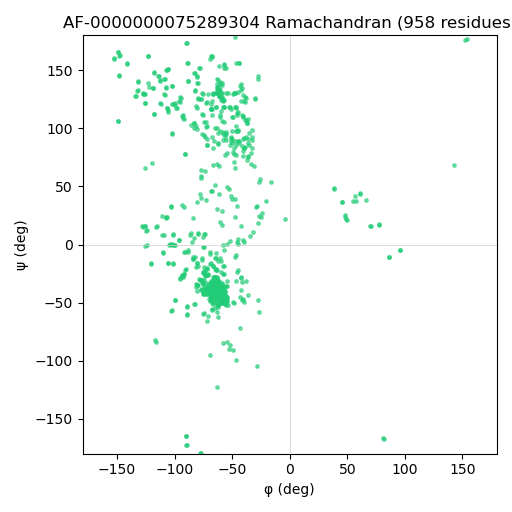 1 353 ? -18.875 14.734 11.117 1 80.38 353 ASN B N 1
ATOM 6863 C CA . ASN B 1 353 ? -17.859 13.688 11.156 1 80.38 353 ASN B CA 1
ATOM 6864 C C . ASN B 1 353 ? -17.141 13.648 12.5 1 80.38 353 ASN B C 1
ATOM 6866 O O . ASN B 1 353 ? -15.914 13.625 12.562 1 80.38 353 ASN B O 1
ATOM 6870 N N . VAL B 1 354 ? -17.891 13.664 13.586 1 88.06 354 VAL B N 1
ATOM 6871 C CA . VAL B 1 354 ? -17.375 13.797 14.945 1 88.06 354 VAL B CA 1
ATOM 6872 C C . VAL B 1 354 ? -16.406 12.664 15.242 1 88.06 354 VAL B C 1
ATOM 6874 O O . VAL B 1 354 ? -15.367 12.875 15.883 1 88.06 354 VAL B O 1
ATOM 6877 N N . ASP B 1 355 ? -16.625 11.523 14.703 1 87.31 355 ASP B N 1
ATOM 6878 C CA . ASP B 1 355 ? -15.789 10.367 15.016 1 87.31 355 ASP B CA 1
ATOM 6879 C C . ASP B 1 355 ? -14.422 10.477 14.344 1 87.31 355 ASP B C 1
ATOM 6881 O O . ASP B 1 355 ? -13.469 9.797 14.734 1 87.31 355 ASP B O 1
ATOM 6885 N N . PHE B 1 356 ? -14.375 11.305 13.344 1 91.19 356 PHE B N 1
ATOM 6886 C CA . PHE B 1 356 ? -13.094 11.547 12.688 1 91.19 356 PHE B CA 1
ATOM 6887 C C . PHE B 1 356 ? -12.258 12.539 13.484 1 91.19 356 PHE B C 1
ATOM 6889 O O . PHE B 1 356 ? -11.039 12.383 13.594 1 91.19 356 PHE B O 1
ATOM 6896 N N . PHE B 1 357 ? -12.891 13.461 14.078 1 95.62 357 PHE B N 1
ATOM 6897 C CA . PHE B 1 357 ? -12.18 14.578 14.695 1 95.62 357 PHE B CA 1
ATOM 6898 C C . PHE B 1 357 ? -12.07 14.383 16.203 1 95.62 357 PHE B C 1
ATOM 6900 O O . PHE B 1 357 ? -11.273 15.055 16.859 1 95.62 357 PHE B O 1
ATOM 6907 N N . PHE B 1 358 ? -12.852 13.484 16.766 1 94.5 358 PHE B N 1
ATOM 6908 C CA . PHE B 1 358 ? -12.828 13.234 18.203 1 94.5 358 PHE B CA 1
ATOM 6909 C C . PHE B 1 358 ? -12.805 11.734 18.484 1 94.5 358 PHE B C 1
ATOM 6911 O O . PHE B 1 358 ? -13.625 10.984 17.953 1 94.5 358 PHE B O 1
ATOM 6918 N N . HIS B 1 359 ? -11.812 11.438 19.297 1 91.62 359 HIS B N 1
ATOM 6919 C CA . HIS B 1 359 ? -11.617 10.031 19.609 1 91.62 359 HIS B CA 1
ATOM 6920 C C . HIS B 1 359 ? -11.664 9.789 21.109 1 91.62 359 HIS B C 1
ATOM 6922 O O . HIS B 1 359 ? -11.508 10.727 21.906 1 91.62 359 HIS B O 1
ATOM 6928 N N . LYS B 1 360 ? -11.867 8.562 21.469 1 88.06 360 LYS B N 1
ATOM 6929 C CA . LYS B 1 360 ? -11.867 8.195 22.891 1 88.06 360 LYS B CA 1
ATOM 6930 C C . LYS B 1 360 ? -10.453 8.211 23.453 1 88.06 360 LYS B C 1
ATOM 6932 O O . LYS B 1 360 ? -10.258 8.57 24.625 1 88.06 360 LYS B O 1
ATOM 6937 N N . GLY B 1 361 ? -9.523 7.992 22.594 1 86 361 GLY B N 1
ATOM 6938 C CA . GLY B 1 361 ? -8.141 8.023 23.031 1 86 361 GLY B CA 1
ATOM 6939 C C . GLY B 1 361 ? -7.566 9.43 23.094 1 86 361 GLY B C 1
ATOM 6940 O O . GLY B 1 361 ? -7.91 10.281 22.281 1 86 361 GLY B O 1
ATOM 6941 N N . ASN B 1 362 ? -6.641 9.648 24.062 1 88.06 362 ASN B N 1
ATOM 6942 C CA . ASN B 1 362 ? -6.043 10.961 24.234 1 88.06 362 ASN B CA 1
ATOM 6943 C C . ASN B 1 362 ? -4.625 11.016 23.672 1 88.06 362 ASN B C 1
ATOM 6945 O O . ASN B 1 362 ? -3.781 11.766 24.172 1 88.06 362 ASN B O 1
ATOM 6949 N N . SER B 1 363 ? -4.348 10.297 22.625 1 85.81 363 SER B N 1
ATOM 6950 C CA . SER B 1 363 ? -3.002 10.117 22.094 1 85.81 363 SER B CA 1
ATOM 6951 C C . SER B 1 363 ? -2.434 11.438 21.578 1 85.81 363 SER B C 1
ATOM 6953 O O . SER B 1 363 ? -1.215 11.617 21.531 1 85.81 363 SER B O 1
ATOM 6955 N N . TYR B 1 364 ? -3.277 12.414 21.266 1 92.75 364 TYR B N 1
ATOM 6956 C CA . TYR B 1 364 ? -2.779 13.633 20.641 1 92.75 364 TYR B CA 1
ATOM 6957 C C . TYR B 1 364 ? -2.986 14.844 21.547 1 92.75 364 TYR B C 1
ATOM 6959 O O . TYR B 1 364 ? -2.881 15.984 21.094 1 92.75 364 TYR B O 1
ATOM 6967 N N . ARG B 1 365 ? -3.254 14.609 22.797 1 93.19 365 ARG B N 1
ATOM 6968 C CA . ARG B 1 365 ? -3.521 15.688 23.75 1 93.19 365 ARG B CA 1
ATOM 6969 C C . ARG B 1 365 ? -2.332 16.641 23.844 1 93.19 365 ARG B C 1
ATOM 6971 O O . ARG B 1 365 ? -2.498 17.859 23.781 1 93.19 365 ARG B O 1
ATOM 6978 N N . GLU B 1 366 ? -1.146 16.062 23.984 1 93.88 366 GLU B N 1
ATOM 6979 C CA . GLU B 1 366 ? 0.054 16.891 24.141 1 93.88 366 GLU B CA 1
ATOM 6980 C C . GLU B 1 366 ? 0.356 17.672 22.859 1 93.88 366 GLU B C 1
ATOM 6982 O O . GLU B 1 366 ? 0.655 18.859 22.922 1 93.88 366 GLU B O 1
ATOM 6987 N N . LYS B 1 367 ? 0.293 17.078 21.75 1 96.06 367 LYS B N 1
ATOM 6988 C CA . LYS B 1 367 ? 0.575 17.75 20.484 1 96.06 367 LYS B CA 1
ATOM 6989 C C . LYS B 1 367 ? -0.474 18.812 20.188 1 96.06 367 LYS B C 1
ATOM 6991 O O . LYS B 1 367 ? -0.148 19.875 19.656 1 96.06 367 LYS B O 1
ATOM 6996 N N . ASN B 1 368 ? -1.707 18.5 20.5 1 97.19 368 ASN B N 1
ATOM 6997 C CA . ASN B 1 368 ? -2.748 19.5 20.328 1 97.19 368 ASN B CA 1
ATOM 6998 C C . ASN B 1 368 ? -2.514 20.703 21.25 1 97.19 368 ASN B C 1
ATOM 7000 O O . ASN B 1 368 ? -2.803 21.844 20.891 1 97.19 368 ASN B O 1
ATOM 7004 N N . ALA B 1 369 ? -2.043 20.406 22.438 1 96.88 369 ALA B N 1
ATOM 7005 C CA . ALA B 1 369 ? -1.728 21.484 23.375 1 96.88 369 ALA B CA 1
ATOM 7006 C C . ALA B 1 369 ? -0.636 22.391 22.797 1 96.88 369 ALA B C 1
ATOM 7008 O O . ALA B 1 369 ? -0.72 23.609 22.906 1 96.88 369 ALA B O 1
ATOM 7009 N N . ILE B 1 370 ? 0.374 21.781 22.234 1 97.38 370 ILE B N 1
ATOM 7010 C CA . ILE B 1 370 ? 1.463 22.547 21.625 1 97.38 370 ILE B CA 1
ATOM 7011 C C . ILE B 1 370 ? 0.923 23.391 20.484 1 97.38 370 ILE B C 1
ATOM 7013 O O . ILE B 1 370 ? 1.241 24.578 20.375 1 97.38 370 ILE B O 1
ATOM 7017 N N . LEU B 1 371 ? 0.127 22.812 19.625 1 98.19 371 LEU B N 1
ATOM 7018 C CA . LEU B 1 371 ? -0.412 23.516 18.469 1 98.19 371 LEU B CA 1
ATOM 7019 C C . LEU B 1 371 ? -1.326 24.656 18.906 1 98.19 371 LEU B C 1
ATOM 7021 O O . LEU B 1 371 ? -1.326 25.734 18.297 1 98.19 371 LEU B O 1
ATOM 7025 N N . LYS B 1 372 ? -2.123 24.438 19.969 1 98 372 LYS B N 1
ATOM 7026 C CA . LYS B 1 372 ? -3.012 25.469 20.5 1 98 372 LYS B CA 1
ATOM 7027 C C . LYS B 1 372 ? -2.223 26.672 20.984 1 98 372 LYS B C 1
ATOM 7029 O O . LYS B 1 372 ? -2.68 27.812 20.844 1 98 372 LYS B O 1
ATOM 7034 N N . GLU B 1 373 ? -1.088 26.438 21.562 1 97.94 373 GLU B N 1
ATOM 7035 C CA . GLU B 1 373 ? -0.234 27.547 21.984 1 97.94 373 GLU B CA 1
ATOM 7036 C C . GLU B 1 373 ? 0.164 28.422 20.797 1 97.94 373 GLU B C 1
ATOM 7038 O O . GLU B 1 373 ? 0.125 29.641 20.891 1 97.94 373 GLU B O 1
ATOM 7043 N N . HIS B 1 374 ? 0.525 27.812 19.766 1 98.31 374 HIS B N 1
ATOM 7044 C CA . HIS B 1 374 ? 0.927 28.547 18.578 1 98.31 374 HIS B CA 1
ATOM 7045 C C . HIS B 1 374 ? -0.273 29.203 17.906 1 98.31 374 HIS B C 1
ATOM 7047 O O . HIS B 1 374 ? -0.155 30.297 17.359 1 98.31 374 HIS B O 1
ATOM 7053 N N . LEU B 1 375 ? -1.4 28.547 17.922 1 98.44 375 LEU B N 1
ATOM 7054 C CA . LEU B 1 375 ? -2.637 29.125 17.422 1 98.44 375 LEU B CA 1
ATOM 7055 C C . LEU B 1 375 ? -3.014 30.375 18.219 1 98.44 375 LEU B C 1
ATOM 7057 O O . LEU B 1 375 ? -3.426 31.391 17.641 1 98.44 375 LEU B O 1
ATOM 7061 N N . THR B 1 376 ? -2.91 30.25 19.531 1 98.19 376 THR B N 1
ATOM 7062 C CA . THR B 1 376 ? -3.209 31.375 20.406 1 98.19 376 THR B CA 1
ATOM 7063 C C . THR B 1 376 ? -2.297 32.562 20.078 1 98.19 376 THR B C 1
ATOM 7065 O O . THR B 1 376 ? -2.762 33.688 19.984 1 98.19 376 THR B O 1
ATOM 7068 N N . GLU B 1 377 ? -1.012 32.281 19.953 1 97.5 377 GLU B N 1
ATOM 7069 C CA . GLU B 1 377 ? -0.054 33.312 19.609 1 97.5 377 GLU B CA 1
ATOM 7070 C C . GLU B 1 377 ? -0.408 33.969 18.266 1 97.5 377 GLU B C 1
ATOM 7072 O O . GLU B 1 377 ? -0.384 35.188 18.141 1 97.5 377 GLU B O 1
ATOM 7077 N N . TYR B 1 378 ? -0.728 33.219 17.266 1 97.69 378 TYR B N 1
ATOM 7078 C CA . TYR B 1 378 ? -1.114 33.688 15.953 1 97.69 378 TYR B CA 1
ATOM 7079 C C . TYR B 1 378 ? -2.348 34.594 16.047 1 97.69 378 TYR B C 1
ATOM 7081 O O . TYR B 1 378 ? -2.379 35.688 15.469 1 97.69 378 TYR B O 1
ATOM 7089 N N . CYS B 1 379 ? -3.367 34.094 16.734 1 97.19 379 CYS B N 1
ATOM 7090 C CA . CYS B 1 379 ? -4.629 34.812 16.844 1 97.19 379 CYS B CA 1
ATOM 7091 C C . CYS B 1 379 ? -4.441 36.125 17.594 1 97.19 379 CYS B C 1
ATOM 7093 O O . CYS B 1 379 ? -5.039 37.125 17.234 1 97.19 379 CYS B O 1
ATOM 7095 N N . ASN B 1 380 ? -3.639 36.094 18.641 1 96.75 380 ASN B N 1
ATOM 7096 C CA . ASN B 1 380 ? -3.357 37.312 19.391 1 96.75 380 ASN B CA 1
ATOM 7097 C C . ASN B 1 380 ? -2.621 38.344 18.531 1 96.75 380 ASN B C 1
ATOM 7099 O O . ASN B 1 380 ? -2.818 39.562 18.688 1 96.75 380 ASN B O 1
ATOM 7103 N N . ASN B 1 381 ? -1.77 37.906 17.625 1 95.44 381 ASN B N 1
ATOM 7104 C CA . ASN B 1 381 ? -0.922 38.781 16.812 1 95.44 381 ASN B CA 1
ATOM 7105 C C . ASN B 1 381 ? -1.63 39.219 15.539 1 95.44 381 ASN B C 1
ATOM 7107 O O . ASN B 1 381 ? -1.124 40.094 14.812 1 95.44 381 ASN B O 1
ATOM 7111 N N . THR B 1 382 ? -2.758 38.781 15.234 1 93.44 382 THR B N 1
ATOM 7112 C CA . THR B 1 382 ? -3.389 39.094 13.961 1 93.44 382 THR B CA 1
ATOM 7113 C C . THR B 1 382 ? -4.676 39.875 14.172 1 93.44 382 THR B C 1
ATOM 7115 O O . THR B 1 382 ? -4.656 41.094 14.219 1 93.44 382 THR B O 1
ATOM 7118 N N . CYS B 1 383 ? -5.891 39.188 14.492 1 91.69 383 CYS B N 1
ATOM 7119 C CA . CYS B 1 383 ? -7.137 39.906 14.68 1 91.69 383 CYS B CA 1
ATOM 7120 C C . CYS B 1 383 ? -8.031 39.219 15.703 1 91.69 383 CYS B C 1
ATOM 7122 O O . CYS B 1 383 ? -7.855 38.031 15.977 1 91.69 383 CYS B O 1
ATOM 7124 N N . GLU B 1 384 ? -8.961 39.938 16.188 1 93.56 384 GLU B N 1
ATOM 7125 C CA . GLU B 1 384 ? -9.867 39.438 17.219 1 93.56 384 GLU B CA 1
ATOM 7126 C C . GLU B 1 384 ? -10.789 38.344 16.688 1 93.56 384 GLU B C 1
ATOM 7128 O O . GLU B 1 384 ? -11.156 37.438 17.422 1 93.56 384 GLU B O 1
ATOM 7133 N N . LYS B 1 385 ? -11.117 38.406 15.508 1 94.19 385 LYS B N 1
ATOM 7134 C CA . LYS B 1 385 ? -11.977 37.406 14.891 1 94.19 385 LYS B CA 1
ATOM 7135 C C . LYS B 1 385 ? -11.336 36.031 14.961 1 94.19 385 LYS B C 1
ATOM 7137 O O . LYS B 1 385 ? -12.008 35.031 15.227 1 94.19 385 LYS B O 1
ATOM 7142 N N . ASN B 1 386 ? -10.031 36 14.664 1 95.69 386 ASN B N 1
ATOM 7143 C CA . ASN B 1 386 ? -9.297 34.75 14.742 1 95.69 386 ASN B CA 1
ATOM 7144 C C . ASN B 1 386 ? -9.305 34.188 16.156 1 95.69 386 ASN B C 1
ATOM 7146 O O . ASN B 1 386 ? -9.43 32.969 16.359 1 95.69 386 ASN B O 1
ATOM 7150 N N . LEU B 1 387 ? -9.156 35.031 17.125 1 96.56 387 LEU B N 1
ATOM 7151 C CA . LEU B 1 387 ? -9.164 34.625 18.531 1 96.56 387 LEU B CA 1
ATOM 7152 C C . LEU B 1 387 ? -10.523 34.031 18.906 1 96.56 387 LEU B C 1
ATOM 7154 O O . LEU B 1 387 ? -10.594 33.031 19.641 1 96.56 387 LEU B O 1
ATOM 7158 N N . HIS B 1 388 ? -11.586 34.656 18.406 1 95.75 388 HIS B N 1
ATOM 7159 C CA . HIS B 1 388 ? -12.93 34.156 18.656 1 95.75 388 HIS B CA 1
ATOM 7160 C C . HIS B 1 388 ? -13.125 32.75 18.078 1 95.75 388 HIS B C 1
ATOM 7162 O O . HIS B 1 388 ? -13.75 31.906 18.703 1 95.75 388 HIS B O 1
ATOM 7168 N N . CYS B 1 389 ? -12.609 32.562 16.859 1 96.19 389 CYS B N 1
ATOM 7169 C CA . CYS B 1 389 ? -12.703 31.25 16.234 1 96.19 389 CYS B CA 1
ATOM 7170 C C . CYS B 1 389 ? -11.992 30.188 17.062 1 96.19 389 CYS B C 1
ATOM 7172 O O . CYS B 1 389 ? -12.531 29.094 17.281 1 96.19 389 CYS B O 1
ATOM 7174 N N . LEU B 1 390 ? -10.797 30.5 17.5 1 98.19 390 LEU B N 1
ATOM 7175 C CA . LEU B 1 390 ? -10.016 29.578 18.312 1 98.19 390 LEU B CA 1
ATOM 7176 C C . LEU B 1 390 ? -10.734 29.234 19.609 1 98.19 390 LEU B C 1
ATOM 7178 O O . LEU B 1 390 ? -10.836 28.062 19.984 1 98.19 390 LEU B O 1
ATOM 7182 N N . LYS B 1 391 ? -11.258 30.25 20.266 1 97.12 391 LYS B N 1
ATOM 7183 C CA . LYS B 1 391 ? -11.961 30.047 21.531 1 97.12 391 LYS B CA 1
ATOM 7184 C C . LYS B 1 391 ? -13.203 29.172 21.344 1 97.12 391 LYS B C 1
ATOM 7186 O O . LYS B 1 391 ? -13.508 28.328 22.172 1 97.12 391 LYS B O 1
ATOM 7191 N N . HIS B 1 392 ? -13.875 29.469 20.266 1 96.5 392 HIS B N 1
ATOM 7192 C CA . HIS B 1 392 ? -15.047 28.656 19.953 1 96.5 392 HIS B CA 1
ATOM 7193 C C . HIS B 1 392 ? -14.672 27.203 19.734 1 96.5 392 HIS B C 1
ATOM 7195 O O . HIS B 1 392 ? -15.344 26.297 20.25 1 96.5 392 HIS B O 1
ATOM 7201 N N . PHE B 1 393 ? -13.609 26.938 18.984 1 97.62 393 PHE B N 1
ATOM 7202 C CA . PHE B 1 393 ? -13.133 25.578 18.734 1 97.62 393 PHE B CA 1
ATOM 7203 C C . PHE B 1 393 ? -12.773 24.891 20.047 1 97.62 393 PHE B C 1
ATOM 7205 O O . PHE B 1 393 ? -13.039 23.703 20.219 1 97.62 393 PHE B O 1
ATOM 7212 N N . GLU B 1 394 ? -12.141 25.625 20.953 1 97.75 394 GLU B N 1
ATOM 7213 C CA . GLU B 1 394 ? -11.789 25.062 22.266 1 97.75 394 GLU B CA 1
ATOM 7214 C C . GLU B 1 394 ? -13.031 24.719 23.062 1 97.75 394 GLU B C 1
ATOM 7216 O O . GLU B 1 394 ? -13.055 23.703 23.781 1 97.75 394 GLU B O 1
ATOM 7221 N N . GLN B 1 395 ? -14.055 25.531 22.953 1 96.19 395 GLN B N 1
ATOM 7222 C CA . GLN B 1 395 ? -15.312 25.266 23.641 1 96.19 395 GLN B CA 1
ATOM 7223 C C . GLN B 1 395 ? -15.961 23.984 23.125 1 96.19 395 GLN B C 1
ATOM 7225 O O . GLN B 1 395 ? -16.516 23.203 23.891 1 96.19 395 GLN B O 1
ATOM 7230 N N . VAL B 1 396 ? -15.875 23.859 21.828 1 95.38 396 VAL B N 1
ATOM 7231 C CA . VAL B 1 396 ? -16.422 22.656 21.219 1 95.38 396 VAL B CA 1
ATOM 7232 C C . VAL B 1 396 ? -15.656 21.422 21.703 1 95.38 396 VAL B C 1
ATOM 7234 O O . VAL B 1 396 ? -16.25 20.391 22 1 95.38 396 VAL B O 1
ATOM 7237 N N . GLU B 1 397 ? -14.328 21.5 21.703 1 96.56 397 GLU B N 1
ATOM 7238 C CA . GLU B 1 397 ? -13.508 20.406 22.234 1 96.56 397 GLU B CA 1
ATOM 7239 C C . GLU B 1 397 ? -13.906 20.047 23.656 1 96.56 397 GLU B C 1
ATOM 7241 O O . GLU B 1 397 ? -14.047 18.875 24 1 96.56 397 GLU B O 1
ATOM 7246 N N . GLU B 1 398 ? -14.094 21.078 24.5 1 95.56 398 GLU B N 1
ATOM 7247 C CA . GLU B 1 398 ? -14.477 20.859 25.906 1 95.56 398 GLU B CA 1
ATOM 7248 C C . GLU B 1 398 ? -15.836 20.188 26 1 95.56 398 GLU B C 1
ATOM 7250 O O . GLU B 1 398 ? -16.062 19.359 26.891 1 95.56 398 GLU B O 1
ATOM 7255 N N . PHE B 1 399 ? -16.688 20.578 25.172 1 93.38 399 PHE B N 1
ATOM 7256 C CA . PHE B 1 399 ? -18.016 19.984 25.141 1 93.38 399 PHE B CA 1
ATOM 7257 C C . PHE B 1 399 ? -17.938 18.484 24.906 1 93.38 399 PHE B C 1
ATOM 7259 O O . PHE B 1 399 ? -18.562 17.703 25.625 1 93.38 399 PHE B O 1
ATOM 7266 N N . PHE B 1 400 ? -17.203 18.109 23.891 1 93.69 400 PHE B N 1
ATOM 7267 C CA . PHE B 1 400 ? -17.125 16.688 23.562 1 93.69 400 PHE B CA 1
ATOM 7268 C C . PHE B 1 400 ? -16.375 15.93 24.641 1 93.69 400 PHE B C 1
ATOM 7270 O O . PHE B 1 400 ? -16.688 14.766 24.922 1 93.69 400 PHE B O 1
ATOM 7277 N N . LEU B 1 401 ? -15.336 16.531 25.203 1 94.5 401 LEU B N 1
ATOM 7278 C CA . LEU B 1 401 ? -14.617 15.898 26.297 1 94.5 401 LEU B CA 1
ATOM 7279 C C . LEU B 1 401 ? -15.539 15.664 27.5 1 94.5 401 LEU B C 1
ATOM 7281 O O . LEU B 1 401 ? -15.555 14.57 28.062 1 94.5 401 LEU B O 1
ATOM 7285 N N . LYS B 1 402 ? -16.344 16.609 27.875 1 92.12 402 LYS B N 1
ATOM 7286 C CA . LYS B 1 402 ? -17.188 16.562 29.062 1 92.12 402 LYS B CA 1
ATOM 7287 C C . LYS B 1 402 ? -18.391 15.641 28.844 1 92.12 402 LYS B C 1
ATOM 7289 O O . LYS B 1 402 ? -18.766 14.875 29.734 1 92.12 402 LYS B O 1
ATOM 7294 N N . ASN B 1 403 ? -18.953 15.688 27.672 1 89.38 403 ASN B N 1
ATOM 7295 C CA . ASN B 1 403 ? -20.219 15.016 27.438 1 89.38 403 ASN B CA 1
ATOM 7296 C C . ASN B 1 403 ? -20.016 13.625 26.844 1 89.38 403 ASN B C 1
ATOM 7298 O O . ASN B 1 403 ? -20.844 12.727 27.031 1 89.38 403 ASN B O 1
ATOM 7302 N N . GLN B 1 404 ? -18.938 13.484 26.125 1 89.88 404 GLN B N 1
ATOM 7303 C CA . GLN B 1 404 ? -18.781 12.211 25.438 1 89.88 404 GLN B CA 1
ATOM 7304 C C . GLN B 1 404 ? -17.438 11.57 25.781 1 89.88 404 GLN B C 1
ATOM 7306 O O . GLN B 1 404 ? -17.125 10.477 25.297 1 89.88 404 GLN B O 1
ATOM 7311 N N . LYS B 1 405 ? -16.672 12.211 26.547 1 93.06 405 LYS B N 1
ATOM 7312 C CA . LYS B 1 405 ? -15.352 11.719 26.953 1 93.06 405 LYS B CA 1
ATOM 7313 C C . LYS B 1 405 ? -14.477 11.445 25.719 1 93.06 405 LYS B C 1
ATOM 7315 O O . LYS B 1 405 ? -13.805 10.414 25.656 1 93.06 405 LYS B O 1
ATOM 7320 N N . LYS B 1 406 ? -14.586 12.258 24.719 1 94.38 406 LYS B N 1
ATOM 7321 C CA . LYS B 1 406 ? -13.781 12.172 23.516 1 94.38 406 LYS B CA 1
ATOM 7322 C C . LYS B 1 406 ? -12.766 13.305 23.438 1 94.38 406 LYS B C 1
ATOM 7324 O O . LYS B 1 406 ? -13.039 14.422 23.875 1 94.38 406 LYS B O 1
ATOM 7329 N N . HIS B 1 407 ? -11.633 12.977 22.953 1 95.62 407 HIS B N 1
ATOM 7330 C CA . HIS B 1 407 ? -10.547 13.938 22.797 1 95.62 407 HIS B CA 1
ATOM 7331 C C . HIS B 1 407 ? -10.359 14.328 21.328 1 95.62 407 HIS B C 1
ATOM 7333 O O . HIS B 1 407 ? -10.648 13.539 20.438 1 95.62 407 HIS B O 1
ATOM 7339 N N . ALA B 1 408 ? -9.875 15.539 21.188 1 96.62 408 ALA B N 1
ATOM 7340 C CA . ALA B 1 408 ? -9.617 16.016 19.828 1 96.62 408 ALA B CA 1
ATOM 7341 C C . ALA B 1 408 ? -8.555 15.156 19.141 1 96.62 408 ALA B C 1
ATOM 7343 O O . ALA B 1 408 ? -7.543 14.805 19.766 1 96.62 408 ALA B O 1
ATOM 7344 N N . SER B 1 409 ? -8.789 14.789 17.875 1 95.81 409 SER B N 1
ATOM 7345 C CA . SER B 1 409 ? -7.836 14.031 17.062 1 95.81 409 SER B CA 1
ATOM 7346 C C . SER B 1 409 ? -6.719 14.93 16.547 1 95.81 409 SER B C 1
ATOM 7348 O O . SER B 1 409 ? -6.715 16.141 16.797 1 95.81 409 SER B O 1
ATOM 7350 N N . CYS B 1 410 ? -5.805 14.328 15.773 1 95.81 410 CYS B N 1
ATOM 7351 C CA . CYS B 1 410 ? -4.695 15.07 15.188 1 95.81 410 CYS B CA 1
ATOM 7352 C C . CYS B 1 410 ? -5.172 15.914 14.008 1 95.81 410 CYS B C 1
ATOM 7354 O O . CYS B 1 410 ? -4.418 16.75 13.492 1 95.81 410 CYS B O 1
ATOM 7356 N N . TYR B 1 411 ? -6.496 15.844 13.641 1 96.56 411 TYR B N 1
ATOM 7357 C CA . TYR B 1 411 ? -7.016 16.547 12.477 1 96.56 411 TYR B CA 1
ATOM 7358 C C . TYR B 1 411 ? -7.832 17.766 12.891 1 96.56 411 TYR B C 1
ATOM 7360 O O . TYR B 1 411 ? -8.117 18.641 12.07 1 96.56 411 TYR B O 1
ATOM 7368 N N . TYR B 1 412 ? -8.234 17.844 14.141 1 97.75 412 TYR B N 1
ATOM 7369 C CA . TYR B 1 412 ? -9.195 18.844 14.578 1 97.75 412 TYR B CA 1
ATOM 7370 C C . TYR B 1 412 ? -8.602 20.25 14.492 1 97.75 412 TYR B C 1
ATOM 7372 O O . TYR B 1 412 ? -9.148 21.109 13.805 1 97.75 412 TYR B O 1
ATOM 7380 N N . TYR B 1 413 ? -7.516 20.516 15.109 1 98.25 413 TYR B N 1
ATOM 7381 C CA . TYR B 1 413 ? -6.938 21.844 15.133 1 98.25 413 TYR B CA 1
ATOM 7382 C C . TYR B 1 413 ? -6.246 22.156 13.805 1 98.25 413 TYR B C 1
ATOM 7384 O O . TYR B 1 413 ? -6.172 23.328 13.398 1 98.25 413 TYR B O 1
ATOM 7392 N N . PRO B 1 414 ? -5.695 21.125 13.102 1 98 414 PRO B N 1
ATOM 7393 C CA . PRO B 1 414 ? -5.223 21.406 11.742 1 98 414 PRO B CA 1
ATOM 7394 C C . PRO B 1 414 ? -6.328 21.938 10.828 1 98 414 PRO B C 1
ATOM 7396 O O . PRO B 1 414 ? -6.07 22.781 9.969 1 98 414 PRO B O 1
ATOM 7399 N N . LEU B 1 415 ? -7.5 21.422 11.008 1 97.69 415 LEU B N 1
ATOM 7400 C CA . LEU B 1 415 ? -8.648 21.938 10.273 1 97.69 415 LEU B CA 1
ATOM 7401 C C . LEU B 1 415 ? -8.797 23.438 10.484 1 97.69 415 LEU B C 1
ATOM 7403 O O . LEU B 1 415 ? -8.945 24.188 9.516 1 97.69 415 LEU B O 1
ATOM 7407 N N . LEU B 1 416 ? -8.75 23.859 11.727 1 97.88 416 LEU B N 1
ATOM 7408 C CA . LEU B 1 416 ? -8.844 25.266 12.078 1 97.88 416 LEU B CA 1
ATOM 7409 C C . LEU B 1 416 ? -7.637 26.031 11.539 1 97.88 416 LEU B C 1
ATOM 7411 O O . LEU B 1 416 ? -7.777 27.172 11.062 1 97.88 416 LEU B O 1
ATOM 7415 N N . THR B 1 417 ? -6.461 25.453 11.664 1 97.94 417 THR B N 1
ATOM 7416 C CA . THR B 1 417 ? -5.227 26.078 11.211 1 97.94 417 THR B CA 1
ATOM 7417 C C . THR B 1 417 ? -5.312 26.438 9.734 1 97.94 417 THR B C 1
ATOM 7419 O O . THR B 1 417 ? -4.992 27.562 9.344 1 97.94 417 THR B O 1
ATOM 7422 N N . PHE B 1 418 ? -5.754 25.547 8.914 1 97.31 418 PHE B N 1
ATOM 7423 C CA . PHE B 1 418 ? -5.875 25.812 7.488 1 97.31 418 PHE B CA 1
ATOM 7424 C C . PHE B 1 418 ? -6.875 26.922 7.227 1 97.31 418 PHE B C 1
ATOM 7426 O O . PHE B 1 418 ? -6.648 27.781 6.367 1 97.31 418 PHE B O 1
ATOM 7433 N N . HIS B 1 419 ? -7.914 26.953 7.973 1 96.25 419 HIS B N 1
ATOM 7434 C CA . HIS B 1 419 ? -8.938 27.984 7.832 1 96.25 419 HIS B CA 1
ATOM 7435 C C . HIS B 1 419 ? -8.375 29.359 8.172 1 96.25 419 HIS B C 1
ATOM 7437 O O . HIS B 1 419 ? -8.555 30.312 7.414 1 96.25 419 HIS B O 1
ATOM 7443 N N . LEU B 1 420 ? -7.715 29.438 9.289 1 96.25 420 LEU B N 1
ATOM 7444 C CA . LEU B 1 420 ? -7.195 30.703 9.758 1 96.25 420 LEU B CA 1
ATOM 7445 C C . LEU B 1 420 ? -6.09 31.219 8.844 1 96.25 420 LEU B C 1
ATOM 7447 O O . LEU B 1 420 ? -5.941 32.438 8.656 1 96.25 420 LEU B O 1
ATOM 7451 N N . LEU B 1 421 ? -5.324 30.312 8.266 1 95.69 421 LEU B N 1
ATOM 7452 C CA . LEU B 1 421 ? -4.203 30.672 7.406 1 95.69 421 LEU B CA 1
ATOM 7453 C C . LEU B 1 421 ? -4.684 31.016 6 1 95.69 421 LEU B C 1
ATOM 7455 O O . LEU B 1 421 ? -3.938 31.609 5.211 1 95.69 421 LEU B O 1
ATOM 7459 N N . GLY B 1 422 ? -5.875 30.641 5.715 1 92.12 422 GLY B N 1
ATOM 7460 C CA . GLY B 1 422 ? -6.402 30.891 4.379 1 92.12 422 GLY B CA 1
ATOM 7461 C C . GLY B 1 422 ? -5.875 29.922 3.344 1 92.12 422 GLY B C 1
ATOM 7462 O O . GLY B 1 422 ? -5.812 30.234 2.154 1 92.12 422 GLY B O 1
ATOM 7463 N N . VAL B 1 423 ? -5.344 28.844 3.771 1 93 423 VAL B N 1
ATOM 7464 C CA . VAL B 1 423 ? -4.93 27.766 2.865 1 93 423 VAL B CA 1
ATOM 7465 C C . VAL B 1 423 ? -6.129 26.891 2.512 1 93 423 VAL B C 1
ATOM 7467 O O . VAL B 1 423 ? -6.91 26.516 3.389 1 93 423 VAL B O 1
ATOM 7470 N N . PRO B 1 424 ? -6.309 26.594 1.191 1 92.94 424 PRO B N 1
ATOM 7471 C CA . PRO B 1 424 ? -7.473 25.781 0.805 1 92.94 424 PRO B CA 1
ATOM 7472 C C . PRO B 1 424 ? -7.559 24.469 1.562 1 92.94 424 PRO B C 1
ATOM 7474 O O . PRO B 1 424 ? -6.578 23.719 1.625 1 92.94 424 PRO B O 1
ATOM 7477 N N . LEU B 1 425 ? -8.719 24.188 2.102 1 94.38 425 LEU B N 1
ATOM 7478 C CA . LEU B 1 425 ? -8.945 23.031 2.961 1 94.38 425 LEU B CA 1
ATOM 7479 C C . LEU B 1 425 ? -8.688 21.734 2.203 1 94.38 425 LEU B C 1
ATOM 7481 O O . LEU B 1 425 ? -8.195 20.75 2.779 1 94.38 425 LEU B O 1
ATOM 7485 N N . PRO B 1 426 ? -8.969 21.672 0.913 1 92.81 426 PRO B N 1
ATOM 7486 C CA . PRO B 1 426 ? -8.734 20.422 0.183 1 92.81 426 PRO B CA 1
ATOM 7487 C C . PRO B 1 426 ? -7.258 20.031 0.124 1 92.81 426 PRO B C 1
ATOM 7489 O O . PRO B 1 426 ? -6.922 18.906 -0.237 1 92.81 426 PRO B O 1
ATOM 7492 N N . LEU B 1 427 ? -6.363 20.922 0.49 1 95.75 427 LEU B N 1
ATOM 7493 C CA . LEU B 1 427 ? -4.934 20.625 0.482 1 95.75 427 LEU B CA 1
ATOM 7494 C C . LEU B 1 427 ? -4.512 19.922 1.769 1 95.75 427 LEU B C 1
ATOM 7496 O O . LEU B 1 427 ? -3.408 19.391 1.854 1 95.75 427 LEU B O 1
ATOM 7500 N N . LEU B 1 428 ? -5.383 19.922 2.738 1 97.19 428 LEU B N 1
ATOM 7501 C CA . LEU B 1 428 ? -5.039 19.422 4.066 1 97.19 428 LEU B CA 1
ATOM 7502 C C . LEU B 1 428 ? -4.574 17.969 4 1 97.19 428 LEU B C 1
ATOM 7504 O O . LEU B 1 428 ? -3.51 17.641 4.523 1 97.19 428 LEU B O 1
ATOM 7508 N N . PRO B 1 429 ? -5.27 17.031 3.289 1 96.38 429 PRO B N 1
ATOM 7509 C CA . PRO B 1 429 ? -4.801 15.648 3.227 1 96.38 429 PRO B CA 1
ATOM 7510 C C . PRO B 1 429 ? -3.42 15.516 2.588 1 96.38 429 PRO B C 1
ATOM 7512 O O . PRO B 1 429 ? -2.592 14.727 3.047 1 96.38 429 PRO B O 1
ATOM 7515 N N . SER B 1 430 ? -3.197 16.297 1.517 1 97.31 430 SER B N 1
ATOM 7516 C CA . SER B 1 430 ? -1.918 16.25 0.817 1 97.31 430 SER B CA 1
ATOM 7517 C C . SER B 1 430 ? -0.784 16.75 1.703 1 97.31 430 SER B C 1
ATOM 7519 O O . SER B 1 430 ? 0.3 16.172 1.729 1 97.31 430 SER B O 1
ATOM 7521 N N . VAL B 1 431 ? -1.053 17.812 2.4 1 97.56 431 VAL B N 1
ATOM 7522 C CA . VAL B 1 431 ? -0.041 18.391 3.283 1 97.56 431 VAL B CA 1
ATOM 7523 C C . VAL B 1 431 ? 0.243 17.422 4.434 1 97.56 431 VAL B C 1
ATOM 7525 O O . VAL B 1 431 ? 1.399 17.234 4.82 1 97.56 431 VAL B O 1
ATOM 7528 N N . PHE B 1 432 ? -0.827 16.859 4.93 1 96.75 432 PHE B N 1
ATOM 7529 C CA . PHE B 1 432 ? -0.673 15.859 5.984 1 96.75 432 PHE B CA 1
ATOM 7530 C C . PHE B 1 432 ? 0.177 14.688 5.504 1 96.75 432 PHE B C 1
ATOM 7532 O O . PHE B 1 432 ? 1.039 14.195 6.234 1 96.75 432 PHE B O 1
ATOM 7539 N N . PHE B 1 433 ? -0.061 14.234 4.324 1 97.44 433 PHE B N 1
ATOM 7540 C CA . PHE B 1 433 ? 0.701 13.133 3.752 1 97.44 433 PHE B CA 1
ATOM 7541 C C . PHE B 1 433 ? 2.174 13.5 3.627 1 97.44 433 PHE B C 1
ATOM 7543 O O . PHE B 1 433 ? 3.049 12.734 4.043 1 97.44 433 PHE B O 1
ATOM 7550 N N . ILE B 1 434 ? 2.473 14.656 3.012 1 97.69 434 ILE B N 1
ATOM 7551 C CA . ILE B 1 434 ? 3.848 15.102 2.801 1 97.69 434 ILE B CA 1
ATOM 7552 C C . ILE B 1 434 ? 4.574 15.18 4.141 1 97.69 434 ILE B C 1
ATOM 7554 O O . ILE B 1 434 ? 5.719 14.734 4.262 1 97.69 434 ILE B O 1
ATOM 7558 N N . MET B 1 435 ? 3.865 15.727 5.082 1 97.56 435 MET B N 1
ATOM 7559 C CA . MET B 1 435 ? 4.43 15.891 6.418 1 97.56 435 MET B CA 1
ATOM 7560 C C . MET B 1 435 ? 4.727 14.539 7.059 1 97.56 435 MET B C 1
ATOM 7562 O O . MET B 1 435 ? 5.836 14.305 7.539 1 97.56 435 MET B O 1
ATOM 7566 N N . ARG B 1 436 ? 3.834 13.586 6.98 1 97.19 436 ARG B N 1
ATOM 7567 C CA . ARG B 1 436 ? 3.98 12.281 7.617 1 97.19 436 ARG B CA 1
ATOM 7568 C C . ARG B 1 436 ? 4.934 11.391 6.824 1 97.19 436 ARG B C 1
ATOM 7570 O O . ARG B 1 436 ? 5.559 10.492 7.387 1 97.19 436 ARG B O 1
ATOM 7577 N N . LEU B 1 437 ? 4.945 11.609 5.555 1 97.69 437 LEU B N 1
ATOM 7578 C CA . LEU B 1 437 ? 5.859 10.828 4.727 1 97.69 437 LEU B CA 1
ATOM 7579 C C . LEU B 1 437 ? 7.293 10.961 5.227 1 97.69 437 LEU B C 1
ATOM 7581 O O . LEU B 1 437 ? 8.07 10 5.152 1 97.69 437 LEU B O 1
ATOM 7585 N N . LEU B 1 438 ? 7.66 12.164 5.723 1 97.19 438 LEU B N 1
ATOM 7586 C CA . LEU B 1 438 ? 9 12.383 6.266 1 97.19 438 LEU B CA 1
ATOM 7587 C C . LEU B 1 438 ? 9.305 11.367 7.363 1 97.19 438 LEU B C 1
ATOM 7589 O O . LEU B 1 438 ? 10.352 10.711 7.332 1 97.19 438 LEU B O 1
ATOM 7593 N N . SER B 1 439 ? 8.414 11.266 8.32 1 96.56 439 SER B N 1
ATOM 7594 C CA . SER B 1 439 ? 8.617 10.328 9.422 1 96.56 439 SER B CA 1
ATOM 7595 C C . SER B 1 439 ? 8.609 8.883 8.938 1 96.56 439 SER B C 1
ATOM 7597 O O . SER B 1 439 ? 9.391 8.062 9.414 1 96.56 439 SER B O 1
ATOM 7599 N N . PHE B 1 440 ? 7.723 8.516 8.016 1 95.88 440 PHE B N 1
ATOM 7600 C CA . PHE B 1 440 ? 7.68 7.176 7.445 1 95.88 440 PHE B CA 1
ATOM 7601 C C . PHE B 1 440 ? 9.031 6.793 6.859 1 95.88 440 PHE B C 1
ATOM 7603 O O . PHE B 1 440 ? 9.516 5.68 7.078 1 95.88 440 PHE B O 1
ATOM 7610 N N . MET B 1 441 ? 9.602 7.719 6.121 1 94.88 441 MET B N 1
ATOM 7611 C CA . MET B 1 441 ? 10.867 7.426 5.461 1 94.88 441 MET B CA 1
ATOM 7612 C C . MET B 1 441 ? 11.992 7.301 6.48 1 94.88 441 MET B C 1
ATOM 7614 O O . MET B 1 441 ? 12.922 6.508 6.293 1 94.88 441 MET B O 1
ATOM 7618 N N . ALA B 1 442 ? 11.93 8.117 7.523 1 95.12 442 ALA B N 1
ATOM 7619 C CA . ALA B 1 442 ? 12.898 7.953 8.602 1 95.12 442 ALA B CA 1
ATOM 7620 C C . ALA B 1 442 ? 12.789 6.57 9.242 1 95.12 442 ALA B C 1
ATOM 7622 O O . ALA B 1 442 ? 13.797 5.918 9.508 1 95.12 442 ALA B O 1
ATOM 7623 N N . HIS B 1 443 ? 11.578 6.109 9.523 1 93 443 HIS B N 1
ATOM 7624 C CA . HIS B 1 443 ? 11.336 4.789 10.086 1 93 443 HIS B CA 1
ATOM 7625 C C . HIS B 1 443 ? 11.789 3.689 9.133 1 93 443 HIS B C 1
ATOM 7627 O O . HIS B 1 443 ? 12.297 2.652 9.57 1 93 443 HIS B O 1
ATOM 7633 N N . ARG B 1 444 ? 11.523 3.91 7.887 1 91.25 444 ARG B N 1
ATOM 7634 C CA . ARG B 1 444 ? 12.008 2.965 6.883 1 91.25 444 ARG B CA 1
ATOM 7635 C C . ARG B 1 444 ? 13.523 2.805 6.965 1 91.25 444 ARG B C 1
ATOM 7637 O O . ARG B 1 444 ? 14.031 1.684 6.938 1 91.25 444 ARG B O 1
ATOM 7644 N N . GLN B 1 445 ? 14.211 3.967 6.992 1 88.88 445 GLN B N 1
ATOM 7645 C CA . GLN B 1 445 ? 15.672 3.932 7.066 1 88.88 445 GLN B CA 1
ATOM 7646 C C . GLN B 1 445 ? 16.141 3.205 8.32 1 88.88 445 GLN B C 1
ATOM 7648 O O . GLN B 1 445 ? 17.109 2.449 8.281 1 88.88 445 GLN B O 1
ATOM 7653 N N . GLU B 1 446 ? 15.43 3.486 9.359 1 87.88 446 GLU B N 1
ATOM 7654 C CA . GLU B 1 446 ? 15.75 2.803 10.609 1 87.88 446 GLU B CA 1
ATOM 7655 C C . GLU B 1 446 ? 15.562 1.293 10.469 1 87.88 446 GLU B C 1
ATOM 7657 O O . GLU B 1 446 ? 16.391 0.517 10.953 1 87.88 446 GLU B O 1
ATOM 7662 N N . GLN B 1 447 ? 14.492 0.892 9.867 1 85.69 447 GLN B N 1
ATOM 7663 C CA . GLN B 1 447 ? 14.188 -0.526 9.695 1 85.69 447 GLN B CA 1
ATOM 7664 C C . GLN B 1 447 ? 15.227 -1.21 8.812 1 85.69 447 GLN B C 1
ATOM 7666 O O . GLN B 1 447 ? 15.648 -2.33 9.094 1 85.69 447 GLN B O 1
ATOM 7671 N N . ILE B 1 448 ? 15.578 -0.582 7.734 1 82.31 448 ILE B N 1
ATOM 7672 C CA . ILE B 1 448 ? 16.547 -1.149 6.801 1 82.31 448 ILE B CA 1
ATOM 7673 C C . ILE B 1 448 ? 17.906 -1.304 7.492 1 82.31 448 ILE B C 1
ATOM 7675 O O . ILE B 1 448 ? 18.594 -2.299 7.285 1 82.31 448 ILE B O 1
ATOM 7679 N N . THR B 1 449 ? 18.281 -0.316 8.266 1 80 449 THR B N 1
ATOM 7680 C CA . THR B 1 449 ? 19.562 -0.329 8.945 1 80 449 THR B CA 1
ATOM 7681 C C . THR B 1 449 ? 19.594 -1.399 10.031 1 80 449 THR B C 1
ATOM 7683 O O . THR B 1 449 ? 20.609 -2.078 10.219 1 80 449 THR B O 1
ATOM 7686 N N . ASN B 1 450 ? 18.562 -1.538 10.789 1 75.44 450 ASN B N 1
ATOM 7687 C CA . ASN B 1 450 ? 18.5 -2.504 11.883 1 75.44 450 ASN B CA 1
ATOM 7688 C C . ASN B 1 450 ? 18.234 -3.914 11.367 1 75.44 450 ASN B C 1
ATOM 7690 O O . ASN B 1 450 ? 18.672 -4.895 11.977 1 75.44 450 ASN B O 1
ATOM 7694 N N . ASN B 1 451 ? 17.547 -4.105 10.297 1 68 451 ASN B N 1
ATOM 7695 C CA . ASN B 1 451 ? 17.188 -5.32 9.578 1 68 451 ASN B CA 1
ATOM 7696 C C . ASN B 1 451 ? 16.609 -6.379 10.516 1 68 451 ASN B C 1
ATOM 7698 O O . ASN B 1 451 ? 16.875 -7.57 10.344 1 68 451 ASN B O 1
ATOM 7702 N N . LYS B 1 452 ? 16.109 -5.988 11.672 1 65.19 452 LYS B N 1
ATOM 7703 C CA . LYS B 1 452 ? 15.414 -6.938 12.539 1 65.19 452 LYS B CA 1
ATOM 7704 C C . LYS B 1 452 ? 14.055 -7.32 11.969 1 65.19 452 LYS B C 1
ATOM 7706 O O . LYS B 1 452 ? 13.281 -6.453 11.555 1 65.19 452 LYS B O 1
ATOM 7711 N N . LEU B 1 453 ? 13.852 -8.617 11.75 1 62.28 453 LEU B N 1
ATOM 7712 C CA . LEU B 1 453 ? 12.648 -9.109 11.086 1 62.28 453 LEU B CA 1
ATOM 7713 C C . LEU B 1 453 ? 11.602 -9.531 12.109 1 62.28 453 LEU B C 1
ATOM 7715 O O . LEU B 1 453 ? 11.945 -10.094 13.156 1 62.28 453 LEU B O 1
ATOM 7719 N N . VAL B 1 454 ? 10.445 -9.023 11.984 1 64.69 454 VAL B N 1
ATOM 7720 C CA . VAL B 1 454 ? 9.305 -9.547 12.727 1 64.69 454 VAL B CA 1
ATOM 7721 C C . VAL B 1 454 ? 8.812 -10.836 12.078 1 64.69 454 VAL B C 1
ATOM 7723 O O . VAL B 1 454 ? 8.742 -10.93 10.852 1 64.69 454 VAL B O 1
ATOM 7726 N N . LYS B 1 455 ? 8.742 -11.883 12.875 1 65.5 455 LYS B N 1
ATOM 7727 C CA . LYS B 1 455 ? 8.203 -13.133 12.352 1 65.5 455 LYS B CA 1
ATOM 7728 C C . LYS B 1 455 ? 6.684 -13.188 12.523 1 65.5 455 LYS B C 1
ATOM 7730 O O . LYS B 1 455 ? 6.145 -12.648 13.492 1 65.5 455 LYS B O 1
ATOM 7735 N N . TYR B 1 456 ? 6.016 -13.719 11.531 1 68.44 456 TYR B N 1
ATOM 7736 C CA . TYR B 1 456 ? 4.559 -13.812 11.539 1 68.44 456 TYR B CA 1
ATOM 7737 C C . TYR B 1 456 ? 4.109 -15.273 11.484 1 68.44 456 TYR B C 1
ATOM 7739 O O . TYR B 1 456 ? 4.754 -16.109 10.852 1 68.44 456 TYR B O 1
ATOM 7747 N N . ALA B 1 457 ? 3.131 -15.617 12.328 1 65.38 457 ALA B N 1
ATOM 7748 C CA . ALA B 1 457 ? 2.572 -16.969 12.305 1 65.38 457 ALA B CA 1
ATOM 7749 C C . ALA B 1 457 ? 1.062 -16.938 12.523 1 65.38 457 ALA B C 1
ATOM 7751 O O . ALA B 1 457 ? 0.512 -15.922 12.969 1 65.38 457 ALA B O 1
ATOM 7752 N N . GLY B 1 458 ? 0.396 -17.969 12.039 1 63.59 458 GLY B N 1
ATOM 7753 C CA . GLY B 1 458 ? -1.045 -18.078 12.203 1 63.59 458 GLY B CA 1
ATOM 7754 C C . GLY B 1 458 ? -1.457 -19.219 13.117 1 63.59 458 GLY B C 1
ATOM 7755 O O . GLY B 1 458 ? -0.775 -20.234 13.188 1 63.59 458 GLY B O 1
ATOM 7756 N N . VAL B 1 459 ? -2.459 -18.938 13.906 1 64.31 459 VAL B N 1
ATOM 7757 C CA . VAL B 1 459 ? -3.133 -19.984 14.68 1 64.31 459 VAL B CA 1
ATOM 7758 C C . VAL B 1 459 ? -4.445 -20.359 14 1 64.31 459 VAL B C 1
ATOM 7760 O O . VAL B 1 459 ? -5.309 -19.5 13.781 1 64.31 459 VAL B O 1
ATOM 7763 N N . TYR B 1 460 ? -4.57 -21.641 13.633 1 63.38 460 TYR B N 1
ATOM 7764 C CA . TYR B 1 460 ? -5.754 -22.094 12.914 1 63.38 460 TYR B CA 1
ATOM 7765 C C . TYR B 1 460 ? -6.922 -22.312 13.859 1 63.38 460 TYR B C 1
ATOM 7767 O O . TYR B 1 460 ? -6.789 -23.016 14.859 1 63.38 460 TYR B O 1
ATOM 7775 N N . VAL B 1 461 ? -8.055 -21.703 13.617 1 70.62 461 VAL B N 1
ATOM 7776 C CA . VAL B 1 461 ? -9.242 -21.812 14.469 1 70.62 461 VAL B CA 1
ATOM 7777 C C . VAL B 1 461 ? -10.438 -22.266 13.633 1 70.62 461 VAL B C 1
ATOM 7779 O O . VAL B 1 461 ? -11.586 -22.125 14.062 1 70.62 461 VAL B O 1
ATOM 7782 N N . GLY B 1 462 ? -10.172 -22.797 12.406 1 73.12 462 GLY B N 1
ATOM 7783 C CA . GLY B 1 462 ? -11.25 -23.188 11.5 1 73.12 462 GLY B CA 1
ATOM 7784 C C . GLY B 1 462 ? -11.695 -24.625 11.688 1 73.12 462 GLY B C 1
ATOM 7785 O O . GLY B 1 462 ? -11.461 -25.219 12.742 1 73.12 462 GLY B O 1
ATOM 7786 N N . VAL B 1 463 ? -12.461 -25.172 10.688 1 73.25 463 VAL B N 1
ATOM 7787 C CA . VAL B 1 463 ? -13 -26.516 10.672 1 73.25 463 VAL B CA 1
ATOM 7788 C C . VAL B 1 463 ? -11.852 -27.531 10.688 1 73.25 463 VAL B C 1
ATOM 7790 O O . VAL B 1 463 ? -10.859 -27.359 9.977 1 73.25 463 VAL B O 1
ATOM 7793 N N . PRO B 1 464 ? -11.898 -28.469 11.547 1 69.12 464 PRO B N 1
ATOM 7794 C CA . PRO B 1 464 ? -10.852 -29.484 11.555 1 69.12 464 PRO B CA 1
ATOM 7795 C C . PRO B 1 464 ? -10.719 -30.219 10.211 1 69.12 464 PRO B C 1
ATOM 7797 O O . PRO B 1 464 ? -11.664 -30.234 9.422 1 69.12 464 PRO B O 1
ATOM 7800 N N . PRO B 1 465 ? -9.562 -30.703 9.992 1 73 465 PRO B N 1
ATOM 7801 C CA . PRO B 1 465 ? -9.336 -31.422 8.734 1 73 465 PRO B CA 1
ATOM 7802 C C . PRO B 1 465 ? -10.375 -32.5 8.484 1 73 465 PRO B C 1
ATOM 7804 O O . PRO B 1 465 ? -10.719 -33.25 9.398 1 73 465 PRO B O 1
ATOM 7807 N N . ARG B 1 466 ? -11.156 -32.406 7.391 1 68.06 466 ARG B N 1
ATOM 7808 C CA . ARG B 1 466 ? -12.148 -33.375 7 1 68.06 466 ARG B CA 1
ATOM 7809 C C . ARG B 1 466 ? -11.875 -33.906 5.598 1 68.06 466 ARG B C 1
ATOM 7811 O O . ARG B 1 466 ? -11.188 -33.281 4.809 1 68.06 466 ARG B O 1
ATOM 7818 N N . GLY B 1 467 ? -11.977 -35.25 5.344 1 57.88 467 GLY B N 1
ATOM 7819 C CA . GLY B 1 467 ? -11.859 -35.781 4 1 57.88 467 GLY B CA 1
ATOM 7820 C C . GLY B 1 467 ? -12.836 -35.156 3.021 1 57.88 467 GLY B C 1
ATOM 7821 O O . GLY B 1 467 ? -13.711 -34.375 3.42 1 57.88 467 GLY B O 1
ATOM 7822 N N . PHE B 1 468 ? -12.523 -35.094 1.808 1 53.38 468 PHE B N 1
ATOM 7823 C CA . PHE B 1 468 ? -13.32 -34.5 0.741 1 53.38 468 PHE B CA 1
ATOM 7824 C C . PHE B 1 468 ? -14.75 -35.031 0.772 1 53.38 468 PHE B C 1
ATOM 7826 O O . PHE B 1 468 ? -15.016 -36.125 0.28 1 53.38 468 PHE B O 1
ATOM 7833 N N . HIS B 1 469 ? -15.5 -35.281 1.785 1 45.12 469 HIS B N 1
ATOM 7834 C CA . HIS B 1 469 ? -16.891 -35.656 1.539 1 45.12 469 HIS B CA 1
ATOM 7835 C C . HIS B 1 469 ? -17.641 -34.531 0.818 1 45.12 469 HIS B C 1
ATOM 7837 O O . HIS B 1 469 ? -17.984 -33.5 1.427 1 45.12 469 HIS B O 1
ATOM 7843 N N . MET B 1 470 ? -17.266 -34.312 -0.343 1 43.28 470 MET B N 1
ATOM 7844 C CA . MET B 1 470 ? -18.094 -33.406 -1.148 1 43.28 470 MET B CA 1
ATOM 7845 C C . MET B 1 470 ? -19.562 -33.781 -0.998 1 43.28 470 MET B C 1
ATOM 7847 O O . MET B 1 470 ? -19.953 -34.938 -1.149 1 43.28 470 MET B O 1
ATOM 7851 N N . GLN B 1 471 ? -20.359 -33.438 -0.142 1 37.91 471 GLN B N 1
ATOM 7852 C CA . GLN B 1 471 ? -21.781 -33.75 -0.328 1 37.91 471 GLN B CA 1
ATOM 7853 C C . GLN B 1 471 ? -22.156 -33.719 -1.805 1 37.91 471 GLN B C 1
ATOM 7855 O O . GLN B 1 471 ? -21.906 -32.719 -2.492 1 37.91 471 GLN B O 1
ATOM 7860 N N . PRO B 1 472 ? -22.234 -34.969 -2.557 1 33.84 472 PRO B N 1
ATOM 7861 C CA . PRO B 1 472 ? -22.875 -35.031 -3.879 1 33.84 472 PRO B CA 1
ATOM 7862 C C . PRO B 1 472 ? -24.094 -34.125 -3.984 1 33.84 472 PRO B C 1
ATOM 7864 O O . PRO B 1 472 ? -24.969 -34.156 -3.115 1 33.84 472 PRO B O 1
ATOM 7867 N N . LEU B 1 473 ? -24.062 -32.969 -4.363 1 33.97 473 LEU B N 1
ATOM 7868 C CA . LEU B 1 473 ? -25.391 -32.531 -4.785 1 33.97 473 LEU B CA 1
ATOM 7869 C C . LEU B 1 473 ? -26.125 -33.625 -5.516 1 33.97 473 LEU B C 1
ATOM 7871 O O . LEU B 1 473 ? -25.516 -34.406 -6.246 1 33.97 473 LEU B O 1
ATOM 7875 N N . HIS B 1 474 ? -27.391 -34.125 -5.113 1 31.39 474 HIS B N 1
ATOM 7876 C CA . HIS B 1 474 ? -28.438 -34.906 -5.777 1 31.39 474 HIS B CA 1
ATOM 7877 C C . HIS B 1 474 ? -28.5 -34.562 -7.266 1 31.39 474 HIS B C 1
ATOM 7879 O O . HIS B 1 474 ? -28.922 -33.469 -7.648 1 31.39 474 HIS B O 1
ATOM 7885 N N . ARG B 1 475 ? -27.688 -35.125 -8.156 1 29.98 475 ARG B N 1
ATOM 7886 C CA . ARG B 1 475 ? -28.172 -35.281 -9.523 1 29.98 475 ARG B CA 1
ATOM 7887 C C . ARG B 1 475 ? -29.484 -36.031 -9.547 1 29.98 475 ARG B C 1
ATOM 7889 O O . ARG B 1 475 ? -29.531 -37.188 -9.141 1 29.98 475 ARG B O 1
ATOM 7896 N N . GLY B 1 476 ? -30.641 -35.438 -9.258 1 27.33 476 GLY B N 1
ATOM 7897 C CA . GLY B 1 476 ? -31.969 -36 -9.391 1 27.33 476 GLY B CA 1
ATOM 7898 C C . GLY B 1 476 ? -32.125 -36.844 -10.648 1 27.33 476 GLY B C 1
ATOM 7899 O O . GLY B 1 476 ? -32.031 -36.312 -11.766 1 27.33 476 GLY B O 1
ATOM 7900 N N . ALA B 1 477 ? -31.75 -38.125 -10.703 1 27.34 477 ALA B N 1
ATOM 7901 C CA . ALA B 1 477 ? -32.281 -39.188 -11.555 1 27.34 477 ALA B CA 1
ATOM 7902 C C . ALA B 1 477 ? -33.812 -39.25 -11.469 1 27.34 477 ALA B C 1
ATOM 7904 O O . ALA B 1 477 ? -34.375 -39.469 -10.391 1 27.34 477 ALA B O 1
ATOM 7905 N N . THR B 1 478 ? -34.625 -38.531 -12.328 1 26.03 478 THR B N 1
ATOM 7906 C CA . THR B 1 478 ? -36 -38.844 -12.68 1 26.03 478 THR B CA 1
ATOM 7907 C C . THR B 1 478 ? -36.156 -40.344 -12.969 1 26.03 478 THR B C 1
ATOM 7909 O O . THR B 1 478 ? -35.438 -40.906 -13.805 1 26.03 478 THR B O 1
ATOM 7912 N N . SER B 1 479 ? -36.406 -41.156 -11.945 1 22.3 479 SER B N 1
ATOM 7913 C CA . SER B 1 479 ? -37 -42.469 -12.156 1 22.3 479 SER B CA 1
ATOM 7914 C C . SER B 1 479 ? -38.094 -42.406 -13.219 1 22.3 479 SER B C 1
ATOM 7916 O O . SER B 1 479 ? -38.812 -41.406 -13.32 1 22.3 479 SER B O 1
ATOM 7918 N N . PRO B 1 480 ? -38.062 -43.25 -14.219 1 27.5 480 PRO B N 1
ATOM 7919 C CA . PRO B 1 480 ? -39.188 -43.562 -15.133 1 27.5 480 PRO B CA 1
ATOM 7920 C C . PRO B 1 480 ? -40.5 -43.844 -14.398 1 27.5 480 PRO B C 1
ATOM 7922 O O . PRO B 1 480 ? -40.562 -44.75 -13.555 1 27.5 480 PRO B O 1
ATOM 7925 N N . HIS B 1 481 ? -41.156 -42.875 -13.68 1 20.5 481 HIS B N 1
ATOM 7926 C CA . HIS B 1 481 ? -42.562 -43.219 -13.938 1 20.5 481 HIS B CA 1
ATOM 7927 C C . HIS B 1 481 ? -42.969 -42.812 -15.344 1 20.5 481 HIS B C 1
ATOM 7929 O O . HIS B 1 481 ? -42.531 -41.781 -15.852 1 20.5 481 HIS B O 1
#

Radius of gyration: 32.73 Å; Cα contacts (8 Å, |Δi|>4): 971; chains: 2; bounding box: 109×92×104 Å